Protein AF-A0A7J3XDG6-F1 (afdb_monomer_lite)

Radius of gyration: 40.02 Å; chains: 1; bounding box: 106×108×132 Å

Foldseek 3Di:
DDDDDPPPPPPPPPPPDDPPQDKDKDKFACLPFKFKWKAFQQFQQDAGRLPQKAKAWADADSHGGMKMKMKGFADPVDPLVFFPWKKKKWFFADFPDDPDPDFQKKKWWQAPPQDDGRRRDYNPRDQQDQDDDRVGGDHRIDPDIWAFPGHDHRDMTMTTCSVQSSPDSMTIIMMHGDDYDDSTMIMIGDSNNPPSVRHMIMMTMGRPPPDPDDDDDDDDDDDDDDDDDDDDPPPPDPPDQDPAEEEEEELALVRLLQCLLDQHQYFHDDPVPPLLVLLVVVLCVLSVGPAYEYAPDDDPRHPHYDHSLCSQVNADAQAEEEEEPVDLQLSNLSSLVCSLRVHGYHYPVSVVVPLPDPHAYEYCPDDPRPPHHYQPDPVSSLVVVLVSCLVVLAAAQEEEEAASLASLSSNVSNDSHHYDYDHDVDQLLDPVLQDDPDLVVSCVSLCLVVLLQVVLVVLVSCLVSVRHDPVCLFQLEGAYEYYRRHWRKDAQLLCDPPPQPFPRIFTFPQSNQCNPPQLQRSYLYAYADDGNNVSSSLSSVLVVDPFALEEEEEFEFLDDPDPCLLQVQALLNLSVLLVVLSVVLVGHYAYAYADDDPDPPFFLDCVVVVLVVLCVFDVVSSVVVVVSPVRSNSQFPVVCSVPDPPTDGHHHDDPVVQLVSQQVGQAYEYGADDELFWGDHPPDIDGLLSSLSRYAHYEYQFDNQVQVNRHCCSVNHHSKYKDFNGGDSDSQSSLLCSQLSNCQQAQAFNSSSLSSLLPLLDDDDPDDDADNVVSCLQAVDSSSSSSNSSNRGIHMYGGRRHHNFHDHDDDDFFFWDDDPQWTKTKDWFDFDWDWDWDADPNDIFIDTGTGDASGWRADALDAIFGKHKDKDWAKAPKDFDDKDKDKDKDKDWGRHDHDHDPPDDDNPHDQKPPPDFKGWDWDQHSLRIIMIMMIGTQWMWGDDPPIIMIMGIIITIITIMHDQKEFRDWDWDQAAEAQFWIKIKIKIAHFAWWKKWKWKDDRPDIDIDIDTDGHDGIDMDIDTDHDNDFAKMKIFIWTCRSSMIYDRGIDIHTYDYPDDPDWDPWDWDWDDDDDFWTWTWIDDQAWIWIWIGHDQKIWIWIDGPAWIWIWIGHPFKIWIWIDGPFKTWIWIDGPFKIWIWIQGPQFIWIWIAGNRDIDIDTDGDVVVRVVVVVVVVVVRVVVVVVSVVVCCVTVVDDPPPPPDPDD

Structure (mmCIF, N/CA/C/O backbone):
data_AF-A0A7J3XDG6-F1
#
_entry.id   AF-A0A7J3XDG6-F1
#
loop_
_atom_site.group_PDB
_atom_site.id
_atom_site.type_symbol
_atom_site.label_atom_id
_atom_site.label_alt_id
_atom_site.label_comp_id
_atom_site.label_asym_id
_atom_site.label_entity_id
_atom_site.label_seq_id
_atom_site.pdbx_PDB_ins_code
_atom_site.Cartn_x
_atom_site.Cartn_y
_atom_site.Cartn_z
_atom_site.occupancy
_atom_site.B_iso_or_equiv
_atom_site.auth_seq_id
_atom_site.auth_comp_id
_atom_site.auth_asym_id
_atom_site.auth_atom_id
_atom_site.pdbx_PDB_model_num
ATOM 1 N N . MET A 1 1 ? 38.066 -0.269 85.520 1.00 33.59 1 MET A N 1
ATOM 2 C CA . MET A 1 1 ? 38.896 -1.490 85.400 1.00 33.59 1 MET A CA 1
ATOM 3 C C . MET A 1 1 ? 39.688 -1.385 84.101 1.00 33.59 1 MET A C 1
ATOM 5 O O . MET A 1 1 ? 39.179 -1.717 83.048 1.00 33.59 1 MET A O 1
ATOM 9 N N . ILE A 1 2 ? 40.755 -0.587 84.055 1.00 35.97 2 ILE A N 1
ATOM 10 C CA . ILE A 1 2 ? 42.154 -1.012 84.277 1.00 35.97 2 ILE A CA 1
ATOM 11 C C . ILE A 1 2 ? 42.477 -2.335 83.564 1.00 35.97 2 ILE A C 1
ATOM 13 O O . ILE A 1 2 ? 42.606 -3.365 84.206 1.00 35.97 2 ILE A O 1
ATOM 17 N N . TYR A 1 3 ? 42.516 -2.289 82.229 1.00 29.28 3 TYR A N 1
ATOM 18 C CA . TYR A 1 3 ? 43.609 -2.781 81.373 1.00 29.28 3 TYR A CA 1
ATOM 19 C C . TYR A 1 3 ? 43.250 -2.453 79.913 1.00 29.28 3 TYR A C 1
ATOM 21 O O . TYR A 1 3 ? 42.490 -3.190 79.298 1.00 29.28 3 TYR A O 1
ATOM 29 N N . ARG A 1 4 ? 43.738 -1.313 79.391 1.00 31.52 4 ARG A N 1
ATOM 30 C CA . ARG A 1 4 ? 43.888 -0.983 77.946 1.00 31.52 4 ARG A CA 1
ATOM 31 C C . ARG A 1 4 ? 44.485 0.431 77.753 1.00 31.52 4 ARG A C 1
ATOM 33 O O . ARG A 1 4 ? 43.941 1.252 77.030 1.00 31.52 4 ARG A O 1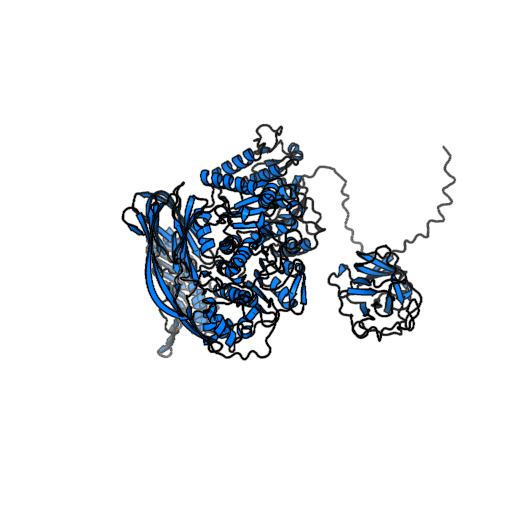
ATOM 40 N N . VAL A 1 5 ? 45.592 0.740 78.445 1.00 38.28 5 VAL A N 1
ATOM 41 C CA . VAL A 1 5 ? 46.237 2.083 78.436 1.00 38.28 5 VAL A CA 1
ATOM 42 C C . VAL A 1 5 ? 47.697 2.063 77.931 1.00 38.28 5 VAL A C 1
ATOM 44 O O . VAL A 1 5 ? 48.399 3.057 78.021 1.00 38.28 5 VAL A O 1
ATOM 47 N N . ILE A 1 6 ? 48.183 0.983 77.304 1.00 35.44 6 ILE A N 1
ATOM 48 C CA . ILE A 1 6 ? 49.555 0.956 76.734 1.00 35.44 6 ILE A CA 1
ATOM 49 C C . ILE A 1 6 ? 49.549 0.497 75.269 1.00 35.44 6 ILE A C 1
ATOM 51 O O . ILE A 1 6 ? 50.280 -0.398 74.871 1.00 35.44 6 ILE A O 1
ATOM 55 N N . LEU A 1 7 ? 48.701 1.119 74.446 1.00 34.00 7 LEU A N 1
ATOM 56 C CA . LEU A 1 7 ? 48.843 1.062 72.983 1.00 34.00 7 LEU A CA 1
ATOM 57 C C . LEU A 1 7 ? 48.429 2.381 72.300 1.00 34.00 7 LEU A C 1
ATOM 59 O O . LEU A 1 7 ? 47.995 2.382 71.155 1.00 34.00 7 LEU A O 1
ATOM 63 N N . PHE A 1 8 ? 48.535 3.506 73.021 1.00 34.88 8 PHE A N 1
ATOM 64 C CA . PHE A 1 8 ? 48.085 4.831 72.562 1.00 34.88 8 PHE A CA 1
ATOM 65 C C . PHE A 1 8 ? 49.220 5.852 72.357 1.00 34.88 8 PHE A C 1
ATOM 67 O O . PHE A 1 8 ? 48.953 7.002 72.036 1.00 34.88 8 PHE A O 1
ATOM 74 N N . ALA A 1 9 ? 50.488 5.444 72.493 1.00 33.84 9 ALA A N 1
ATOM 75 C CA . ALA A 1 9 ? 51.643 6.344 72.348 1.00 33.84 9 ALA A CA 1
ATOM 76 C C . ALA A 1 9 ? 52.565 6.027 71.150 1.00 33.84 9 ALA A C 1
ATOM 78 O O . ALA A 1 9 ? 53.487 6.789 70.888 1.00 33.84 9 ALA A O 1
ATOM 79 N N . ALA A 1 10 ? 52.313 4.951 70.391 1.00 33.50 10 ALA A N 1
ATOM 80 C CA . ALA A 1 10 ? 53.124 4.580 69.219 1.00 33.50 10 ALA A CA 1
ATOM 81 C C . ALA A 1 10 ? 52.448 4.859 67.861 1.00 33.50 10 ALA A C 1
ATOM 83 O O . ALA A 1 10 ? 53.095 4.729 66.829 1.00 33.50 10 ALA A O 1
ATOM 84 N N . LEU A 1 11 ? 51.175 5.279 67.840 1.00 34.03 11 LEU A N 1
ATOM 85 C CA . LEU A 1 11 ? 50.439 5.560 66.595 1.00 34.03 11 LEU A CA 1
ATOM 86 C C . LEU A 1 11 ? 50.278 7.059 66.284 1.00 34.03 11 LEU A C 1
ATOM 88 O O . LEU A 1 11 ? 49.626 7.418 65.310 1.00 34.03 11 LEU A O 1
ATOM 92 N N . PHE A 1 12 ? 50.866 7.940 67.100 1.00 34.97 12 PHE A N 1
ATOM 93 C CA . PHE A 1 12 ? 50.778 9.396 66.919 1.00 34.97 12 PHE A CA 1
ATOM 94 C C . PHE A 1 12 ? 52.010 10.009 66.229 1.00 34.97 12 PHE A C 1
ATOM 96 O O . PHE A 1 12 ? 52.088 11.226 66.095 1.00 34.97 12 PHE A O 1
ATOM 103 N N . LEU A 1 13 ? 52.956 9.180 65.758 1.00 35.34 13 LEU A N 1
ATOM 104 C CA . LEU A 1 13 ? 54.137 9.626 64.999 1.00 35.34 13 LEU A CA 1
ATOM 105 C C . LEU A 1 13 ? 54.229 9.080 63.558 1.00 35.34 13 LEU A C 1
ATOM 107 O O . LEU A 1 13 ? 55.227 9.310 62.886 1.00 35.34 13 LEU A O 1
ATOM 111 N N . THR A 1 14 ? 53.193 8.408 63.049 1.00 37.41 14 THR A N 1
ATOM 112 C CA . THR A 1 14 ? 53.119 7.916 61.654 1.00 37.41 14 THR A CA 1
ATOM 113 C C . THR A 1 14 ? 51.817 8.325 60.957 1.00 37.41 14 THR A C 1
ATOM 115 O O . THR A 1 14 ? 51.264 7.584 60.151 1.00 37.41 14 THR A O 1
ATOM 118 N N . LEU A 1 15 ? 51.311 9.524 61.260 1.00 35.12 15 LEU A N 1
ATOM 119 C CA . LEU A 1 15 ? 50.098 10.080 60.643 1.00 35.12 15 LEU A CA 1
ATOM 120 C C . LEU A 1 15 ? 50.276 11.540 60.201 1.00 35.12 15 LEU A C 1
ATOM 122 O O . LEU A 1 15 ? 49.370 12.359 60.290 1.00 35.12 15 LEU A O 1
ATOM 126 N N . THR A 1 16 ? 51.458 11.852 59.665 1.00 43.59 16 THR A N 1
ATOM 127 C CA . THR A 1 16 ? 51.720 13.084 58.906 1.00 43.59 16 THR A CA 1
ATOM 128 C C . THR A 1 16 ? 52.600 12.800 57.687 1.00 43.59 16 THR A C 1
ATOM 130 O O . THR A 1 16 ? 53.693 13.336 57.604 1.00 43.59 16 THR A O 1
ATOM 133 N N . THR A 1 17 ? 52.139 11.950 56.761 1.00 42.22 17 THR A N 1
ATOM 134 C CA . THR A 1 17 ? 52.531 11.939 55.328 1.00 42.22 17 THR A CA 1
ATOM 135 C C . THR A 1 17 ? 51.645 10.962 54.540 1.00 42.22 17 THR A C 1
ATOM 137 O O . THR A 1 17 ? 52.107 9.968 53.994 1.00 42.22 17 THR A O 1
ATOM 140 N N . LEU A 1 18 ? 50.347 11.243 54.447 1.00 38.41 18 LEU A N 1
ATOM 141 C CA . LEU A 1 18 ? 49.523 10.742 53.342 1.00 38.41 18 LEU A CA 1
ATOM 142 C C . LEU A 1 18 ? 48.856 11.957 52.699 1.00 38.41 18 LEU A C 1
ATOM 144 O O . LEU A 1 18 ? 47.685 12.244 52.919 1.00 38.41 18 LEU A O 1
ATOM 148 N N . ARG A 1 19 ? 49.650 12.722 51.938 1.00 41.84 19 ARG A N 1
ATOM 149 C CA . ARG A 1 19 ? 49.088 13.511 50.842 1.00 41.84 19 ARG A CA 1
ATOM 150 C C . ARG A 1 19 ? 48.660 12.485 49.800 1.00 41.84 19 ARG A C 1
ATOM 152 O O . ARG A 1 19 ? 49.514 11.856 49.184 1.00 41.84 19 ARG A O 1
ATOM 159 N N . SER A 1 20 ? 47.359 12.261 49.648 1.00 47.59 20 SER A N 1
ATOM 160 C CA . SER A 1 20 ? 46.847 11.668 48.418 1.00 47.59 20 SER A CA 1
ATOM 161 C C . SER A 1 20 ? 47.148 12.676 47.312 1.00 47.59 20 SER A C 1
ATOM 163 O O . SER A 1 20 ? 46.479 13.705 47.229 1.00 47.59 20 SER A O 1
ATOM 165 N N . ASN A 1 21 ? 48.201 12.439 46.532 1.00 54.88 21 ASN A N 1
ATOM 166 C CA . ASN A 1 21 ? 48.432 13.199 45.311 1.00 54.88 21 ASN A CA 1
ATOM 167 C C . ASN A 1 21 ? 47.228 12.923 44.407 1.00 54.88 21 ASN A C 1
ATOM 169 O O . ASN A 1 21 ? 47.065 11.801 43.921 1.00 54.88 21 ASN A O 1
ATOM 173 N N . ALA A 1 22 ? 46.336 13.902 44.260 1.00 63.56 22 ALA A N 1
ATOM 174 C CA . ALA A 1 22 ? 45.277 13.799 43.277 1.00 63.56 22 ALA A CA 1
ATOM 175 C C . ALA A 1 22 ? 45.932 13.732 41.891 1.00 63.56 22 ALA A C 1
ATOM 177 O O . ALA A 1 22 ? 46.955 14.369 41.626 1.00 63.56 22 ALA A O 1
ATOM 178 N N . THR A 1 23 ? 45.390 12.872 41.039 1.00 79.88 23 THR A N 1
ATOM 179 C CA . THR A 1 23 ? 45.875 12.662 39.675 1.00 79.88 23 THR A CA 1
ATOM 180 C C . THR A 1 23 ? 44.835 13.206 38.714 1.00 79.88 23 THR A C 1
ATOM 182 O O . THR A 1 23 ? 43.636 13.015 38.914 1.00 79.88 23 THR A O 1
ATOM 185 N N . MET A 1 24 ? 45.291 13.918 37.687 1.00 85.25 24 MET A N 1
ATOM 186 C CA . MET A 1 24 ? 44.433 14.444 36.626 1.00 85.25 24 MET A CA 1
ATOM 187 C C . MET A 1 24 ? 44.584 13.570 35.380 1.00 85.25 24 MET A C 1
ATOM 189 O O . MET A 1 24 ? 45.707 13.239 35.005 1.00 85.25 24 MET A O 1
ATOM 193 N N . PHE A 1 25 ? 43.474 13.222 34.726 1.00 89.50 25 PHE A N 1
ATOM 194 C CA . PHE A 1 25 ? 43.475 12.467 33.471 1.00 89.50 25 PHE A CA 1
ATOM 195 C C . PHE A 1 25 ? 43.154 13.391 32.296 1.00 89.50 25 PHE A C 1
ATOM 197 O O . PHE A 1 25 ? 42.160 14.114 32.330 1.00 89.50 25 PHE A O 1
ATOM 204 N N . ILE A 1 26 ? 43.975 13.351 31.249 1.00 89.31 26 ILE A N 1
ATOM 205 C CA . ILE A 1 26 ? 43.746 14.065 29.989 1.00 89.31 26 ILE A CA 1
ATOM 206 C C . ILE A 1 26 ? 43.695 13.045 28.856 1.00 89.31 26 ILE A C 1
ATOM 208 O O . ILE A 1 26 ? 44.597 12.221 28.727 1.00 89.31 26 ILE A O 1
ATOM 212 N N . VAL A 1 27 ? 42.662 13.122 28.017 1.00 91.69 27 VAL A N 1
ATOM 213 C CA . VAL A 1 27 ? 42.525 12.287 26.816 1.00 91.69 27 VAL A CA 1
ATOM 214 C C . VAL A 1 27 ? 42.938 13.099 25.590 1.00 91.69 27 VAL A C 1
ATOM 216 O O . VAL A 1 27 ? 42.345 14.134 25.294 1.00 91.69 27 VAL A O 1
ATOM 219 N N . VAL A 1 28 ? 43.949 12.626 24.866 1.00 90.75 28 VAL A N 1
ATOM 220 C CA . VAL A 1 28 ? 44.396 13.179 23.583 1.00 90.75 28 VAL A CA 1
ATOM 221 C C . VAL A 1 28 ? 43.774 12.341 22.467 1.00 90.75 28 VAL A C 1
ATOM 223 O O . VAL A 1 28 ? 44.167 11.195 22.245 1.00 90.75 28 VAL A O 1
ATOM 226 N N . ASN A 1 29 ? 42.767 12.901 21.794 1.00 89.06 29 ASN A N 1
ATOM 227 C CA . ASN A 1 29 ? 42.010 12.215 20.744 1.00 89.06 29 ASN A CA 1
ATOM 228 C C . ASN A 1 29 ? 42.740 12.275 19.386 1.00 89.06 29 ASN A C 1
ATOM 230 O O . ASN A 1 29 ? 43.391 13.276 19.066 1.00 89.06 29 ASN A O 1
ATOM 234 N N . SER A 1 30 ? 42.611 11.216 18.586 1.00 85.25 30 SER A N 1
ATOM 235 C CA . SER A 1 30 ? 43.266 11.058 17.284 1.00 85.25 30 SER A CA 1
ATOM 236 C C . SER A 1 30 ? 42.774 12.018 16.210 1.00 85.25 30 SER A C 1
ATOM 238 O O . SER A 1 30 ? 43.567 12.450 15.384 1.00 85.25 30 SER A O 1
ATOM 240 N N . SER A 1 31 ? 41.508 12.437 16.258 1.00 82.19 31 SER A N 1
ATOM 241 C CA . SER A 1 31 ? 40.887 13.260 15.209 1.00 82.19 31 SER A CA 1
ATOM 242 C C . SER A 1 31 ? 41.555 14.618 14.952 1.00 82.19 31 SER A C 1
ATOM 244 O O . SER A 1 31 ? 41.291 15.239 13.929 1.00 82.19 31 SER A O 1
ATOM 246 N N . GLN A 1 32 ? 42.343 15.127 15.901 1.00 81.56 32 GLN A N 1
ATOM 247 C CA . GLN A 1 32 ? 42.989 16.445 15.806 1.00 81.56 32 GLN A CA 1
ATOM 248 C C . GLN A 1 32 ? 44.498 16.402 16.041 1.00 81.56 32 GLN A C 1
ATOM 250 O O . GLN A 1 32 ? 45.197 17.334 15.660 1.00 81.56 32 GLN A O 1
ATOM 255 N N . ASN A 1 33 ? 44.992 15.351 16.698 1.00 87.94 33 ASN A N 1
ATOM 256 C CA . ASN A 1 33 ? 46.365 15.299 17.194 1.00 87.94 33 ASN A CA 1
ATOM 257 C C . ASN A 1 33 ? 47.114 14.045 16.739 1.00 87.94 33 ASN A C 1
ATOM 259 O O . ASN A 1 33 ? 48.211 13.807 17.251 1.00 87.94 33 ASN A O 1
ATOM 263 N N . ALA A 1 34 ? 46.537 13.250 15.829 1.00 92.31 34 ALA A N 1
ATOM 264 C CA . ALA A 1 34 ? 47.175 12.054 15.308 1.00 92.31 34 ALA A CA 1
ATOM 265 C C . ALA A 1 34 ? 47.180 11.961 13.779 1.00 92.31 34 ALA A C 1
ATOM 267 O O . ALA A 1 34 ? 46.295 12.465 13.089 1.00 92.31 34 ALA A O 1
ATOM 268 N N . GLU A 1 35 ? 48.195 11.265 13.291 1.00 94.81 35 GLU A N 1
ATOM 269 C CA . GLU A 1 35 ? 48.315 10.751 11.930 1.00 94.81 35 GLU A CA 1
ATOM 270 C C . GLU A 1 35 ? 48.484 9.239 12.023 1.00 94.81 35 GLU A C 1
ATOM 272 O O . GLU A 1 35 ? 49.266 8.761 12.856 1.00 94.81 35 GLU A O 1
ATOM 277 N N . ASP A 1 36 ? 47.773 8.493 11.186 1.00 96.25 36 ASP A N 1
ATOM 278 C CA . ASP A 1 36 ? 47.833 7.041 11.140 1.00 96.25 36 ASP A CA 1
ATOM 279 C C . ASP A 1 36 ? 47.715 6.508 9.716 1.00 96.25 36 ASP A C 1
ATOM 281 O O . ASP A 1 36 ? 46.941 6.952 8.885 1.00 96.25 36 ASP A O 1
ATOM 285 N N . SER A 1 37 ? 48.540 5.523 9.398 1.00 96.44 37 SER A N 1
ATOM 286 C CA . SER A 1 37 ? 48.499 4.868 8.097 1.00 96.44 37 SER A CA 1
ATOM 287 C C . SER A 1 37 ? 49.044 3.465 8.251 1.00 96.44 37 SER A C 1
ATOM 289 O O . SER A 1 37 ? 49.800 3.177 9.182 1.00 96.44 37 SER A O 1
ATOM 291 N N . TYR A 1 38 ? 48.686 2.567 7.345 1.00 95.94 38 TYR A N 1
ATOM 292 C CA . TYR A 1 38 ? 49.336 1.268 7.274 1.00 95.94 38 TYR A CA 1
ATOM 293 C C . TYR A 1 38 ? 50.071 1.113 5.952 1.00 95.94 38 TYR A C 1
ATOM 295 O O . TYR A 1 38 ? 49.736 1.731 4.948 1.00 95.94 38 TYR A O 1
ATOM 303 N N . VAL A 1 39 ? 51.097 0.277 5.956 1.00 93.38 39 VAL A N 1
ATOM 304 C CA . VAL A 1 39 ? 51.865 -0.071 4.762 1.00 93.38 39 VAL A CA 1
ATOM 305 C C . VAL A 1 39 ? 51.709 -1.553 4.489 1.00 93.38 39 VAL A C 1
ATOM 307 O O . VAL A 1 39 ? 51.614 -2.357 5.421 1.00 93.38 39 VAL A O 1
ATOM 310 N N . ASN A 1 40 ? 51.676 -1.915 3.211 1.00 92.12 40 ASN A N 1
ATOM 311 C CA . ASN A 1 40 ? 51.426 -3.278 2.767 1.00 92.12 40 ASN A CA 1
ATOM 312 C C . ASN A 1 40 ? 52.517 -3.725 1.793 1.00 92.12 40 ASN A C 1
ATOM 314 O O . ASN A 1 40 ? 52.658 -3.138 0.723 1.00 92.12 40 ASN A O 1
ATOM 318 N N . ALA A 1 41 ? 53.249 -4.780 2.144 1.00 88.12 41 ALA A N 1
ATOM 319 C CA . ALA A 1 41 ? 54.313 -5.329 1.310 1.00 88.12 41 ALA A CA 1
ATOM 320 C C . ALA A 1 41 ? 53.821 -5.849 -0.053 1.00 88.12 41 ALA A C 1
ATOM 322 O O . ALA A 1 41 ? 54.580 -5.798 -1.020 1.00 88.12 41 ALA A O 1
ATOM 323 N N . ASP A 1 42 ? 52.556 -6.277 -0.158 1.00 88.12 42 ASP A N 1
ATOM 324 C CA . ASP A 1 42 ? 51.950 -6.700 -1.431 1.00 88.12 42 ASP A CA 1
ATOM 325 C C . ASP A 1 42 ? 51.716 -5.525 -2.391 1.00 88.12 42 ASP A C 1
ATOM 327 O O . ASP A 1 42 ? 51.672 -5.700 -3.607 1.00 88.12 42 ASP A O 1
ATOM 331 N N . HIS A 1 43 ? 51.559 -4.318 -1.844 1.00 91.88 43 HIS A N 1
ATOM 332 C CA . HIS A 1 43 ? 51.263 -3.100 -2.593 1.00 91.88 43 HIS A CA 1
ATOM 333 C C . HIS A 1 43 ? 52.244 -2.005 -2.177 1.00 91.88 43 HIS A C 1
ATOM 335 O O . HIS A 1 43 ? 51.848 -1.032 -1.526 1.00 91.88 43 HIS A O 1
ATOM 341 N N . PRO A 1 44 ? 53.535 -2.167 -2.514 1.00 90.06 44 PRO A N 1
ATOM 342 C CA . PRO A 1 44 ? 54.588 -1.479 -1.796 1.00 90.06 44 PRO A CA 1
ATOM 343 C C . PRO A 1 44 ? 54.630 0.035 -2.035 1.00 90.06 44 PRO A C 1
ATOM 345 O O . PRO A 1 44 ? 55.138 0.773 -1.198 1.00 90.06 44 PRO A O 1
ATOM 348 N N . SER A 1 45 ? 54.006 0.503 -3.117 1.00 92.88 45 SER A N 1
ATOM 349 C CA . SER A 1 45 ? 53.873 1.916 -3.474 1.00 92.88 45 SER A CA 1
ATOM 350 C C . SER A 1 45 ? 52.497 2.524 -3.155 1.00 92.88 45 SER A C 1
ATOM 352 O O . SER A 1 45 ? 52.259 3.684 -3.492 1.00 92.88 45 SER A O 1
ATOM 354 N N . TYR A 1 46 ? 51.552 1.758 -2.593 1.00 94.12 46 TYR A N 1
ATOM 355 C CA . TYR A 1 46 ? 50.197 2.244 -2.296 1.00 94.12 46 TYR A CA 1
ATOM 356 C C . TYR A 1 46 ? 50.141 2.949 -0.936 1.00 94.12 46 TYR A C 1
ATOM 358 O O . TYR A 1 46 ? 50.857 2.582 -0.004 1.00 94.12 46 TYR A O 1
ATOM 366 N N . ARG A 1 47 ? 49.268 3.957 -0.830 1.00 95.88 47 ARG A N 1
ATOM 367 C CA . ARG A 1 47 ? 49.108 4.827 0.343 1.00 95.88 47 ARG A CA 1
ATOM 368 C C . ARG A 1 47 ? 47.752 4.576 0.986 1.00 95.88 47 ARG A C 1
ATOM 370 O O . ARG A 1 47 ? 46.741 4.593 0.289 1.00 95.88 47 ARG A O 1
ATOM 377 N N . TYR A 1 48 ? 47.727 4.394 2.301 1.00 96.50 48 TYR A N 1
ATOM 378 C CA . TYR A 1 48 ? 46.510 4.011 3.023 1.00 96.50 48 TYR A CA 1
ATOM 379 C C . TYR A 1 48 ? 46.072 5.018 4.097 1.00 96.50 48 TYR A C 1
ATOM 381 O O . TYR A 1 48 ? 45.210 4.693 4.904 1.00 96.50 48 TYR A O 1
ATOM 389 N N . GLY A 1 49 ? 46.589 6.251 4.083 1.00 92.19 49 GLY A N 1
ATOM 390 C CA . GLY A 1 49 ? 46.260 7.290 5.075 1.00 92.19 49 GLY A CA 1
ATOM 391 C C . GLY A 1 49 ? 44.833 7.858 5.024 1.00 92.19 49 GLY A C 1
ATOM 392 O O . GLY A 1 49 ? 44.548 8.843 5.687 1.00 92.19 49 GLY A O 1
ATOM 393 N N . GLN A 1 50 ? 43.952 7.303 4.185 1.00 94.31 50 GLN A N 1
ATOM 394 C CA . GLN A 1 50 ? 42.508 7.598 4.165 1.00 94.31 50 GLN A CA 1
ATOM 395 C C . GLN A 1 50 ? 41.658 6.360 4.489 1.00 94.31 50 GLN A C 1
ATOM 397 O O . GLN A 1 50 ? 40.438 6.387 4.356 1.00 94.31 50 GLN A O 1
ATOM 402 N N . SER A 1 51 ? 42.302 5.246 4.840 1.00 95.50 51 SER A N 1
ATOM 403 C CA . SER A 1 51 ? 41.620 3.999 5.161 1.00 95.50 51 SER A CA 1
ATOM 404 C C . SER A 1 51 ? 40.937 4.117 6.518 1.00 95.50 51 SER A C 1
ATOM 406 O O . SER A 1 51 ? 41.563 4.535 7.485 1.00 95.50 51 SER A O 1
ATOM 408 N N . GLU A 1 52 ? 39.685 3.678 6.621 1.00 95.94 52 GLU A N 1
ATOM 409 C CA . GLU A 1 52 ? 38.970 3.554 7.903 1.00 95.94 52 GLU A CA 1
ATOM 410 C C . GLU A 1 52 ? 39.523 2.419 8.788 1.00 95.94 52 GLU A C 1
ATOM 412 O O . GLU A 1 52 ? 39.270 2.355 9.996 1.00 95.94 52 GLU A O 1
ATOM 417 N N . GLU A 1 53 ? 40.300 1.526 8.175 1.00 97.19 53 GLU A N 1
ATOM 418 C CA . GLU A 1 53 ? 40.875 0.340 8.789 1.00 97.19 53 GLU A CA 1
ATOM 419 C C . GLU A 1 53 ? 42.405 0.338 8.711 1.00 97.19 53 GLU A C 1
ATOM 421 O O . GLU A 1 53 ? 43.012 0.655 7.683 1.00 97.19 53 GLU A O 1
ATOM 426 N N . LEU A 1 54 ? 43.033 -0.087 9.804 1.00 97.12 54 LEU A N 1
ATOM 427 C CA . LEU A 1 54 ? 44.473 -0.260 9.948 1.00 97.12 54 LEU A CA 1
ATOM 428 C C . LEU A 1 54 ? 44.795 -1.752 10.052 1.00 97.12 54 LEU A C 1
ATOM 430 O O . LEU A 1 54 ? 44.318 -2.436 10.959 1.00 97.12 54 LEU A O 1
ATOM 434 N N . HIS A 1 55 ? 45.637 -2.269 9.157 1.00 94.25 55 HIS A N 1
ATOM 435 C CA . HIS A 1 55 ? 45.930 -3.702 9.096 1.00 94.25 55 HIS A CA 1
ATOM 436 C C . HIS A 1 55 ? 47.348 -4.020 9.572 1.00 94.25 55 HIS A C 1
ATOM 438 O O . HIS A 1 55 ? 48.327 -3.488 9.051 1.00 94.25 55 HIS A O 1
ATOM 444 N N . VAL A 1 56 ? 47.469 -4.976 10.494 1.00 91.12 56 VAL A N 1
ATOM 445 C CA . VAL A 1 56 ? 48.758 -5.523 10.947 1.00 91.12 56 VAL A CA 1
ATOM 446 C C . VAL A 1 56 ? 48.846 -7.006 10.587 1.00 91.12 56 VAL A C 1
ATOM 448 O O . VAL A 1 56 ? 47.964 -7.780 10.952 1.00 91.12 56 VAL A O 1
ATOM 451 N N . GLY A 1 57 ? 49.905 -7.422 9.887 1.00 86.88 57 GLY A N 1
ATOM 452 C CA . GLY A 1 57 ? 50.076 -8.780 9.345 1.00 86.88 57 GLY A CA 1
ATOM 453 C C . GLY A 1 57 ? 51.503 -9.319 9.508 1.00 86.88 57 GLY A C 1
ATOM 454 O O . GLY A 1 57 ? 52.455 -8.544 9.585 1.00 86.88 57 GLY A O 1
ATOM 455 N N . GLY A 1 58 ? 51.647 -10.646 9.607 1.00 74.81 58 GLY A N 1
ATOM 456 C CA . GLY A 1 58 ? 52.923 -11.322 9.893 1.00 74.81 58 GLY A CA 1
ATOM 457 C C . GLY A 1 58 ? 53.881 -11.466 8.696 1.00 74.81 58 GLY A C 1
ATOM 458 O O . GLY A 1 58 ? 53.481 -11.443 7.536 1.00 74.81 58 GLY A O 1
ATOM 459 N N . PHE A 1 59 ? 55.172 -11.664 8.988 1.00 65.88 59 PHE A N 1
ATOM 460 C CA . PHE A 1 59 ? 56.248 -11.897 8.011 1.00 65.88 59 PHE A CA 1
ATOM 461 C C . PHE A 1 59 ? 56.408 -13.402 7.710 1.00 65.88 59 PHE A C 1
ATOM 463 O O . PHE A 1 59 ? 57.330 -14.033 8.214 1.00 65.88 59 PHE A O 1
ATOM 470 N N . TYR A 1 60 ? 55.528 -14.013 6.908 1.00 60.41 60 TYR A N 1
ATOM 471 C CA . TYR A 1 60 ? 55.708 -15.433 6.529 1.00 60.41 60 TYR A CA 1
ATOM 472 C C . TYR A 1 60 ? 56.537 -15.632 5.240 1.00 60.41 60 TYR A C 1
ATOM 474 O O . TYR A 1 60 ? 57.136 -16.681 5.038 1.00 60.41 60 TYR A O 1
ATOM 482 N N . SER A 1 61 ? 56.651 -14.615 4.376 1.00 57.25 61 SER A N 1
ATOM 483 C CA . SER A 1 61 ? 57.394 -14.728 3.101 1.00 57.25 61 SER A CA 1
ATOM 484 C C . SER A 1 61 ? 57.936 -13.398 2.557 1.00 57.25 61 SER A C 1
ATOM 486 O O . SER A 1 61 ? 58.372 -13.314 1.410 1.00 57.25 61 SER A O 1
ATOM 488 N N . GLY A 1 62 ? 57.870 -12.326 3.355 1.00 60.75 62 GLY A N 1
ATOM 489 C CA . GLY A 1 62 ? 58.129 -10.954 2.906 1.00 60.75 62 GLY A CA 1
ATOM 490 C C . GLY A 1 62 ? 57.026 -10.348 2.026 1.00 60.75 62 GLY A C 1
ATOM 491 O O . GLY A 1 62 ? 57.050 -9.140 1.839 1.00 60.75 62 GLY A O 1
ATOM 492 N N . LYS A 1 63 ? 56.057 -11.141 1.535 1.00 64.31 63 LYS A N 1
ATOM 493 C CA . LYS A 1 63 ? 54.974 -10.658 0.658 1.00 64.31 63 LYS A CA 1
ATOM 494 C C . LYS A 1 63 ? 53.743 -10.139 1.413 1.00 64.31 63 LYS A C 1
ATOM 496 O O . LYS A 1 63 ? 53.271 -9.069 1.094 1.00 64.31 63 LYS A O 1
ATOM 501 N N . TYR A 1 64 ? 53.344 -10.751 2.525 1.00 73.25 64 TYR A N 1
ATOM 502 C CA . TYR A 1 64 ? 52.091 -10.386 3.222 1.00 73.25 64 TYR A CA 1
ATOM 503 C C . TYR A 1 64 ? 52.258 -9.502 4.467 1.00 73.25 64 TYR A C 1
ATOM 505 O O . TYR A 1 64 ? 51.379 -9.437 5.331 1.00 73.25 64 TYR A O 1
ATOM 513 N N . ALA A 1 65 ? 53.414 -8.857 4.614 1.00 83.62 65 ALA A N 1
ATOM 514 C CA . ALA A 1 65 ? 53.692 -8.063 5.800 1.00 83.62 65 ALA A CA 1
ATOM 515 C C . ALA A 1 65 ? 52.910 -6.743 5.765 1.00 83.62 65 ALA A C 1
ATOM 517 O O . ALA A 1 65 ? 53.016 -5.968 4.813 1.00 83.62 65 ALA A O 1
ATOM 518 N N . LYS A 1 66 ? 52.158 -6.472 6.837 1.00 89.75 66 LYS A N 1
ATOM 519 C CA . LYS A 1 66 ? 51.453 -5.200 7.032 1.00 89.75 66 LYS A CA 1
ATOM 520 C C . LYS A 1 66 ? 51.840 -4.583 8.367 1.00 89.75 66 LYS A C 1
ATOM 522 O O . LYS A 1 66 ? 51.927 -5.295 9.371 1.00 89.75 66 LYS A O 1
ATOM 527 N N . ARG A 1 67 ? 52.088 -3.277 8.375 1.00 91.19 67 ARG A N 1
ATOM 528 C CA . ARG A 1 67 ? 52.523 -2.518 9.557 1.00 91.19 67 ARG A CA 1
ATOM 529 C C . ARG A 1 67 ? 51.705 -1.252 9.666 1.00 91.19 67 ARG A C 1
ATOM 531 O O . ARG A 1 67 ? 51.423 -0.633 8.648 1.00 91.19 67 ARG A O 1
ATOM 538 N N . VAL A 1 68 ? 51.381 -0.861 10.888 1.00 95.31 68 VAL A N 1
ATOM 539 C CA . VAL A 1 68 ? 50.596 0.343 11.167 1.00 95.31 68 VAL A CA 1
ATOM 540 C C . VAL A 1 68 ? 51.507 1.384 11.796 1.00 95.31 68 VAL A C 1
ATOM 542 O O . VAL A 1 68 ? 52.173 1.097 12.782 1.00 95.31 68 VAL A O 1
ATOM 545 N N . TYR A 1 69 ? 51.547 2.578 11.229 1.00 94.81 69 TYR A N 1
ATOM 546 C CA . TYR A 1 69 ? 52.303 3.726 11.708 1.00 94.81 69 TYR A CA 1
ATOM 547 C C . TYR A 1 69 ? 51.347 4.721 12.341 1.00 94.81 69 TYR A C 1
ATOM 549 O O . TYR A 1 69 ? 50.325 5.042 11.747 1.00 94.81 69 TYR A O 1
ATOM 557 N N . ILE A 1 70 ? 51.673 5.185 13.546 1.00 95.06 70 ILE A N 1
ATOM 558 C CA . ILE A 1 70 ? 50.855 6.136 14.297 1.00 95.06 70 ILE A CA 1
ATOM 559 C C . ILE A 1 70 ? 51.767 7.199 14.900 1.00 95.06 70 ILE A C 1
ATOM 561 O O . ILE A 1 70 ? 52.800 6.899 15.511 1.00 95.06 70 ILE A O 1
ATOM 565 N N . ARG A 1 71 ? 51.379 8.457 14.718 1.00 93.44 71 ARG A N 1
ATOM 566 C CA . ARG A 1 71 ? 52.046 9.639 15.257 1.00 93.44 71 ARG A CA 1
ATOM 567 C C . ARG A 1 71 ? 51.055 10.428 16.086 1.00 93.44 71 ARG A C 1
ATOM 569 O O . ARG A 1 71 ? 49.981 10.737 15.594 1.00 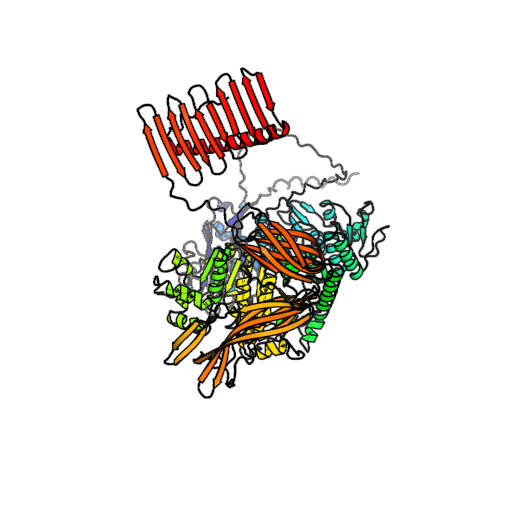93.44 71 ARG A O 1
ATOM 576 N N . TYR A 1 72 ? 51.438 10.809 17.300 1.00 94.06 72 TYR A N 1
ATOM 577 C CA . TYR A 1 72 ? 50.682 11.742 18.134 1.00 94.06 72 TYR A CA 1
ATOM 578 C C . TYR A 1 72 ? 51.491 12.983 18.466 1.00 94.06 72 TYR A C 1
ATOM 580 O O . TYR A 1 72 ? 52.679 12.895 18.774 1.00 94.06 72 TYR A O 1
ATOM 588 N N . THR A 1 73 ? 50.807 14.123 18.503 1.00 93.56 73 THR A N 1
ATOM 589 C CA . THR A 1 73 ? 51.334 15.368 19.065 1.00 93.56 73 THR A CA 1
ATOM 590 C C . THR A 1 73 ? 50.666 15.644 20.408 1.00 93.56 73 THR A C 1
ATOM 592 O O . THR A 1 73 ? 49.468 15.906 20.489 1.00 93.56 73 THR A O 1
ATOM 595 N N . ILE A 1 74 ? 51.444 15.579 21.483 1.00 92.75 74 ILE A N 1
ATOM 596 C CA . ILE A 1 74 ? 51.017 15.950 22.829 1.00 92.75 74 ILE A CA 1
ATOM 597 C C . ILE A 1 74 ? 50.980 17.484 22.924 1.00 92.75 74 ILE A C 1
ATOM 599 O O . ILE A 1 74 ? 51.961 18.137 22.557 1.00 92.75 74 ILE A O 1
ATOM 603 N N . PRO A 1 75 ? 49.887 18.091 23.424 1.00 91.12 75 PRO A N 1
ATOM 604 C CA . PRO A 1 75 ? 49.800 19.541 23.560 1.00 91.12 75 PRO A CA 1
ATOM 605 C C . PRO A 1 75 ? 50.944 20.118 24.406 1.00 91.12 75 PRO A C 1
ATOM 607 O O . PRO A 1 75 ? 51.146 19.710 25.550 1.00 91.12 75 PRO A O 1
ATOM 610 N N . GLN A 1 76 ? 51.644 21.131 23.883 1.00 89.06 76 GLN A N 1
ATOM 611 C CA . GLN A 1 76 ? 52.753 21.805 24.585 1.00 89.06 76 GLN A CA 1
ATOM 612 C C . GLN A 1 76 ? 52.328 22.508 25.885 1.00 89.06 76 GLN A C 1
ATOM 614 O O . GLN A 1 76 ? 53.166 22.889 26.699 1.00 89.06 76 GLN A O 1
ATOM 619 N N . THR A 1 77 ? 51.021 22.671 26.101 1.00 88.56 77 THR A N 1
ATOM 620 C CA . THR A 1 77 ? 50.440 23.169 27.352 1.00 88.56 77 THR A CA 1
ATOM 621 C C . THR A 1 77 ? 50.594 22.193 28.519 1.00 88.56 77 THR A C 1
ATOM 623 O O . THR A 1 77 ? 50.370 22.592 29.659 1.00 88.56 77 THR A O 1
ATOM 626 N N . ILE A 1 78 ? 50.951 20.931 28.262 1.00 90.19 78 ILE A N 1
ATOM 627 C CA . ILE A 1 78 ? 51.157 19.895 29.278 1.00 90.19 78 ILE A CA 1
ATOM 628 C C . ILE A 1 78 ? 52.664 19.729 29.504 1.00 90.19 78 ILE A C 1
ATOM 630 O O . ILE A 1 78 ? 53.336 19.158 28.650 1.00 90.19 78 ILE A O 1
ATOM 634 N N . PRO A 1 79 ? 53.234 20.166 30.640 1.00 89.62 79 PRO A N 1
ATOM 635 C CA . PRO A 1 79 ? 54.657 19.969 30.895 1.00 89.62 79 PRO A CA 1
ATOM 636 C C . PRO A 1 79 ? 54.993 18.474 30.920 1.00 89.62 79 PRO A C 1
ATOM 638 O O . PRO A 1 79 ? 54.423 17.742 31.729 1.00 89.62 79 PRO A O 1
ATOM 641 N N . LEU A 1 80 ? 55.949 18.013 30.104 1.00 89.38 80 LEU A N 1
ATOM 642 C CA . LEU A 1 80 ? 56.344 16.591 30.075 1.00 89.38 80 LEU A CA 1
ATOM 643 C C . LEU A 1 80 ? 56.751 16.054 31.461 1.00 89.38 80 LEU A C 1
ATOM 645 O O . LEU A 1 80 ? 56.522 14.887 31.770 1.00 89.38 80 LEU A O 1
ATOM 649 N N . SER A 1 81 ? 57.300 16.916 32.326 1.00 88.44 81 SER A N 1
ATOM 650 C CA . SER A 1 81 ? 57.655 16.588 33.714 1.00 88.44 81 SER A CA 1
ATOM 651 C C . SER A 1 81 ? 56.453 16.296 34.618 1.00 88.44 81 SER A C 1
ATOM 653 O O . SER A 1 81 ? 56.625 15.621 35.627 1.00 88.44 81 SER A O 1
ATOM 655 N N . SER A 1 82 ? 55.258 16.783 34.271 1.00 90.75 82 SER A N 1
ATOM 656 C CA . SER A 1 82 ? 54.019 16.536 35.023 1.00 90.75 82 SER A CA 1
ATOM 657 C C . SER A 1 82 ? 53.366 15.197 34.680 1.00 90.75 82 SER A C 1
ATOM 659 O O . SER A 1 82 ? 52.521 14.725 35.432 1.00 90.75 82 SER A O 1
ATOM 661 N N . ILE A 1 83 ? 53.755 14.562 33.568 1.00 93.06 83 ILE A N 1
ATOM 662 C CA . ILE A 1 83 ? 53.168 13.303 33.102 1.00 93.06 83 ILE A CA 1
ATOM 663 C C . ILE A 1 83 ? 53.729 12.150 33.940 1.00 93.06 83 ILE A C 1
ATOM 665 O O . ILE A 1 83 ? 54.900 11.781 33.833 1.00 93.06 83 ILE A O 1
ATOM 669 N N . ILE A 1 84 ? 52.886 11.550 34.777 1.00 94.00 84 ILE A N 1
ATOM 670 C CA . ILE A 1 84 ? 53.237 10.386 35.597 1.00 94.00 84 ILE A CA 1
ATOM 671 C C . ILE A 1 84 ? 53.110 9.102 34.769 1.00 94.00 84 ILE A C 1
ATOM 673 O O . ILE A 1 84 ? 53.994 8.248 34.848 1.00 94.00 84 ILE A O 1
ATOM 677 N N . ARG A 1 85 ? 52.046 8.987 33.962 1.00 94.44 85 ARG A N 1
ATOM 678 C CA . ARG A 1 85 ? 51.725 7.814 33.129 1.00 94.44 85 ARG A CA 1
ATOM 679 C C . ARG A 1 85 ? 51.100 8.250 31.804 1.00 94.44 85 ARG A C 1
ATOM 681 O O . ARG A 1 85 ? 50.334 9.209 31.788 1.00 94.44 85 ARG A O 1
ATOM 688 N N . ALA A 1 86 ? 51.397 7.547 30.718 1.00 95.69 86 ALA A N 1
ATOM 689 C CA . ALA A 1 86 ? 50.765 7.726 29.417 1.00 95.69 86 ALA A CA 1
ATOM 690 C C . ALA A 1 86 ? 50.403 6.369 28.801 1.00 95.69 86 ALA A C 1
ATOM 692 O O . ALA A 1 86 ? 51.252 5.486 28.706 1.00 95.69 86 ALA A O 1
ATOM 693 N N . GLU A 1 87 ? 49.159 6.211 28.359 1.00 96.44 87 GLU A N 1
ATOM 694 C CA . GLU A 1 87 ? 48.648 4.968 27.780 1.00 96.44 87 GLU A CA 1
ATOM 695 C C . GLU A 1 87 ? 48.074 5.198 26.390 1.00 96.44 87 GLU A C 1
ATOM 697 O O . GLU A 1 87 ? 47.252 6.090 26.207 1.00 96.44 87 GLU A O 1
ATOM 702 N N . PHE A 1 88 ? 48.458 4.367 25.429 1.00 96.50 88 PHE A N 1
ATOM 703 C CA . PHE A 1 88 ? 47.878 4.345 24.093 1.00 96.50 88 PHE A CA 1
ATOM 704 C C . PHE A 1 88 ? 46.832 3.236 23.990 1.00 96.50 88 PHE A C 1
ATOM 706 O O . PHE A 1 88 ? 47.117 2.084 24.320 1.00 96.50 88 PHE A O 1
ATOM 713 N N . HIS A 1 89 ? 45.634 3.595 23.532 1.00 96.31 89 HIS A N 1
ATOM 714 C CA . HIS A 1 89 ? 44.478 2.712 23.401 1.00 96.31 89 HIS A CA 1
ATOM 715 C C . HIS A 1 89 ? 44.087 2.611 21.923 1.00 96.31 89 HIS A C 1
ATOM 717 O O . HIS A 1 89 ? 43.828 3.634 21.291 1.00 96.31 89 HIS A O 1
ATOM 723 N N . ILE A 1 90 ? 44.024 1.394 21.373 1.00 96.50 90 ILE A N 1
ATOM 724 C CA . ILE A 1 90 ? 43.583 1.125 19.992 1.00 96.50 90 ILE A CA 1
ATOM 725 C C . ILE A 1 90 ? 42.627 -0.069 19.942 1.00 96.50 90 ILE A C 1
ATOM 727 O O . ILE A 1 90 ? 42.887 -1.098 20.564 1.00 96.50 90 ILE A O 1
ATOM 731 N N . TYR A 1 91 ? 41.509 0.061 19.228 1.00 95.81 91 TYR A N 1
ATOM 732 C CA . TYR A 1 91 ? 40.448 -0.947 19.222 1.00 95.81 91 TYR A CA 1
ATOM 733 C C . TYR A 1 91 ? 40.606 -1.960 18.083 1.00 95.81 91 TYR A C 1
ATOM 735 O O . TYR A 1 91 ? 40.791 -1.574 16.927 1.00 95.81 91 TYR A O 1
ATOM 743 N N . VAL A 1 92 ? 40.493 -3.255 18.398 1.00 94.25 92 VAL A N 1
ATOM 744 C CA . VAL A 1 92 ? 40.523 -4.348 17.409 1.00 94.25 92 VAL A CA 1
ATOM 745 C C . VAL A 1 92 ? 39.129 -4.539 16.813 1.00 94.25 92 VAL A C 1
ATOM 747 O O . VAL A 1 92 ? 38.231 -5.025 17.500 1.00 94.25 92 VAL A O 1
ATOM 750 N N . LEU A 1 93 ? 38.947 -4.208 15.533 1.00 91.06 93 LEU A N 1
ATOM 751 C CA . LEU A 1 93 ? 37.682 -4.393 14.811 1.00 91.06 93 LEU A CA 1
ATOM 752 C C . LEU A 1 93 ? 37.406 -5.873 14.537 1.00 91.06 93 LEU A C 1
ATOM 754 O O . LEU A 1 93 ? 36.312 -6.371 14.808 1.00 91.06 93 LEU A O 1
ATOM 758 N N . GLN A 1 94 ? 38.415 -6.581 14.030 1.00 89.25 94 GLN A N 1
ATOM 759 C CA . GLN A 1 94 ? 38.294 -7.982 13.647 1.00 89.25 94 GLN A CA 1
ATOM 760 C C . GLN A 1 94 ? 39.652 -8.684 13.716 1.00 89.25 94 GLN A C 1
ATOM 762 O O . GLN A 1 94 ? 40.681 -8.122 13.326 1.00 89.25 94 GLN A O 1
ATOM 767 N N . CYS A 1 95 ? 39.653 -9.948 14.144 1.00 83.12 95 CYS A N 1
ATOM 768 C CA . CYS A 1 95 ? 40.713 -10.880 13.784 1.00 83.12 95 CYS A CA 1
ATOM 769 C C . CYS A 1 95 ? 40.094 -12.181 13.250 1.00 83.12 95 CYS A C 1
ATOM 771 O O . CYS A 1 95 ? 39.885 -13.118 14.021 1.00 83.12 95 CYS A O 1
ATOM 773 N N . PRO A 1 96 ? 39.872 -12.293 11.925 1.00 68.38 96 PRO A N 1
ATOM 774 C CA . PRO A 1 96 ? 39.113 -13.398 11.330 1.00 68.38 96 PRO A CA 1
ATOM 775 C C . PRO A 1 96 ? 39.700 -14.793 11.600 1.00 68.38 96 PRO A C 1
ATOM 777 O O . PRO A 1 96 ? 39.055 -15.805 11.355 1.00 68.38 96 PRO A O 1
ATOM 780 N N . THR A 1 97 ? 40.953 -14.864 12.049 1.00 66.06 97 THR A N 1
ATOM 781 C CA . THR A 1 97 ? 41.731 -16.100 12.114 1.00 66.06 97 THR A CA 1
ATOM 782 C C . THR A 1 97 ? 42.533 -16.250 13.412 1.00 66.06 97 THR A C 1
ATOM 784 O O . THR A 1 97 ? 43.484 -17.033 13.453 1.00 66.06 97 THR A O 1
ATOM 787 N N . CYS A 1 98 ? 42.191 -15.521 14.481 1.00 68.50 98 CYS A N 1
ATOM 788 C CA . CYS A 1 98 ? 42.864 -15.617 15.782 1.00 68.50 98 CYS A CA 1
ATOM 789 C C . CYS A 1 98 ? 42.153 -16.619 16.718 1.00 68.50 98 CYS A C 1
ATOM 791 O O . CYS A 1 98 ? 41.120 -16.272 17.279 1.00 68.50 98 CYS A O 1
ATOM 793 N N . PRO A 1 99 ? 42.689 -17.833 16.967 1.00 56.19 99 PRO A N 1
ATOM 794 C CA . PRO A 1 99 ? 42.017 -18.836 17.793 1.00 56.19 99 PRO A CA 1
ATOM 795 C C . PRO A 1 99 ? 42.353 -18.712 19.290 1.00 56.19 99 PRO A C 1
ATOM 797 O O . PRO A 1 99 ? 41.823 -19.476 20.090 1.00 56.19 99 PRO A O 1
ATOM 800 N N . ILE A 1 100 ? 43.278 -17.822 19.686 1.00 58.72 100 ILE A N 1
ATOM 801 C CA . ILE A 1 100 ? 43.827 -17.777 21.051 1.00 58.72 100 ILE A CA 1
ATOM 802 C C . ILE A 1 100 ? 44.120 -16.323 21.461 1.00 58.72 100 ILE A C 1
ATOM 804 O O . ILE A 1 100 ? 44.896 -15.630 20.808 1.00 58.72 100 ILE A O 1
ATOM 808 N N . SER A 1 101 ? 43.489 -15.877 22.550 1.00 61.94 101 SER A N 1
ATOM 809 C CA . SER A 1 101 ? 43.797 -14.641 23.287 1.00 61.94 101 SER A CA 1
ATOM 810 C C . SER A 1 101 ? 44.981 -14.901 24.233 1.00 61.94 101 SER A C 1
ATOM 812 O O . SER A 1 101 ? 44.947 -15.930 24.915 1.00 61.94 101 SER A O 1
ATOM 814 N N . PRO A 1 102 ? 45.978 -14.002 24.367 1.00 73.44 102 PRO A N 1
ATOM 815 C CA . PRO A 1 102 ? 46.053 -12.636 23.828 1.00 73.44 102 PRO A CA 1
ATOM 816 C C . PRO A 1 102 ? 46.733 -12.526 22.448 1.00 73.44 102 PRO A C 1
ATOM 818 O O . PRO A 1 102 ? 47.614 -13.314 22.102 1.00 73.44 102 PRO A O 1
ATOM 821 N N . LEU A 1 103 ? 46.356 -11.502 21.674 1.00 78.69 103 LEU A N 1
ATOM 822 C CA . LEU A 1 103 ? 46.956 -11.184 20.374 1.00 78.69 103 LEU A CA 1
ATOM 823 C C . LEU A 1 103 ? 48.429 -10.775 20.545 1.00 78.69 103 LEU A C 1
ATOM 825 O O . LEU A 1 103 ? 48.748 -9.860 21.302 1.00 78.69 103 LEU A O 1
ATOM 829 N N . SER A 1 104 ? 49.341 -11.432 19.824 1.00 82.81 104 SER A N 1
ATOM 830 C CA . SER A 1 104 ? 50.778 -11.125 19.867 1.00 82.81 104 SER A CA 1
ATOM 831 C C . SER A 1 104 ? 51.101 -9.890 19.018 1.00 82.81 104 SER A C 1
ATOM 833 O O . SER A 1 104 ? 51.387 -10.002 17.826 1.00 82.81 104 SER A O 1
ATOM 835 N N . ILE A 1 105 ? 51.023 -8.701 19.618 1.00 86.88 105 ILE A N 1
ATOM 836 C CA . ILE A 1 105 ? 51.243 -7.407 18.953 1.00 86.88 105 ILE A CA 1
ATOM 837 C C . ILE A 1 105 ? 52.219 -6.573 19.781 1.00 86.88 105 ILE A C 1
ATOM 839 O O . ILE A 1 105 ? 52.128 -6.542 21.009 1.00 86.88 105 ILE A O 1
ATOM 843 N N . ALA A 1 106 ? 53.142 -5.889 19.110 1.00 88.00 106 ALA A N 1
ATOM 844 C CA . ALA A 1 106 ? 54.103 -5.000 19.742 1.00 88.00 106 ALA A CA 1
ATOM 845 C C . ALA A 1 106 ? 54.159 -3.631 19.079 1.00 88.00 106 ALA A C 1
ATOM 847 O O . ALA A 1 106 ? 53.960 -3.483 17.873 1.00 88.00 106 ALA A O 1
ATOM 848 N N . LEU A 1 107 ? 54.474 -2.646 19.911 1.00 90.75 107 LEU A N 1
ATOM 849 C CA . LEU A 1 107 ? 54.712 -1.265 19.541 1.00 90.75 107 LEU A CA 1
ATOM 850 C C . LEU A 1 107 ? 56.218 -0.991 19.566 1.00 90.75 107 LEU A C 1
ATOM 852 O O . LEU A 1 107 ? 56.885 -1.304 20.555 1.00 90.75 107 LEU A O 1
ATOM 856 N N . HIS A 1 108 ? 56.745 -0.369 18.517 1.00 89.38 108 HIS A N 1
ATOM 857 C CA . HIS A 1 108 ? 58.142 0.054 18.437 1.00 89.38 108 HIS A CA 1
ATOM 858 C C . HIS A 1 108 ? 58.224 1.552 18.168 1.00 89.38 108 HIS A C 1
ATOM 860 O O . HIS A 1 108 ? 57.531 2.068 17.296 1.00 89.38 108 HIS A O 1
ATOM 866 N N . GLU A 1 109 ? 59.080 2.254 18.905 1.00 89.69 109 GLU A N 1
ATOM 867 C CA . GLU A 1 109 ? 59.333 3.684 18.701 1.00 89.69 109 GLU A CA 1
ATOM 868 C C . GLU A 1 109 ? 59.985 3.912 17.331 1.00 89.69 109 GLU A C 1
ATOM 870 O O . GLU A 1 109 ? 60.994 3.288 17.002 1.00 89.69 109 GLU A O 1
ATOM 875 N N . VAL A 1 110 ? 59.428 4.829 16.546 1.00 88.69 110 VAL A N 1
ATOM 876 C CA . VAL A 1 110 ? 60.071 5.375 15.347 1.00 88.69 110 VAL A CA 1
ATOM 877 C C . VAL A 1 110 ? 60.906 6.564 15.818 1.00 88.69 110 VAL A C 1
ATOM 879 O O . VAL A 1 110 ? 60.373 7.463 16.469 1.00 88.69 110 VAL A O 1
ATOM 882 N N . TYR A 1 111 ? 62.218 6.561 15.562 1.00 78.94 111 TYR A N 1
ATOM 883 C CA . TYR A 1 111 ? 63.102 7.619 16.055 1.00 78.94 111 TYR A CA 1
ATOM 884 C C . TYR A 1 111 ? 62.643 8.989 15.540 1.00 78.94 111 TYR A C 1
ATOM 886 O O . TYR A 1 111 ? 62.241 9.130 14.388 1.00 78.94 111 TYR A O 1
ATOM 894 N N . SER A 1 112 ? 62.727 10.016 16.388 1.00 62.12 112 SER A N 1
ATOM 895 C CA . SER A 1 112 ? 62.193 11.357 16.104 1.00 62.12 112 SER A CA 1
ATOM 896 C C . SER A 1 112 ? 62.826 12.058 14.894 1.00 62.12 112 SER A C 1
ATOM 898 O O . SER A 1 112 ? 62.256 13.011 14.372 1.00 62.12 112 SER A O 1
ATOM 900 N N . ASN A 1 113 ? 63.979 11.587 14.410 1.00 66.44 113 ASN A N 1
ATOM 901 C CA . ASN A 1 113 ? 64.620 12.080 13.189 1.00 66.44 113 ASN A CA 1
ATOM 902 C C . ASN A 1 113 ? 64.069 11.453 11.893 1.00 66.44 113 ASN A C 1
ATOM 904 O O . ASN A 1 113 ? 64.451 11.897 10.811 1.00 66.44 113 ASN A O 1
ATOM 908 N N . ALA A 1 114 ? 63.208 10.436 11.978 1.00 68.38 114 ALA A N 1
ATOM 909 C CA . ALA A 1 114 ? 62.577 9.804 10.830 1.00 68.38 114 ALA A CA 1
ATOM 910 C C . ALA A 1 114 ? 61.209 10.454 10.562 1.00 68.38 114 ALA A C 1
ATOM 912 O O . ALA A 1 114 ? 60.237 10.228 11.281 1.00 68.38 114 ALA A O 1
ATOM 913 N N . SER A 1 115 ? 61.139 11.295 9.530 1.00 73.19 115 SER A N 1
ATOM 914 C CA . SER A 1 115 ? 59.898 11.951 9.115 1.00 73.19 115 SER A CA 1
ATOM 915 C C . SER A 1 115 ? 59.076 11.038 8.210 1.00 73.19 115 SER A C 1
ATOM 917 O O . SER A 1 115 ? 59.583 10.578 7.189 1.00 73.19 115 SER A O 1
ATOM 919 N N . TRP A 1 116 ? 57.802 10.847 8.540 1.00 89.81 116 TRP A N 1
ATOM 920 C CA . TRP A 1 116 ? 56.800 10.278 7.642 1.00 89.81 116 TRP A CA 1
ATOM 921 C C . TRP A 1 116 ? 55.523 11.123 7.695 1.00 89.81 116 TRP A C 1
ATOM 923 O O . TRP A 1 116 ? 55.308 11.889 8.643 1.00 89.81 116 TRP A O 1
ATOM 933 N N . ASN A 1 117 ? 54.714 11.010 6.648 1.00 88.81 117 ASN A N 1
ATOM 934 C CA . ASN A 1 117 ? 53.407 11.638 6.518 1.00 88.81 117 ASN A CA 1
ATOM 935 C C . ASN A 1 117 ? 52.416 10.543 6.131 1.00 88.81 117 ASN A C 1
ATOM 937 O O . ASN A 1 117 ? 52.678 9.745 5.236 1.00 88.81 117 ASN A O 1
ATOM 941 N N . GLU A 1 118 ? 51.285 10.508 6.810 1.00 93.50 118 GLU A N 1
ATOM 942 C CA . GLU A 1 118 ? 50.176 9.584 6.586 1.00 93.50 118 GLU A CA 1
ATOM 943 C C . GLU A 1 118 ? 49.716 9.440 5.129 1.00 93.50 118 GLU A C 1
ATOM 945 O O . GLU A 1 118 ? 49.441 8.324 4.681 1.00 93.50 118 GLU A O 1
ATOM 950 N N . TYR A 1 119 ? 49.697 10.534 4.366 1.00 92.44 119 TYR A N 1
ATOM 951 C CA . TYR A 1 119 ? 49.272 10.544 2.962 1.00 92.44 119 TYR A CA 1
ATOM 952 C C . TYR A 1 119 ? 50.397 10.232 1.972 1.00 92.44 119 TYR A C 1
ATOM 954 O O . TYR A 1 119 ? 50.157 10.154 0.763 1.00 92.44 119 TYR A O 1
ATOM 962 N N . GLU A 1 120 ? 51.632 10.104 2.451 1.00 92.19 120 GLU A N 1
ATOM 963 C CA . GLU A 1 120 ? 52.807 9.888 1.605 1.00 92.19 120 GLU A CA 1
ATOM 964 C C . GLU A 1 120 ? 53.495 8.560 1.882 1.00 92.19 120 GLU A C 1
ATOM 966 O O . GLU A 1 120 ? 54.095 8.029 0.956 1.00 92.19 120 GLU A O 1
ATOM 971 N N . ILE A 1 121 ? 53.356 8.016 3.095 1.00 93.38 121 ILE A N 1
ATOM 972 C CA . ILE A 1 121 ? 54.003 6.775 3.507 1.00 93.38 121 ILE A CA 1
ATOM 973 C C . ILE A 1 121 ? 53.508 5.583 2.679 1.00 93.38 121 ILE A C 1
ATOM 975 O O . ILE A 1 121 ? 52.311 5.361 2.477 1.00 93.38 121 ILE A O 1
ATOM 979 N N . THR A 1 122 ? 54.468 4.800 2.220 1.00 93.50 122 THR A N 1
ATOM 980 C CA . THR A 1 122 ? 54.333 3.567 1.461 1.00 93.50 122 THR A CA 1
ATOM 981 C C . THR A 1 122 ? 55.231 2.499 2.087 1.00 93.50 122 THR A C 1
ATOM 983 O O . THR A 1 122 ? 56.022 2.760 2.994 1.00 93.50 122 THR A O 1
ATOM 986 N N . TRP A 1 123 ? 55.121 1.251 1.640 1.00 91.00 123 TRP A N 1
ATOM 987 C CA . TRP A 1 123 ? 56.035 0.205 2.105 1.00 91.00 123 TRP A CA 1
ATOM 988 C C . TRP A 1 123 ? 57.494 0.505 1.733 1.00 91.00 123 TRP A C 1
ATOM 990 O O . TRP A 1 123 ? 58.397 0.155 2.494 1.00 91.00 123 TRP A O 1
ATOM 1000 N N . ASP A 1 124 ? 57.720 1.137 0.579 1.00 87.94 124 ASP A N 1
ATOM 1001 C CA . ASP A 1 124 ? 59.055 1.397 0.034 1.00 87.94 124 ASP A CA 1
ATOM 1002 C C . ASP A 1 124 ? 59.790 2.549 0.740 1.00 87.94 124 ASP A C 1
ATOM 1004 O O . ASP A 1 124 ? 61.022 2.555 0.772 1.00 87.94 124 ASP A O 1
ATOM 1008 N N . ASP A 1 125 ? 59.063 3.499 1.336 1.00 87.75 125 ASP A N 1
ATOM 1009 C CA . ASP A 1 125 ? 59.622 4.687 2.006 1.00 87.75 125 ASP A CA 1
ATOM 1010 C C . ASP A 1 125 ? 59.414 4.712 3.534 1.00 87.75 125 ASP A C 1
ATOM 1012 O O . ASP A 1 125 ? 59.788 5.682 4.201 1.00 87.75 125 ASP A O 1
ATOM 1016 N N . GLN A 1 126 ? 58.858 3.639 4.107 1.00 89.62 126 GLN A N 1
ATOM 1017 C CA . GLN A 1 126 ? 58.587 3.552 5.539 1.00 89.62 126 GLN A CA 1
ATOM 1018 C C . GLN A 1 126 ? 59.866 3.741 6.390 1.00 89.62 126 GLN A C 1
ATOM 1020 O O . GLN A 1 126 ? 60.936 3.214 6.063 1.00 89.62 126 GLN A O 1
ATOM 1025 N N . PRO A 1 127 ? 59.778 4.413 7.553 1.00 85.12 127 PRO A N 1
ATOM 1026 C CA . PRO A 1 127 ? 60.957 4.776 8.345 1.00 85.12 127 PRO A CA 1
ATOM 1027 C C . PRO A 1 127 ? 61.648 3.581 9.036 1.00 85.12 127 PRO A C 1
ATOM 1029 O O . PRO A 1 127 ? 62.827 3.665 9.392 1.00 85.12 127 PRO A O 1
ATOM 1032 N N . CYS A 1 128 ? 60.946 2.452 9.204 1.00 77.31 128 CYS A N 1
ATOM 1033 C CA . CYS A 1 128 ? 61.524 1.198 9.699 1.00 77.31 128 CYS A CA 1
ATOM 1034 C C . CYS A 1 128 ? 61.831 0.281 8.502 1.00 77.31 128 CYS A C 1
ATOM 1036 O O . CYS A 1 128 ? 60.929 -0.385 8.000 1.00 77.31 128 CYS A O 1
ATOM 1038 N N . GLY A 1 129 ? 63.080 0.257 8.027 1.00 65.88 129 GLY A N 1
ATOM 1039 C CA . GLY A 1 129 ? 63.492 -0.420 6.789 1.00 65.88 129 GLY A CA 1
ATOM 1040 C C . GLY A 1 129 ? 63.127 -1.914 6.679 1.00 65.88 129 GLY A C 1
ATOM 1041 O O . GLY A 1 129 ? 62.755 -2.578 7.647 1.00 65.88 129 GLY A O 1
ATOM 1042 N N . THR A 1 130 ? 63.246 -2.449 5.460 1.00 54.84 130 THR A N 1
ATOM 1043 C CA . THR A 1 130 ? 62.709 -3.754 5.016 1.00 54.84 130 THR A CA 1
ATOM 1044 C C . THR A 1 130 ? 63.718 -4.917 4.993 1.00 54.84 130 THR A C 1
ATOM 1046 O O . THR A 1 130 ? 63.392 -5.988 4.480 1.00 54.84 130 THR A O 1
ATOM 1049 N N . GLN A 1 131 ? 64.942 -4.771 5.528 1.00 54.78 131 GLN A N 1
ATOM 1050 C CA . GLN A 1 131 ? 65.944 -5.848 5.431 1.00 54.78 131 GLN A CA 1
ATOM 1051 C C . GLN A 1 131 ? 65.593 -7.067 6.309 1.00 54.78 131 GLN A C 1
ATOM 1053 O O . GLN A 1 131 ? 65.398 -6.962 7.520 1.00 54.78 131 GLN A O 1
ATOM 1058 N N . GLN A 1 132 ? 65.504 -8.225 5.643 1.00 48.88 132 GLN A N 1
ATOM 1059 C CA . GLN A 1 132 ? 65.072 -9.529 6.154 1.00 48.88 132 GLN A CA 1
ATOM 1060 C C . GLN A 1 132 ? 65.946 -10.061 7.303 1.00 48.88 132 GLN A C 1
ATOM 1062 O O . GLN A 1 132 ? 67.132 -10.331 7.136 1.00 48.88 132 GLN A O 1
ATOM 1067 N N . GLY A 1 133 ? 65.306 -10.308 8.444 1.00 49.06 133 GLY A N 1
ATOM 1068 C CA . GLY A 1 133 ? 65.794 -11.110 9.566 1.00 49.06 133 GLY A CA 1
ATOM 1069 C C . GLY A 1 133 ? 64.707 -11.146 10.641 1.00 49.06 133 GLY A C 1
ATOM 1070 O O . GLY A 1 133 ? 64.113 -10.106 10.897 1.00 49.06 133 GLY A O 1
ATOM 1071 N N . ASN A 1 134 ? 64.418 -12.322 11.209 1.00 49.50 134 ASN A N 1
ATOM 1072 C CA . ASN A 1 134 ? 63.133 -12.825 11.755 1.00 49.50 134 ASN A CA 1
ATOM 1073 C C . ASN A 1 134 ? 62.306 -12.002 12.787 1.00 49.50 134 ASN A C 1
ATOM 1075 O O . ASN A 1 134 ? 61.378 -12.545 13.374 1.00 49.50 134 ASN A O 1
ATOM 1079 N N . LEU A 1 135 ? 62.547 -10.701 12.980 1.00 54.44 135 LEU A N 1
ATOM 1080 C CA . LEU A 1 135 ? 61.604 -9.742 13.597 1.00 54.44 135 LEU A CA 1
ATOM 1081 C C . LEU A 1 135 ? 61.540 -8.366 12.880 1.00 54.44 135 LEU A C 1
ATOM 1083 O O . LEU A 1 135 ? 60.740 -7.513 13.245 1.00 54.44 135 LEU A O 1
ATOM 1087 N N . GLY A 1 136 ? 62.346 -8.145 11.835 1.00 55.03 136 GLY A N 1
ATOM 1088 C CA . GLY A 1 136 ? 62.112 -7.190 10.746 1.00 55.03 136 GLY A CA 1
ATOM 1089 C C . GLY A 1 136 ? 62.133 -5.685 11.032 1.00 55.03 136 GLY A C 1
ATOM 1090 O O . GLY A 1 136 ? 61.902 -4.928 10.094 1.00 55.03 136 GLY A O 1
ATOM 1091 N N . ILE A 1 137 ? 62.380 -5.218 12.257 1.00 64.44 137 ILE A N 1
ATOM 1092 C CA . ILE A 1 137 ? 62.527 -3.781 12.549 1.00 64.44 137 ILE A CA 1
ATOM 1093 C C . ILE A 1 137 ? 64.018 -3.448 12.606 1.00 64.44 137 ILE A C 1
ATOM 1095 O O . ILE A 1 137 ? 64.697 -3.708 13.596 1.00 64.44 137 ILE A O 1
ATOM 1099 N N . THR A 1 138 ? 64.535 -2.898 11.509 1.00 58.69 138 THR A N 1
ATOM 1100 C CA . THR A 1 138 ? 65.898 -2.357 11.394 1.00 58.69 138 THR A CA 1
ATOM 1101 C C . THR A 1 138 ? 65.828 -0.932 10.828 1.00 58.69 138 THR A C 1
ATOM 1103 O O . THR A 1 138 ? 64.810 -0.535 10.263 1.00 58.69 138 THR A O 1
ATOM 1106 N N . GLY A 1 139 ? 66.876 -0.120 10.995 1.00 63.47 139 GLY A N 1
ATOM 1107 C CA . GLY A 1 139 ? 66.885 1.272 10.515 1.00 63.47 139 GLY A CA 1
ATOM 1108 C C . GLY A 1 139 ? 66.350 2.284 11.536 1.00 63.47 139 GLY A C 1
ATOM 1109 O O . GLY A 1 139 ? 66.723 2.223 12.704 1.00 63.47 139 GLY A O 1
ATOM 1110 N N . GLY A 1 140 ? 65.519 3.239 11.098 1.00 65.50 140 GLY A N 1
ATOM 1111 C CA . GLY A 1 140 ? 65.057 4.411 11.861 1.00 65.50 140 GLY A CA 1
ATOM 1112 C C . GLY A 1 140 ? 64.111 4.134 13.038 1.00 65.50 140 GLY A C 1
ATOM 1113 O O . GLY A 1 140 ? 63.395 5.040 13.454 1.00 65.50 140 GLY A O 1
ATOM 1114 N N . CYS A 1 141 ? 64.096 2.916 13.586 1.00 78.94 141 CYS A N 1
ATOM 1115 C CA . CYS A 1 141 ? 63.186 2.501 14.652 1.00 78.94 141 CYS A CA 1
ATOM 1116 C C . CYS A 1 141 ? 63.930 1.780 15.777 1.00 78.94 141 CYS A C 1
ATOM 1118 O O . CYS A 1 141 ? 64.899 1.053 15.552 1.00 78.94 141 CYS A O 1
ATOM 1120 N N . ASN A 1 142 ? 63.470 1.993 17.004 1.00 75.38 142 ASN A N 1
ATOM 1121 C CA . ASN A 1 142 ? 64.045 1.413 18.203 1.00 75.38 142 ASN A CA 1
ATOM 1122 C C . ASN A 1 142 ? 63.688 -0.076 18.300 1.00 75.38 142 ASN A C 1
ATOM 1124 O O . ASN A 1 142 ? 62.520 -0.463 18.234 1.00 75.38 142 ASN A O 1
ATOM 1128 N N . ALA A 1 143 ? 64.697 -0.917 18.523 1.00 62.72 143 ALA A N 1
ATOM 1129 C CA . ALA A 1 143 ? 64.509 -2.354 18.714 1.00 62.72 143 ALA A CA 1
ATOM 1130 C C . ALA A 1 143 ? 63.770 -2.702 20.026 1.00 62.72 143 ALA A C 1
ATOM 1132 O O . ALA A 1 143 ? 63.299 -3.826 20.187 1.00 62.72 143 ALA A O 1
ATOM 1133 N N . SER A 1 144 ? 63.657 -1.754 20.964 1.00 70.25 144 SER A N 1
ATOM 1134 C CA . SER A 1 144 ? 62.914 -1.937 22.217 1.00 70.25 144 SER A CA 1
ATOM 1135 C C . SER A 1 144 ? 61.404 -1.993 21.954 1.00 70.25 144 SER A C 1
ATOM 1137 O O . SER A 1 144 ? 60.846 -1.066 21.372 1.00 70.25 144 SER A O 1
ATOM 1139 N N . GLN A 1 145 ? 60.751 -3.065 22.408 1.00 79.50 145 GLN A N 1
ATOM 1140 C CA . GLN A 1 145 ? 59.318 -3.318 22.214 1.00 79.50 145 GLN A CA 1
ATOM 1141 C C . GLN A 1 145 ? 58.485 -2.895 23.434 1.00 79.50 145 GLN A C 1
ATOM 1143 O O . GLN A 1 145 ? 58.861 -3.181 24.573 1.00 79.50 145 GLN A O 1
ATOM 1148 N N . LEU A 1 146 ? 57.321 -2.289 23.199 1.00 84.88 146 LEU A N 1
ATOM 1149 C CA . LEU A 1 146 ? 56.253 -2.163 24.192 1.00 84.88 146 LEU A CA 1
ATOM 1150 C C . LEU A 1 146 ? 55.163 -3.182 23.851 1.00 84.88 146 LEU A C 1
ATOM 1152 O O . LEU A 1 146 ? 54.731 -3.285 22.703 1.00 84.88 146 LEU A O 1
ATOM 1156 N N . THR A 1 147 ? 54.732 -3.950 24.845 1.00 85.12 147 THR A N 1
ATOM 1157 C CA . THR A 1 147 ? 53.693 -4.978 24.685 1.00 85.12 147 THR A CA 1
ATOM 1158 C C . THR A 1 147 ? 52.381 -4.487 25.284 1.00 85.12 147 THR A C 1
ATOM 1160 O O . THR A 1 147 ? 52.381 -3.720 26.250 1.00 85.12 147 THR A O 1
ATOM 1163 N N . ALA A 1 148 ? 51.259 -4.892 24.689 1.00 85.38 148 ALA A N 1
ATOM 1164 C CA . ALA A 1 148 ? 49.944 -4.529 25.200 1.00 85.38 148 ALA A CA 1
ATOM 1165 C C . ALA A 1 148 ? 49.635 -5.294 26.496 1.00 85.38 148 ALA A C 1
ATOM 1167 O O . ALA A 1 148 ? 49.885 -6.496 26.587 1.00 85.38 148 ALA A O 1
ATOM 1168 N N . SER A 1 149 ? 49.051 -4.613 27.483 1.00 79.62 149 SER A N 1
ATOM 1169 C CA . SER A 1 149 ? 48.635 -5.233 28.752 1.00 79.62 149 SER A CA 1
ATOM 1170 C C . SER A 1 149 ? 47.363 -6.082 28.613 1.00 79.62 149 SER A C 1
ATOM 1172 O O . SER A 1 149 ? 47.196 -7.078 29.314 1.00 79.62 149 SER A O 1
ATOM 1174 N N . VAL A 1 150 ? 46.490 -5.713 27.675 1.00 74.88 150 VAL A N 1
ATOM 1175 C CA . VAL A 1 150 ? 45.268 -6.417 27.258 1.00 74.88 150 VAL A CA 1
ATOM 1176 C C . VAL A 1 150 ? 45.177 -6.240 25.748 1.00 74.88 150 VAL A C 1
ATOM 1178 O O . VAL A 1 150 ? 45.407 -5.124 25.299 1.00 74.88 150 VAL A O 1
ATOM 1181 N N . CYS A 1 151 ? 44.911 -7.290 24.962 1.00 85.12 151 CYS A N 1
ATOM 1182 C CA . CYS A 1 151 ? 44.698 -7.162 23.513 1.00 85.12 151 CYS A CA 1
ATOM 1183 C C . CYS A 1 151 ? 43.985 -8.400 22.948 1.00 85.12 151 CYS A C 1
ATOM 1185 O O . CYS A 1 151 ? 44.618 -9.421 22.672 1.00 85.12 151 CYS A O 1
ATOM 1187 N N . ASN A 1 152 ? 42.662 -8.303 22.798 1.00 83.56 152 ASN A N 1
ATOM 1188 C CA . ASN A 1 152 ? 41.777 -9.380 22.343 1.00 83.56 152 ASN A CA 1
ATOM 1189 C C . ASN A 1 152 ? 40.882 -8.879 21.201 1.00 83.56 152 ASN A C 1
ATOM 1191 O O . ASN A 1 152 ? 40.699 -7.673 21.041 1.00 83.56 152 ASN A O 1
ATOM 1195 N N . GLU A 1 153 ? 40.301 -9.795 20.424 1.00 80.75 153 GLU A N 1
ATOM 1196 C CA . GLU A 1 153 ? 39.327 -9.433 19.389 1.00 80.75 153 GLU A CA 1
ATOM 1197 C C . GLU A 1 153 ? 38.136 -8.666 19.991 1.00 80.75 153 GLU A C 1
ATOM 1199 O O . GLU A 1 153 ? 37.654 -9.011 21.074 1.00 80.75 153 GLU A O 1
ATOM 1204 N N . LYS A 1 154 ? 37.680 -7.613 19.293 1.00 84.12 154 LYS A N 1
ATOM 1205 C CA . LYS A 1 154 ? 36.600 -6.712 19.735 1.00 84.12 154 LYS A CA 1
ATOM 1206 C C . LYS A 1 154 ? 36.863 -6.063 21.098 1.00 84.12 154 LYS A C 1
ATOM 1208 O O . LYS A 1 154 ? 35.929 -5.764 21.847 1.00 84.12 154 LYS A O 1
ATOM 1213 N N . ASN A 1 155 ? 38.131 -5.828 21.424 1.00 89.56 155 ASN A N 1
ATOM 1214 C CA . ASN A 1 155 ? 38.542 -5.189 22.666 1.00 89.56 155 ASN A CA 1
ATOM 1215 C C . ASN A 1 155 ? 39.649 -4.148 22.429 1.00 89.56 155 ASN A C 1
ATOM 1217 O O . ASN A 1 155 ? 40.251 -4.085 21.355 1.00 89.56 155 ASN A O 1
ATOM 1221 N N . TRP A 1 156 ? 39.908 -3.323 23.443 1.00 93.31 156 TRP A N 1
ATOM 1222 C CA . TRP A 1 156 ? 40.971 -2.322 23.428 1.00 93.31 156 TRP A CA 1
ATOM 1223 C C . TRP A 1 156 ? 42.333 -2.961 23.693 1.00 93.31 156 TRP A C 1
ATOM 1225 O O . TRP A 1 156 ? 42.508 -3.694 24.670 1.00 93.31 156 TRP A O 1
ATOM 1235 N N . CYS A 1 157 ? 43.303 -2.643 22.839 1.00 93.38 157 CYS A N 1
ATOM 1236 C CA . CYS A 1 157 ? 44.711 -2.914 23.073 1.00 93.38 157 CYS A CA 1
ATOM 1237 C C . CYS A 1 157 ? 45.361 -1.718 23.770 1.00 93.38 157 CYS A C 1
ATOM 1239 O O . CYS A 1 157 ? 45.324 -0.608 23.236 1.00 93.38 157 CYS A O 1
ATOM 1241 N N . VAL A 1 158 ? 45.934 -1.942 24.959 1.00 94.38 158 VAL A N 1
ATOM 1242 C CA . VAL A 1 158 ? 46.459 -0.867 25.824 1.00 94.38 158 VAL A CA 1
ATOM 1243 C C . VAL A 1 158 ? 47.970 -0.982 26.005 1.00 94.38 158 VAL A C 1
ATOM 1245 O O . VAL A 1 158 ? 48.450 -1.951 26.600 1.00 94.38 158 VAL A O 1
ATOM 1248 N N . PHE A 1 159 ? 48.710 0.029 25.549 1.00 94.81 159 PHE A N 1
ATOM 1249 C CA . PHE A 1 159 ? 50.172 0.111 25.624 1.00 94.81 159 PHE A CA 1
ATOM 1250 C C . PHE A 1 159 ? 50.615 1.217 26.587 1.00 94.81 159 PHE A C 1
ATOM 1252 O O . PHE A 1 159 ? 50.145 2.348 26.484 1.00 94.81 159 PHE A O 1
ATOM 1259 N N . ASP A 1 160 ? 51.564 0.925 27.478 1.00 94.19 160 ASP A N 1
ATOM 1260 C CA . ASP A 1 160 ? 52.219 1.956 28.294 1.00 94.19 160 ASP A CA 1
ATOM 1261 C C . ASP A 1 160 ? 53.285 2.677 27.457 1.00 94.19 160 ASP A C 1
ATOM 1263 O O . ASP A 1 160 ? 54.370 2.149 27.211 1.00 94.19 160 ASP A O 1
ATOM 1267 N N . ILE A 1 161 ? 52.963 3.893 27.015 1.00 94.31 161 ILE A N 1
ATOM 1268 C CA . ILE A 1 161 ? 53.844 4.753 26.217 1.00 94.31 161 ILE A CA 1
ATOM 1269 C C . ILE A 1 161 ? 54.494 5.862 27.056 1.00 94.31 161 ILE A C 1
ATOM 1271 O O . ILE A 1 161 ? 55.092 6.787 26.501 1.00 94.31 161 ILE A O 1
ATOM 1275 N N . THR A 1 162 ? 54.435 5.774 28.392 1.00 93.50 162 THR A N 1
ATOM 1276 C CA . THR A 1 162 ? 55.070 6.736 29.313 1.00 93.50 162 THR A CA 1
ATOM 1277 C C . THR A 1 162 ? 56.537 7.021 28.964 1.00 93.50 162 THR A C 1
ATOM 1279 O O . THR A 1 162 ? 56.920 8.195 28.954 1.00 93.50 162 THR A O 1
ATOM 1282 N N . PRO A 1 163 ? 57.377 6.016 28.629 1.00 89.31 163 PRO A N 1
ATOM 1283 C CA . PRO A 1 163 ? 58.774 6.265 28.275 1.00 89.31 163 PRO A CA 1
ATOM 1284 C C . PRO A 1 163 ? 58.957 7.060 26.975 1.00 89.31 163 PRO A C 1
ATOM 1286 O O . PRO A 1 163 ? 60.009 7.670 26.798 1.00 89.31 163 PRO A O 1
ATOM 1289 N N . LEU A 1 164 ? 57.972 7.038 26.069 1.00 89.88 164 LEU A N 1
ATOM 1290 C CA . LEU A 1 164 ? 58.012 7.762 24.794 1.00 89.88 164 LEU A CA 1
ATOM 1291 C C . LEU A 1 164 ? 57.586 9.215 24.994 1.00 89.88 164 LEU A C 1
ATOM 1293 O O . LEU A 1 164 ? 58.318 10.131 24.633 1.00 89.88 164 LEU A O 1
ATOM 1297 N N . VAL A 1 165 ? 56.453 9.422 25.668 1.00 90.44 165 VAL A N 1
ATOM 1298 C CA . VAL A 1 165 ? 55.896 10.758 25.928 1.00 90.44 165 VAL A CA 1
ATOM 1299 C C . VAL A 1 165 ? 56.827 11.607 26.800 1.00 90.44 165 VAL A C 1
ATOM 1301 O O . VAL A 1 165 ? 56.888 12.819 26.643 1.00 90.44 165 VAL A O 1
ATOM 1304 N N . LYS A 1 166 ? 57.616 10.999 27.697 1.00 89.25 166 LYS A N 1
ATOM 1305 C CA . LYS A 1 166 ? 58.596 11.743 28.512 1.00 89.25 166 LYS A CA 1
ATOM 1306 C C . LYS A 1 166 ? 59.812 12.259 27.735 1.00 89.25 166 LYS A C 1
ATOM 1308 O O . LYS A 1 166 ? 60.550 13.076 28.282 1.00 89.25 166 LYS A O 1
ATOM 1313 N N . LYS A 1 167 ? 60.055 11.780 26.510 1.00 87.25 167 LYS A N 1
ATOM 1314 C CA . LYS A 1 167 ? 61.205 12.196 25.691 1.00 87.25 167 LYS A CA 1
ATOM 1315 C C . LYS A 1 167 ? 60.887 13.395 24.804 1.00 87.25 167 LYS A C 1
ATOM 1317 O O . LYS A 1 167 ? 61.746 14.257 24.649 1.00 87.25 167 LYS A O 1
ATOM 1322 N N . ASP A 1 168 ? 59.693 13.424 24.219 1.00 87.00 168 ASP A N 1
ATOM 1323 C CA . ASP A 1 168 ? 59.309 14.393 23.194 1.00 87.00 168 ASP A CA 1
ATOM 1324 C C . ASP A 1 168 ? 57.785 14.621 23.196 1.00 87.00 168 ASP A C 1
ATOM 1326 O O . ASP A 1 168 ? 57.012 13.745 23.589 1.00 87.00 168 ASP A O 1
ATOM 1330 N N . TYR A 1 169 ? 57.354 15.798 22.738 1.00 88.19 169 TYR A N 1
ATOM 1331 C CA . TYR A 1 169 ? 55.943 16.120 22.516 1.00 88.19 169 TYR A CA 1
ATOM 1332 C C . TYR A 1 169 ? 55.374 15.414 21.285 1.00 88.19 169 TYR A C 1
ATOM 1334 O O . TYR A 1 169 ? 54.160 15.268 21.190 1.00 88.19 169 TYR A O 1
ATOM 1342 N N . VAL A 1 170 ? 56.214 14.967 20.351 1.00 89.62 170 VAL A N 1
ATOM 1343 C CA . VAL A 1 170 ? 55.778 14.145 19.217 1.00 89.62 170 VAL A CA 1
ATOM 1344 C C . VAL A 1 170 ? 56.203 12.704 19.458 1.00 89.62 170 VAL A C 1
ATOM 1346 O O . VAL A 1 170 ? 57.392 12.391 19.463 1.00 89.62 170 VAL A O 1
ATOM 1349 N N . VAL A 1 171 ? 55.230 11.813 19.637 1.00 90.25 171 VAL A N 1
ATOM 1350 C CA . VAL A 1 171 ? 55.481 10.377 19.786 1.00 90.25 171 VAL A CA 1
ATOM 1351 C C . VAL A 1 171 ? 55.118 9.655 18.499 1.00 90.25 171 VAL A C 1
ATOM 1353 O O . VAL A 1 171 ? 53.996 9.753 18.013 1.00 90.25 171 VAL A O 1
ATOM 1356 N N . ASN A 1 172 ? 56.088 8.929 17.951 1.00 90.06 172 ASN A N 1
ATOM 1357 C CA . ASN A 1 172 ? 55.951 8.176 16.712 1.00 90.06 172 ASN A CA 1
ATOM 1358 C C . ASN A 1 172 ? 56.208 6.704 16.995 1.00 90.06 172 ASN A C 1
ATOM 1360 O O . ASN A 1 172 ? 57.219 6.355 17.610 1.00 90.06 172 ASN A O 1
ATOM 1364 N N . PHE A 1 173 ? 55.327 5.831 16.528 1.00 91.06 173 PHE A N 1
ATOM 1365 C CA . PHE A 1 173 ? 55.519 4.404 16.701 1.00 91.06 173 PHE A CA 1
ATOM 1366 C C . PHE A 1 173 ? 54.903 3.579 15.575 1.00 91.06 173 PHE A C 1
ATOM 1368 O O . PHE A 1 173 ? 53.991 4.011 14.874 1.00 91.06 173 PHE A O 1
ATOM 1375 N N . VAL A 1 174 ? 55.438 2.372 15.414 1.00 92.62 174 VAL A N 1
ATOM 1376 C CA . VAL A 1 174 ? 54.936 1.352 14.501 1.00 92.62 174 VAL A CA 1
ATOM 1377 C C . VAL A 1 174 ? 54.384 0.179 15.302 1.00 92.62 174 VAL A C 1
ATOM 1379 O O . VAL A 1 174 ? 55.005 -0.296 16.255 1.00 92.62 174 VAL A O 1
ATOM 1382 N N . LEU A 1 175 ? 53.207 -0.285 14.913 1.00 92.44 175 LEU A N 1
ATOM 1383 C CA . LEU A 1 175 ? 52.533 -1.449 15.453 1.00 92.44 175 LEU A CA 1
ATOM 1384 C C . LEU A 1 175 ? 52.759 -2.634 14.509 1.00 92.44 175 LEU A C 1
ATOM 1386 O O . LEU A 1 175 ? 52.465 -2.570 13.310 1.00 92.44 175 LEU A O 1
ATOM 1390 N N . VAL A 1 176 ? 53.297 -3.720 15.061 1.00 88.88 176 VAL A N 1
ATOM 1391 C CA . VAL A 1 176 ? 53.651 -4.937 14.324 1.00 88.88 176 VAL A CA 1
ATOM 1392 C C . VAL A 1 176 ? 53.131 -6.180 15.033 1.00 88.88 176 VAL A C 1
ATOM 1394 O O . VAL A 1 176 ? 53.014 -6.222 16.259 1.00 88.88 176 VAL A O 1
ATOM 1397 N N . ARG A 1 177 ? 52.845 -7.229 14.262 1.00 85.31 177 ARG A N 1
ATOM 1398 C CA . ARG A 1 177 ? 52.500 -8.544 14.804 1.00 85.31 177 ARG A CA 1
ATOM 1399 C C . ARG A 1 177 ? 53.777 -9.298 15.173 1.00 85.31 177 ARG A C 1
ATOM 1401 O O . ARG A 1 177 ? 54.723 -9.324 14.391 1.00 85.31 177 ARG A O 1
ATOM 1408 N N . GLN A 1 178 ? 53.789 -9.923 16.346 1.00 77.00 178 GLN A N 1
ATOM 1409 C CA . GLN A 1 178 ? 54.892 -10.757 16.821 1.00 77.00 178 GLN A CA 1
ATOM 1410 C C . GLN A 1 178 ? 54.636 -12.242 16.538 1.00 77.00 178 GLN A C 1
ATOM 1412 O O . GLN A 1 178 ? 53.499 -12.707 16.630 1.00 77.00 178 GLN A O 1
ATOM 1417 N N . GLY A 1 179 ? 55.712 -12.980 16.256 1.00 67.88 179 GLY A N 1
ATOM 1418 C CA . GLY A 1 179 ? 55.694 -14.425 16.010 1.00 67.88 179 GLY A CA 1
ATOM 1419 C C . GLY A 1 179 ? 55.751 -14.794 14.526 1.00 67.88 179 GLY A C 1
ATOM 1420 O O . GLY A 1 179 ? 55.217 -14.091 13.668 1.00 67.88 179 GLY A O 1
ATOM 1421 N N . GLU A 1 180 ? 56.425 -15.905 14.228 1.00 56.53 180 GLU A N 1
ATOM 1422 C CA . GLU A 1 180 ? 56.379 -16.546 12.914 1.00 56.53 180 GLU A CA 1
ATOM 1423 C C . GLU A 1 180 ? 55.111 -17.406 12.805 1.00 56.53 180 GLU A C 1
ATOM 1425 O O . GLU A 1 180 ? 54.608 -17.911 13.807 1.00 56.53 180 GLU A O 1
ATOM 1430 N N . VAL A 1 181 ? 54.672 -17.647 11.567 1.00 56.53 181 VAL A N 1
ATOM 1431 C CA . VAL A 1 181 ? 53.685 -18.669 11.173 1.00 56.53 181 VAL A CA 1
ATOM 1432 C C . VAL A 1 181 ? 52.211 -18.214 11.184 1.00 56.53 181 VAL A C 1
ATOM 1434 O O . VAL A 1 181 ? 51.429 -18.560 12.067 1.00 56.53 181 VAL A O 1
ATOM 1437 N N . ASP A 1 182 ? 51.848 -17.372 10.201 1.00 60.16 182 ASP A N 1
ATOM 1438 C CA . ASP A 1 182 ? 50.718 -17.567 9.256 1.00 60.16 182 ASP A CA 1
ATOM 1439 C C . ASP A 1 182 ? 50.318 -16.253 8.542 1.00 60.16 182 ASP A C 1
ATOM 1441 O O . ASP A 1 182 ? 50.565 -15.161 9.055 1.00 60.16 182 ASP A O 1
ATOM 1445 N N . GLU A 1 183 ? 49.649 -16.345 7.381 1.00 60.38 183 GLU A N 1
ATOM 1446 C CA . GLU A 1 183 ? 49.150 -15.235 6.524 1.00 60.38 183 GLU A CA 1
ATOM 1447 C C . GLU A 1 183 ? 48.017 -14.387 7.153 1.00 60.38 183 GLU A C 1
ATOM 1449 O O . GLU A 1 183 ? 47.169 -13.804 6.483 1.00 60.38 183 GLU A O 1
ATOM 1454 N N . ARG A 1 184 ? 47.966 -14.318 8.480 1.00 73.94 184 ARG A N 1
ATOM 1455 C CA . ARG A 1 184 ? 46.841 -13.781 9.243 1.00 73.94 184 ARG A CA 1
ATOM 1456 C C . ARG A 1 184 ? 47.054 -12.292 9.551 1.00 73.94 184 ARG A C 1
ATOM 1458 O O . ARG A 1 184 ? 48.130 -11.900 10.014 1.00 73.94 184 ARG A O 1
ATOM 1465 N N . TRP A 1 185 ? 46.019 -11.466 9.391 1.00 84.12 185 TRP A N 1
ATOM 1466 C CA . TRP A 1 185 ? 46.034 -10.041 9.761 1.00 84.12 185 TRP A CA 1
ATOM 1467 C C . TRP A 1 185 ? 45.047 -9.702 10.883 1.00 84.12 185 TRP A C 1
ATOM 1469 O O . TRP A 1 185 ? 44.075 -10.416 11.121 1.00 84.12 185 TRP A O 1
ATOM 1479 N N . ILE A 1 186 ? 45.329 -8.600 11.570 1.00 90.44 186 ILE A N 1
ATOM 1480 C CA . ILE A 1 186 ? 44.512 -7.995 12.623 1.00 90.44 186 ILE A CA 1
ATOM 1481 C C . ILE A 1 186 ? 44.080 -6.623 12.116 1.00 90.44 186 ILE A C 1
ATOM 1483 O O . ILE A 1 186 ? 44.914 -5.883 11.587 1.00 90.44 186 ILE A O 1
ATOM 1487 N N . VAL A 1 187 ? 42.792 -6.316 12.249 1.00 94.12 187 VAL A N 1
ATOM 1488 C CA . VAL A 1 187 ? 42.195 -5.063 11.781 1.00 94.12 187 VAL A CA 1
ATOM 1489 C C . VAL A 1 187 ? 41.890 -4.171 12.977 1.00 94.12 187 VAL A C 1
ATOM 1491 O O . VAL A 1 187 ? 41.225 -4.600 13.922 1.00 94.12 187 VAL A O 1
ATOM 1494 N N . PHE A 1 188 ? 42.363 -2.931 12.929 1.00 96.44 188 PHE A N 1
ATOM 1495 C CA . PHE A 1 188 ? 42.089 -1.895 13.918 1.00 96.44 188 PHE A CA 1
ATOM 1496 C C . PHE A 1 188 ? 41.333 -0.726 13.294 1.00 96.44 188 PHE A C 1
ATOM 1498 O O . PHE A 1 188 ? 41.390 -0.512 12.088 1.00 96.44 188 PHE A O 1
ATOM 1505 N N . CYS A 1 189 ? 40.650 0.041 14.135 1.00 96.06 189 CYS A N 1
ATOM 1506 C CA . CYS A 1 189 ? 39.966 1.272 13.742 1.00 96.06 189 CYS A CA 1
ATOM 1507 C C . CYS A 1 189 ? 40.997 2.407 13.577 1.00 96.06 189 CYS A C 1
ATOM 1509 O O . CYS A 1 189 ? 41.766 2.670 14.510 1.00 96.06 189 CYS A O 1
ATOM 1511 N N . SER A 1 190 ? 41.026 3.038 12.396 1.00 96.31 190 SER A N 1
ATOM 1512 C CA . SER A 1 190 ? 41.857 4.219 12.106 1.00 96.31 190 SER A CA 1
ATOM 1513 C C . SER A 1 190 ? 41.267 5.495 12.708 1.00 96.31 190 SER A C 1
ATOM 1515 O O . SER A 1 190 ? 40.190 5.465 13.318 1.00 96.31 190 SER A O 1
ATOM 1517 N N . ARG A 1 191 ? 41.914 6.649 12.525 1.00 95.00 191 ARG A N 1
ATOM 1518 C CA . ARG A 1 191 ? 41.291 7.937 12.858 1.00 95.00 191 ARG A CA 1
ATOM 1519 C C . ARG A 1 191 ? 40.161 8.319 11.883 1.00 95.00 191 ARG A C 1
ATOM 1521 O O . ARG A 1 191 ? 39.304 9.115 12.273 1.00 95.00 191 ARG A O 1
ATOM 1528 N N . GLU A 1 192 ? 40.132 7.791 10.655 1.00 96.00 192 GLU A N 1
ATOM 1529 C CA . GLU A 1 192 ? 39.048 7.975 9.669 1.00 96.00 192 GLU A CA 1
ATOM 1530 C C . GLU A 1 192 ? 37.827 7.094 9.961 1.00 96.00 192 GLU A C 1
ATOM 1532 O O . GLU A 1 192 ? 36.722 7.436 9.550 1.00 96.00 192 GLU A O 1
ATOM 1537 N N . CYS A 1 193 ? 38.001 6.014 10.724 1.00 94.62 193 CYS A N 1
ATOM 1538 C CA . CYS A 1 193 ? 36.957 5.070 11.122 1.00 94.62 193 CYS A CA 1
ATOM 1539 C C . CYS A 1 193 ? 35.631 5.761 11.503 1.00 94.62 193 CYS A C 1
ATOM 1541 O O . CYS A 1 193 ? 35.596 6.654 12.365 1.00 94.62 193 CYS A O 1
ATOM 1543 N N . VAL A 1 194 ? 34.527 5.350 10.865 1.00 89.25 194 VAL A N 1
ATOM 1544 C CA . VAL A 1 194 ? 33.201 6.001 10.975 1.00 89.25 194 VAL A CA 1
ATOM 1545 C C . VAL A 1 194 ? 32.723 6.099 12.421 1.00 89.25 194 VAL A C 1
ATOM 1547 O O . VAL A 1 194 ? 32.160 7.113 12.836 1.00 89.25 194 VAL A O 1
ATOM 1550 N N . ASN A 1 195 ? 32.981 5.066 13.224 1.00 87.94 195 ASN A N 1
ATOM 1551 C CA . ASN A 1 195 ? 32.630 5.082 14.634 1.00 87.94 195 ASN A CA 1
ATOM 1552 C C . ASN A 1 195 ? 33.703 5.807 15.457 1.00 87.94 195 ASN A C 1
ATOM 1554 O O . ASN A 1 195 ? 34.672 5.205 15.920 1.00 87.94 195 ASN A O 1
ATOM 1558 N N . SER A 1 196 ? 33.480 7.099 15.702 1.00 89.44 196 SER A N 1
ATOM 1559 C CA . SER A 1 196 ? 34.396 7.959 16.458 1.00 89.44 196 SER A CA 1
ATOM 1560 C C . SER A 1 196 ? 34.706 7.471 17.878 1.00 89.44 196 SER A C 1
ATOM 1562 O O . SER A 1 196 ? 35.769 7.797 18.400 1.00 89.44 196 SER A O 1
ATOM 1564 N N . SER A 1 197 ? 33.836 6.652 18.483 1.00 91.56 197 SER A N 1
ATOM 1565 C CA . SER A 1 197 ? 34.067 6.078 19.819 1.00 91.56 197 SER A CA 1
ATOM 1566 C C . SER A 1 197 ? 35.099 4.944 19.847 1.00 91.56 197 SER A C 1
ATOM 1568 O O . SER A 1 197 ? 35.587 4.600 20.919 1.00 91.56 197 SER A O 1
ATOM 1570 N N . LEU A 1 198 ? 35.431 4.361 18.689 1.00 93.50 198 LEU A N 1
ATOM 1571 C CA . LEU A 1 198 ? 36.392 3.258 18.556 1.00 93.50 198 LEU A CA 1
ATOM 1572 C C . LEU A 1 198 ? 37.770 3.721 18.070 1.00 93.50 198 LEU A C 1
ATOM 1574 O O . LEU A 1 198 ? 38.706 2.920 18.017 1.00 93.50 198 LEU A O 1
ATOM 1578 N N . ARG A 1 199 ? 37.897 5.002 17.710 1.00 96.31 199 ARG A N 1
ATOM 1579 C CA . ARG A 1 199 ? 39.154 5.587 17.243 1.00 96.31 199 ARG A CA 1
ATOM 1580 C C . ARG A 1 199 ? 40.189 5.536 18.353 1.00 96.31 199 ARG A C 1
ATOM 1582 O O . ARG A 1 199 ? 39.874 5.717 19.529 1.00 96.31 199 ARG A O 1
ATOM 1589 N N . HIS A 1 200 ? 41.438 5.314 17.974 1.00 96.69 200 HIS A N 1
ATOM 1590 C CA . HIS A 1 200 ? 42.519 5.255 18.942 1.00 96.69 200 HIS A CA 1
ATOM 1591 C C . HIS A 1 200 ? 42.729 6.604 19.655 1.00 96.69 200 HIS A C 1
ATOM 1593 O O . HIS A 1 200 ? 42.483 7.665 19.077 1.00 96.69 200 HIS A O 1
ATOM 1599 N N . TYR A 1 201 ? 43.202 6.574 20.902 1.00 96.62 201 TYR A N 1
ATOM 1600 C CA . TYR A 1 201 ? 43.488 7.768 21.714 1.00 96.62 201 TYR A CA 1
ATOM 1601 C C . TYR A 1 201 ? 44.642 7.522 22.701 1.00 96.62 201 TYR A C 1
ATOM 1603 O O . TYR A 1 201 ? 45.056 6.382 22.929 1.00 96.62 201 TYR A O 1
ATOM 1611 N N . VAL A 1 202 ? 45.161 8.595 23.308 1.00 96.50 202 VAL A N 1
ATOM 1612 C CA . VAL A 1 202 ? 46.154 8.529 24.395 1.00 96.50 202 VAL A CA 1
ATOM 1613 C C . VAL A 1 202 ? 45.569 9.088 25.693 1.00 96.50 202 VAL A C 1
ATOM 1615 O O . VAL A 1 202 ? 45.016 10.184 25.693 1.00 96.50 202 VAL A O 1
ATOM 1618 N N . ILE A 1 203 ? 45.720 8.374 26.811 1.00 95.81 203 ILE A N 1
ATOM 1619 C CA . ILE A 1 203 ? 45.404 8.870 28.159 1.00 95.81 203 ILE A CA 1
ATOM 1620 C C . ILE A 1 203 ? 46.696 9.294 28.851 1.00 95.81 203 ILE A C 1
ATOM 1622 O O . ILE A 1 203 ? 47.595 8.480 29.042 1.00 95.81 203 ILE A O 1
ATOM 1626 N N . LEU A 1 204 ? 46.770 10.549 29.286 1.00 95.44 204 LEU A N 1
ATOM 1627 C CA . LEU A 1 204 ? 47.839 11.085 30.124 1.00 95.44 204 LEU A CA 1
ATOM 1628 C C . LEU A 1 204 ? 47.345 11.209 31.565 1.00 95.44 204 LEU A C 1
ATOM 1630 O O . LEU A 1 204 ? 46.302 11.804 31.817 1.00 95.44 204 LEU A O 1
ATOM 1634 N N . THR A 1 205 ? 48.107 10.680 32.516 1.00 94.44 205 THR A N 1
ATOM 1635 C CA . THR A 1 205 ? 47.902 10.880 33.955 1.00 94.44 205 THR A CA 1
ATOM 1636 C C . THR A 1 205 ? 48.945 11.866 34.460 1.00 94.44 205 THR A C 1
ATOM 1638 O O . THR A 1 205 ? 50.143 11.589 34.362 1.00 94.44 205 THR A O 1
ATOM 1641 N N . LEU A 1 206 ? 48.504 13.002 34.994 1.00 91.81 206 LEU A N 1
ATOM 1642 C CA . LEU A 1 206 ? 49.362 14.085 35.465 1.00 91.81 206 LEU A CA 1
ATOM 1643 C C . LEU A 1 206 ? 49.417 14.160 36.993 1.00 91.81 206 LEU A C 1
ATOM 1645 O O . LEU A 1 206 ? 48.444 13.829 37.676 1.00 91.81 206 LEU A O 1
ATOM 1649 N N . GLU A 1 207 ? 50.535 14.662 37.514 1.00 85.56 207 GLU A N 1
ATOM 1650 C CA . GLU A 1 207 ? 50.631 15.149 38.890 1.00 85.56 207 GLU A CA 1
ATOM 1651 C C . GLU A 1 207 ? 49.916 16.501 38.991 1.00 85.56 207 GLU A C 1
ATOM 1653 O O . GLU A 1 207 ? 50.230 17.429 38.242 1.00 85.56 207 GLU A O 1
ATOM 1658 N N . GLU A 1 208 ? 48.924 16.615 39.878 1.00 74.44 208 GLU A N 1
ATOM 1659 C CA . GLU A 1 208 ? 48.169 17.858 40.041 1.00 74.44 208 GLU A CA 1
ATOM 1660 C C . GLU A 1 208 ? 49.114 18.998 40.484 1.00 74.44 208 GLU A C 1
ATOM 1662 O O . GLU A 1 208 ? 49.856 18.841 41.462 1.00 74.44 208 GLU A O 1
ATOM 1667 N N . PRO A 1 209 ? 49.137 20.152 39.789 1.00 62.16 209 PRO A N 1
ATOM 1668 C CA . PRO A 1 209 ? 50.000 21.254 40.182 1.00 62.16 209 PRO A CA 1
ATOM 1669 C C . PRO A 1 209 ? 49.548 21.778 41.547 1.00 62.16 209 PRO A C 1
ATOM 1671 O O . PRO A 1 209 ? 48.444 22.302 41.687 1.00 62.16 209 PRO A O 1
ATOM 1674 N N . THR A 1 210 ? 50.409 21.683 42.566 1.00 54.16 210 THR A N 1
ATOM 1675 C CA . THR A 1 210 ? 50.173 22.340 43.859 1.00 54.16 210 THR A CA 1
ATOM 1676 C C . THR A 1 210 ? 50.162 23.853 43.659 1.00 54.16 210 THR A C 1
ATOM 1678 O O . THR A 1 210 ? 51.199 24.513 43.719 1.00 54.16 210 THR A O 1
ATOM 1681 N N . SER A 1 211 ? 48.980 24.406 43.397 1.00 45.00 211 SER A N 1
ATOM 1682 C CA . SER A 1 211 ? 48.748 25.838 43.262 1.00 45.00 211 SER A CA 1
ATOM 1683 C C . SER A 1 211 ? 48.886 26.514 44.626 1.00 45.00 211 SER A C 1
ATOM 1685 O O . SER A 1 211 ? 47.947 26.573 45.419 1.00 45.00 211 SER A O 1
ATOM 1687 N N . THR A 1 212 ? 50.072 27.044 44.921 1.00 47.44 212 THR A N 1
ATOM 1688 C CA . THR A 1 212 ? 50.259 28.038 45.981 1.00 47.44 212 THR A CA 1
ATOM 1689 C C . THR A 1 212 ? 49.896 29.418 45.438 1.00 47.44 212 THR A C 1
ATOM 1691 O O . THR A 1 212 ? 50.726 30.080 44.814 1.00 47.44 212 THR A O 1
ATOM 1694 N N . THR A 1 213 ? 48.666 29.883 45.653 1.00 36.47 213 THR A N 1
ATOM 1695 C CA . THR A 1 213 ? 48.312 31.310 45.497 1.00 36.47 213 THR A CA 1
ATOM 1696 C C . THR A 1 213 ? 47.156 31.656 46.454 1.00 36.47 213 THR A C 1
ATOM 1698 O O . THR A 1 213 ? 46.331 30.789 46.744 1.00 36.47 213 THR A O 1
ATOM 1701 N N . PRO A 1 214 ? 47.153 32.861 47.059 1.00 39.84 214 PRO A N 1
ATOM 1702 C CA . PRO A 1 214 ? 46.528 33.135 48.348 1.00 39.84 214 PRO A CA 1
ATOM 1703 C C . PRO A 1 214 ? 45.017 33.353 48.251 1.00 39.84 214 PRO A C 1
ATOM 1705 O O . PRO A 1 214 ? 44.516 34.007 47.340 1.00 39.84 214 PRO A O 1
ATOM 1708 N N . ILE A 1 215 ? 44.307 32.827 49.248 1.00 34.09 215 ILE A N 1
ATOM 1709 C CA . ILE A 1 215 ? 42.861 32.959 49.426 1.00 34.09 215 ILE A CA 1
ATOM 1710 C C . ILE A 1 215 ? 42.540 34.406 49.820 1.00 34.09 215 ILE A C 1
ATOM 1712 O O . ILE A 1 215 ? 42.859 34.837 50.928 1.00 34.09 215 ILE A O 1
ATOM 1716 N N . THR A 1 216 ? 41.870 35.139 48.930 1.00 33.88 216 THR A N 1
ATOM 1717 C CA . THR A 1 216 ? 41.187 36.393 49.269 1.00 33.88 216 THR A CA 1
ATOM 1718 C C . THR A 1 216 ? 39.751 36.058 49.659 1.00 33.88 216 THR A C 1
ATOM 1720 O O . THR A 1 216 ? 38.936 35.647 48.835 1.00 33.88 216 THR A O 1
ATOM 1723 N N . THR A 1 217 ? 39.457 36.193 50.947 1.00 34.53 217 THR A N 1
ATOM 1724 C CA . THR A 1 217 ? 38.164 35.911 51.571 1.00 34.53 217 THR A CA 1
ATOM 1725 C C . THR A 1 217 ? 37.104 36.903 51.090 1.00 34.53 217 THR A C 1
ATOM 1727 O O . THR A 1 217 ? 37.198 38.097 51.365 1.00 34.53 217 THR A O 1
ATOM 1730 N N . SER A 1 218 ? 36.053 36.410 50.434 1.00 32.16 218 SER A N 1
ATOM 1731 C CA . SER A 1 218 ? 34.769 37.109 50.349 1.00 32.16 218 SER A CA 1
ATOM 1732 C C . SER A 1 218 ? 33.688 36.212 50.947 1.00 32.16 218 SER A C 1
ATOM 1734 O O . SER A 1 218 ? 33.297 35.182 50.409 1.00 32.16 218 SER A O 1
ATOM 1736 N N . THR A 1 219 ? 33.269 36.583 52.151 1.00 35.03 219 THR A N 1
ATOM 1737 C CA . THR A 1 219 ? 32.155 35.996 52.888 1.00 35.03 219 THR A CA 1
ATOM 1738 C C . THR A 1 219 ? 30.835 36.401 52.246 1.00 35.03 219 THR A C 1
ATOM 1740 O O . THR A 1 219 ? 30.464 37.571 52.296 1.00 35.03 219 THR A O 1
ATOM 1743 N N . THR A 1 220 ? 30.084 35.433 51.726 1.00 30.70 220 THR A N 1
ATOM 1744 C CA . THR A 1 220 ? 28.618 35.510 51.670 1.00 30.70 220 THR A CA 1
ATOM 1745 C C . THR A 1 220 ? 28.032 34.189 52.152 1.00 30.70 220 THR A C 1
ATOM 1747 O O . THR A 1 220 ? 28.116 33.144 51.519 1.00 30.70 220 THR A O 1
ATOM 1750 N N . THR A 1 221 ? 27.492 34.262 53.361 1.00 34.34 221 THR A N 1
ATOM 1751 C CA . THR A 1 221 ? 26.663 33.269 54.036 1.00 34.34 221 THR A CA 1
ATOM 1752 C C . THR A 1 221 ? 25.353 33.046 53.282 1.00 34.34 221 THR A C 1
ATOM 1754 O O . THR A 1 221 ? 24.587 33.990 53.101 1.00 34.34 221 THR A O 1
ATOM 1757 N N . SER A 1 222 ? 25.049 31.794 52.940 1.00 32.34 222 SER A N 1
ATOM 1758 C CA . SER A 1 222 ? 23.679 31.323 52.724 1.00 32.34 222 SER A CA 1
ATOM 1759 C C . SER A 1 222 ? 23.535 29.959 53.393 1.00 32.34 222 SER A C 1
ATOM 1761 O O . SER A 1 222 ? 24.303 29.032 53.145 1.00 32.34 222 SER A O 1
ATOM 1763 N N . SER A 1 223 ? 22.608 29.906 54.339 1.00 33.59 223 SER A N 1
ATOM 1764 C CA . SER A 1 223 ? 22.322 28.815 55.262 1.00 33.59 223 SER A CA 1
ATOM 1765 C C . SER A 1 223 ? 21.694 27.606 54.567 1.00 33.59 223 SER A C 1
ATOM 1767 O O . SER A 1 223 ? 20.646 27.728 53.936 1.00 33.59 223 SER A O 1
ATOM 1769 N N . LEU A 1 224 ? 22.286 26.430 54.776 1.00 36.25 224 LEU A N 1
ATOM 1770 C CA . LEU A 1 224 ? 21.656 25.126 54.557 1.00 36.25 224 LEU A CA 1
ATOM 1771 C C . LEU A 1 224 ? 20.445 24.957 55.493 1.00 36.25 224 LEU A C 1
ATOM 1773 O O . LEU A 1 224 ? 20.612 25.117 56.706 1.00 36.25 224 LEU A O 1
ATOM 1777 N N . PRO A 1 225 ? 19.260 24.559 55.000 1.00 37.16 225 PRO A N 1
ATOM 1778 C CA . PRO A 1 225 ? 18.275 23.923 55.849 1.00 37.16 225 PRO A CA 1
ATOM 1779 C C . PRO A 1 225 ? 18.643 22.443 56.003 1.00 37.16 225 PRO A C 1
ATOM 1781 O O . PRO A 1 225 ? 18.777 21.696 55.035 1.00 37.16 225 PRO A O 1
ATOM 1784 N N . ILE A 1 226 ? 18.809 22.030 57.255 1.00 40.03 226 ILE A N 1
ATOM 1785 C CA . ILE A 1 226 ? 18.844 20.628 57.662 1.00 40.03 226 ILE A CA 1
ATOM 1786 C C . ILE A 1 226 ? 17.428 20.083 57.457 1.00 40.03 226 ILE A C 1
ATOM 1788 O O . ILE A 1 226 ? 16.510 20.470 58.178 1.00 40.03 226 ILE A O 1
ATOM 1792 N N . VAL A 1 227 ? 17.245 19.206 56.468 1.00 34.84 227 VAL A N 1
ATOM 1793 C CA . VAL A 1 227 ? 16.011 18.426 56.323 1.00 34.84 227 VAL A CA 1
ATOM 1794 C C . VAL A 1 227 ? 16.184 17.128 57.097 1.00 34.84 227 VAL A C 1
ATOM 1796 O O . VAL A 1 227 ? 16.926 16.227 56.712 1.00 34.84 227 VAL A O 1
ATOM 1799 N N . THR A 1 228 ? 15.496 17.076 58.230 1.00 35.06 228 THR A N 1
ATOM 1800 C CA . THR A 1 228 ? 15.227 15.885 59.025 1.00 35.06 228 THR A CA 1
ATOM 1801 C C . THR A 1 228 ? 14.340 14.932 58.227 1.00 35.06 228 THR A C 1
ATOM 1803 O O . THR A 1 228 ? 13.283 15.309 57.723 1.00 35.06 228 THR A O 1
ATOM 1806 N N . THR A 1 229 ? 14.772 13.681 58.133 1.00 41.62 229 THR A N 1
ATOM 1807 C CA . THR A 1 229 ? 14.029 12.559 57.564 1.00 41.62 229 THR A CA 1
ATOM 1808 C C . THR A 1 229 ? 12.729 12.323 58.335 1.00 41.62 229 THR A C 1
ATOM 1810 O O . THR A 1 229 ? 12.733 11.895 59.486 1.00 41.62 229 THR A O 1
ATOM 1813 N N . SER A 1 230 ? 11.604 12.589 57.672 1.00 32.72 230 SER A N 1
ATOM 1814 C CA . SER A 1 230 ? 10.265 12.188 58.098 1.00 32.72 230 SER A CA 1
ATOM 1815 C C . SER A 1 230 ? 9.651 11.340 56.991 1.00 32.72 230 SER A C 1
ATOM 1817 O O . SER A 1 230 ? 9.200 11.854 55.971 1.00 32.72 230 SER A O 1
ATOM 1819 N N . THR A 1 231 ? 9.646 10.029 57.206 1.00 41.91 231 THR A N 1
ATOM 1820 C CA . THR A 1 231 ? 8.897 9.043 56.429 1.00 41.91 231 THR A CA 1
ATOM 1821 C C . THR A 1 231 ? 7.391 9.269 56.605 1.00 41.91 231 THR A C 1
ATOM 1823 O O . THR A 1 231 ? 6.789 8.771 57.555 1.00 41.91 231 THR A O 1
ATOM 1826 N N . LEU A 1 232 ? 6.777 9.999 55.676 1.00 37.72 232 LEU A N 1
ATOM 1827 C CA . LEU A 1 232 ? 5.383 9.789 55.287 1.00 37.72 232 LEU A CA 1
ATOM 1828 C C . LEU A 1 232 ? 5.384 9.485 53.782 1.00 37.72 232 LEU A C 1
ATOM 1830 O O . LEU A 1 232 ? 6.135 10.139 53.057 1.00 37.72 232 LEU A O 1
ATOM 1834 N N . PRO A 1 233 ? 4.579 8.524 53.297 1.00 38.78 233 PRO A N 1
ATOM 1835 C CA . PRO A 1 233 ? 4.470 8.254 51.873 1.00 38.78 233 PRO A CA 1
ATOM 1836 C C . PRO A 1 233 ? 3.822 9.477 51.221 1.00 38.78 233 PRO A C 1
ATOM 1838 O O . PRO A 1 233 ? 2.613 9.683 51.316 1.00 38.78 233 PRO A O 1
ATOM 1841 N N . SER A 1 234 ? 4.632 10.336 50.606 1.00 35.94 234 SER A N 1
ATOM 1842 C CA . SER A 1 234 ? 4.118 11.362 49.714 1.00 35.94 234 SER A CA 1
ATOM 1843 C C . SER A 1 234 ? 3.479 10.628 48.546 1.00 35.94 234 SER A C 1
ATOM 1845 O O . SER A 1 234 ? 4.182 9.958 47.792 1.00 35.94 234 SER A O 1
ATOM 1847 N N . THR A 1 235 ? 2.162 10.732 48.404 1.00 40.97 235 THR A N 1
ATOM 1848 C CA . THR A 1 235 ? 1.474 10.444 47.147 1.00 40.97 235 THR A CA 1
ATOM 1849 C C . THR A 1 235 ? 2.113 11.321 46.076 1.00 40.97 235 THR A C 1
ATOM 1851 O O . THR A 1 235 ? 1.802 12.509 45.976 1.00 40.97 235 THR A O 1
ATOM 1854 N N . THR A 1 236 ? 3.077 10.766 45.345 1.00 49.03 236 THR A N 1
ATOM 1855 C CA . THR A 1 236 ? 3.732 11.390 44.203 1.00 49.03 236 THR A CA 1
ATOM 1856 C C . THR A 1 236 ? 2.654 11.658 43.167 1.00 49.03 236 THR A C 1
ATOM 1858 O O . THR A 1 236 ? 2.140 10.755 42.513 1.00 49.03 236 THR A O 1
ATOM 1861 N N . THR A 1 237 ? 2.240 12.918 43.061 1.00 58.59 237 THR A N 1
ATOM 1862 C CA . THR A 1 237 ? 1.412 13.362 41.947 1.00 58.59 237 THR A CA 1
ATOM 1863 C C . THR A 1 237 ? 2.225 13.142 40.682 1.00 58.59 237 THR A C 1
ATOM 1865 O O . THR A 1 237 ? 3.283 13.756 40.532 1.00 58.59 237 THR A O 1
ATOM 1868 N N . LEU A 1 238 ? 1.754 12.242 39.818 1.00 61.88 238 LEU A N 1
ATOM 1869 C CA . LEU A 1 238 ? 2.362 11.975 38.519 1.00 61.88 238 LEU A CA 1
ATOM 1870 C C . LEU A 1 238 ? 2.606 13.298 37.778 1.00 61.88 238 LEU A C 1
ATOM 1872 O O . LEU A 1 238 ? 1.720 14.164 37.783 1.00 61.88 238 LEU A O 1
ATOM 1876 N N . PRO A 1 239 ? 3.792 13.490 37.176 1.00 65.38 239 PRO A N 1
ATOM 1877 C CA . PRO A 1 239 ? 4.054 14.674 36.376 1.00 65.38 239 PRO A CA 1
ATOM 1878 C C . PRO A 1 239 ? 3.026 14.774 35.245 1.00 65.38 239 PRO A C 1
ATOM 1880 O O . PRO A 1 239 ? 2.505 13.769 34.757 1.00 65.38 239 PRO A O 1
ATOM 1883 N N . LYS A 1 240 ? 2.692 16.009 34.851 1.00 71.25 240 LYS A N 1
ATOM 1884 C CA . LYS A 1 240 ? 1.749 16.248 33.754 1.00 71.25 240 LYS A CA 1
ATOM 1885 C C . LYS A 1 240 ? 2.306 15.620 32.478 1.00 71.25 240 LYS A C 1
ATOM 1887 O O . LYS A 1 240 ? 3.287 16.118 31.936 1.00 71.25 240 LYS A O 1
ATOM 1892 N N . ILE A 1 241 ? 1.648 14.568 32.004 1.00 79.00 241 ILE A N 1
ATOM 1893 C CA . ILE A 1 241 ? 1.883 13.999 30.678 1.00 79.00 241 ILE A CA 1
ATOM 1894 C C . ILE A 1 241 ? 1.536 15.090 29.663 1.00 79.00 241 ILE A C 1
ATOM 1896 O O . ILE A 1 241 ? 0.455 15.681 29.734 1.00 79.00 241 ILE A O 1
ATOM 1900 N N . GLY A 1 242 ? 2.468 15.416 28.767 1.00 79.06 242 GLY A N 1
ATOM 1901 C CA . GLY A 1 242 ? 2.196 16.381 27.705 1.00 79.06 242 GLY A CA 1
ATOM 1902 C C . GLY A 1 242 ? 1.178 15.838 26.694 1.00 79.06 242 GLY A C 1
ATOM 1903 O O . GLY A 1 242 ? 0.829 14.663 26.707 1.00 79.06 242 GLY A O 1
ATOM 1904 N N . ASN A 1 243 ? 0.695 16.682 25.781 1.00 87.75 243 ASN A N 1
ATOM 1905 C CA . ASN A 1 243 ? -0.379 16.304 24.847 1.00 87.75 243 ASN A CA 1
ATOM 1906 C C . ASN A 1 243 ? 0.072 15.356 23.715 1.00 87.75 243 ASN A C 1
ATOM 1908 O O . ASN A 1 243 ? -0.747 14.980 22.880 1.00 87.75 243 ASN A O 1
ATOM 1912 N N . ARG A 1 244 ? 1.363 15.012 23.640 1.00 91.19 244 ARG A N 1
ATOM 1913 C CA . ARG A 1 244 ? 1.946 14.180 22.581 1.00 91.19 244 ARG A CA 1
ATOM 1914 C C . ARG A 1 244 ? 3.038 13.260 23.148 1.00 91.19 244 ARG A C 1
ATOM 1916 O O . ARG A 1 244 ? 4.211 13.427 22.803 1.00 91.19 244 ARG A O 1
ATOM 1923 N N . PRO A 1 245 ? 2.696 12.349 24.078 1.00 92.94 245 PRO A N 1
ATOM 1924 C CA . PRO A 1 245 ? 3.684 11.485 24.699 1.00 92.94 245 PRO A CA 1
ATOM 1925 C C . PRO A 1 245 ? 4.166 10.405 23.722 1.00 92.94 245 PRO A C 1
ATOM 1927 O O . PRO A 1 245 ? 3.499 10.086 22.732 1.00 92.94 245 PRO A O 1
ATOM 1930 N N . LEU A 1 246 ? 5.335 9.855 24.028 1.00 94.81 246 LEU A N 1
ATOM 1931 C CA . LEU A 1 246 ? 5.923 8.678 23.402 1.00 94.81 246 LEU A CA 1
ATOM 1932 C C . LEU A 1 246 ? 6.159 7.630 24.487 1.00 94.81 246 LEU A C 1
ATOM 1934 O O . LEU A 1 246 ? 6.753 7.947 25.517 1.00 94.81 246 LEU A O 1
ATOM 1938 N N . LEU A 1 247 ? 5.704 6.402 24.261 1.00 95.12 247 LEU A N 1
ATOM 1939 C CA . LEU A 1 247 ? 5.971 5.287 25.161 1.00 95.12 247 LEU A CA 1
ATOM 1940 C C . LEU A 1 247 ? 7.181 4.514 24.650 1.00 95.12 247 LEU A C 1
ATOM 1942 O O . LEU A 1 247 ? 7.223 4.119 23.486 1.00 95.12 247 LEU A O 1
ATOM 1946 N N . MET A 1 248 ? 8.151 4.284 25.524 1.00 95.88 248 MET A N 1
ATOM 1947 C CA . MET A 1 248 ? 9.317 3.460 25.245 1.00 95.88 248 MET A CA 1
ATOM 1948 C C . MET A 1 248 ? 9.305 2.253 26.174 1.00 95.88 248 MET A C 1
ATOM 1950 O O . MET A 1 248 ? 9.205 2.407 27.386 1.00 95.88 248 MET A O 1
ATOM 1954 N N . VAL A 1 249 ? 9.378 1.051 25.619 1.00 95.56 249 VAL A N 1
ATOM 1955 C CA . VAL A 1 249 ? 9.200 -0.203 26.368 1.00 95.56 249 VAL A CA 1
ATOM 1956 C C . VAL A 1 249 ? 10.311 -1.185 26.046 1.00 95.56 249 VAL A C 1
ATOM 1958 O O . VAL A 1 249 ? 10.893 -1.114 24.971 1.00 95.56 249 VAL A O 1
ATOM 1961 N N . ASN A 1 250 ? 10.638 -2.098 26.954 1.00 92.94 250 ASN A N 1
ATOM 1962 C CA . ASN A 1 250 ? 11.623 -3.139 26.661 1.00 92.94 250 ASN A CA 1
ATOM 1963 C C . ASN A 1 250 ? 10.993 -4.226 25.761 1.00 92.94 250 ASN A C 1
ATOM 1965 O O . ASN A 1 250 ? 9.803 -4.187 25.452 1.00 92.94 250 ASN A O 1
ATOM 1969 N N . SER A 1 251 ? 11.772 -5.227 25.348 1.00 91.75 251 SER A N 1
ATOM 1970 C CA . SER A 1 251 ? 11.281 -6.315 24.489 1.00 91.75 251 SER A CA 1
ATOM 1971 C C . SER A 1 251 ? 10.441 -7.382 25.215 1.00 91.75 251 SER A C 1
ATOM 1973 O O . SER A 1 251 ? 10.133 -8.416 24.623 1.00 91.75 251 SER A O 1
ATOM 1975 N N . ASN A 1 252 ? 10.080 -7.192 26.491 1.00 94.38 252 ASN A N 1
ATOM 1976 C CA . ASN A 1 252 ? 9.220 -8.119 27.220 1.00 94.38 252 ASN A CA 1
ATOM 1977 C C . ASN A 1 252 ? 7.809 -8.098 26.627 1.00 94.38 252 ASN A C 1
ATOM 1979 O O . ASN A 1 252 ? 7.130 -7.074 26.651 1.00 94.38 252 ASN A O 1
ATOM 1983 N N . PHE A 1 253 ? 7.339 -9.259 26.168 1.00 95.44 253 PHE A N 1
ATOM 1984 C CA . PHE A 1 253 ? 6.021 -9.425 25.553 1.00 95.44 253 PHE A CA 1
ATOM 1985 C C . PHE A 1 253 ? 4.881 -8.720 26.305 1.00 95.44 253 PHE A C 1
ATOM 1987 O O . PHE A 1 253 ? 4.076 -8.036 25.683 1.00 95.44 253 PHE A O 1
ATOM 1994 N N . TYR A 1 254 ? 4.799 -8.853 27.632 1.00 95.12 254 TYR A N 1
ATOM 1995 C CA . TYR A 1 254 ? 3.689 -8.288 28.402 1.00 95.12 254 TYR A CA 1
ATOM 1996 C C . TYR A 1 254 ? 3.823 -6.783 28.643 1.00 95.12 254 TYR A C 1
ATOM 1998 O O . TYR A 1 254 ? 2.803 -6.100 28.727 1.00 95.12 254 TYR A O 1
ATOM 2006 N N . ASP A 1 255 ? 5.048 -6.261 28.725 1.00 94.00 255 ASP A N 1
ATOM 2007 C CA . ASP A 1 255 ? 5.291 -4.815 28.813 1.00 94.00 255 ASP A CA 1
ATOM 2008 C C . ASP A 1 255 ? 4.892 -4.144 27.488 1.00 94.00 255 ASP A C 1
ATOM 2010 O O . ASP A 1 255 ? 4.139 -3.166 27.481 1.00 94.00 255 ASP A O 1
ATOM 2014 N N . VAL A 1 256 ? 5.300 -4.740 26.360 1.00 95.88 256 VAL A N 1
ATOM 2015 C CA . VAL A 1 256 ? 4.900 -4.309 25.013 1.00 95.88 256 VAL A CA 1
ATOM 2016 C C . VAL A 1 256 ? 3.384 -4.379 24.843 1.00 95.88 256 VAL A C 1
ATOM 2018 O O . VAL A 1 256 ? 2.772 -3.428 24.358 1.00 95.88 256 VAL A O 1
ATOM 2021 N N . LEU A 1 257 ? 2.761 -5.481 25.265 1.00 96.00 257 LEU A N 1
ATOM 2022 C CA . LEU A 1 257 ? 1.323 -5.703 25.115 1.00 96.00 257 LEU A CA 1
ATOM 2023 C C . LEU A 1 257 ? 0.508 -4.673 25.904 1.00 96.00 257 LEU A C 1
ATOM 2025 O O . LEU A 1 257 ? -0.448 -4.109 25.375 1.00 96.00 257 LEU A O 1
ATOM 2029 N N . ALA A 1 258 ? 0.907 -4.398 27.149 1.00 93.44 258 ALA A N 1
ATOM 2030 C CA . ALA A 1 258 ? 0.249 -3.415 28.003 1.00 93.44 258 ALA A CA 1
ATOM 2031 C C . ALA A 1 258 ? 0.375 -1.987 27.455 1.00 93.44 258 ALA A C 1
ATOM 2033 O O . ALA A 1 258 ? -0.569 -1.211 27.562 1.00 93.44 258 ALA A O 1
ATOM 2034 N N . ALA A 1 259 ? 1.500 -1.638 26.827 1.00 94.12 259 ALA A N 1
ATOM 2035 C CA . ALA A 1 259 ? 1.646 -0.349 26.157 1.00 94.12 259 ALA A CA 1
ATOM 2036 C C . ALA A 1 259 ? 0.848 -0.268 24.846 1.00 94.12 259 ALA A C 1
ATOM 2038 O O . ALA A 1 259 ? 0.315 0.785 24.508 1.00 94.12 259 ALA A O 1
ATOM 2039 N N . SER A 1 260 ? 0.726 -1.381 24.120 1.00 94.31 260 SER A N 1
ATOM 2040 C CA . SER A 1 260 ? 0.134 -1.430 22.775 1.00 94.31 260 SER A CA 1
ATOM 2041 C C . SER A 1 260 ? -1.373 -1.180 22.723 1.00 94.31 260 SER A C 1
ATOM 2043 O O . SER A 1 260 ? -1.894 -0.873 21.651 1.00 94.31 260 SER A O 1
ATOM 2045 N N . VAL A 1 261 ? -2.084 -1.288 23.852 1.00 93.19 261 VAL A N 1
ATOM 2046 C CA . VAL A 1 261 ? -3.520 -0.951 23.930 1.00 93.19 261 VAL A CA 1
ATOM 2047 C C . VAL A 1 261 ? -3.773 0.556 23.961 1.00 93.19 261 VAL A C 1
ATOM 2049 O O . VAL A 1 261 ? -4.915 0.994 23.839 1.00 93.19 261 VAL A O 1
ATOM 2052 N N . LEU A 1 262 ? -2.718 1.352 24.145 1.00 90.25 262 LEU A N 1
ATOM 2053 C CA . LEU A 1 262 ? -2.804 2.794 24.297 1.00 90.25 262 LEU A CA 1
ATOM 2054 C C . LEU A 1 262 ? -2.751 3.502 22.933 1.00 90.25 262 LEU A C 1
ATOM 2056 O O . LEU A 1 262 ? -2.101 3.024 22.000 1.00 90.25 262 LEU A O 1
ATOM 2060 N N . PRO A 1 263 ? -3.384 4.682 22.808 1.00 88.50 263 PRO A N 1
ATOM 2061 C CA . PRO A 1 263 ? -3.457 5.414 21.544 1.00 88.50 263 PRO A CA 1
ATOM 2062 C C . PRO A 1 263 ? -2.169 6.185 21.199 1.00 88.50 263 PRO A C 1
ATOM 2064 O O . PRO A 1 263 ? -2.168 6.982 20.265 1.00 88.50 263 PRO A O 1
ATOM 2067 N N . PHE A 1 264 ? -1.085 6.000 21.956 1.00 91.06 264 PHE A N 1
ATOM 2068 C CA . PHE A 1 264 ? 0.182 6.709 21.756 1.00 91.06 264 PHE A CA 1
ATOM 2069 C C . PHE A 1 264 ? 1.183 5.836 21.007 1.00 91.06 264 PHE A C 1
ATOM 2071 O O . PHE A 1 264 ? 1.110 4.609 21.120 1.00 91.06 264 PHE A O 1
ATOM 2078 N N . PRO A 1 265 ? 2.157 6.434 20.301 1.00 93.88 265 PRO A N 1
ATOM 2079 C CA . PRO A 1 265 ? 3.246 5.667 19.725 1.00 93.88 265 PRO A CA 1
ATOM 2080 C C . PRO A 1 265 ? 3.999 4.887 20.801 1.00 93.88 265 PRO A C 1
ATOM 2082 O O . PRO A 1 265 ? 4.309 5.415 21.874 1.00 93.88 265 PRO A O 1
ATOM 2085 N N . VAL A 1 266 ? 4.283 3.627 20.484 1.00 94.81 266 VAL A N 1
ATOM 2086 C CA . VAL A 1 266 ? 5.020 2.691 21.331 1.00 94.81 266 VAL A CA 1
ATOM 2087 C C . VAL A 1 266 ? 6.261 2.280 20.561 1.00 94.81 266 VAL A C 1
ATOM 2089 O O . VAL A 1 266 ? 6.140 1.707 19.480 1.00 94.81 266 VAL A O 1
ATOM 2092 N N . LEU A 1 267 ? 7.437 2.557 21.118 1.00 95.25 267 LEU A N 1
ATOM 2093 C CA . LEU A 1 267 ? 8.715 2.086 20.597 1.00 95.25 267 LEU A CA 1
ATOM 2094 C C . LEU A 1 267 ? 9.278 1.026 21.528 1.00 95.25 267 LEU A C 1
ATOM 2096 O O . LEU A 1 267 ? 9.446 1.257 22.726 1.00 95.25 267 LEU A O 1
ATOM 2100 N N . VAL A 1 268 ? 9.589 -0.136 20.968 1.00 95.00 268 VAL A N 1
ATOM 2101 C CA . VAL A 1 268 ? 10.250 -1.205 21.708 1.00 95.00 268 VAL A CA 1
ATOM 2102 C C . VAL A 1 268 ? 11.749 -0.975 21.634 1.00 95.00 268 VAL A C 1
ATOM 2104 O O . VAL A 1 268 ? 12.327 -1.078 20.565 1.00 95.00 268 VAL A O 1
ATOM 2107 N N . TYR A 1 269 ? 12.389 -0.656 22.749 1.00 92.50 269 TYR A N 1
ATOM 2108 C CA . TYR A 1 269 ? 13.803 -0.334 22.821 1.00 92.50 269 TYR A CA 1
ATOM 2109 C C . TYR A 1 269 ? 14.635 -1.507 23.337 1.00 92.50 269 TYR A C 1
ATOM 2111 O O . TYR A 1 269 ? 14.366 -2.083 24.393 1.00 92.50 269 TYR A O 1
ATOM 2119 N N . ASN A 1 270 ? 15.713 -1.806 22.616 1.00 89.06 270 ASN A N 1
ATOM 2120 C CA . ASN A 1 270 ? 16.711 -2.788 23.008 1.00 89.06 270 ASN A CA 1
ATOM 2121 C C . ASN A 1 270 ? 18.104 -2.256 22.688 1.00 89.06 270 ASN A C 1
ATOM 2123 O O . ASN A 1 270 ? 18.495 -2.163 21.525 1.00 89.06 270 ASN A O 1
ATOM 2127 N N . TYR A 1 271 ? 18.873 -1.955 23.735 1.00 81.19 271 TYR A N 1
ATOM 2128 C CA . TYR A 1 271 ? 20.213 -1.375 23.617 1.00 81.19 271 TYR A CA 1
ATOM 2129 C C . TYR A 1 271 ? 21.172 -2.218 22.756 1.00 81.19 271 TYR A C 1
ATOM 2131 O O . TYR A 1 271 ? 22.108 -1.691 22.155 1.00 81.19 271 TYR A O 1
ATOM 2139 N N . SER A 1 272 ? 20.945 -3.532 22.674 1.00 81.81 272 SER A N 1
ATOM 2140 C CA . SER A 1 272 ? 21.792 -4.437 21.889 1.00 81.81 272 SER A CA 1
ATOM 2141 C C . SER A 1 272 ? 21.606 -4.257 20.379 1.00 81.81 272 SER A C 1
ATOM 2143 O O . SER A 1 272 ? 22.512 -4.579 19.609 1.00 81.81 272 SER A O 1
ATOM 2145 N N . ASN A 1 273 ? 20.463 -3.719 19.941 1.00 80.00 273 ASN A N 1
ATOM 2146 C CA . ASN A 1 273 ? 20.153 -3.500 18.534 1.00 80.00 273 ASN A CA 1
ATOM 2147 C C . ASN A 1 273 ? 20.531 -2.071 18.108 1.00 80.00 273 ASN A C 1
ATOM 2149 O O . ASN A 1 273 ? 19.696 -1.171 18.041 1.00 80.00 273 ASN A O 1
ATOM 2153 N N . ARG A 1 274 ? 21.818 -1.866 17.789 1.00 71.31 274 ARG A N 1
ATOM 2154 C CA . ARG A 1 274 ? 22.354 -0.550 17.385 1.00 71.31 274 ARG A CA 1
ATOM 2155 C C . ARG A 1 274 ? 21.646 0.064 16.172 1.00 71.31 274 ARG A C 1
ATOM 2157 O O . ARG A 1 274 ? 21.606 1.286 16.068 1.00 71.31 274 ARG A O 1
ATOM 2164 N N . PHE A 1 275 ? 21.130 -0.761 15.259 1.00 70.19 275 PHE A N 1
ATOM 2165 C CA . PHE A 1 275 ? 20.421 -0.291 14.069 1.00 70.19 275 PHE A CA 1
ATOM 2166 C C . PHE A 1 275 ? 19.093 0.371 14.451 1.00 70.19 275 PHE A C 1
ATOM 2168 O O . PHE A 1 275 ? 18.848 1.519 14.080 1.00 70.19 275 PHE A O 1
ATOM 2175 N N . ALA A 1 276 ? 18.299 -0.308 15.283 1.00 75.31 276 ALA A N 1
ATOM 2176 C CA . ALA A 1 276 ? 17.044 0.233 15.789 1.00 75.31 276 ALA A CA 1
ATOM 2177 C C . ALA A 1 276 ? 17.255 1.531 16.587 1.00 75.31 276 ALA A C 1
ATOM 2179 O O . ALA A 1 276 ? 16.481 2.472 16.432 1.00 75.31 276 ALA A O 1
ATOM 2180 N N . THR A 1 277 ? 18.338 1.631 17.370 1.00 79.25 277 THR A N 1
ATOM 2181 C CA . THR A 1 277 ? 18.643 2.834 18.164 1.00 79.25 277 THR A CA 1
ATOM 2182 C C . THR A 1 277 ? 18.729 4.107 17.324 1.00 79.25 277 THR A C 1
ATOM 2184 O O . THR A 1 277 ? 18.176 5.124 17.732 1.00 79.25 277 THR A O 1
ATOM 2187 N N . GLN A 1 278 ? 19.390 4.075 16.162 1.00 78.69 278 GLN A N 1
ATOM 2188 C CA . GLN A 1 278 ? 19.480 5.262 15.302 1.00 78.69 278 GLN A CA 1
ATOM 2189 C C . GLN A 1 278 ? 18.119 5.616 14.692 1.00 78.69 278 GLN A C 1
ATOM 2191 O O . GLN A 1 278 ? 17.718 6.775 14.735 1.00 78.69 278 GLN A O 1
ATOM 2196 N N . MET A 1 279 ? 17.377 4.622 14.195 1.00 80.00 279 MET A N 1
ATOM 2197 C CA . MET A 1 279 ? 16.035 4.850 13.648 1.00 80.00 279 MET A CA 1
ATOM 2198 C C . MET A 1 279 ? 15.072 5.413 14.700 1.00 80.00 279 MET A C 1
ATOM 2200 O O . MET A 1 279 ? 14.212 6.229 14.372 1.00 80.00 279 MET A O 1
ATOM 2204 N N . PHE A 1 280 ? 15.231 5.034 15.973 1.00 86.75 280 PHE A N 1
ATOM 2205 C CA . PHE A 1 280 ? 14.485 5.657 17.064 1.00 86.75 280 PHE A CA 1
ATOM 2206 C C . PHE A 1 280 ? 14.826 7.135 17.230 1.00 86.75 280 PHE A C 1
ATOM 2208 O O . PHE A 1 280 ? 13.905 7.914 17.443 1.00 86.75 280 PHE A O 1
ATOM 2215 N N . GLN A 1 281 ? 16.092 7.550 17.097 1.00 86.19 281 GLN A N 1
ATOM 2216 C CA . GLN A 1 281 ? 16.445 8.977 17.151 1.00 86.19 281 GLN A CA 1
ATOM 2217 C C . GLN A 1 281 ? 15.778 9.764 16.032 1.00 86.19 281 GLN A C 1
ATOM 2219 O O . GLN A 1 281 ? 15.218 10.836 16.272 1.00 86.19 281 GLN A O 1
ATOM 2224 N N . ASP A 1 282 ? 15.809 9.221 14.818 1.00 82.44 282 ASP A N 1
ATOM 2225 C CA . ASP A 1 282 ? 15.223 9.869 13.648 1.00 82.44 282 ASP A CA 1
ATOM 2226 C C . ASP A 1 282 ? 13.697 9.978 13.814 1.00 82.44 282 ASP A C 1
ATOM 2228 O O . ASP A 1 282 ? 13.111 11.043 13.590 1.00 82.44 282 ASP A O 1
ATOM 2232 N N . PHE A 1 283 ? 13.059 8.917 14.327 1.00 86.94 283 PHE A N 1
ATOM 2233 C CA . PHE A 1 283 ? 11.648 8.931 14.708 1.00 86.94 283 PHE A CA 1
ATOM 2234 C C . PHE A 1 283 ? 11.353 9.967 15.794 1.00 86.94 283 PHE A C 1
ATOM 2236 O O . PHE A 1 283 ? 10.444 10.772 15.625 1.00 86.94 283 PHE A O 1
ATOM 2243 N N . ILE A 1 284 ? 12.094 9.969 16.907 1.00 90.75 284 ILE A N 1
ATOM 2244 C CA . ILE A 1 284 ? 11.885 10.883 18.039 1.00 90.75 284 ILE A CA 1
ATOM 2245 C C . ILE A 1 284 ? 12.029 12.330 17.573 1.00 90.75 284 ILE A C 1
ATOM 2247 O O . ILE A 1 284 ? 11.197 13.168 17.914 1.00 90.75 284 ILE A O 1
ATOM 2251 N N . THR A 1 285 ? 13.031 12.612 16.743 1.00 88.88 285 THR A N 1
ATOM 2252 C CA . THR A 1 285 ? 13.264 13.941 16.172 1.00 88.88 285 THR A CA 1
ATOM 2253 C C . THR A 1 285 ? 12.094 14.378 15.288 1.00 88.88 285 THR A C 1
ATOM 2255 O O . THR A 1 285 ? 11.612 15.503 15.415 1.00 88.88 285 THR A O 1
ATOM 2258 N N . SER A 1 286 ? 11.593 13.487 14.425 1.00 83.38 286 SER A N 1
ATOM 2259 C CA . SER A 1 286 ? 10.458 13.758 13.529 1.00 83.38 286 SER A CA 1
ATOM 2260 C C . SER A 1 286 ? 9.123 13.891 14.276 1.00 83.38 286 SER A C 1
ATOM 2262 O O . SER A 1 286 ? 8.340 14.819 14.047 1.00 83.38 286 SER A O 1
ATOM 2264 N N . TYR A 1 287 ? 8.861 12.981 15.214 1.00 89.69 287 TYR A N 1
ATOM 2265 C CA . TYR A 1 287 ? 7.655 12.962 16.033 1.00 89.69 287 TYR A CA 1
ATOM 2266 C C . TYR A 1 287 ? 7.631 14.127 17.029 1.00 89.69 287 TYR A C 1
ATOM 2268 O O . TYR A 1 287 ? 6.560 14.679 17.288 1.00 89.69 287 TYR A O 1
ATOM 2276 N N . SER A 1 288 ? 8.798 14.545 17.531 1.00 92.81 288 SER A N 1
ATOM 2277 C CA . SER A 1 288 ? 8.985 15.626 18.502 1.00 92.81 288 SER A CA 1
ATOM 2278 C C . SER A 1 288 ? 8.045 15.474 19.712 1.00 92.81 288 SER A C 1
ATOM 2280 O O . SER A 1 288 ? 7.149 16.311 19.902 1.00 92.81 288 SER A O 1
ATOM 2282 N N . PRO A 1 289 ? 8.189 14.394 20.508 1.00 94.25 289 PRO A N 1
ATOM 2283 C CA . PRO A 1 289 ? 7.300 14.121 21.631 1.00 94.25 289 PRO A CA 1
ATOM 2284 C C . PRO A 1 289 ? 7.366 15.227 22.687 1.00 94.25 289 PRO A C 1
ATOM 2286 O O . PRO A 1 289 ? 8.411 15.826 22.921 1.00 94.25 289 PRO A O 1
ATOM 2289 N N . SER A 1 290 ? 6.244 15.476 23.365 1.00 94.25 290 SER A N 1
ATOM 2290 C CA . SER A 1 290 ? 6.212 16.394 24.514 1.00 94.25 290 SER A CA 1
ATOM 2291 C C . SER A 1 290 ? 6.795 15.780 25.785 1.00 94.25 290 SER A C 1
ATOM 2293 O O . SER A 1 290 ? 7.099 16.508 26.725 1.00 94.25 290 SER A O 1
ATOM 2295 N N . SER A 1 291 ? 6.834 14.449 25.837 1.00 93.56 291 SER A N 1
ATOM 2296 C CA . SER A 1 291 ? 7.420 13.671 26.923 1.00 93.56 291 SER A CA 1
ATOM 2297 C C . SER A 1 291 ? 7.693 12.237 26.463 1.00 93.56 291 SER A C 1
ATOM 2299 O O . SER A 1 291 ? 6.843 11.653 25.783 1.00 93.56 291 SER A O 1
ATOM 2301 N N . ILE A 1 292 ? 8.814 11.653 26.873 1.00 94.50 292 ILE A N 1
ATOM 2302 C CA . ILE A 1 292 ? 9.173 10.248 26.667 1.00 94.50 292 ILE A CA 1
ATOM 2303 C C . ILE A 1 292 ? 8.986 9.499 27.987 1.00 94.50 292 ILE A C 1
ATOM 2305 O O . ILE A 1 292 ? 9.616 9.815 28.994 1.00 94.50 292 ILE A O 1
ATOM 2309 N N . ILE A 1 293 ? 8.107 8.501 27.985 1.00 94.56 293 ILE A N 1
ATOM 2310 C CA . ILE A 1 293 ? 7.797 7.684 29.160 1.00 94.56 293 ILE A CA 1
ATOM 2311 C C . ILE A 1 293 ? 8.403 6.299 28.950 1.00 94.56 293 ILE A C 1
ATOM 2313 O O . ILE A 1 293 ? 8.004 5.585 28.030 1.00 94.56 293 ILE A O 1
ATOM 2317 N N . GLY A 1 294 ? 9.360 5.928 29.794 1.00 94.44 294 GLY A N 1
ATOM 2318 C CA . GLY A 1 294 ? 10.014 4.623 29.777 1.00 94.44 294 GLY A CA 1
ATOM 2319 C C . GLY A 1 294 ? 9.280 3.635 30.676 1.00 94.44 294 GLY A C 1
ATOM 2320 O O . GLY A 1 294 ? 9.065 3.920 31.849 1.00 94.44 294 GLY A O 1
ATOM 2321 N N . ILE A 1 295 ? 8.908 2.471 30.147 1.00 93.06 295 ILE A N 1
ATOM 2322 C CA . ILE A 1 295 ? 8.318 1.367 30.911 1.00 93.06 295 ILE A CA 1
ATOM 2323 C C . ILE A 1 295 ? 9.372 0.282 31.053 1.00 93.06 295 ILE A C 1
ATOM 2325 O O . ILE A 1 295 ? 9.688 -0.394 30.070 1.00 93.06 295 ILE A O 1
ATOM 2329 N N . ASN A 1 296 ? 9.909 0.112 32.262 1.00 91.38 296 ASN A N 1
ATOM 2330 C CA . ASN A 1 296 ? 10.992 -0.839 32.532 1.00 91.38 296 ASN A CA 1
ATOM 2331 C C . ASN A 1 296 ? 12.177 -0.688 31.545 1.00 91.38 296 ASN A C 1
ATOM 2333 O O . ASN A 1 296 ? 12.762 -1.685 31.103 1.00 91.38 296 ASN A O 1
ATOM 2337 N N . VAL A 1 297 ? 12.488 0.550 31.139 1.00 90.25 297 VAL A N 1
ATOM 2338 C CA . VAL A 1 297 ? 13.565 0.889 30.198 1.00 90.25 297 VAL A CA 1
ATOM 2339 C C . VAL A 1 297 ? 14.393 2.028 30.762 1.00 90.25 297 VAL A C 1
ATOM 2341 O O . VAL A 1 297 ? 13.885 3.121 30.995 1.00 90.25 297 VAL A O 1
ATOM 2344 N N . ASN A 1 298 ? 15.700 1.788 30.848 1.00 82.81 298 ASN A N 1
ATOM 2345 C CA . ASN A 1 298 ? 16.688 2.811 31.147 1.00 82.81 298 ASN A CA 1
ATOM 2346 C C . ASN A 1 298 ? 17.252 3.377 29.832 1.00 82.81 298 ASN A C 1
ATOM 2348 O O . ASN A 1 298 ? 18.179 2.817 29.239 1.00 82.81 298 ASN A O 1
ATOM 2352 N N . TYR A 1 299 ? 16.638 4.457 29.349 1.00 84.31 299 TYR A N 1
ATOM 2353 C CA . TYR A 1 299 ? 17.061 5.210 28.168 1.00 84.31 299 TYR A CA 1
ATOM 2354 C C . TYR A 1 299 ? 17.294 6.677 28.560 1.00 84.31 299 TYR A C 1
ATOM 2356 O O . TYR A 1 299 ? 16.550 7.237 29.359 1.00 84.31 299 TYR A O 1
ATOM 2364 N N . TYR A 1 300 ? 18.362 7.290 28.043 1.00 86.31 300 TYR A N 1
ATOM 2365 C CA . TYR A 1 300 ? 18.906 8.531 28.608 1.00 86.31 300 TYR A CA 1
ATOM 2366 C C . TYR A 1 300 ? 18.028 9.775 28.385 1.00 86.31 300 TYR A C 1
ATOM 2368 O O . TYR A 1 300 ? 18.166 10.720 29.157 1.00 86.31 300 TYR A O 1
ATOM 2376 N N . ASP A 1 301 ? 17.116 9.766 27.401 1.00 87.44 301 ASP A N 1
ATOM 2377 C CA . ASP A 1 301 ? 16.122 10.841 27.209 1.00 87.44 301 ASP A CA 1
ATOM 2378 C C . ASP A 1 301 ? 14.727 10.486 27.759 1.00 87.44 301 ASP A C 1
ATOM 2380 O O . ASP A 1 301 ? 13.736 11.099 27.368 1.00 87.44 301 ASP A O 1
ATOM 2384 N N . VAL A 1 302 ? 14.596 9.477 28.629 1.00 90.38 302 VAL A N 1
ATOM 2385 C CA . VAL A 1 302 ? 13.317 9.209 29.309 1.00 90.38 302 VAL A CA 1
ATOM 2386 C C . VAL A 1 302 ? 13.037 10.320 30.324 1.00 90.38 302 VAL A C 1
ATOM 2388 O O . VAL A 1 302 ? 13.784 10.497 31.284 1.00 90.38 302 VAL A O 1
ATOM 2391 N N . ASP A 1 303 ? 11.921 11.031 30.150 1.00 92.06 303 ASP A N 1
ATOM 2392 C CA . ASP A 1 303 ? 11.453 12.057 31.092 1.00 92.06 303 ASP A CA 1
ATOM 2393 C C . ASP A 1 303 ? 10.845 11.443 32.359 1.00 92.06 303 ASP A C 1
ATOM 2395 O O . ASP A 1 303 ? 10.904 12.027 33.443 1.00 92.06 303 ASP A O 1
ATOM 2399 N N . LEU A 1 304 ? 10.212 10.275 32.214 1.00 91.75 304 LEU A N 1
ATOM 2400 C CA . LEU A 1 304 ? 9.554 9.555 33.298 1.00 91.75 304 LEU A CA 1
ATOM 2401 C C . LEU A 1 304 ? 9.718 8.044 33.120 1.00 91.75 304 LEU A C 1
ATOM 2403 O O . LEU A 1 304 ? 9.146 7.464 32.199 1.00 91.75 304 LEU A O 1
ATOM 2407 N N . GLU A 1 305 ? 10.448 7.409 34.032 1.00 92.75 305 GLU A N 1
ATOM 2408 C CA . GLU A 1 305 ? 10.512 5.951 34.138 1.00 92.75 305 GLU A CA 1
ATOM 2409 C C . GLU A 1 305 ? 9.399 5.457 35.070 1.00 92.75 305 GLU A C 1
ATOM 2411 O O . GLU A 1 305 ? 9.224 5.975 36.177 1.00 92.75 305 GLU A O 1
ATOM 2416 N N . ILE A 1 306 ? 8.627 4.479 34.605 1.00 91.25 306 ILE A N 1
ATOM 2417 C CA . ILE A 1 306 ? 7.575 3.822 35.377 1.00 91.25 306 ILE A CA 1
ATOM 2418 C C . ILE A 1 306 ? 7.688 2.307 35.268 1.00 91.25 306 ILE A C 1
ATOM 2420 O O . ILE A 1 306 ? 8.126 1.762 34.252 1.00 91.25 306 ILE A O 1
ATOM 2424 N N . ASP A 1 307 ? 7.194 1.624 36.293 1.00 89.25 307 ASP A N 1
ATOM 2425 C CA . ASP A 1 307 ? 6.950 0.194 36.209 1.00 89.25 307 ASP A CA 1
ATOM 2426 C C . ASP A 1 307 ? 5.671 -0.074 35.405 1.00 89.25 307 ASP A C 1
ATOM 2428 O O . ASP A 1 307 ? 4.736 0.736 35.373 1.00 89.25 307 ASP A O 1
ATOM 2432 N N . ARG A 1 308 ? 5.562 -1.269 34.812 1.00 86.69 308 ARG A N 1
ATOM 2433 C CA . ARG A 1 308 ? 4.319 -1.720 34.155 1.00 86.69 308 ARG A CA 1
ATOM 2434 C C . ARG A 1 308 ? 3.101 -1.591 35.078 1.00 86.69 308 ARG A C 1
ATOM 2436 O O . ARG A 1 308 ? 2.006 -1.282 34.612 1.00 86.69 308 ARG A O 1
ATOM 2443 N N . SER A 1 309 ? 3.278 -1.828 36.380 1.00 81.12 309 SER A N 1
ATOM 2444 C CA . SER A 1 309 ? 2.219 -1.660 37.381 1.00 81.12 309 SER A CA 1
ATOM 2445 C C . SER A 1 309 ? 1.713 -0.241 37.500 1.00 81.12 309 SER A C 1
ATOM 2447 O O . SER A 1 309 ? 0.584 -0.092 37.924 1.00 81.12 309 SER A O 1
ATOM 2449 N N . ASP A 1 310 ? 2.462 0.781 37.099 1.00 86.00 310 ASP A N 1
ATOM 2450 C CA . ASP A 1 310 ? 2.028 2.175 37.186 1.00 86.00 310 ASP A CA 1
ATOM 2451 C C . ASP A 1 310 ? 1.404 2.702 35.886 1.00 86.00 310 ASP A C 1
ATOM 2453 O O . ASP A 1 310 ? 0.811 3.783 35.889 1.00 86.00 310 ASP A O 1
ATOM 2457 N N . LEU A 1 311 ? 1.457 1.935 34.788 1.00 83.88 311 LEU A N 1
ATOM 2458 C CA . LEU A 1 311 ? 0.971 2.356 33.467 1.00 83.88 311 LEU A CA 1
ATOM 2459 C C . LEU A 1 311 ? -0.504 2.781 33.484 1.00 83.88 311 LEU A C 1
ATOM 2461 O O . LEU A 1 311 ? -0.883 3.768 32.854 1.00 83.88 311 LEU A O 1
ATOM 2465 N N . TYR A 1 312 ? -1.339 2.091 34.266 1.00 77.00 312 TYR A N 1
ATOM 2466 C CA . TYR A 1 312 ? -2.764 2.412 34.397 1.00 77.00 312 TYR A CA 1
ATOM 2467 C C . TYR A 1 312 ? -3.021 3.808 34.982 1.00 77.00 312 TYR A C 1
ATOM 2469 O O . TYR A 1 312 ? -4.104 4.370 34.810 1.00 77.00 312 TYR A O 1
ATOM 2477 N N . ARG A 1 313 ? -2.060 4.375 35.724 1.00 78.81 313 ARG A N 1
ATOM 2478 C CA . ARG A 1 313 ? -2.230 5.681 36.370 1.00 78.81 313 ARG A CA 1
ATOM 2479 C C . ARG A 1 313 ? -2.171 6.829 35.371 1.00 78.81 313 ARG A C 1
ATOM 2481 O O . ARG A 1 313 ? -2.618 7.925 35.700 1.00 78.81 313 ARG A O 1
ATOM 2488 N N . LEU A 1 314 ? -1.639 6.572 34.182 1.00 76.25 314 LEU A N 1
ATOM 2489 C CA . LEU A 1 314 ? -1.421 7.574 33.155 1.00 76.25 314 LEU A CA 1
ATOM 2490 C C . LEU A 1 314 ? -2.664 7.851 32.286 1.00 76.25 314 LEU A C 1
ATOM 2492 O O . LEU A 1 314 ? -2.681 8.875 31.607 1.00 76.25 314 LEU A O 1
ATOM 2496 N N . PHE A 1 315 ? -3.707 7.000 32.299 1.00 68.81 315 PHE A N 1
ATOM 2497 C CA . PHE A 1 315 ? -4.748 7.021 31.252 1.00 68.81 315 PHE A CA 1
ATOM 2498 C C . PHE A 1 315 ? -6.208 6.882 31.755 1.00 68.81 315 PHE A C 1
ATOM 2500 O O . PHE A 1 315 ? -6.433 6.470 32.899 1.00 68.81 315 PHE A O 1
ATOM 2507 N N . PRO A 1 316 ? -7.216 7.291 30.944 1.00 59.28 316 PRO A N 1
ATOM 2508 C CA . PRO A 1 316 ? -8.629 7.375 31.345 1.00 59.28 316 PRO A CA 1
ATOM 2509 C C . PRO A 1 316 ? -9.262 6.015 31.694 1.00 59.28 316 PRO A C 1
ATOM 2511 O O . PRO A 1 316 ? -8.863 4.980 31.173 1.00 59.28 316 PRO A O 1
ATOM 2514 N N . ARG A 1 317 ? -10.247 6.023 32.609 1.00 64.81 317 ARG A N 1
ATOM 2515 C CA . ARG A 1 317 ? -10.692 4.858 33.399 1.00 64.81 317 ARG A CA 1
ATOM 2516 C C . ARG A 1 317 ? -12.157 4.480 33.156 1.00 64.81 317 ARG A C 1
ATOM 2518 O O . ARG A 1 317 ? -13.022 4.891 33.928 1.00 64.81 317 ARG A O 1
ATOM 2525 N N . ASN A 1 318 ? -12.419 3.635 32.160 1.00 82.38 318 ASN A N 1
ATOM 2526 C CA . ASN A 1 318 ? -13.755 3.048 31.964 1.00 82.38 318 ASN A CA 1
ATOM 2527 C C . ASN A 1 318 ? -13.871 1.606 32.504 1.00 82.38 318 ASN A C 1
ATOM 2529 O O . ASN A 1 318 ? -14.977 1.124 32.753 1.00 82.38 318 ASN A O 1
ATOM 2533 N N . GLY A 1 319 ? -12.744 0.928 32.735 1.00 90.94 319 GLY A N 1
ATOM 2534 C CA . GLY A 1 319 ? -12.704 -0.456 33.205 1.00 90.94 319 GLY A CA 1
ATOM 2535 C C . GLY A 1 319 ? -11.317 -1.081 33.097 1.00 90.94 319 GLY A C 1
ATOM 2536 O O . GLY A 1 319 ? -10.357 -0.423 32.684 1.00 90.94 319 GLY A O 1
ATOM 2537 N N . PHE A 1 320 ? -11.226 -2.358 33.467 1.00 91.94 320 PHE A N 1
ATOM 2538 C CA . PHE A 1 320 ? -10.001 -3.149 33.377 1.00 91.94 320 PHE A CA 1
ATOM 2539 C C . PHE A 1 320 ? -10.258 -4.513 32.739 1.00 91.94 320 PHE A C 1
ATOM 2541 O O . PHE A 1 320 ? -11.258 -5.174 33.030 1.00 91.94 320 PHE A O 1
ATOM 2548 N N . VAL A 1 321 ? -9.315 -4.957 31.914 1.00 94.25 321 VAL A N 1
ATOM 2549 C CA . VAL A 1 321 ? -9.209 -6.343 31.462 1.00 94.25 321 VAL A CA 1
ATOM 2550 C C . VAL A 1 321 ? -8.009 -6.974 32.162 1.00 94.25 321 VAL A C 1
ATOM 2552 O O . VAL A 1 321 ? -6.886 -6.488 32.045 1.00 94.25 321 VAL A O 1
ATOM 2555 N N . VAL A 1 322 ? -8.248 -8.041 32.920 1.00 94.19 322 VAL A N 1
ATOM 2556 C CA . VAL A 1 322 ? -7.228 -8.727 33.715 1.00 94.19 322 VAL A CA 1
ATOM 2557 C C . VAL A 1 322 ? -6.821 -10.021 33.025 1.00 94.19 322 VAL A C 1
ATOM 2559 O O . VAL A 1 322 ? -7.666 -10.882 32.763 1.00 94.19 322 VAL A O 1
ATOM 2562 N N . ILE A 1 323 ? -5.521 -10.162 32.772 1.00 94.88 323 ILE A N 1
ATOM 2563 C CA . ILE A 1 323 ? -4.918 -11.301 32.078 1.00 94.88 323 ILE A CA 1
ATOM 2564 C C . ILE A 1 323 ? -4.113 -12.208 33.010 1.00 94.88 323 ILE A C 1
ATOM 2566 O O . ILE A 1 323 ? -3.532 -11.757 33.998 1.00 94.88 323 ILE A O 1
ATOM 2570 N N . ASP A 1 324 ? -4.058 -13.492 32.660 1.00 89.44 324 ASP A N 1
ATOM 2571 C CA . ASP A 1 324 ? -3.085 -14.451 33.191 1.00 89.44 324 ASP A CA 1
ATOM 2572 C C . ASP A 1 324 ? -1.859 -14.502 32.261 1.00 89.44 324 ASP A C 1
ATOM 2574 O O . ASP A 1 324 ? -1.975 -14.825 31.076 1.00 89.44 324 ASP A O 1
ATOM 2578 N N . GLU A 1 325 ? -0.671 -14.218 32.799 1.00 88.06 325 GLU A N 1
ATOM 2579 C CA . GLU A 1 325 ? 0.603 -14.248 32.064 1.00 88.06 325 GLU A CA 1
ATOM 2580 C C . GLU A 1 325 ? 1.040 -15.654 31.615 1.00 88.06 325 GLU A C 1
ATOM 2582 O O . GLU A 1 325 ? 2.071 -15.816 30.954 1.00 88.06 325 GLU A O 1
ATOM 2587 N N . LYS A 1 326 ? 0.280 -16.698 31.939 1.00 92.06 326 LYS A N 1
ATOM 2588 C CA . LYS A 1 326 ? 0.555 -18.054 31.449 1.00 92.06 326 LYS A CA 1
ATOM 2589 C C . LYS A 1 326 ? 0.075 -18.290 30.020 1.00 92.06 326 LYS A C 1
ATOM 2591 O O . LYS A 1 326 ? 0.564 -19.220 29.382 1.00 92.06 326 LYS A O 1
ATOM 2596 N N . ASN A 1 327 ? -0.861 -17.487 29.507 1.00 94.44 327 ASN A N 1
ATOM 2597 C CA . ASN A 1 327 ? -1.457 -17.710 28.191 1.00 94.44 327 ASN A CA 1
ATOM 2598 C C . ASN A 1 327 ? -1.367 -16.463 27.302 1.00 94.44 327 ASN A C 1
ATOM 2600 O O . ASN A 1 327 ? -2.244 -15.597 27.313 1.00 94.44 327 ASN A O 1
ATOM 2604 N N . ARG A 1 328 ? -0.315 -16.418 26.477 1.00 95.88 328 ARG A N 1
ATOM 2605 C CA . ARG A 1 328 ? -0.069 -15.317 25.536 1.00 95.88 328 ARG A CA 1
ATOM 2606 C C . ARG A 1 328 ? -1.210 -15.124 24.534 1.00 95.88 328 ARG A C 1
ATOM 2608 O O . ARG A 1 328 ? -1.536 -13.984 24.226 1.00 95.88 328 ARG A O 1
ATOM 2615 N N . SER A 1 329 ? -1.844 -16.196 24.051 1.00 96.06 329 SER A N 1
ATOM 2616 C CA . SER A 1 329 ? -2.935 -16.069 23.075 1.00 96.06 329 SER A CA 1
ATOM 2617 C C . SER A 1 329 ? -4.155 -15.365 23.665 1.00 96.06 329 SER A C 1
ATOM 2619 O O . SER A 1 329 ? -4.672 -14.412 23.082 1.00 96.06 329 SER A O 1
ATOM 2621 N N . ILE A 1 330 ? -4.565 -15.780 24.867 1.00 96.25 330 ILE A N 1
ATOM 2622 C CA . ILE A 1 330 ? -5.648 -15.132 25.615 1.00 96.25 330 ILE A CA 1
ATOM 2623 C C . ILE A 1 330 ? -5.290 -13.676 25.940 1.00 96.25 330 ILE A C 1
ATOM 2625 O O . ILE A 1 330 ? -6.145 -12.798 25.826 1.00 96.25 330 ILE A O 1
ATOM 2629 N N . ALA A 1 331 ? -4.035 -13.404 26.309 1.00 96.81 331 ALA A N 1
ATOM 2630 C CA . ALA A 1 331 ? -3.576 -12.051 26.599 1.00 96.81 331 ALA A CA 1
ATOM 2631 C C . ALA A 1 331 ? -3.691 -11.113 25.382 1.00 96.81 331 ALA A C 1
ATOM 2633 O O . ALA A 1 331 ? -4.095 -9.965 25.545 1.00 96.81 331 ALA A O 1
ATOM 2634 N N . ILE A 1 332 ? -3.416 -11.592 24.163 1.00 97.12 332 ILE A N 1
ATOM 2635 C CA . ILE A 1 332 ? -3.582 -10.789 22.939 1.00 97.12 332 ILE A CA 1
ATOM 2636 C C . ILE A 1 332 ? -5.053 -10.441 22.712 1.00 97.12 332 ILE A C 1
ATOM 2638 O O . ILE A 1 332 ? -5.375 -9.266 22.547 1.00 97.12 332 ILE A O 1
ATOM 2642 N N . TYR A 1 333 ? -5.965 -11.417 22.776 1.00 97.19 333 TYR A N 1
ATOM 2643 C CA . TYR A 1 333 ? -7.406 -11.142 22.678 1.00 97.19 333 TYR A CA 1
ATOM 2644 C C . TYR A 1 333 ? -7.876 -10.133 23.735 1.00 97.19 333 TYR A C 1
ATOM 2646 O O . TYR A 1 333 ? -8.630 -9.209 23.429 1.00 97.19 333 TYR A O 1
ATOM 2654 N N . ALA A 1 334 ? -7.395 -10.284 24.968 1.00 96.44 334 ALA A N 1
ATOM 2655 C CA . ALA A 1 334 ? -7.676 -9.366 26.062 1.00 96.44 334 ALA A CA 1
ATOM 2656 C C . ALA A 1 334 ? -7.170 -7.944 25.787 1.00 96.44 334 ALA A C 1
ATOM 2658 O O . ALA A 1 334 ? -7.858 -6.983 26.113 1.00 96.44 334 ALA A O 1
ATOM 2659 N N . ALA A 1 335 ? -5.996 -7.804 25.167 1.00 96.38 335 ALA A N 1
ATOM 2660 C CA . ALA A 1 335 ? -5.420 -6.516 24.800 1.00 96.38 335 ALA A CA 1
ATOM 2661 C C . ALA A 1 335 ? -6.230 -5.814 23.700 1.00 96.38 335 ALA A C 1
ATOM 2663 O O . ALA A 1 335 ? -6.521 -4.626 23.823 1.00 96.38 335 ALA A O 1
ATOM 2664 N N . PHE A 1 336 ? -6.673 -6.541 22.668 1.00 96.31 336 PHE A N 1
ATOM 2665 C CA . PHE A 1 336 ? -7.608 -5.991 21.679 1.00 96.31 336 PHE A CA 1
ATOM 2666 C C . PHE A 1 336 ? -8.915 -5.549 22.341 1.00 96.31 336 PHE A C 1
ATOM 2668 O O . PHE A 1 336 ? -9.381 -4.437 22.100 1.00 96.31 336 PHE A O 1
ATOM 2675 N N . LEU A 1 337 ? -9.477 -6.375 23.228 1.00 95.12 337 LEU A N 1
ATOM 2676 C CA . LEU A 1 337 ? -10.683 -6.015 23.966 1.00 95.12 337 LEU A CA 1
ATOM 2677 C C . LEU A 1 337 ? -10.478 -4.757 24.821 1.00 95.12 337 LEU A C 1
ATOM 2679 O O . LEU A 1 337 ? -11.326 -3.869 24.816 1.00 95.12 337 LEU A O 1
ATOM 2683 N N . ALA A 1 338 ? -9.345 -4.667 25.519 1.00 94.38 338 ALA A N 1
ATOM 2684 C CA . ALA A 1 338 ? -8.992 -3.507 26.323 1.00 94.38 338 ALA A CA 1
ATOM 2685 C C . ALA A 1 338 ? -8.897 -2.243 25.461 1.00 94.38 338 ALA A C 1
ATOM 2687 O O . ALA A 1 338 ? -9.506 -1.234 25.805 1.00 94.38 338 ALA A O 1
ATOM 2688 N N . LYS A 1 339 ? -8.235 -2.317 24.300 1.00 93.25 339 LYS A N 1
ATOM 2689 C CA . LYS A 1 339 ? -8.159 -1.209 23.342 1.00 93.25 339 LYS A CA 1
ATOM 2690 C C . LYS A 1 339 ? -9.545 -0.739 22.896 1.00 93.25 339 LYS A C 1
ATOM 2692 O O . LYS A 1 339 ? -9.841 0.447 22.983 1.00 93.25 339 LYS A O 1
ATOM 2697 N N . TYR A 1 340 ? -10.397 -1.653 22.430 1.00 91.75 340 TYR A N 1
ATOM 2698 C CA . TYR A 1 340 ? -11.714 -1.298 21.888 1.00 91.75 340 TYR A CA 1
ATOM 2699 C C . TYR A 1 340 ? -12.686 -0.744 22.931 1.00 91.75 340 TYR A C 1
ATOM 2701 O O . TYR A 1 340 ? -13.579 0.025 22.585 1.00 91.75 340 TYR A O 1
ATOM 2709 N N . LEU A 1 341 ? -12.524 -1.132 24.197 1.00 91.44 341 LEU A N 1
ATOM 2710 C CA . LEU A 1 341 ? -13.328 -0.622 25.308 1.00 91.44 341 LEU A CA 1
ATOM 2711 C C . LEU A 1 341 ? -12.717 0.612 25.988 1.00 91.44 341 LEU A C 1
ATOM 2713 O O . LEU A 1 341 ? -13.331 1.146 26.912 1.00 91.44 341 LEU A O 1
ATOM 2717 N N . GLU A 1 342 ? -11.520 1.041 25.575 1.00 91.12 342 GLU A N 1
ATOM 2718 C CA . GLU A 1 342 ? -10.710 2.043 26.283 1.00 91.12 342 GLU A CA 1
ATOM 2719 C C . GLU A 1 342 ? -10.481 1.659 27.764 1.00 91.12 342 GLU A C 1
ATOM 2721 O O . GLU A 1 342 ? -10.628 2.466 28.685 1.00 91.12 342 GLU A O 1
ATOM 2726 N N . TYR A 1 343 ? -10.189 0.378 28.012 1.00 91.75 343 TYR A N 1
ATOM 2727 C CA . TYR A 1 343 ? -9.908 -0.193 29.333 1.00 91.75 343 TYR A CA 1
ATOM 2728 C C . TYR A 1 343 ? -8.401 -0.341 29.561 1.00 91.75 343 TYR A C 1
ATOM 2730 O O . TYR A 1 343 ? -7.618 -0.503 28.627 1.00 91.75 343 TYR A O 1
ATOM 2738 N N . GLY A 1 344 ? -7.992 -0.356 30.832 1.00 89.50 344 GLY A N 1
ATOM 2739 C CA . GLY A 1 344 ? -6.629 -0.731 31.206 1.00 89.50 344 GLY A CA 1
ATOM 2740 C C . GLY A 1 344 ? -6.406 -2.243 31.100 1.00 89.50 344 GLY A C 1
ATOM 2741 O O . GLY A 1 344 ? -7.308 -3.025 31.403 1.00 89.50 344 GLY A O 1
ATOM 2742 N N . LEU A 1 345 ? -5.198 -2.661 30.720 1.00 92.19 345 LEU A N 1
ATOM 2743 C CA . LEU A 1 345 ? -4.783 -4.066 30.726 1.00 92.19 345 LEU A CA 1
ATOM 2744 C C . LEU A 1 345 ? -3.925 -4.342 31.971 1.00 92.19 345 LEU A C 1
ATOM 2746 O O . LEU A 1 345 ? -2.879 -3.720 32.141 1.00 92.19 345 LEU A O 1
ATOM 2750 N N . LEU A 1 346 ? -4.365 -5.256 32.840 1.00 90.88 346 LEU A N 1
ATOM 2751 C CA . LEU A 1 346 ? -3.691 -5.585 34.105 1.00 90.88 346 LEU A CA 1
ATOM 2752 C C . LEU A 1 346 ? -3.299 -7.061 34.175 1.00 90.88 346 LEU A C 1
ATOM 2754 O O . LEU A 1 346 ? -4.020 -7.931 33.693 1.00 90.88 346 LEU A O 1
ATOM 2758 N N . ASN A 1 347 ? -2.198 -7.366 34.856 1.00 90.44 347 ASN A N 1
ATOM 2759 C CA . ASN A 1 347 ? -1.846 -8.737 35.218 1.00 90.44 347 ASN A CA 1
ATOM 2760 C C . ASN A 1 347 ? -2.614 -9.199 36.468 1.00 90.44 347 ASN A C 1
ATOM 2762 O O . ASN A 1 347 ? -2.844 -8.436 37.403 1.00 90.44 347 ASN A O 1
ATOM 2766 N N . SER A 1 348 ? -2.942 -10.488 36.516 1.00 89.00 348 SER A N 1
ATOM 2767 C CA . SER A 1 348 ? -3.425 -11.203 37.699 1.00 89.00 348 SER A CA 1
ATOM 2768 C C . SER A 1 348 ? -2.710 -10.837 39.012 1.00 89.00 348 SER A C 1
ATOM 2770 O O . SER A 1 348 ? -3.383 -10.661 40.021 1.00 89.00 348 SER A O 1
ATOM 2772 N N . SER A 1 349 ? -1.384 -10.650 39.018 1.00 87.38 349 SER A N 1
ATOM 2773 C CA . SER A 1 349 ? -0.617 -10.311 40.231 1.00 87.38 349 SER A CA 1
ATOM 2774 C C . SER A 1 349 ? -0.903 -8.915 40.785 1.00 87.38 349 SER A C 1
ATOM 2776 O O . SER A 1 349 ? -0.644 -8.647 41.952 1.00 87.38 349 SER A O 1
ATOM 2778 N N . GLN A 1 350 ? -1.451 -8.033 39.957 1.00 83.94 350 GLN A N 1
ATOM 2779 C CA . GLN A 1 350 ? -1.710 -6.642 40.301 1.00 83.94 350 GLN A CA 1
ATOM 2780 C C . GLN A 1 350 ? -3.082 -6.492 40.967 1.00 83.94 350 GLN A C 1
ATOM 2782 O O . GLN A 1 350 ? -3.302 -5.536 41.693 1.00 83.94 350 GLN A O 1
ATOM 2787 N N . ILE A 1 351 ? -3.985 -7.462 40.794 1.00 81.38 351 ILE A N 1
ATOM 2788 C CA . ILE A 1 351 ? -5.425 -7.358 41.068 1.00 81.38 351 ILE A CA 1
ATOM 2789 C C . ILE A 1 351 ? -5.797 -6.917 42.491 1.00 81.38 351 ILE A C 1
ATOM 2791 O O . ILE A 1 351 ? -6.796 -6.220 42.675 1.00 81.38 351 ILE A O 1
ATOM 2795 N N . GLU A 1 352 ? -4.996 -7.295 43.491 1.00 78.88 352 GLU A N 1
ATOM 2796 C CA . GLU A 1 352 ? -5.250 -6.983 44.902 1.00 78.88 352 GLU A CA 1
ATOM 2797 C C . GLU A 1 352 ? -5.181 -5.474 45.177 1.00 78.88 352 GLU A C 1
ATOM 2799 O O . GLU A 1 352 ? -5.906 -4.970 46.034 1.00 78.88 352 GLU A O 1
ATOM 2804 N N . GLU A 1 353 ? -4.402 -4.730 44.388 1.00 76.56 353 GLU A N 1
ATOM 2805 C CA . GLU A 1 353 ? -4.306 -3.271 44.480 1.00 76.56 353 GLU A CA 1
ATOM 2806 C C . GLU A 1 353 ? -5.536 -2.552 43.883 1.00 76.56 353 GLU A C 1
ATOM 2808 O O . GLU A 1 353 ? -5.738 -1.360 44.127 1.00 76.56 353 GLU A O 1
ATOM 2813 N N . PHE A 1 354 ? -6.393 -3.265 43.134 1.00 69.56 354 PHE A N 1
ATOM 2814 C CA . PHE A 1 354 ? -7.479 -2.688 42.319 1.00 69.56 354 PHE A CA 1
ATOM 2815 C C . PHE A 1 354 ? -8.885 -3.153 42.699 1.00 69.56 354 PHE A C 1
ATOM 2817 O O . PHE A 1 354 ? -9.867 -2.611 42.191 1.00 69.56 354 PHE A O 1
ATOM 2824 N N . ALA A 1 355 ? -9.004 -4.086 43.644 1.00 59.19 355 ALA A N 1
ATOM 2825 C CA . ALA A 1 355 ? -10.282 -4.506 44.214 1.00 59.19 355 ALA A CA 1
ATOM 2826 C C . ALA A 1 355 ? -11.209 -3.366 44.729 1.00 59.19 355 ALA A C 1
ATOM 2828 O O . ALA A 1 355 ? -12.419 -3.591 44.737 1.00 59.19 355 ALA A O 1
ATOM 2829 N N . PRO A 1 356 ? -10.736 -2.161 45.141 1.00 63.00 356 PRO A N 1
ATOM 2830 C CA . PRO A 1 356 ? -11.632 -1.097 45.603 1.00 63.00 356 PRO A CA 1
ATOM 2831 C C . PRO A 1 356 ? -12.293 -0.242 44.503 1.00 63.00 356 PRO A C 1
ATOM 2833 O O . PRO A 1 356 ? -13.087 0.634 44.844 1.00 63.00 356 PRO A O 1
ATOM 2836 N N . PHE A 1 357 ? -11.986 -0.420 43.212 1.00 65.50 357 PHE A N 1
ATOM 2837 C CA . PHE A 1 357 ? -12.594 0.402 42.154 1.00 65.50 357 PHE A CA 1
ATOM 2838 C C . PHE A 1 357 ? -13.964 -0.158 41.723 1.00 65.50 357 PHE A C 1
ATOM 2840 O O . PHE A 1 357 ? -14.052 -1.312 41.319 1.00 65.50 357 PHE A O 1
ATOM 2847 N N . GLU A 1 358 ? -15.020 0.671 41.700 1.00 68.00 358 GLU A N 1
ATOM 2848 C CA . GLU A 1 358 ? -16.355 0.342 41.134 1.00 68.00 358 GLU A CA 1
ATOM 2849 C C . GLU A 1 358 ? -16.354 0.183 39.592 1.00 68.00 358 GLU A C 1
ATOM 2851 O O . GLU A 1 358 ? -17.384 0.306 38.929 1.00 68.00 358 GLU A O 1
ATOM 2856 N N . ALA A 1 359 ? -15.189 -0.043 38.988 1.00 75.31 359 ALA A N 1
ATOM 2857 C CA . ALA A 1 359 ? -15.024 -0.127 37.547 1.00 75.31 359 ALA A CA 1
ATOM 2858 C C . ALA A 1 359 ? -15.472 -1.497 37.010 1.00 75.31 359 ALA A C 1
ATOM 2860 O O . ALA A 1 359 ? -15.428 -2.507 37.713 1.00 75.31 359 ALA A O 1
ATOM 2861 N N . SER A 1 360 ? -15.868 -1.552 35.736 1.00 91.00 360 SER A N 1
ATOM 2862 C CA . SER A 1 360 ? -16.163 -2.828 35.073 1.00 91.00 360 SER A CA 1
ATOM 2863 C C . SER A 1 360 ? -14.880 -3.647 34.927 1.00 91.00 360 SER A C 1
ATOM 2865 O O . SER A 1 360 ? -13.904 -3.165 34.350 1.00 91.00 360 SER A O 1
ATOM 2867 N N . ILE A 1 361 ? -14.879 -4.880 35.442 1.00 93.06 361 ILE A N 1
ATOM 2868 C CA . ILE A 1 361 ? -13.730 -5.789 35.366 1.00 93.06 361 ILE A CA 1
ATOM 2869 C C . ILE A 1 361 ? -14.077 -6.995 34.495 1.00 93.06 361 ILE A C 1
ATOM 2871 O O . ILE A 1 361 ? -15.086 -7.673 34.710 1.00 93.06 361 ILE A O 1
ATOM 2875 N N . ILE A 1 362 ? -13.209 -7.276 33.528 1.00 95.25 362 ILE A N 1
ATOM 2876 C CA . ILE A 1 362 ? -13.255 -8.471 32.689 1.00 95.25 362 ILE A CA 1
ATOM 2877 C C . ILE A 1 362 ? -12.031 -9.320 33.022 1.00 95.25 362 ILE A C 1
ATOM 2879 O O . ILE A 1 362 ? -10.906 -8.857 32.883 1.00 95.25 362 ILE A O 1
ATOM 2883 N N . CYS A 1 363 ? -12.232 -10.559 33.452 1.00 95.81 363 CYS A N 1
ATOM 2884 C CA . CYS A 1 363 ? -11.151 -11.504 33.712 1.00 95.81 363 CYS A CA 1
ATOM 2885 C C . CYS A 1 363 ? -11.074 -12.533 32.593 1.00 95.81 363 CYS A C 1
ATOM 2887 O O . CYS A 1 363 ? -12.092 -13.115 32.211 1.00 95.81 363 CYS A O 1
ATOM 2889 N N . THR A 1 364 ? -9.863 -12.820 32.121 1.00 95.81 364 THR A N 1
ATOM 2890 C CA . THR A 1 364 ? -9.640 -13.880 31.126 1.00 95.81 364 THR A CA 1
ATOM 2891 C C . THR A 1 364 ? -9.283 -15.243 31.724 1.00 95.81 364 THR A C 1
ATOM 2893 O O . THR A 1 364 ? -8.962 -16.196 31.019 1.00 95.81 364 THR A O 1
ATOM 2896 N N . TYR A 1 365 ? -9.377 -15.339 33.047 1.00 94.19 365 TYR A N 1
ATOM 2897 C CA . TYR A 1 365 ? -9.224 -16.545 33.850 1.00 94.19 365 TYR A CA 1
ATOM 2898 C C . TYR A 1 365 ? -10.266 -16.533 34.976 1.00 94.19 365 TYR A C 1
ATOM 2900 O O . TYR A 1 365 ? -10.991 -15.549 35.165 1.00 94.19 365 TYR A O 1
ATOM 2908 N N . ASP A 1 366 ? -10.362 -17.630 35.728 1.00 93.69 366 ASP A N 1
ATOM 2909 C CA . ASP A 1 366 ? -11.312 -17.745 36.834 1.00 93.69 366 ASP A CA 1
ATOM 2910 C C . ASP A 1 366 ? -10.846 -16.933 38.055 1.00 93.69 366 ASP A C 1
ATOM 2912 O O . ASP A 1 366 ? -10.290 -17.458 39.018 1.00 93.69 366 ASP A O 1
ATOM 2916 N N . CYS A 1 367 ? -11.009 -15.611 37.981 1.00 90.69 367 CYS A N 1
ATOM 2917 C CA . CYS A 1 367 ? -10.620 -14.694 39.042 1.00 90.69 367 CYS A CA 1
ATOM 2918 C C . CYS A 1 367 ? -11.645 -14.710 40.191 1.00 90.69 367 CYS A C 1
ATOM 2920 O O . CYS A 1 367 ? -12.862 -14.790 39.981 1.00 90.69 367 CYS A O 1
ATOM 2922 N N . ASN A 1 368 ? -11.160 -14.564 41.426 1.00 90.38 368 ASN A N 1
ATOM 2923 C CA . ASN A 1 368 ? -11.992 -14.473 42.632 1.00 90.38 368 ASN A CA 1
ATOM 2924 C C . ASN A 1 368 ? -12.529 -13.048 42.874 1.00 90.38 368 ASN A C 1
ATOM 2926 O O . ASN A 1 368 ? -12.625 -12.610 44.018 1.00 90.38 368 ASN A O 1
ATOM 2930 N N . ILE A 1 369 ? -12.870 -12.310 41.810 1.00 88.19 369 ILE A N 1
ATOM 2931 C CA . ILE A 1 369 ? -13.487 -10.983 41.929 1.00 88.19 369 ILE A CA 1
ATOM 2932 C C . ILE A 1 369 ? -15.009 -11.108 41.784 1.00 88.19 369 ILE A C 1
ATOM 2934 O O . ILE A 1 369 ? -15.488 -11.584 40.749 1.00 88.19 369 ILE A O 1
ATOM 2938 N N . PRO A 1 370 ? -15.795 -10.661 42.779 1.00 87.69 370 PRO A N 1
ATOM 2939 C CA . PRO A 1 370 ? -17.245 -10.566 42.651 1.00 87.69 370 PRO A CA 1
ATOM 2940 C C . PRO A 1 370 ? -17.654 -9.663 41.478 1.00 87.69 370 PRO A C 1
ATOM 2942 O O . PRO A 1 370 ? -17.082 -8.595 41.292 1.00 87.69 370 PRO A O 1
ATOM 2945 N N . ASN A 1 371 ? -18.675 -10.063 40.716 1.00 89.31 371 ASN A N 1
ATOM 2946 C CA . ASN A 1 371 ? -19.245 -9.310 39.583 1.00 89.31 371 ASN A CA 1
ATOM 2947 C C . ASN A 1 371 ? -18.328 -9.103 38.358 1.00 89.31 371 ASN A C 1
ATOM 2949 O O . ASN A 1 371 ? -18.745 -8.438 37.410 1.00 89.31 371 ASN A O 1
ATOM 2953 N N . ALA A 1 372 ? -17.123 -9.681 38.326 1.00 92.81 372 ALA A N 1
ATOM 2954 C CA . ALA A 1 372 ? -16.287 -9.643 37.128 1.00 92.81 372 ALA A CA 1
ATOM 2955 C C . ALA A 1 372 ? -16.881 -10.511 36.003 1.00 92.81 372 ALA A C 1
ATOM 2957 O O . ALA A 1 372 ? -17.345 -11.631 36.238 1.00 92.81 372 ALA A O 1
ATOM 2958 N N . THR A 1 373 ? -16.826 -10.017 34.764 1.00 96.25 373 THR A N 1
ATOM 2959 C CA . THR A 1 373 ? -17.179 -10.816 33.580 1.00 96.25 373 THR A CA 1
ATOM 2960 C C . THR A 1 373 ? -16.037 -11.781 33.284 1.00 96.25 373 THR A C 1
ATOM 2962 O O . THR A 1 373 ? -14.906 -11.348 33.089 1.00 96.25 373 THR A O 1
ATOM 2965 N N . LYS A 1 374 ? -16.311 -13.087 33.250 1.00 96.56 374 LYS A N 1
ATOM 2966 C CA . LYS A 1 374 ? -15.290 -14.126 33.049 1.00 96.56 374 LYS A CA 1
ATOM 2967 C C . LYS A 1 374 ? -15.332 -14.644 31.613 1.00 96.56 374 LYS A C 1
ATOM 2969 O O . LYS A 1 374 ? -16.313 -15.269 31.217 1.00 96.56 374 LYS A O 1
ATOM 2974 N N . LEU A 1 375 ? -14.271 -14.398 30.850 1.00 96.56 375 LEU A N 1
ATOM 2975 C CA . LEU A 1 375 ? -14.111 -14.831 29.459 1.00 96.56 375 LEU A CA 1
ATOM 2976 C C . LEU A 1 375 ? -12.912 -15.786 29.376 1.00 96.56 375 LEU A C 1
ATOM 2978 O O . LEU A 1 375 ? -11.783 -15.370 29.147 1.00 96.56 375 LEU A O 1
ATOM 2982 N N . LEU A 1 376 ? -13.155 -17.071 29.627 1.00 95.25 376 LEU A N 1
ATOM 2983 C CA . LEU A 1 376 ? -12.126 -18.072 29.941 1.00 95.25 376 LEU A CA 1
ATOM 2984 C C . LEU A 1 376 ? -11.486 -18.738 28.708 1.00 95.25 376 LEU A C 1
ATOM 2986 O O . LEU A 1 376 ? -10.626 -19.603 28.852 1.00 95.25 376 LEU A O 1
ATOM 2990 N N . SER A 1 377 ? -11.928 -18.393 27.498 1.00 95.44 377 SER A N 1
ATOM 2991 C CA . SER A 1 377 ? -11.473 -19.012 26.247 1.00 95.44 377 SER A CA 1
ATOM 2992 C C . SER A 1 377 ? -11.381 -17.998 25.108 1.00 95.44 377 SER A C 1
ATOM 2994 O O . SER A 1 377 ? -12.067 -16.976 25.123 1.00 95.44 377 SER A O 1
ATOM 2996 N N . GLU A 1 378 ? -10.574 -18.312 24.089 1.00 94.25 378 GLU A N 1
ATOM 2997 C CA . GLU A 1 378 ? -10.440 -17.488 22.878 1.00 94.25 378 GLU A CA 1
ATOM 2998 C C . GLU A 1 378 ? -11.789 -17.265 22.183 1.00 94.25 378 GLU A C 1
ATOM 3000 O O . GLU A 1 378 ? -12.113 -16.138 21.827 1.00 94.25 378 GLU A O 1
ATOM 3005 N N . THR A 1 379 ? -12.620 -18.307 22.056 1.00 94.44 379 THR A N 1
ATOM 3006 C CA . THR A 1 379 ? -13.956 -18.203 21.447 1.00 94.44 379 THR A CA 1
ATOM 3007 C C . THR A 1 379 ? -14.875 -17.271 22.234 1.00 94.44 379 THR A C 1
ATOM 3009 O O . THR A 1 379 ? -15.574 -16.456 21.640 1.00 94.44 379 THR A O 1
ATOM 3012 N N . GLN A 1 380 ? -14.867 -17.342 23.572 1.00 96.50 380 GLN A N 1
ATOM 3013 C CA . GLN A 1 380 ? -15.651 -16.420 24.403 1.00 96.50 380 GLN A CA 1
ATOM 3014 C C . GLN A 1 380 ? -15.172 -14.974 24.252 1.00 96.50 380 GLN A C 1
ATOM 3016 O O . GLN A 1 380 ? -16.001 -14.071 24.174 1.00 96.50 380 GLN A O 1
ATOM 3021 N N . LEU A 1 381 ? -13.856 -14.756 24.189 1.00 95.62 381 LEU A N 1
ATOM 3022 C CA . LEU A 1 381 ? -13.269 -13.432 23.984 1.00 95.62 381 LEU A CA 1
ATOM 3023 C C . LEU A 1 381 ? -13.602 -12.866 22.604 1.00 95.62 381 LEU A C 1
ATOM 3025 O O . LEU A 1 381 ? -14.027 -11.718 22.520 1.00 95.62 381 LEU A O 1
ATOM 3029 N N . LEU A 1 382 ? -13.457 -13.662 21.543 1.00 94.19 382 LEU A N 1
ATOM 3030 C CA . LEU A 1 382 ? -13.781 -13.251 20.179 1.00 94.19 382 LEU A CA 1
ATOM 3031 C C . LEU A 1 382 ? -15.273 -12.939 20.033 1.00 94.19 382 LEU A C 1
ATOM 3033 O O . LEU A 1 382 ? -15.615 -11.873 19.538 1.00 94.19 382 LEU A O 1
ATOM 3037 N N . ASN A 1 383 ? -16.163 -13.806 20.522 1.00 94.75 383 ASN A N 1
ATOM 3038 C CA . ASN A 1 383 ? -17.607 -13.560 20.456 1.00 94.75 383 ASN A CA 1
ATOM 3039 C C . ASN A 1 383 ? -18.005 -12.303 21.235 1.00 94.75 383 ASN A C 1
ATOM 3041 O O . ASN A 1 383 ? -18.819 -11.514 20.762 1.00 94.75 383 ASN A O 1
ATOM 3045 N N . TYR A 1 384 ? -17.411 -12.092 22.414 1.00 95.88 384 TYR A N 1
ATOM 3046 C CA . TYR A 1 384 ? -17.632 -10.873 23.186 1.00 95.88 384 TYR A CA 1
ATOM 3047 C C . TYR A 1 384 ? -17.109 -9.638 22.446 1.00 95.88 384 TYR A C 1
ATOM 3049 O O . TYR A 1 384 ? -17.779 -8.611 22.418 1.00 95.88 384 TYR A O 1
ATOM 3057 N N . LEU A 1 385 ? -15.935 -9.734 21.816 1.00 94.06 385 LEU A N 1
ATOM 3058 C CA . LEU A 1 385 ? -15.378 -8.664 20.998 1.00 94.06 385 LEU A CA 1
ATOM 3059 C C . LEU A 1 385 ? -16.312 -8.324 19.828 1.00 94.06 385 LEU A C 1
ATOM 3061 O O . LEU A 1 385 ? -16.662 -7.161 19.673 1.00 94.06 385 LEU A O 1
ATOM 3065 N N . LEU A 1 386 ? -16.769 -9.314 19.057 1.00 93.81 386 LEU A N 1
ATOM 3066 C CA . LEU A 1 386 ? -17.689 -9.116 17.930 1.00 93.81 386 LEU A CA 1
ATOM 3067 C C . LEU A 1 386 ? -19.008 -8.466 18.374 1.00 93.81 386 LEU A C 1
ATOM 3069 O O . LEU A 1 386 ? -19.433 -7.476 17.778 1.00 93.81 386 LEU A O 1
ATOM 3073 N N . ASP A 1 387 ? -19.609 -8.951 19.466 1.00 94.31 387 ASP A N 1
ATOM 3074 C CA . ASP A 1 387 ? -20.822 -8.357 20.042 1.00 94.31 387 ASP A CA 1
ATOM 3075 C C . ASP A 1 387 ? -20.600 -6.896 20.460 1.00 94.31 387 ASP A C 1
ATOM 3077 O O . ASP A 1 387 ? -21.435 -6.026 20.196 1.00 94.31 387 ASP A O 1
ATOM 3081 N N . ARG A 1 388 ? -19.438 -6.594 21.055 1.00 93.31 388 ARG A N 1
ATOM 3082 C CA . ARG A 1 388 ? -19.088 -5.227 21.448 1.00 93.31 388 ARG A CA 1
ATOM 3083 C C . ARG A 1 388 ? -18.855 -4.317 20.258 1.00 93.31 388 ARG A C 1
ATOM 3085 O O . ARG A 1 388 ? -19.427 -3.230 20.248 1.00 93.31 388 ARG A O 1
ATOM 3092 N N . LEU A 1 389 ? -18.099 -4.753 19.256 1.00 91.56 389 LEU A N 1
ATOM 3093 C CA . LEU A 1 389 ? -17.870 -3.984 18.032 1.00 91.56 389 LEU A CA 1
ATOM 3094 C C . LEU A 1 389 ? -19.194 -3.655 17.340 1.00 91.56 389 LEU A C 1
ATOM 3096 O O . LEU A 1 389 ? -19.432 -2.496 17.007 1.00 91.56 389 LEU A O 1
ATOM 3100 N N . ARG A 1 390 ? -20.105 -4.630 17.253 1.00 92.25 390 ARG A N 1
ATOM 3101 C CA . ARG A 1 390 ? -21.473 -4.413 16.774 1.00 92.25 390 ARG A CA 1
ATOM 3102 C C . ARG A 1 390 ? -22.223 -3.385 17.622 1.00 92.25 390 ARG A C 1
ATOM 3104 O O . ARG A 1 390 ? -22.791 -2.447 17.076 1.00 92.25 390 ARG A O 1
ATOM 3111 N N . SER A 1 391 ? -22.204 -3.518 18.951 1.00 92.19 391 SER A N 1
ATOM 3112 C CA . SER A 1 391 ? -22.902 -2.585 19.853 1.00 92.19 391 SER A CA 1
ATOM 3113 C C . SER A 1 391 ? -22.371 -1.148 19.780 1.00 92.19 391 SER A C 1
ATOM 3115 O O . SER A 1 391 ? -23.111 -0.202 20.042 1.00 92.19 391 SER A O 1
ATOM 3117 N N . LEU A 1 392 ? -21.098 -0.990 19.408 1.00 89.69 392 LEU A N 1
ATOM 3118 C CA . LEU A 1 392 ? -20.418 0.292 19.250 1.00 89.69 392 LEU A CA 1
ATOM 3119 C C . LEU A 1 392 ? -20.514 0.846 17.819 1.00 89.69 392 LEU A C 1
ATOM 3121 O O . LEU A 1 392 ? -19.982 1.924 17.563 1.00 89.69 392 LEU A O 1
ATOM 3125 N N . ASN A 1 393 ? -21.169 0.135 16.888 1.00 88.62 393 ASN A N 1
ATOM 3126 C CA . ASN A 1 393 ? -21.140 0.421 15.449 1.00 88.62 393 ASN A CA 1
ATOM 3127 C C . ASN A 1 393 ? -19.707 0.586 14.904 1.00 88.62 393 ASN A C 1
ATOM 3129 O O . ASN A 1 393 ? -19.453 1.411 14.023 1.00 88.62 393 ASN A O 1
ATOM 3133 N N . PHE A 1 394 ? -18.756 -0.175 15.449 1.00 89.25 394 PHE A N 1
ATOM 3134 C CA . PHE A 1 394 ? -17.375 -0.162 14.990 1.00 89.25 394 PHE A CA 1
ATOM 3135 C C . PHE A 1 394 ? -17.245 -0.986 13.706 1.00 89.25 394 PHE A C 1
ATOM 3137 O O . PHE A 1 394 ? -17.681 -2.137 13.659 1.00 89.25 394 PHE A O 1
ATOM 3144 N N . THR A 1 395 ? -16.610 -0.419 12.680 1.00 87.06 395 THR A N 1
ATOM 3145 C CA . THR A 1 395 ? -16.345 -1.114 11.419 1.00 87.06 395 THR A CA 1
ATOM 3146 C C . THR A 1 395 ? -14.948 -1.718 11.381 1.00 87.06 395 THR A C 1
ATOM 3148 O O . THR A 1 395 ? -13.948 -1.081 11.709 1.00 87.06 395 THR A O 1
ATOM 3151 N N . VAL A 1 396 ? -14.869 -2.968 10.948 1.00 91.88 396 VAL A N 1
ATOM 3152 C CA . VAL A 1 396 ? -13.627 -3.732 10.869 1.00 91.88 396 VAL A CA 1
ATOM 3153 C C . VAL A 1 396 ? -13.066 -3.590 9.466 1.00 91.88 396 VAL A C 1
ATOM 3155 O O . VAL A 1 396 ? -13.708 -4.016 8.514 1.00 91.88 396 VAL A O 1
ATOM 3158 N N . LYS A 1 397 ? -11.874 -3.000 9.341 1.00 92.44 397 LYS A N 1
ATOM 3159 C CA . LYS A 1 397 ? -11.164 -2.810 8.059 1.00 92.44 397 LYS A CA 1
ATOM 3160 C C . LYS A 1 397 ? -10.137 -3.898 7.765 1.00 92.44 397 LYS A C 1
ATOM 3162 O O . LYS A 1 397 ? -9.680 -4.034 6.635 1.00 92.44 397 LYS A O 1
ATOM 3167 N N . GLU A 1 398 ? -9.715 -4.598 8.808 1.00 95.56 398 GLU A N 1
ATOM 3168 C CA . GLU A 1 398 ? -8.484 -5.371 8.799 1.00 95.56 398 GLU A CA 1
ATOM 3169 C C . GLU A 1 398 ? -8.591 -6.562 9.753 1.00 95.56 398 GLU A C 1
ATOM 3171 O O . GLU A 1 398 ? -9.196 -6.466 10.829 1.00 95.56 398 GLU A O 1
ATOM 3176 N N . ILE A 1 399 ? -7.949 -7.664 9.376 1.00 97.50 399 ILE A N 1
ATOM 3177 C CA . ILE A 1 399 ? -7.682 -8.816 10.239 1.00 97.50 399 ILE A CA 1
ATOM 3178 C C . ILE A 1 399 ? -6.193 -8.814 10.594 1.00 97.50 399 ILE A C 1
ATOM 3180 O O . ILE A 1 399 ? -5.353 -8.696 9.707 1.00 97.50 399 ILE A O 1
ATOM 3184 N N . SER A 1 400 ? -5.869 -8.990 11.875 1.00 97.75 400 SER A N 1
ATOM 3185 C CA . SER A 1 400 ? -4.507 -9.305 12.317 1.00 97.75 400 SER A CA 1
ATOM 3186 C C . SER A 1 400 ? -4.371 -10.810 12.515 1.00 97.75 400 SER A C 1
ATOM 3188 O O . SER A 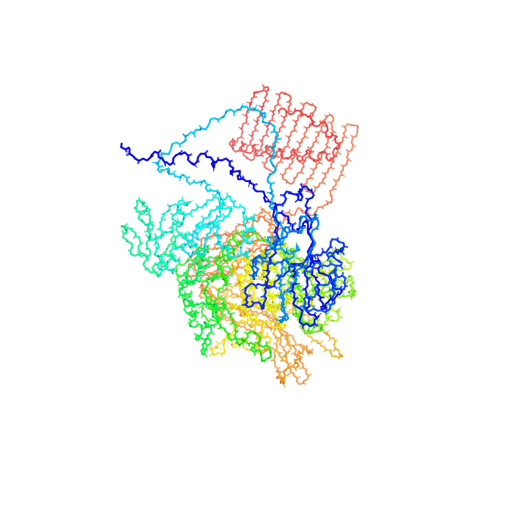1 400 ? -5.004 -11.383 13.402 1.00 97.75 400 SER A O 1
ATOM 3190 N N . LEU A 1 401 ? -3.513 -11.456 11.737 1.00 97.88 401 LEU A N 1
ATOM 3191 C CA . LEU A 1 401 ? -3.126 -12.849 11.918 1.00 97.88 401 LEU A CA 1
ATOM 3192 C C . LEU A 1 401 ? -1.884 -12.914 12.811 1.00 97.88 401 LEU A C 1
ATOM 3194 O O . LEU A 1 401 ? -0.810 -12.453 12.427 1.00 97.88 401 LEU A O 1
ATOM 3198 N N . VAL A 1 402 ? -2.027 -13.449 14.023 1.00 97.62 402 VAL A N 1
ATOM 3199 C CA . VAL A 1 402 ? -1.053 -13.229 15.100 1.00 97.62 402 VAL A CA 1
ATOM 3200 C C . VAL A 1 402 ? -0.524 -14.542 15.660 1.00 97.62 402 VAL A C 1
ATOM 3202 O O . VAL A 1 402 ? -1.282 -15.318 16.234 1.00 97.62 402 VAL A O 1
ATOM 3205 N N . ASN A 1 403 ? 0.787 -14.768 15.592 1.00 96.81 403 ASN A N 1
ATOM 3206 C CA . ASN A 1 403 ? 1.448 -15.860 16.302 1.00 96.81 403 ASN A CA 1
ATOM 3207 C C . ASN A 1 403 ? 1.942 -15.394 17.679 1.00 96.81 403 ASN A C 1
ATOM 3209 O O . ASN A 1 403 ? 2.996 -14.770 17.809 1.00 96.81 403 ASN A O 1
ATOM 3213 N N . SER A 1 404 ? 1.216 -15.749 18.736 1.00 96.31 404 SER A N 1
ATOM 3214 C CA . SER A 1 404 ? 1.517 -15.360 20.118 1.00 96.31 404 SER A CA 1
ATOM 3215 C C . SER A 1 404 ? 2.816 -15.965 20.673 1.00 96.31 404 SER A C 1
ATOM 3217 O O . SER A 1 404 ? 3.286 -15.557 21.738 1.00 96.31 404 SER A O 1
ATOM 3219 N N . ALA A 1 405 ? 3.445 -16.905 19.957 1.00 95.12 405 ALA A N 1
ATOM 3220 C CA . ALA A 1 405 ? 4.773 -17.408 20.296 1.00 95.12 405 ALA A CA 1
ATOM 3221 C C . ALA A 1 405 ? 5.896 -16.379 20.043 1.00 95.12 405 ALA A C 1
ATOM 3223 O O . ALA A 1 405 ? 7.012 -16.577 20.525 1.00 95.12 405 ALA A O 1
ATOM 3224 N N . ARG A 1 406 ? 5.628 -15.286 19.314 1.00 93.19 406 ARG A N 1
ATOM 3225 C CA . ARG A 1 406 ? 6.600 -14.221 19.018 1.00 93.19 406 ARG A CA 1
ATOM 3226 C C . ARG A 1 406 ? 6.386 -13.000 19.897 1.00 93.19 406 ARG A C 1
ATOM 3228 O O . ARG A 1 406 ? 5.256 -12.597 20.141 1.00 93.19 406 ARG A O 1
ATOM 3235 N N . ASP A 1 407 ? 7.472 -12.371 20.340 1.00 93.62 407 ASP A N 1
ATOM 3236 C CA . ASP A 1 407 ? 7.366 -11.223 21.247 1.00 93.62 407 ASP A CA 1
ATOM 3237 C C . ASP A 1 407 ? 6.769 -9.985 20.558 1.00 93.62 407 ASP A C 1
ATOM 3239 O O . ASP A 1 407 ? 5.949 -9.280 21.139 1.00 93.62 407 ASP A O 1
ATOM 3243 N N . TYR A 1 408 ? 7.085 -9.770 19.278 1.00 92.88 408 TYR A N 1
ATOM 3244 C CA . TYR A 1 408 ? 6.554 -8.650 18.492 1.00 92.88 408 TYR A CA 1
ATOM 3245 C C . TYR A 1 408 ? 5.061 -8.786 18.150 1.00 92.88 408 TYR A C 1
ATOM 3247 O O . TYR A 1 408 ? 4.431 -7.803 17.766 1.00 92.88 408 TYR A O 1
ATOM 3255 N N . ALA A 1 409 ? 4.459 -9.963 18.355 1.00 95.00 409 ALA A N 1
ATOM 3256 C CA . ALA A 1 409 ? 3.011 -10.153 18.261 1.00 95.00 409 ALA A CA 1
ATOM 3257 C C . ALA A 1 409 ? 2.238 -9.303 19.284 1.00 95.00 409 ALA A C 1
ATOM 3259 O O . ALA A 1 409 ? 1.072 -8.977 19.064 1.00 95.00 409 ALA A O 1
ATOM 3260 N N . ALA A 1 410 ? 2.893 -8.896 20.377 1.00 96.56 410 ALA A N 1
ATOM 3261 C CA . ALA A 1 410 ? 2.328 -7.988 21.368 1.00 96.56 410 ALA A CA 1
ATOM 3262 C C . ALA A 1 410 ? 1.993 -6.592 20.815 1.00 96.56 410 ALA A C 1
ATOM 3264 O O . ALA A 1 410 ? 1.223 -5.874 21.446 1.00 96.56 410 ALA A O 1
ATOM 3265 N N . LEU A 1 411 ? 2.535 -6.218 19.648 1.00 96.69 411 LEU A N 1
ATOM 3266 C CA . LEU A 1 411 ? 2.253 -4.949 18.970 1.00 96.69 411 LEU A CA 1
ATOM 3267 C C . LEU A 1 411 ? 0.999 -4.998 18.088 1.00 96.69 411 LEU A C 1
ATOM 3269 O O . LEU A 1 411 ? 0.502 -3.945 17.694 1.00 96.69 411 LEU A O 1
ATOM 3273 N N . ALA A 1 412 ? 0.449 -6.185 17.802 1.00 96.44 412 ALA A N 1
ATOM 3274 C CA . ALA A 1 412 ? -0.743 -6.333 16.964 1.00 96.44 412 ALA A CA 1
ATOM 3275 C C . ALA A 1 412 ? -1.948 -5.477 17.424 1.00 96.44 412 ALA A C 1
ATOM 3277 O O . ALA A 1 412 ? -2.598 -4.887 16.559 1.00 96.44 412 ALA A O 1
ATOM 3278 N N . PRO A 1 413 ? -2.227 -5.293 18.739 1.00 95.44 413 PRO A N 1
ATOM 3279 C CA . PRO A 1 413 ? -3.299 -4.411 19.202 1.00 95.44 413 PRO A CA 1
ATOM 3280 C C . PRO A 1 413 ? -3.178 -2.964 18.720 1.00 95.44 413 PRO A C 1
ATOM 3282 O O . PRO A 1 413 ? -4.187 -2.275 18.654 1.00 95.44 413 PRO A O 1
ATOM 3285 N N . ARG A 1 414 ? -1.995 -2.483 18.316 1.00 93.44 414 ARG A N 1
ATOM 3286 C CA . ARG A 1 414 ? -1.846 -1.139 17.730 1.00 93.44 414 ARG A CA 1
ATOM 3287 C C . ARG A 1 414 ? -2.675 -0.990 16.450 1.00 93.44 414 ARG A C 1
ATOM 3289 O O . ARG A 1 414 ? -3.186 0.094 16.184 1.00 93.44 414 ARG A O 1
ATOM 3296 N N . ARG A 1 415 ? -2.924 -2.079 15.715 1.00 92.50 415 ARG A N 1
ATOM 3297 C CA . ARG A 1 415 ? -3.788 -2.098 14.526 1.00 92.50 415 ARG A CA 1
ATOM 3298 C C . ARG A 1 415 ? -5.260 -1.946 14.892 1.00 92.50 415 ARG A C 1
ATOM 3300 O O . ARG A 1 415 ? -5.732 -2.494 15.887 1.00 92.50 415 ARG A O 1
ATOM 3307 N N . ASN A 1 416 ? -6.020 -1.228 14.073 1.00 90.00 416 ASN A N 1
ATOM 3308 C CA . ASN A 1 416 ? -7.482 -1.167 14.183 1.00 90.00 416 ASN A CA 1
ATOM 3309 C C . ASN A 1 416 ? -8.103 -2.374 13.468 1.00 90.00 416 ASN A C 1
ATOM 3311 O O . ASN A 1 416 ? -8.787 -2.230 12.459 1.00 90.00 416 ASN A O 1
ATOM 3315 N N . SER A 1 417 ? -7.807 -3.565 13.983 1.00 93.94 417 SER A N 1
ATOM 3316 C CA . SER A 1 417 ? -8.101 -4.848 13.344 1.00 93.94 417 SER A CA 1
ATOM 3317 C C . SER A 1 417 ? -8.684 -5.853 14.335 1.00 93.94 417 SER A C 1
ATOM 3319 O O . SER A 1 417 ? -8.540 -5.693 15.548 1.00 93.94 417 SER A O 1
ATOM 3321 N N . ILE A 1 418 ? -9.302 -6.917 13.824 1.00 95.88 418 ILE A N 1
ATOM 3322 C CA . ILE A 1 418 ? -9.700 -8.058 14.655 1.00 95.88 418 ILE A CA 1
ATOM 3323 C C . ILE A 1 418 ? -8.606 -9.130 14.632 1.00 95.88 418 ILE A C 1
ATOM 3325 O O . ILE A 1 418 ? -8.149 -9.502 13.550 1.00 95.88 418 ILE A O 1
ATOM 3329 N N . PRO A 1 419 ? -8.202 -9.670 15.796 1.00 97.06 419 PRO A N 1
ATOM 3330 C CA . PRO A 1 419 ? -7.172 -10.694 15.851 1.00 97.06 419 PRO A CA 1
ATOM 3331 C C . PRO A 1 419 ? -7.701 -12.106 15.568 1.00 97.06 419 PRO A C 1
ATOM 3333 O O . PRO A 1 419 ? -8.716 -12.543 16.117 1.00 97.06 419 PRO A O 1
ATOM 3336 N N . ILE A 1 420 ? -6.914 -12.879 14.825 1.00 97.81 420 ILE A N 1
ATOM 3337 C CA . ILE A 1 420 ? -6.943 -14.341 14.824 1.00 97.81 420 ILE A CA 1
ATOM 3338 C C . ILE A 1 420 ? -5.606 -14.814 15.385 1.00 97.81 420 ILE A C 1
ATOM 3340 O O . ILE A 1 420 ? -4.561 -14.645 14.757 1.00 97.81 420 ILE A O 1
ATOM 3344 N N . VAL A 1 421 ? -5.640 -15.385 16.588 1.00 97.56 421 VAL A N 1
ATOM 3345 C CA . VAL A 1 421 ? -4.419 -15.705 17.333 1.00 97.56 421 VAL A CA 1
ATOM 3346 C C . VAL A 1 421 ? -4.092 -17.191 17.243 1.00 97.56 421 VAL A C 1
ATOM 3348 O O . VAL A 1 421 ? -4.950 -18.044 17.462 1.00 97.56 421 VAL A O 1
ATOM 3351 N N . PHE A 1 422 ? -2.837 -17.501 16.948 1.00 96.75 422 PHE A N 1
ATOM 3352 C CA . PHE A 1 422 ? -2.257 -18.838 16.932 1.00 96.75 422 PHE A CA 1
ATOM 3353 C C . PHE A 1 422 ? -1.107 -18.912 17.929 1.00 96.75 422 PHE A C 1
ATOM 3355 O O . PHE A 1 422 ? -0.459 -17.912 18.217 1.00 96.75 422 PHE A O 1
ATOM 3362 N N . TYR A 1 423 ? -0.824 -20.113 18.427 1.00 95.38 423 TYR A N 1
ATOM 3363 C CA . TYR A 1 423 ? 0.406 -20.397 19.159 1.00 95.38 423 TYR A CA 1
ATOM 3364 C C . TYR A 1 423 ? 1.200 -21.439 18.372 1.00 95.38 423 TYR A C 1
ATOM 3366 O O . TYR A 1 423 ? 0.928 -22.636 18.468 1.00 95.38 423 TYR A O 1
ATOM 3374 N N . LEU A 1 424 ? 2.145 -20.973 17.552 1.00 94.06 424 LEU A N 1
ATOM 3375 C CA . LEU A 1 424 ? 3.006 -21.812 16.720 1.00 94.06 424 LEU A CA 1
ATOM 3376 C C . LEU A 1 424 ? 4.449 -21.688 17.231 1.00 94.06 424 LEU A C 1
ATOM 3378 O O . LEU A 1 424 ? 5.140 -20.722 16.901 1.00 94.06 424 LEU A O 1
ATOM 3382 N N . PRO A 1 425 ? 4.917 -22.634 18.069 1.00 89.19 425 PRO A N 1
ATOM 3383 C CA . PRO A 1 425 ? 6.223 -22.523 18.715 1.00 89.19 425 PRO A CA 1
ATOM 3384 C C . PRO A 1 425 ? 7.393 -22.703 17.740 1.00 89.19 425 PRO A C 1
ATOM 3386 O O . PRO A 1 425 ? 8.479 -22.192 18.012 1.00 89.19 425 PRO A O 1
ATOM 3389 N N . LYS A 1 426 ? 7.186 -23.401 16.611 1.00 84.12 426 LYS A N 1
ATOM 3390 C CA . LYS A 1 426 ? 8.193 -23.562 15.548 1.00 84.12 426 LYS A CA 1
ATOM 3391 C C . LYS A 1 426 ? 8.649 -22.183 15.071 1.00 84.12 426 LYS A C 1
ATOM 3393 O O . LYS A 1 426 ? 7.795 -21.370 14.740 1.00 84.12 426 LYS A O 1
ATOM 3398 N N . ASP A 1 427 ? 9.956 -21.912 15.070 1.00 77.94 427 ASP A N 1
ATOM 3399 C CA . ASP A 1 427 ? 10.520 -20.654 14.551 1.00 77.94 427 ASP A CA 1
ATOM 3400 C C . ASP A 1 427 ? 10.352 -20.608 13.024 1.00 77.94 427 ASP A C 1
ATOM 3402 O O . ASP A 1 427 ? 10.816 -21.523 12.337 1.00 77.94 427 ASP A O 1
ATOM 3406 N N . GLU A 1 428 ? 9.700 -19.568 12.488 1.00 74.06 428 GLU A N 1
ATOM 3407 C CA . GLU A 1 428 ? 9.583 -19.373 11.036 1.00 74.06 428 GLU A CA 1
ATOM 3408 C C . GLU A 1 428 ? 10.938 -19.116 10.366 1.00 74.06 428 GLU A C 1
ATOM 3410 O O . GLU A 1 428 ? 11.047 -19.253 9.152 1.00 74.06 428 GLU A O 1
ATOM 3415 N N . ARG A 1 429 ? 11.975 -18.793 11.150 1.00 73.00 429 ARG A N 1
ATOM 3416 C CA . ARG A 1 429 ? 13.363 -18.642 10.693 1.00 73.00 429 ARG A CA 1
ATOM 3417 C C . ARG A 1 429 ? 14.164 -19.938 10.747 1.00 73.00 429 ARG A C 1
ATOM 3419 O O . ARG A 1 429 ? 15.332 -19.954 10.370 1.00 73.00 429 ARG A O 1
ATOM 3426 N N . ASN A 1 430 ? 13.587 -21.027 11.254 1.00 80.44 430 ASN A N 1
ATOM 3427 C CA . ASN A 1 430 ? 14.265 -22.316 11.279 1.00 80.44 430 ASN A CA 1
ATOM 3428 C C . ASN A 1 430 ? 14.025 -23.043 9.945 1.00 80.44 430 ASN A C 1
ATOM 3430 O O . ASN A 1 430 ? 12.887 -23.425 9.676 1.00 80.44 430 ASN A O 1
ATOM 3434 N N . PRO A 1 431 ? 15.070 -23.334 9.146 1.00 79.31 431 PRO A N 1
ATOM 3435 C CA . PRO A 1 431 ? 14.920 -24.071 7.889 1.00 79.31 431 PRO A CA 1
ATOM 3436 C C . PRO A 1 431 ? 14.266 -25.448 8.059 1.00 79.31 431 PRO A C 1
ATOM 3438 O O . PRO A 1 431 ? 13.661 -25.974 7.132 1.00 79.31 431 PRO A O 1
ATOM 3441 N N . ASN A 1 432 ? 14.363 -26.049 9.250 1.00 81.81 432 ASN A N 1
ATOM 3442 C CA . ASN A 1 432 ? 13.723 -27.333 9.533 1.00 81.81 432 ASN A CA 1
ATOM 3443 C C . ASN A 1 432 ? 12.191 -27.245 9.601 1.00 81.81 432 ASN A C 1
ATOM 3445 O O . ASN A 1 432 ? 11.541 -28.279 9.505 1.00 81.81 432 ASN A O 1
ATOM 3449 N N . SER A 1 433 ? 11.619 -26.046 9.760 1.00 80.50 433 SER A N 1
ATOM 3450 C CA . SER A 1 433 ? 10.167 -25.823 9.730 1.00 80.50 433 SER A CA 1
ATOM 3451 C C . SER A 1 433 ? 9.572 -25.991 8.324 1.00 80.50 433 SER A C 1
ATOM 3453 O O . SER A 1 433 ? 8.359 -26.101 8.193 1.00 80.50 433 SER A O 1
ATOM 3455 N N . TYR A 1 434 ? 10.407 -26.046 7.282 1.00 85.00 434 TYR A N 1
ATOM 3456 C CA . TYR A 1 434 ? 9.986 -26.175 5.883 1.00 85.00 434 TYR A CA 1
ATOM 3457 C C . TYR A 1 434 ? 10.466 -27.486 5.247 1.00 85.00 434 TYR A C 1
ATOM 3459 O O . TYR A 1 434 ? 10.812 -27.535 4.072 1.00 85.00 434 TYR A O 1
ATOM 3467 N N . ARG A 1 435 ? 10.532 -28.559 6.043 1.00 84.44 435 ARG A N 1
ATOM 3468 C CA . ARG A 1 435 ? 10.857 -29.911 5.572 1.00 84.44 435 ARG A CA 1
ATOM 3469 C C . ARG A 1 435 ? 9.618 -30.793 5.669 1.00 84.44 435 ARG A C 1
ATOM 3471 O O . ARG A 1 435 ? 9.018 -30.860 6.733 1.00 84.44 435 ARG A O 1
ATOM 3478 N N . GLY A 1 436 ? 9.294 -31.498 4.593 1.00 84.56 436 GLY A N 1
ATOM 3479 C CA . GLY A 1 436 ? 8.192 -32.458 4.525 1.00 84.56 436 GLY A CA 1
ATOM 3480 C C . GLY A 1 436 ? 8.317 -33.326 3.276 1.00 84.56 436 GLY A C 1
ATOM 3481 O O . GLY A 1 436 ? 9.212 -33.105 2.459 1.00 84.56 436 GLY A O 1
ATOM 3482 N N . VAL A 1 437 ? 7.455 -34.336 3.144 1.00 87.25 437 VAL A N 1
ATOM 3483 C CA . VAL A 1 437 ? 7.416 -35.212 1.959 1.00 87.25 437 VAL A CA 1
ATOM 3484 C C . VAL A 1 437 ? 6.720 -34.511 0.786 1.00 87.25 437 VAL A C 1
ATOM 3486 O O . VAL A 1 437 ? 6.976 -34.846 -0.367 1.00 87.25 437 VAL A O 1
ATOM 3489 N N . SER A 1 438 ? 5.867 -33.525 1.079 1.00 91.75 438 SER A N 1
ATOM 3490 C CA . SER A 1 438 ? 5.135 -32.703 0.107 1.00 91.75 438 SER A CA 1
ATOM 3491 C C . SER A 1 438 ? 4.977 -31.257 0.592 1.00 91.75 438 SER A C 1
ATOM 3493 O O . SER A 1 438 ? 5.099 -30.986 1.790 1.00 91.75 438 SER A O 1
ATOM 3495 N N . LEU A 1 439 ? 4.683 -30.328 -0.323 1.00 89.19 439 LEU A N 1
ATOM 3496 C CA . LEU A 1 439 ? 4.438 -28.919 0.013 1.00 89.19 439 LEU A CA 1
ATOM 3497 C C . LEU A 1 439 ? 3.147 -28.744 0.821 1.00 89.19 439 LEU A C 1
ATOM 3499 O O . LEU A 1 439 ? 3.083 -27.907 1.720 1.00 89.19 439 LEU A O 1
ATOM 3503 N N . GLU A 1 440 ? 2.135 -29.565 0.546 1.00 90.81 440 GLU A N 1
ATOM 3504 C CA . GLU A 1 440 ? 0.876 -29.603 1.286 1.00 90.81 440 GLU A CA 1
ATOM 3505 C C . GLU A 1 440 ? 1.109 -29.975 2.751 1.00 90.81 440 GLU A C 1
ATOM 3507 O O . GLU A 1 440 ? 0.611 -29.283 3.637 1.00 90.81 440 GLU A O 1
ATOM 3512 N N . GLU A 1 441 ? 1.914 -31.011 3.011 1.00 93.31 441 GLU A N 1
ATOM 3513 C CA . GLU A 1 441 ? 2.287 -31.423 4.369 1.00 93.31 441 GLU A CA 1
ATOM 3514 C C . GLU A 1 441 ? 3.063 -30.312 5.089 1.00 93.31 441 GLU A C 1
ATOM 3516 O O . GLU A 1 441 ? 2.758 -29.994 6.238 1.00 93.31 441 GLU A O 1
ATOM 3521 N N . VAL A 1 442 ? 4.011 -29.656 4.407 1.00 91.31 442 VAL A N 1
ATOM 3522 C CA . VAL A 1 442 ? 4.757 -28.517 4.972 1.00 91.31 442 VAL A CA 1
ATOM 3523 C C . VAL A 1 442 ? 3.814 -27.371 5.352 1.00 91.31 442 VAL A C 1
ATOM 3525 O O . VAL A 1 442 ? 3.910 -26.822 6.452 1.00 91.31 442 VAL A O 1
ATOM 3528 N N . ASN A 1 443 ? 2.881 -27.010 4.471 1.00 92.88 443 ASN A N 1
ATOM 3529 C CA . ASN A 1 443 ? 1.909 -25.949 4.723 1.00 92.88 443 ASN A CA 1
ATOM 3530 C C . ASN A 1 443 ? 0.906 -26.325 5.828 1.00 92.88 443 ASN A C 1
ATOM 3532 O O . ASN A 1 443 ? 0.525 -25.474 6.636 1.00 92.88 443 ASN A O 1
ATOM 3536 N N . GLU A 1 444 ? 0.494 -27.589 5.913 1.00 93.50 444 GLU A N 1
ATOM 3537 C CA . GLU A 1 444 ? -0.364 -28.089 6.988 1.00 93.50 444 GLU A CA 1
ATOM 3538 C C . GLU A 1 444 ? 0.356 -28.037 8.343 1.00 93.50 444 GLU A C 1
ATOM 3540 O O . GLU A 1 444 ? -0.174 -27.478 9.307 1.00 93.50 444 GLU A O 1
ATOM 3545 N N . GLU A 1 445 ? 1.599 -28.522 8.408 1.00 91.69 445 GLU A N 1
ATOM 3546 C CA . GLU A 1 445 ? 2.429 -28.485 9.614 1.00 91.69 445 GLU A CA 1
ATOM 3547 C C . GLU A 1 445 ? 2.745 -27.063 10.095 1.00 91.69 445 GLU A C 1
ATOM 3549 O O . GLU A 1 445 ? 2.895 -26.831 11.301 1.00 91.69 445 GLU A O 1
ATOM 3554 N N . ASN A 1 446 ? 2.858 -26.117 9.163 1.00 91.44 446 ASN A N 1
ATOM 3555 C CA . ASN A 1 446 ? 3.047 -24.696 9.450 1.00 91.44 446 ASN A CA 1
ATOM 3556 C C . ASN A 1 446 ? 1.733 -23.967 9.771 1.00 91.44 446 ASN A C 1
ATOM 3558 O O . ASN A 1 446 ? 1.744 -22.779 10.093 1.00 91.44 446 ASN A O 1
ATOM 3562 N N . GLY A 1 447 ? 0.601 -24.678 9.757 1.00 93.94 447 GLY A N 1
ATOM 3563 C CA . GLY A 1 447 ? -0.700 -24.156 10.156 1.00 93.94 447 GLY A CA 1
ATOM 3564 C C . GLY A 1 447 ? -1.362 -23.246 9.122 1.00 93.94 447 GLY A C 1
ATOM 3565 O O . GLY A 1 447 ? -2.318 -22.558 9.479 1.00 93.94 447 GLY A O 1
ATOM 3566 N N . ILE A 1 448 ? -0.903 -23.249 7.864 1.00 93.81 448 ILE A N 1
ATOM 3567 C CA . ILE A 1 448 ? -1.440 -22.403 6.787 1.00 93.81 448 ILE A CA 1
ATOM 3568 C C . ILE A 1 448 ? -2.914 -22.735 6.531 1.00 93.81 448 ILE A C 1
ATOM 3570 O O . ILE A 1 448 ? -3.768 -21.852 6.588 1.00 93.81 448 ILE A O 1
ATOM 3574 N N . SER A 1 449 ? -3.245 -24.017 6.339 1.00 92.06 449 SER A N 1
ATOM 3575 C CA . SER A 1 449 ? -4.625 -24.465 6.081 1.00 92.06 449 SER A CA 1
ATOM 3576 C C . SER A 1 449 ? -5.576 -24.087 7.221 1.00 92.06 449 SER A C 1
ATOM 3578 O O . SER A 1 449 ? -6.664 -23.565 6.986 1.00 92.06 449 SER A O 1
ATOM 3580 N N . ARG A 1 450 ? -5.125 -24.257 8.472 1.00 95.25 450 ARG A N 1
ATOM 3581 C CA . ARG A 1 450 ? -5.884 -23.870 9.670 1.00 95.25 450 ARG A CA 1
ATOM 3582 C C . ARG A 1 450 ? -6.057 -22.351 9.784 1.00 95.25 450 ARG A C 1
ATOM 3584 O O . ARG A 1 450 ? -7.075 -21.884 10.292 1.00 95.25 450 ARG A O 1
ATOM 3591 N N . ALA A 1 451 ? -5.064 -21.571 9.358 1.00 95.81 451 ALA A N 1
ATOM 3592 C CA . ALA A 1 451 ? -5.159 -20.116 9.323 1.00 95.81 451 ALA A CA 1
ATOM 3593 C C . ALA A 1 451 ? -6.227 -19.646 8.337 1.00 95.81 451 ALA A C 1
ATOM 3595 O O . ALA A 1 451 ? -7.086 -18.853 8.719 1.00 95.81 451 ALA A O 1
ATOM 3596 N N . ARG A 1 452 ? -6.227 -20.195 7.119 1.00 94.56 452 ARG A N 1
ATOM 3597 C CA . ARG A 1 452 ? -7.225 -19.892 6.084 1.00 94.56 452 ARG A CA 1
ATOM 3598 C C . ARG A 1 452 ? -8.644 -20.216 6.536 1.00 94.56 452 ARG A C 1
ATOM 3600 O O . ARG A 1 452 ? -9.521 -19.368 6.417 1.00 94.56 452 ARG A O 1
ATOM 3607 N N . GLU A 1 453 ? -8.849 -21.391 7.132 1.00 95.31 453 GLU A N 1
ATOM 3608 C CA . GLU A 1 453 ? -10.152 -21.795 7.676 1.00 95.31 453 GLU A CA 1
ATOM 3609 C C . GLU A 1 453 ? -10.671 -20.778 8.703 1.00 95.31 453 GLU A C 1
ATOM 3611 O O . GLU A 1 453 ? -11.785 -20.275 8.572 1.00 95.31 453 GLU A O 1
ATOM 3616 N N . ARG A 1 454 ? -9.836 -20.373 9.670 1.00 96.75 454 ARG A N 1
ATOM 3617 C CA . ARG A 1 454 ? -10.233 -19.378 10.682 1.00 96.75 454 ARG A CA 1
ATOM 3618 C C . ARG A 1 454 ? -10.445 -17.978 10.109 1.00 96.75 454 ARG A C 1
ATOM 3620 O O . ARG A 1 454 ? -11.286 -17.242 10.623 1.00 96.75 454 ARG A O 1
ATOM 3627 N N . ILE A 1 455 ? -9.698 -17.592 9.072 1.00 96.50 455 ILE A N 1
ATOM 3628 C CA . ILE A 1 455 ? -9.925 -16.337 8.341 1.00 96.50 455 ILE A CA 1
ATOM 3629 C C . ILE A 1 455 ? -11.303 -16.377 7.670 1.00 96.50 455 ILE A C 1
ATOM 3631 O O . ILE A 1 455 ? -12.083 -15.442 7.845 1.00 96.50 455 ILE A O 1
ATOM 3635 N N . ALA A 1 456 ? -11.634 -17.472 6.982 1.00 94.94 456 ALA A N 1
ATOM 3636 C CA . ALA A 1 456 ? -12.930 -17.659 6.336 1.00 94.94 456 ALA A CA 1
ATOM 3637 C C . ALA A 1 456 ? -14.089 -17.646 7.350 1.00 94.94 456 ALA A C 1
ATOM 3639 O O . ALA A 1 456 ? -15.085 -16.952 7.144 1.00 94.94 456 ALA A O 1
ATOM 3640 N N . GLU A 1 457 ? -13.953 -18.355 8.475 1.00 95.62 457 GLU A N 1
ATOM 3641 C CA . GLU A 1 457 ? -14.929 -18.344 9.574 1.00 95.62 457 GLU A CA 1
ATOM 3642 C C . GLU A 1 457 ? -15.148 -16.938 10.145 1.00 95.62 457 GLU A C 1
ATOM 3644 O O . GLU A 1 457 ? -16.293 -16.521 10.363 1.00 95.62 457 GLU A O 1
ATOM 3649 N N . LEU A 1 458 ? -14.063 -16.186 10.365 1.00 95.69 458 LEU A N 1
ATOM 3650 C CA . LEU A 1 458 ? -14.158 -14.816 10.853 1.00 95.69 458 LEU A CA 1
ATOM 3651 C C . LEU A 1 458 ? -14.861 -13.928 9.828 1.00 95.69 458 LEU A C 1
ATOM 3653 O O . LEU A 1 458 ? -15.807 -13.245 10.195 1.00 95.69 458 LEU A O 1
ATOM 3657 N N . ILE A 1 459 ? -14.457 -13.965 8.557 1.00 94.25 459 ILE A N 1
ATOM 3658 C CA . ILE A 1 459 ? -15.085 -13.204 7.465 1.00 94.25 459 ILE A CA 1
ATOM 3659 C C . ILE A 1 459 ? -16.585 -13.496 7.386 1.00 94.25 459 ILE A C 1
ATOM 3661 O O . ILE A 1 459 ? -17.386 -12.566 7.322 1.00 94.25 459 ILE A O 1
ATOM 3665 N N . ASN A 1 460 ? -16.984 -14.767 7.470 1.00 92.62 460 ASN A N 1
ATOM 3666 C CA . ASN A 1 460 ? -18.396 -15.141 7.518 1.00 92.62 460 ASN A CA 1
ATOM 3667 C C . ASN A 1 460 ? -19.102 -14.500 8.725 1.00 92.62 460 ASN A C 1
ATOM 3669 O O . ASN A 1 460 ? -20.163 -13.903 8.563 1.00 92.62 460 ASN A O 1
ATOM 3673 N N . SER A 1 461 ? -18.471 -14.519 9.901 1.00 93.00 461 SER A N 1
ATOM 3674 C CA . SER A 1 461 ? -19.008 -13.884 11.113 1.00 93.00 461 SER A CA 1
ATOM 3675 C C . SER A 1 461 ? -19.124 -12.359 10.975 1.00 93.00 461 SER A C 1
ATOM 3677 O O . SER A 1 461 ? -20.144 -11.785 11.341 1.00 93.00 461 SER A O 1
ATOM 3679 N N . LEU A 1 462 ? -18.119 -11.682 10.404 1.00 91.81 462 LEU A N 1
ATOM 3680 C CA . LEU A 1 462 ? -18.155 -10.233 10.162 1.00 91.81 462 LEU A CA 1
ATOM 3681 C C . LEU A 1 462 ? -19.285 -9.846 9.200 1.00 91.81 462 LEU A C 1
ATOM 3683 O O . LEU A 1 462 ? -19.896 -8.784 9.354 1.00 91.81 462 LEU A O 1
ATOM 3687 N N . ARG A 1 463 ? -19.563 -10.711 8.218 1.00 88.94 463 ARG A N 1
ATOM 3688 C CA . ARG A 1 463 ? -20.643 -10.535 7.242 1.00 88.94 463 ARG A CA 1
ATOM 3689 C C . ARG A 1 463 ? -21.997 -10.679 7.912 1.00 88.94 463 ARG A C 1
ATOM 3691 O O . ARG A 1 463 ? -22.843 -9.801 7.756 1.00 88.94 463 ARG A O 1
ATOM 3698 N N . ASP A 1 464 ? -22.175 -11.755 8.667 1.00 89.25 464 ASP A N 1
ATOM 3699 C CA . ASP A 1 464 ? -23.433 -12.073 9.337 1.00 89.25 464 ASP A CA 1
ATOM 3700 C C . ASP A 1 464 ? -23.781 -11.009 10.392 1.00 89.25 464 ASP A C 1
ATOM 3702 O O . ASP A 1 464 ? -24.937 -10.593 10.502 1.00 89.25 464 ASP A O 1
ATOM 3706 N N . GLU A 1 465 ? -22.768 -10.484 11.089 1.00 88.44 465 GLU A N 1
ATOM 3707 C CA . GLU A 1 465 ? -22.904 -9.412 12.083 1.00 88.44 465 GLU A CA 1
ATOM 3708 C C . GLU A 1 465 ? -22.922 -7.992 11.484 1.00 88.44 465 GLU A C 1
ATOM 3710 O O . GLU A 1 465 ? -23.171 -7.026 12.206 1.00 88.44 465 GLU A O 1
ATOM 3715 N N . ARG A 1 466 ? -22.703 -7.845 10.168 1.00 86.62 466 ARG A N 1
ATOM 3716 C CA . ARG A 1 466 ? -22.695 -6.563 9.428 1.00 86.62 466 ARG A CA 1
ATOM 3717 C C . ARG A 1 466 ? -21.697 -5.530 9.960 1.00 86.62 466 ARG A C 1
ATOM 3719 O O . ARG A 1 466 ? -21.990 -4.336 10.013 1.00 86.62 466 ARG A O 1
ATOM 3726 N N . ILE A 1 467 ? -20.507 -5.988 10.329 1.00 87.81 467 ILE A N 1
ATOM 3727 C CA . ILE A 1 467 ? -19.431 -5.145 10.876 1.00 87.81 467 ILE A CA 1
ATOM 3728 C C . ILE A 1 467 ? -18.252 -4.968 9.911 1.00 87.81 467 ILE A C 1
ATOM 3730 O O . ILE A 1 467 ? -17.233 -4.389 10.289 1.00 87.81 467 ILE A O 1
ATOM 3734 N N . PHE A 1 468 ? -18.381 -5.423 8.661 1.00 84.06 468 PHE A N 1
ATOM 3735 C CA . PHE A 1 468 ? -17.432 -5.084 7.601 1.00 84.06 468 PHE A CA 1
ATOM 3736 C C . PHE A 1 468 ? -17.335 -3.578 7.400 1.00 84.06 468 PHE A C 1
ATOM 3738 O O . PHE A 1 468 ? -18.334 -2.853 7.423 1.00 84.06 468 PHE A O 1
ATOM 3745 N N . ASP A 1 469 ? -16.120 -3.105 7.152 1.00 85.69 469 ASP A N 1
ATOM 3746 C CA . ASP A 1 469 ? -15.943 -1.728 6.756 1.00 85.69 469 ASP A CA 1
ATOM 3747 C C . ASP A 1 469 ? -16.562 -1.437 5.399 1.00 85.69 469 ASP A C 1
ATOM 3749 O O . ASP A 1 469 ? -16.306 -2.108 4.403 1.00 85.69 469 ASP A O 1
ATOM 3753 N N . LYS A 1 470 ? -17.364 -0.375 5.367 1.00 86.06 470 LYS A N 1
ATOM 3754 C CA . LYS A 1 470 ? -18.081 0.037 4.167 1.00 86.06 470 LYS A CA 1
ATOM 3755 C C . LYS A 1 470 ? -17.139 0.481 3.047 1.00 86.06 470 LYS A C 1
ATOM 3757 O O . LYS A 1 470 ? -17.557 0.425 1.899 1.00 86.06 470 LYS A O 1
ATOM 3762 N N . SER A 1 471 ? -15.887 0.860 3.339 1.00 85.88 471 SER A N 1
ATOM 3763 C CA . SER A 1 471 ? -14.871 1.152 2.315 1.00 85.88 471 SER A CA 1
ATOM 3764 C C . SER A 1 471 ? -14.595 -0.039 1.394 1.00 85.88 471 SER A C 1
ATOM 3766 O O . SER A 1 471 ? -14.427 0.189 0.199 1.00 85.88 471 SER A O 1
ATOM 3768 N N . TYR A 1 472 ? -14.705 -1.279 1.895 1.00 90.44 472 TYR A N 1
ATOM 3769 C CA . TYR A 1 472 ? -14.602 -2.503 1.088 1.00 90.44 472 TYR A CA 1
ATOM 3770 C C . TYR A 1 472 ? -15.605 -2.528 -0.072 1.00 90.44 472 TYR A C 1
ATOM 3772 O O . TYR A 1 472 ? -15.324 -3.034 -1.158 1.00 90.44 472 TYR A O 1
ATOM 3780 N N . LEU A 1 473 ? -16.787 -1.935 0.125 1.00 89.69 473 LEU A N 1
ATOM 3781 C CA . LEU A 1 473 ? -17.812 -1.885 -0.913 1.00 89.69 473 LEU A CA 1
ATOM 3782 C C . LEU A 1 473 ? -17.393 -1.016 -2.111 1.00 89.69 473 LEU A C 1
ATOM 3784 O O . LEU A 1 473 ? -17.942 -1.194 -3.199 1.00 89.69 473 LEU A O 1
ATOM 3788 N N . PHE A 1 474 ? -16.437 -0.101 -1.918 1.00 88.19 474 PHE A N 1
ATOM 3789 C CA . PHE A 1 474 ? -15.970 0.849 -2.928 1.00 88.19 474 PHE A CA 1
ATOM 3790 C C . PHE A 1 474 ? -14.743 0.369 -3.700 1.00 88.19 474 PHE A C 1
ATOM 3792 O O . PHE A 1 474 ? -14.677 0.6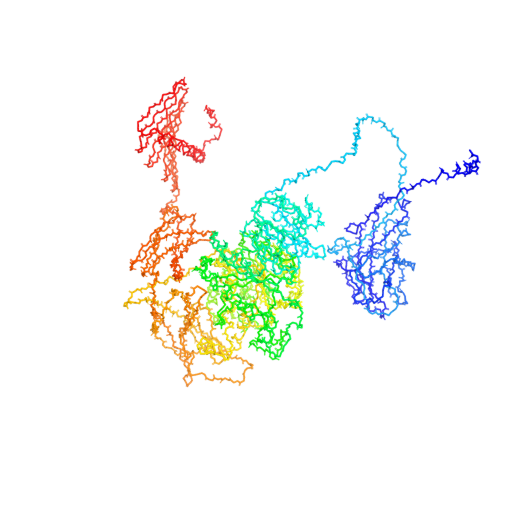13 -4.898 1.00 88.19 474 PHE A O 1
ATOM 3799 N N . ASP A 1 475 ? -13.768 -0.240 -3.025 1.00 84.69 475 ASP A N 1
ATOM 3800 C CA . ASP A 1 475 ? -12.466 -0.587 -3.616 1.00 84.69 475 ASP A CA 1
ATOM 3801 C C . ASP A 1 475 ? -12.135 -2.084 -3.565 1.00 84.69 475 ASP A C 1
ATOM 3803 O O . ASP A 1 475 ? -11.024 -2.473 -3.925 1.00 84.69 475 ASP A O 1
ATOM 3807 N N . GLU A 1 476 ? -13.076 -2.911 -3.096 1.00 89.94 476 GLU A N 1
ATOM 3808 C CA . GLU A 1 476 ? -12.963 -4.375 -3.044 1.00 89.94 476 GLU A CA 1
ATOM 3809 C C . GLU A 1 476 ? -11.724 -4.846 -2.260 1.00 89.94 476 GLU A C 1
ATOM 3811 O O . GLU A 1 476 ? -11.215 -5.956 -2.448 1.00 89.94 476 GLU A O 1
ATOM 3816 N N . THR A 1 477 ? -11.217 -3.992 -1.364 1.00 90.75 477 THR A N 1
ATOM 3817 C CA . THR A 1 477 ? -9.970 -4.227 -0.644 1.00 90.75 477 THR A CA 1
ATOM 3818 C C . THR A 1 477 ? -10.242 -4.428 0.840 1.00 90.75 477 THR A C 1
ATOM 3820 O O . THR A 1 477 ? -10.681 -3.524 1.548 1.00 90.75 477 THR A O 1
ATOM 3823 N N . PHE A 1 478 ? -9.952 -5.634 1.326 1.00 94.56 478 PHE A N 1
ATOM 3824 C CA . PHE A 1 478 ? -9.950 -5.958 2.750 1.00 94.56 478 PHE A CA 1
ATOM 3825 C C . PHE A 1 478 ? -8.533 -6.319 3.183 1.00 94.56 478 PHE A C 1
ATOM 3827 O O . PHE A 1 478 ? -7.822 -6.991 2.439 1.00 94.56 478 PHE A O 1
ATOM 3834 N N . TYR A 1 479 ? -8.091 -5.847 4.347 1.00 96.44 479 TYR A N 1
ATOM 3835 C CA . TYR A 1 479 ? -6.679 -5.930 4.722 1.00 96.44 479 TYR A CA 1
ATOM 3836 C C . TYR A 1 479 ? -6.387 -7.114 5.644 1.00 96.44 479 TYR A C 1
ATOM 3838 O O . TYR A 1 479 ? -7.151 -7.405 6.567 1.00 96.44 479 TYR A O 1
ATOM 3846 N N . LEU A 1 480 ? -5.240 -7.752 5.428 1.00 97.56 480 LEU A N 1
ATOM 3847 C CA . LEU A 1 480 ? -4.678 -8.761 6.317 1.00 97.56 480 LEU A CA 1
ATOM 3848 C C . LEU A 1 480 ? -3.283 -8.322 6.751 1.00 97.56 480 LEU A C 1
ATOM 3850 O O . LEU A 1 480 ? -2.403 -8.134 5.911 1.00 97.56 480 LEU A O 1
ATOM 3854 N N . THR A 1 481 ? -3.066 -8.197 8.056 1.00 97.50 481 THR A N 1
ATOM 3855 C CA . THR A 1 481 ? -1.734 -7.975 8.616 1.00 97.50 481 THR A CA 1
ATOM 3856 C C . THR A 1 481 ? -1.237 -9.210 9.341 1.00 97.50 481 THR A C 1
ATOM 3858 O O . THR A 1 481 ? -1.962 -9.838 10.109 1.00 97.50 481 THR A O 1
ATOM 3861 N N . ILE A 1 482 ? 0.008 -9.591 9.077 1.00 96.75 482 ILE A N 1
ATOM 3862 C CA . ILE A 1 482 ? 0.595 -10.824 9.604 1.00 96.75 482 ILE A CA 1
ATOM 3863 C C . ILE A 1 482 ? 1.677 -10.487 10.628 1.00 96.75 482 ILE A C 1
ATOM 3865 O O . ILE A 1 482 ? 2.620 -9.764 10.319 1.00 96.75 482 ILE A O 1
ATOM 3869 N N . PHE A 1 483 ? 1.573 -11.065 11.827 1.00 95.62 483 PHE A N 1
ATOM 3870 C CA . PHE A 1 483 ? 2.551 -10.951 12.908 1.00 95.62 483 PHE A CA 1
ATOM 3871 C C . PHE A 1 483 ? 3.082 -12.340 13.282 1.00 95.62 483 PHE A C 1
ATOM 3873 O O . PHE A 1 483 ? 2.467 -13.070 14.059 1.00 95.62 483 PHE A O 1
ATOM 3880 N N . GLY A 1 484 ? 4.241 -12.703 12.732 1.00 91.31 484 GLY A N 1
ATOM 3881 C CA . GLY A 1 484 ? 5.015 -13.881 13.147 1.00 91.31 484 GLY A CA 1
ATOM 3882 C C . GLY A 1 484 ? 4.439 -15.238 12.779 1.00 91.31 484 GLY A C 1
ATOM 3883 O O . GLY A 1 484 ? 4.799 -16.252 13.375 1.00 91.31 484 GLY A O 1
ATOM 3884 N N . MET A 1 485 ? 3.539 -15.270 11.803 1.00 94.06 485 MET A N 1
ATOM 3885 C CA . MET A 1 485 ? 3.122 -16.523 11.185 1.00 94.06 485 MET A CA 1
ATOM 3886 C C . MET A 1 485 ? 4.215 -17.051 10.246 1.00 94.06 485 MET A C 1
ATOM 3888 O O . MET A 1 485 ? 4.939 -16.242 9.663 1.00 94.06 485 MET A O 1
ATOM 3892 N N . PRO A 1 486 ? 4.324 -18.371 10.031 1.00 92.44 486 PRO A N 1
ATOM 3893 C CA . PRO A 1 486 ? 5.174 -18.928 8.979 1.00 92.44 486 PRO A CA 1
ATOM 3894 C C . PRO A 1 486 ? 4.808 -18.404 7.584 1.00 92.44 486 PRO A C 1
ATOM 3896 O O . PRO A 1 486 ? 3.719 -17.861 7.378 1.00 92.44 486 PRO A O 1
ATOM 3899 N N . PHE A 1 487 ? 5.714 -18.551 6.624 1.00 91.75 487 PHE A N 1
ATOM 3900 C CA . PHE A 1 487 ? 5.405 -18.314 5.214 1.00 91.75 487 PHE A CA 1
ATOM 3901 C C . PHE A 1 487 ? 4.715 -19.546 4.623 1.00 91.75 487 PHE A C 1
ATOM 3903 O O . PHE A 1 487 ? 4.976 -20.671 5.052 1.00 91.75 487 PHE A O 1
ATOM 3910 N N . GLY A 1 488 ? 3.837 -19.340 3.646 1.00 91.12 488 GLY A N 1
ATOM 3911 C CA . GLY A 1 488 ? 3.393 -20.421 2.776 1.00 91.12 488 GLY A CA 1
ATOM 3912 C C . GLY A 1 488 ? 4.520 -20.836 1.835 1.00 91.12 488 GLY A C 1
ATOM 3913 O O . GLY A 1 488 ? 5.337 -19.998 1.460 1.00 91.12 488 GLY A O 1
ATOM 3914 N N . VAL A 1 489 ? 4.566 -22.109 1.454 1.00 90.25 489 VAL A N 1
ATOM 3915 C CA . VAL A 1 489 ? 5.511 -22.619 0.452 1.00 90.25 489 VAL A CA 1
ATOM 3916 C C . VAL A 1 489 ? 4.735 -23.127 -0.752 1.00 90.25 489 VAL A C 1
ATOM 3918 O O . VAL A 1 489 ? 3.778 -23.887 -0.596 1.00 90.25 489 VAL A O 1
ATOM 3921 N N . VAL A 1 490 ? 5.137 -22.713 -1.947 1.00 89.25 490 VAL A N 1
ATOM 3922 C CA . VAL A 1 490 ? 4.563 -23.181 -3.214 1.00 89.25 490 VAL A CA 1
ATOM 3923 C C . VAL A 1 490 ? 5.671 -23.643 -4.151 1.00 89.25 490 VAL A C 1
ATOM 3925 O O . VAL A 1 490 ? 6.831 -23.280 -3.9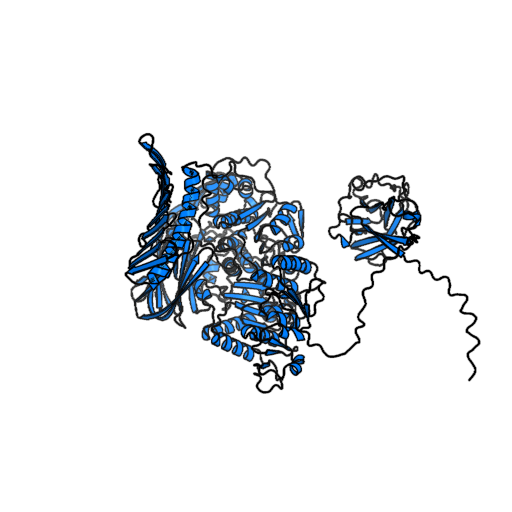68 1.00 89.25 490 VAL A O 1
ATOM 3928 N N . GLU A 1 491 ? 5.314 -24.476 -5.123 1.00 86.56 491 GLU A N 1
ATOM 3929 C CA . GLU A 1 491 ? 6.240 -24.932 -6.160 1.00 86.56 491 GLU A CA 1
ATOM 3930 C C . GLU A 1 491 ? 6.716 -23.731 -6.984 1.00 86.56 491 GLU A C 1
ATOM 3932 O O . GLU A 1 491 ? 5.904 -22.865 -7.333 1.00 86.56 491 GLU A O 1
ATOM 3937 N N . ASP A 1 492 ? 8.016 -23.677 -7.284 1.00 83.81 492 ASP A N 1
ATOM 3938 C CA . ASP A 1 492 ? 8.535 -22.711 -8.246 1.00 83.81 492 ASP A CA 1
ATOM 3939 C C . ASP A 1 492 ? 7.955 -23.033 -9.637 1.00 83.81 492 ASP A C 1
ATOM 3941 O O . ASP A 1 492 ? 8.214 -24.113 -10.177 1.00 83.81 492 ASP A O 1
ATOM 3945 N N . PRO A 1 493 ? 7.146 -22.137 -10.234 1.00 77.06 493 PRO A N 1
ATOM 3946 C CA . PRO A 1 493 ? 6.511 -22.417 -11.512 1.00 77.06 493 PRO A CA 1
ATOM 3947 C C . PRO A 1 493 ? 7.504 -22.501 -12.679 1.00 77.06 493 PRO A C 1
ATOM 3949 O O . PRO A 1 493 ? 7.147 -23.100 -13.690 1.00 77.06 493 PRO A O 1
ATOM 3952 N N . LEU A 1 494 ? 8.695 -21.902 -12.581 1.00 74.69 494 LEU A N 1
ATOM 3953 C CA . LEU A 1 494 ? 9.732 -21.933 -13.617 1.00 74.69 494 LEU A CA 1
ATOM 3954 C C . LEU A 1 494 ? 10.652 -23.147 -13.472 1.00 74.69 494 LEU A C 1
ATOM 3956 O O . LEU A 1 494 ? 10.982 -23.763 -14.484 1.00 74.69 494 LEU A O 1
ATOM 3960 N N . ASN A 1 495 ? 11.022 -23.495 -12.233 1.00 71.00 495 ASN A N 1
ATOM 3961 C CA . ASN A 1 495 ? 11.895 -24.625 -11.894 1.00 71.00 495 ASN A CA 1
ATOM 3962 C C . ASN A 1 495 ? 13.129 -24.709 -12.821 1.00 71.00 495 ASN A C 1
ATOM 3964 O O . ASN A 1 495 ? 13.313 -25.663 -13.589 1.00 71.00 495 ASN A O 1
ATOM 3968 N N . GLU A 1 496 ? 13.942 -23.651 -12.818 1.00 66.38 496 GLU A N 1
ATOM 3969 C CA . GLU A 1 496 ? 14.997 -23.441 -13.803 1.00 66.38 496 GLU A CA 1
ATOM 3970 C C . GLU A 1 496 ? 16.106 -24.497 -13.673 1.00 66.38 496 GLU A C 1
ATOM 3972 O O . GLU A 1 496 ? 16.933 -24.474 -12.769 1.00 66.38 496 GLU A O 1
ATOM 3977 N N . THR A 1 497 ? 16.213 -25.423 -14.627 1.00 53.91 497 THR A N 1
ATOM 3978 C CA . THR A 1 497 ? 17.259 -26.472 -14.576 1.00 53.91 497 THR A CA 1
ATOM 3979 C C . THR A 1 497 ? 18.701 -25.934 -14.596 1.00 53.91 497 THR A C 1
ATOM 3981 O O . THR A 1 497 ? 19.630 -26.625 -14.166 1.00 53.91 497 THR A O 1
ATOM 3984 N N . LEU A 1 498 ? 18.907 -24.701 -15.071 1.00 45.19 498 LEU A N 1
ATOM 3985 C CA . LEU A 1 498 ? 20.186 -23.995 -15.091 1.00 45.19 498 LEU A CA 1
ATOM 3986 C C . LEU A 1 498 ? 20.087 -22.747 -14.202 1.00 45.19 498 LEU A C 1
ATOM 3988 O O . LEU A 1 498 ? 19.333 -21.836 -14.510 1.00 45.19 498 LEU A O 1
ATOM 3992 N N . ALA A 1 499 ? 20.905 -22.692 -13.146 1.00 53.19 499 ALA A N 1
ATOM 3993 C CA . ALA A 1 499 ? 20.967 -21.585 -12.180 1.00 53.19 499 ALA A CA 1
ATOM 3994 C C . ALA A 1 499 ? 19.728 -21.402 -11.273 1.00 53.19 499 ALA A C 1
ATOM 3996 O O . ALA A 1 499 ? 19.402 -20.271 -10.925 1.00 53.19 499 ALA A O 1
ATOM 3997 N N . ASN A 1 500 ? 19.125 -22.506 -10.807 1.00 60.56 500 ASN A N 1
ATOM 3998 C CA . ASN A 1 500 ? 18.164 -22.503 -9.696 1.00 60.56 500 ASN A CA 1
ATOM 3999 C C . ASN A 1 500 ? 18.829 -22.066 -8.369 1.00 60.56 500 ASN A C 1
ATOM 4001 O O . ASN A 1 500 ? 19.307 -22.900 -7.591 1.00 60.56 500 ASN A O 1
ATOM 4005 N N . LEU A 1 501 ? 18.961 -20.757 -8.148 1.00 58.31 501 LEU A N 1
ATOM 4006 C CA . LEU A 1 501 ? 19.608 -20.198 -6.956 1.00 58.31 501 LEU A CA 1
ATOM 4007 C C . LEU A 1 501 ? 18.646 -20.043 -5.769 1.00 58.31 501 LEU A C 1
ATOM 4009 O O . LEU A 1 501 ? 19.113 -19.978 -4.631 1.00 58.31 501 LEU A O 1
ATOM 4013 N N . ASP A 1 502 ? 17.338 -19.994 -6.013 1.00 63.75 502 ASP A N 1
ATOM 4014 C CA . ASP A 1 502 ? 16.278 -19.906 -5.004 1.00 63.75 502 ASP A CA 1
ATOM 4015 C C . ASP A 1 502 ? 15.668 -21.259 -4.603 1.00 63.75 502 ASP A C 1
ATOM 4017 O O . ASP A 1 502 ? 15.028 -21.352 -3.553 1.00 63.75 502 ASP A O 1
ATOM 4021 N N . GLY A 1 503 ? 15.983 -22.327 -5.334 1.00 74.62 503 GLY A N 1
ATOM 4022 C CA . GLY A 1 503 ? 15.520 -23.690 -5.081 1.00 74.62 503 GLY A CA 1
ATOM 4023 C C . GLY A 1 503 ? 14.192 -23.999 -5.777 1.00 74.62 503 GLY A C 1
ATOM 4024 O O . GLY A 1 503 ? 13.604 -23.171 -6.450 1.00 74.62 503 GLY A O 1
ATOM 4025 N N . ASP A 1 504 ? 13.683 -25.221 -5.621 1.00 80.56 504 ASP A N 1
ATOM 4026 C CA . ASP A 1 504 ? 12.458 -25.665 -6.318 1.00 80.56 504 ASP A CA 1
ATOM 4027 C C . ASP A 1 504 ? 11.155 -25.096 -5.701 1.00 80.56 504 ASP A C 1
ATOM 4029 O O . ASP A 1 504 ? 10.051 -25.557 -6.008 1.00 80.56 504 ASP A O 1
ATOM 4033 N N . VAL A 1 505 ? 11.264 -24.154 -4.757 1.00 84.62 505 VAL A N 1
ATOM 4034 C CA . VAL A 1 505 ? 10.140 -23.655 -3.956 1.00 84.62 505 VAL A CA 1
ATOM 4035 C C . VAL A 1 505 ? 10.227 -22.155 -3.702 1.00 84.62 505 VAL A C 1
ATOM 4037 O O . VAL A 1 505 ? 11.299 -21.609 -3.455 1.00 84.62 505 VAL A O 1
ATOM 4040 N N . LEU A 1 506 ? 9.066 -21.506 -3.646 1.00 86.06 506 LEU A N 1
ATOM 4041 C CA . LEU A 1 506 ? 8.926 -20.086 -3.329 1.00 86.06 506 LEU A CA 1
ATOM 4042 C C . LEU A 1 506 ? 8.175 -19.893 -2.011 1.00 86.06 506 LEU A C 1
ATOM 4044 O O . LEU A 1 506 ? 7.253 -20.644 -1.681 1.00 86.06 506 LEU A O 1
ATOM 4048 N N . PHE A 1 507 ? 8.545 -18.846 -1.272 1.00 87.44 507 PHE A N 1
ATOM 4049 C CA . PHE A 1 507 ? 7.852 -18.441 -0.050 1.00 87.44 507 PHE A CA 1
ATOM 4050 C C . PHE A 1 507 ? 6.839 -17.347 -0.360 1.00 87.44 507 PHE A C 1
ATOM 4052 O O . PHE A 1 507 ? 7.181 -16.326 -0.943 1.00 87.44 507 PHE A O 1
ATOM 4059 N N . THR A 1 508 ? 5.596 -17.514 0.074 1.00 90.81 508 THR A N 1
ATOM 4060 C CA . THR A 1 508 ? 4.541 -16.547 -0.229 1.00 90.81 508 THR A CA 1
ATOM 4061 C C . THR A 1 508 ? 3.561 -16.369 0.922 1.00 90.81 508 THR A C 1
ATOM 4063 O O . THR A 1 508 ? 3.321 -17.282 1.715 1.00 90.81 508 THR A O 1
ATOM 4066 N N . ASP A 1 509 ? 2.973 -15.178 1.002 1.00 93.06 509 ASP A N 1
ATOM 4067 C CA . ASP A 1 509 ? 1.843 -14.889 1.884 1.00 93.06 509 ASP A CA 1
ATOM 4068 C C . ASP A 1 509 ? 0.494 -15.030 1.165 1.00 93.06 509 ASP A C 1
ATOM 4070 O O . ASP A 1 509 ? -0.544 -15.037 1.824 1.00 93.06 509 ASP A O 1
ATOM 4074 N N . ASP A 1 510 ? 0.496 -15.218 -0.159 1.00 91.62 510 ASP A N 1
ATOM 4075 C CA . ASP A 1 510 ? -0.707 -15.285 -0.998 1.00 91.62 510 ASP A CA 1
ATOM 4076 C C . ASP A 1 510 ? -1.691 -16.365 -0.530 1.00 91.62 510 ASP A C 1
ATOM 4078 O O . ASP A 1 510 ? -2.906 -16.168 -0.588 1.00 91.62 510 ASP A O 1
ATOM 4082 N N . LEU A 1 511 ? -1.179 -17.468 0.032 1.00 92.50 511 LEU A N 1
ATOM 4083 C CA . LEU A 1 511 ? -2.003 -18.543 0.591 1.00 92.50 511 LEU A CA 1
ATOM 4084 C C . LEU A 1 511 ? -2.934 -18.057 1.710 1.00 92.50 511 LEU A C 1
ATOM 4086 O O . LEU A 1 511 ? -4.001 -18.631 1.894 1.00 92.50 511 LEU A O 1
ATOM 4090 N N . TYR A 1 512 ? -2.565 -17.018 2.461 1.00 95.00 512 TYR A N 1
ATOM 4091 C CA . TYR A 1 512 ? -3.445 -16.435 3.475 1.00 95.00 512 TYR A CA 1
ATOM 4092 C C . TYR A 1 512 ? -4.495 -15.487 2.888 1.00 95.00 512 TYR A C 1
ATOM 4094 O O . TYR A 1 512 ? -5.509 -15.237 3.540 1.00 95.00 512 TYR A O 1
ATOM 4102 N N . GLY A 1 513 ? -4.236 -14.924 1.704 1.00 92.81 513 GLY A N 1
ATOM 4103 C CA . GLY A 1 513 ? -5.115 -13.950 1.063 1.00 92.81 513 GLY A CA 1
ATOM 4104 C C . GLY A 1 513 ? -6.190 -14.559 0.178 1.00 92.81 513 GLY A C 1
ATOM 4105 O O . GLY A 1 513 ? -7.218 -13.918 0.006 1.00 92.81 513 GLY A O 1
ATOM 4106 N N . ASP A 1 514 ? -5.974 -15.768 -0.340 1.00 90.75 514 ASP A N 1
ATOM 4107 C CA . ASP A 1 514 ? -6.993 -16.572 -1.023 1.00 90.75 514 ASP A CA 1
ATOM 4108 C C . ASP A 1 514 ? -7.836 -17.327 0.020 1.00 90.75 514 ASP A C 1
ATOM 4110 O O . ASP A 1 514 ? -7.469 -18.409 0.502 1.00 90.75 514 ASP A O 1
ATOM 4114 N N . VAL A 1 515 ? -8.953 -16.728 0.434 1.00 88.50 515 VAL A N 1
ATOM 4115 C CA . VAL A 1 515 ? -9.754 -17.219 1.565 1.00 88.50 515 VAL A CA 1
ATOM 4116 C C . VAL A 1 515 ? -10.583 -18.436 1.165 1.00 88.50 515 VAL A C 1
ATOM 4118 O O . VAL A 1 515 ? -10.795 -19.336 1.982 1.00 88.50 515 VAL A O 1
ATOM 4121 N N . ASN A 1 516 ? -11.057 -18.477 -0.078 1.00 83.81 516 ASN A N 1
ATOM 4122 C CA . ASN A 1 516 ? -11.999 -19.483 -0.571 1.00 83.81 516 ASN A CA 1
ATOM 4123 C C . ASN A 1 516 ? -11.348 -20.554 -1.479 1.00 83.81 516 ASN A C 1
ATOM 4125 O O . ASN A 1 516 ? -12.023 -21.504 -1.881 1.00 83.81 516 ASN A O 1
ATOM 4129 N N . ASN A 1 517 ? -10.041 -20.448 -1.735 1.00 82.69 517 ASN A N 1
ATOM 4130 C CA . ASN A 1 517 ? -9.252 -21.337 -2.584 1.00 82.69 517 ASN A CA 1
ATOM 4131 C C . ASN A 1 517 ? -9.693 -21.353 -4.057 1.00 82.69 517 ASN A C 1
ATOM 4133 O O . ASN A 1 517 ? -9.595 -22.398 -4.712 1.00 82.69 517 ASN A O 1
ATOM 4137 N N . ASP A 1 518 ? -10.199 -20.231 -4.570 1.00 78.50 518 ASP A N 1
ATOM 4138 C CA . ASP A 1 518 ? -10.541 -20.059 -5.987 1.00 78.50 518 ASP A CA 1
ATOM 4139 C C . ASP A 1 518 ? -9.400 -19.424 -6.810 1.00 78.50 518 ASP A C 1
ATOM 4141 O O . ASP A 1 518 ? -9.523 -19.246 -8.027 1.00 78.50 518 ASP A O 1
ATOM 4145 N N . GLY A 1 519 ? -8.265 -19.146 -6.158 1.00 77.31 519 GLY A N 1
ATOM 4146 C CA . GLY A 1 519 ? -7.114 -18.450 -6.715 1.00 77.31 519 GLY A CA 1
ATOM 4147 C C . GLY A 1 519 ? -7.246 -16.929 -6.634 1.00 77.31 519 GLY A C 1
ATOM 4148 O O . GLY A 1 519 ? -6.265 -16.215 -6.751 1.00 77.31 519 GLY A O 1
ATOM 4149 N N . PHE A 1 520 ? -8.413 -16.351 -6.411 1.00 83.19 520 PHE A N 1
ATOM 4150 C CA . PHE A 1 520 ? -8.497 -14.912 -6.242 1.00 83.19 520 PHE A CA 1
ATOM 4151 C C . PHE A 1 520 ? -7.932 -14.499 -4.879 1.00 83.19 520 PHE A C 1
ATOM 4153 O O . PHE A 1 520 ? -8.354 -14.965 -3.827 1.00 83.19 520 PHE A O 1
ATOM 4160 N N . ILE A 1 521 ? -6.971 -13.575 -4.888 1.00 89.75 521 ILE A N 1
ATOM 4161 C CA . ILE A 1 521 ? -6.472 -12.979 -3.649 1.00 89.75 521 ILE A CA 1
ATOM 4162 C C . ILE A 1 521 ? -7.541 -12.016 -3.124 1.00 89.75 521 ILE A C 1
ATOM 4164 O O . ILE A 1 521 ? -7.647 -10.873 -3.572 1.00 89.75 521 ILE A O 1
ATOM 4168 N N . ASP A 1 522 ? -8.345 -12.462 -2.164 1.00 90.31 522 ASP A N 1
ATOM 4169 C CA . ASP A 1 522 ? -9.384 -11.652 -1.532 1.00 90.31 522 ASP A CA 1
ATOM 4170 C C . ASP A 1 522 ? -8.779 -10.509 -0.707 1.00 90.31 522 ASP A C 1
ATOM 4172 O O . ASP A 1 522 ? -9.251 -9.366 -0.751 1.00 90.31 522 ASP A O 1
ATOM 4176 N N . LEU A 1 523 ? -7.690 -10.793 0.013 1.00 94.56 523 LEU A N 1
ATOM 4177 C CA . LEU A 1 523 ? -7.114 -9.896 1.017 1.00 94.56 523 LEU A CA 1
ATOM 4178 C C . LEU A 1 523 ? -5.852 -9.182 0.521 1.00 94.56 523 LEU A C 1
ATOM 4180 O O . LEU A 1 523 ? -4.958 -9.794 -0.049 1.00 94.56 523 LEU A O 1
ATOM 4184 N N . ALA A 1 524 ? -5.740 -7.881 0.787 1.00 95.50 524 ALA A N 1
ATOM 4185 C CA . ALA A 1 524 ? -4.495 -7.136 0.621 1.00 95.50 524 ALA A CA 1
ATOM 4186 C C . ALA A 1 524 ? -3.587 -7.399 1.827 1.00 95.50 524 ALA A C 1
ATOM 4188 O O . ALA A 1 524 ? -3.887 -6.970 2.945 1.00 95.50 524 ALA A O 1
ATOM 4189 N N . ILE A 1 525 ? -2.491 -8.117 1.592 1.00 95.69 525 ILE A N 1
ATOM 4190 C CA . ILE A 1 525 ? -1.654 -8.679 2.653 1.00 95.69 525 ILE A CA 1
ATOM 4191 C C . ILE A 1 525 ? -0.427 -7.807 2.893 1.00 95.69 525 ILE A C 1
ATOM 4193 O O . ILE A 1 525 ? 0.227 -7.370 1.947 1.00 95.69 525 ILE A O 1
ATOM 4197 N N . GLY A 1 526 ? -0.094 -7.586 4.161 1.00 95.31 526 GLY A N 1
ATOM 4198 C CA . GLY A 1 526 ? 1.196 -7.044 4.569 1.00 95.31 526 GLY A CA 1
ATOM 4199 C C . GLY A 1 526 ? 1.698 -7.715 5.841 1.00 95.31 526 GLY A C 1
ATOM 4200 O O . GLY A 1 526 ? 0.928 -8.097 6.723 1.00 95.31 526 GLY A O 1
ATOM 4201 N N . ARG A 1 527 ? 3.010 -7.892 5.937 1.00 93.75 527 ARG A N 1
ATOM 4202 C CA . ARG A 1 527 ? 3.654 -8.622 7.027 1.00 93.75 527 ARG A CA 1
ATOM 4203 C C . ARG A 1 527 ? 4.489 -7.692 7.892 1.00 93.75 527 ARG A C 1
ATOM 4205 O O . ARG A 1 527 ? 5.370 -6.993 7.403 1.00 93.75 527 ARG A O 1
ATOM 4212 N N . PHE A 1 528 ? 4.281 -7.754 9.199 1.00 92.44 528 PHE A N 1
ATOM 4213 C CA . PHE A 1 528 ? 5.161 -7.151 10.192 1.00 92.44 528 PHE A CA 1
ATOM 4214 C C . PHE A 1 528 ? 6.074 -8.241 10.758 1.00 92.44 528 PHE A C 1
ATOM 4216 O O . PHE A 1 528 ? 5.601 -9.243 11.301 1.00 92.44 528 PHE A O 1
ATOM 4223 N N . CYS A 1 529 ? 7.388 -8.081 10.611 1.00 81.88 529 CYS A N 1
ATOM 4224 C CA . CYS A 1 529 ? 8.346 -9.142 10.916 1.00 81.88 529 CYS A CA 1
ATOM 4225 C C . CYS A 1 529 ? 9.546 -8.687 11.746 1.00 81.88 529 CYS A C 1
ATOM 4227 O O . CYS A 1 529 ? 9.823 -7.501 11.926 1.00 81.88 529 CYS A O 1
ATOM 4229 N N . CYS A 1 530 ? 10.319 -9.720 12.092 1.00 77.25 530 CYS A N 1
ATOM 4230 C CA . CYS A 1 530 ? 11.759 -9.708 12.315 1.00 77.25 530 CYS A CA 1
ATOM 4231 C C . CYS A 1 530 ? 12.167 -9.409 13.748 1.00 77.25 530 CYS A C 1
ATOM 4233 O O . CYS A 1 530 ? 12.739 -10.283 14.405 1.00 77.25 530 CYS A O 1
ATOM 4235 N N . SER A 1 531 ? 11.811 -8.239 14.275 1.00 88.12 531 SER A N 1
ATOM 4236 C CA . SER A 1 531 ? 12.067 -7.923 15.677 1.00 88.12 531 SER A CA 1
ATOM 4237 C C . SER A 1 531 ? 11.024 -6.951 16.249 1.00 88.12 531 SER A C 1
ATOM 4239 O O . SER A 1 531 ? 10.455 -6.151 15.501 1.00 88.12 531 SER A O 1
ATOM 4241 N N . PRO A 1 532 ? 10.749 -6.989 17.568 1.00 92.19 532 PRO A N 1
ATOM 4242 C CA . PRO A 1 532 ? 9.827 -6.045 18.212 1.00 92.19 532 PRO A CA 1
ATOM 4243 C C . PRO A 1 532 ? 10.170 -4.577 17.949 1.00 92.19 532 PRO A C 1
ATOM 4245 O O . PRO A 1 532 ? 9.280 -3.760 17.731 1.00 92.19 532 PRO A O 1
ATOM 4248 N N . GLU A 1 533 ? 11.461 -4.255 17.931 1.00 91.50 533 GLU A N 1
ATOM 4249 C CA . GLU A 1 533 ? 11.994 -2.914 17.710 1.00 91.50 533 GLU A CA 1
ATOM 4250 C C . GLU A 1 533 ? 11.560 -2.366 16.340 1.00 91.50 533 GLU A C 1
ATOM 4252 O O . GLU A 1 533 ? 10.988 -1.277 16.254 1.00 91.50 533 GLU A O 1
ATOM 4257 N N . LEU A 1 534 ? 11.744 -3.154 15.279 1.00 88.00 534 LEU A N 1
ATOM 4258 C CA . LEU A 1 534 ? 11.423 -2.753 13.908 1.00 88.00 534 LEU A CA 1
ATOM 4259 C C . LEU A 1 534 ? 9.920 -2.688 13.663 1.00 88.00 534 LEU A C 1
ATOM 4261 O O . LEU A 1 534 ? 9.439 -1.707 13.103 1.00 88.00 534 LEU A O 1
ATOM 4265 N N . VAL A 1 535 ? 9.159 -3.677 14.143 1.00 92.38 535 VAL A N 1
ATOM 4266 C CA . VAL A 1 535 ? 7.691 -3.661 14.019 1.00 92.38 535 VAL A CA 1
ATOM 4267 C C . VAL A 1 535 ? 7.109 -2.426 14.711 1.00 92.38 535 VAL A C 1
ATOM 4269 O O . VAL A 1 535 ? 6.207 -1.778 14.178 1.00 92.38 535 VAL A O 1
ATOM 4272 N N . SER A 1 536 ? 7.653 -2.049 15.873 1.00 93.25 536 SER A N 1
ATOM 4273 C CA . SER A 1 536 ? 7.207 -0.859 16.604 1.00 93.25 536 SER A CA 1
ATOM 4274 C C . SER A 1 536 ? 7.481 0.442 15.838 1.00 93.25 536 SER A C 1
ATOM 4276 O O . SER A 1 536 ? 6.627 1.335 15.819 1.00 93.25 536 SER A O 1
ATOM 4278 N N . LEU A 1 537 ? 8.618 0.518 15.132 1.00 89.75 537 LEU A N 1
ATOM 4279 C CA . LEU A 1 537 ? 8.963 1.618 14.228 1.00 89.75 537 LEU A CA 1
ATOM 4280 C C . LEU A 1 537 ? 8.045 1.666 13.016 1.00 89.75 537 LEU A C 1
ATOM 4282 O O . LEU A 1 537 ? 7.537 2.738 12.702 1.00 89.75 537 LEU A O 1
ATOM 4286 N N . GLN A 1 538 ? 7.813 0.532 12.351 1.00 90.00 538 GLN A N 1
ATOM 4287 C CA . GLN A 1 538 ? 6.933 0.452 11.186 1.00 90.00 538 GLN A CA 1
ATOM 4288 C C . GLN A 1 538 ? 5.547 0.987 11.538 1.00 90.00 538 GLN A C 1
ATOM 4290 O O . GLN A 1 538 ? 5.094 1.952 10.930 1.00 90.00 538 GLN A O 1
ATOM 4295 N N . LEU A 1 539 ? 4.927 0.451 12.594 1.00 91.69 539 LEU A N 1
ATOM 4296 C CA . LEU A 1 539 ? 3.603 0.873 13.058 1.00 91.69 539 LEU A CA 1
ATOM 4297 C C . LEU A 1 539 ? 3.554 2.359 13.433 1.00 91.69 539 LEU A C 1
ATOM 4299 O O . LEU A 1 539 ? 2.625 3.062 13.044 1.00 91.69 539 LEU A O 1
ATOM 4303 N N . SER A 1 540 ? 4.552 2.846 14.173 1.00 89.88 540 SER A N 1
ATOM 4304 C CA . SER A 1 540 ? 4.582 4.241 14.626 1.00 89.88 540 SER A CA 1
ATOM 4305 C C . SER A 1 540 ? 4.869 5.222 13.485 1.00 89.88 540 SER A C 1
ATOM 4307 O O . SER A 1 540 ? 4.375 6.349 13.499 1.00 89.88 540 SER A O 1
ATOM 4309 N N . ASN A 1 541 ? 5.644 4.816 12.478 1.00 84.25 541 ASN A N 1
ATOM 4310 C CA . ASN A 1 541 ? 5.879 5.618 11.281 1.00 84.25 541 ASN A CA 1
ATOM 4311 C C . ASN A 1 541 ? 4.643 5.685 10.379 1.00 84.25 541 ASN A C 1
ATOM 4313 O O . ASN A 1 541 ? 4.413 6.749 9.808 1.00 84.25 541 ASN A O 1
ATOM 4317 N N . VAL A 1 542 ? 3.810 4.629 10.303 1.00 83.62 542 VAL A N 1
ATOM 4318 C CA . VAL A 1 542 ? 2.558 4.661 9.505 1.00 83.62 542 VAL A CA 1
ATOM 4319 C C . VAL A 1 542 ? 1.696 5.819 9.963 1.00 83.62 542 VAL A C 1
ATOM 4321 O O . VAL A 1 542 ? 1.254 6.627 9.153 1.00 83.62 542 VAL A O 1
ATOM 4324 N N . GLU A 1 543 ? 1.484 5.916 11.274 1.00 77.69 543 GLU A N 1
ATOM 4325 C CA . GLU A 1 543 ? 0.626 6.938 11.874 1.00 77.69 543 GLU A CA 1
ATOM 4326 C C . GLU A 1 543 ? 1.145 8.363 11.621 1.00 77.69 543 GLU A C 1
ATOM 4328 O O . GLU A 1 543 ? 0.367 9.317 11.625 1.00 77.69 543 GLU A O 1
ATOM 4333 N N . ASN A 1 544 ? 2.451 8.513 11.380 1.00 73.44 544 ASN A N 1
ATOM 4334 C CA . ASN A 1 544 ? 3.099 9.795 11.114 1.00 73.44 544 ASN A CA 1
ATOM 4335 C C . ASN A 1 544 ? 3.319 10.083 9.619 1.00 73.44 544 ASN A C 1
ATOM 4337 O O . ASN A 1 544 ? 3.718 11.202 9.280 1.00 73.44 544 ASN A O 1
ATOM 4341 N N . TRP A 1 545 ? 3.064 9.124 8.726 1.00 78.25 545 TRP A N 1
ATOM 4342 C CA . TRP A 1 545 ? 3.238 9.304 7.288 1.00 78.25 545 TRP A CA 1
ATOM 4343 C C . TRP A 1 545 ? 2.212 10.303 6.744 1.00 78.25 545 TRP A C 1
ATOM 4345 O O . TRP A 1 545 ? 1.004 10.077 6.789 1.00 78.25 545 TRP A O 1
ATOM 4355 N N . LYS A 1 546 ? 2.699 11.427 6.207 1.00 66.25 546 LYS A N 1
ATOM 4356 C CA . LYS A 1 546 ? 1.860 12.510 5.660 1.00 66.25 546 LYS A CA 1
ATOM 4357 C C . LYS A 1 546 ? 1.729 12.489 4.134 1.00 66.25 546 LYS A C 1
ATOM 4359 O O . LYS A 1 546 ? 1.142 13.415 3.582 1.00 66.25 546 LYS A O 1
ATOM 4364 N N . GLY A 1 547 ? 2.249 11.451 3.474 1.00 65.00 547 GLY A N 1
ATOM 4365 C CA . GLY A 1 547 ? 2.426 11.435 2.022 1.00 65.00 547 GLY A CA 1
ATOM 4366 C C . GLY A 1 547 ? 3.563 12.365 1.597 1.00 65.00 547 GLY A C 1
ATOM 4367 O O . GLY A 1 547 ? 3.706 13.479 2.101 1.00 65.00 547 GLY A O 1
ATOM 4368 N N . THR A 1 548 ? 4.400 11.915 0.670 1.00 68.88 548 THR A N 1
ATOM 4369 C CA . THR A 1 548 ? 5.404 12.768 0.025 1.00 68.88 548 THR A CA 1
ATOM 4370 C C . THR A 1 548 ? 5.289 12.597 -1.475 1.00 68.88 548 THR A C 1
ATOM 4372 O O . THR A 1 548 ? 5.368 11.474 -1.970 1.00 68.88 548 THR A O 1
ATOM 4375 N N . LYS A 1 549 ? 5.216 13.706 -2.212 1.00 79.25 549 LYS A N 1
ATOM 4376 C CA . LYS A 1 549 ? 5.299 13.709 -3.678 1.00 79.25 549 LYS A CA 1
ATOM 4377 C C . LYS A 1 549 ? 6.741 13.660 -4.168 1.00 79.25 549 LYS A C 1
ATOM 4379 O O . LYS A 1 549 ? 7.057 14.343 -5.126 1.00 79.25 549 LYS A O 1
ATOM 4384 N N . SER A 1 550 ? 7.625 12.917 -3.505 1.00 89.88 550 SER A N 1
ATOM 4385 C CA . SER A 1 550 ? 9.028 12.803 -3.907 1.00 89.88 550 SER A CA 1
ATOM 4386 C C . SER A 1 550 ? 9.431 11.344 -4.088 1.00 89.88 550 SER A C 1
ATOM 4388 O O . SER A 1 550 ? 9.235 10.515 -3.197 1.00 89.88 550 SER A O 1
ATOM 4390 N N . VAL A 1 551 ? 9.986 11.039 -5.263 1.00 92.62 551 VAL A N 1
ATOM 4391 C CA . VAL A 1 551 ? 10.363 9.683 -5.671 1.00 92.62 551 VAL A CA 1
ATOM 4392 C C . VAL A 1 551 ? 11.800 9.661 -6.178 1.00 92.62 551 VAL A C 1
ATOM 4394 O O . VAL A 1 551 ? 12.128 10.320 -7.166 1.00 92.62 551 VAL A O 1
ATOM 4397 N N . GLY A 1 552 ? 12.647 8.874 -5.523 1.00 94.25 552 GLY A N 1
ATOM 4398 C CA . GLY A 1 552 ? 13.974 8.517 -6.010 1.00 94.25 552 GLY A CA 1
ATOM 4399 C C . GLY A 1 552 ? 13.903 7.220 -6.809 1.00 94.25 552 GLY A C 1
ATOM 4400 O O . GLY A 1 552 ? 13.415 6.214 -6.303 1.00 94.25 552 GLY A O 1
ATOM 4401 N N . ILE A 1 553 ? 14.378 7.222 -8.052 1.00 93.56 553 ILE A N 1
ATOM 4402 C CA . ILE A 1 553 ? 14.449 6.021 -8.895 1.00 93.56 553 ILE A CA 1
ATOM 4403 C C . ILE A 1 553 ? 15.913 5.723 -9.189 1.00 93.56 553 ILE A C 1
ATOM 4405 O O . ILE A 1 553 ? 16.630 6.577 -9.706 1.00 93.56 553 ILE A O 1
ATOM 4409 N N . TYR A 1 554 ? 16.353 4.508 -8.896 1.00 90.88 554 TYR A N 1
ATOM 4410 C CA . TYR A 1 554 ? 17.743 4.084 -9.017 1.00 90.88 554 TYR A CA 1
ATOM 4411 C C . TYR A 1 554 ? 17.795 2.878 -9.935 1.00 90.88 554 TYR A C 1
ATOM 4413 O O . TYR A 1 554 ? 17.369 1.799 -9.538 1.00 90.88 554 TYR A O 1
ATOM 4421 N N . ALA A 1 555 ? 18.276 3.066 -11.160 1.00 88.06 555 ALA A N 1
ATOM 4422 C CA . ALA A 1 555 ? 18.296 2.007 -12.156 1.00 88.06 555 ALA A CA 1
ATOM 4423 C C . ALA A 1 555 ? 19.726 1.646 -12.581 1.00 88.06 555 ALA A C 1
ATOM 4425 O O . ALA A 1 555 ? 20.566 2.526 -12.791 1.00 88.06 555 ALA A O 1
ATOM 4426 N N . SER A 1 556 ? 19.998 0.350 -12.717 1.00 83.12 556 SER A N 1
ATOM 4427 C CA . SER A 1 556 ? 21.258 -0.198 -13.223 1.00 83.12 556 SER A CA 1
ATOM 4428 C C . SER A 1 556 ? 21.016 -1.263 -14.287 1.00 83.12 556 SER A C 1
ATOM 4430 O O . SER A 1 556 ? 19.922 -1.810 -14.380 1.00 83.12 556 SER A O 1
ATOM 4432 N N . TYR A 1 557 ? 22.030 -1.565 -15.090 1.00 77.69 557 TYR A N 1
ATOM 4433 C CA . TYR A 1 557 ? 22.003 -2.665 -16.047 1.00 77.69 557 TYR A CA 1
ATOM 4434 C C . TYR A 1 557 ? 22.153 -4.010 -15.293 1.00 77.69 557 TYR A C 1
ATOM 4436 O O . TYR A 1 557 ? 22.936 -4.124 -14.351 1.00 77.69 557 TYR A O 1
ATOM 4444 N N . ARG A 1 558 ? 21.385 -5.032 -15.683 1.00 66.50 558 ARG A N 1
ATOM 4445 C CA . ARG A 1 558 ? 21.361 -6.400 -15.130 1.00 66.50 558 ARG A CA 1
ATOM 4446 C C . ARG A 1 558 ? 22.353 -7.349 -15.810 1.00 66.50 558 ARG A C 1
ATOM 4448 O O . ARG A 1 558 ? 22.771 -8.324 -15.198 1.00 66.50 558 ARG A O 1
ATOM 4455 N N . SER A 1 559 ? 22.733 -7.094 -17.062 1.00 60.28 559 SER A N 1
ATOM 4456 C CA . SER A 1 559 ? 23.655 -7.947 -17.828 1.00 60.28 559 SER A CA 1
ATOM 4457 C C . SER A 1 559 ? 24.834 -7.154 -18.401 1.00 60.28 559 SER A C 1
ATOM 4459 O O . SER A 1 559 ? 24.747 -5.941 -18.602 1.00 60.28 559 SER A O 1
ATOM 4461 N N . ALA A 1 560 ? 25.922 -7.849 -18.756 1.00 52.59 560 ALA A N 1
ATOM 4462 C CA . ALA A 1 560 ? 27.003 -7.264 -19.555 1.00 52.59 560 ALA A CA 1
ATOM 4463 C C . ALA A 1 560 ? 26.475 -6.720 -20.905 1.00 52.59 560 ALA A C 1
ATOM 4465 O O . ALA A 1 560 ? 25.394 -7.103 -21.364 1.00 52.59 560 ALA A O 1
ATOM 4466 N N . GLU A 1 561 ? 27.222 -5.796 -21.525 1.00 43.66 561 GLU A N 1
ATOM 4467 C CA . GLU A 1 561 ? 26.787 -5.039 -22.711 1.00 43.66 561 GLU A CA 1
ATOM 4468 C C . GLU A 1 561 ? 26.197 -5.951 -23.811 1.00 43.66 561 GLU A C 1
ATOM 4470 O O . GLU A 1 561 ? 26.908 -6.784 -24.365 1.00 43.66 561 GLU A O 1
ATOM 4475 N N . GLY A 1 562 ? 24.911 -5.772 -24.154 1.00 43.41 562 GLY A N 1
ATOM 4476 C CA . GLY A 1 562 ? 24.280 -6.406 -25.325 1.00 43.41 562 GLY A CA 1
ATOM 4477 C C . GLY A 1 562 ? 23.029 -7.247 -25.040 1.00 43.41 562 GLY A C 1
ATOM 4478 O O . GLY A 1 562 ? 22.098 -7.207 -25.836 1.00 43.41 562 GLY A O 1
ATOM 4479 N N . GLN A 1 563 ? 22.950 -7.947 -23.904 1.00 46.59 563 GLN A N 1
ATOM 4480 C CA . GLN A 1 563 ? 21.827 -8.865 -23.634 1.00 46.59 563 GLN A CA 1
ATOM 4481 C C . GLN A 1 563 ? 20.526 -8.148 -23.237 1.00 46.59 563 GLN A C 1
ATOM 4483 O O . GLN A 1 563 ? 19.459 -8.539 -23.700 1.00 46.59 563 GLN A O 1
ATOM 4488 N N . GLU A 1 564 ? 20.596 -7.028 -22.510 1.00 50.81 564 GLU A N 1
ATOM 4489 C CA . GLU A 1 564 ? 19.410 -6.193 -22.242 1.00 50.81 564 GLU A CA 1
ATOM 4490 C C . GLU A 1 564 ? 18.766 -5.586 -23.500 1.00 50.81 564 GLU A C 1
ATOM 4492 O O . GLU A 1 564 ? 17.608 -5.184 -23.467 1.00 50.81 564 GLU A O 1
ATOM 4497 N N . PHE A 1 565 ? 19.489 -5.507 -24.622 1.00 47.84 565 PHE A N 1
ATOM 4498 C CA . PHE A 1 565 ? 18.938 -4.963 -25.867 1.00 47.84 565 PHE A CA 1
ATOM 4499 C C . PHE A 1 565 ? 17.938 -5.923 -26.521 1.00 47.84 565 PHE A C 1
ATOM 4501 O O . PHE A 1 565 ? 17.068 -5.479 -27.262 1.00 47.84 565 PHE A O 1
ATOM 4508 N N . LEU A 1 566 ? 18.054 -7.226 -26.251 1.00 42.84 566 LEU A N 1
ATOM 4509 C CA . LEU A 1 566 ? 17.179 -8.254 -26.818 1.00 42.84 566 LEU A CA 1
ATOM 4510 C C . LEU A 1 566 ? 15.889 -8.440 -26.005 1.00 42.84 566 LEU A C 1
ATOM 4512 O O . LEU A 1 566 ? 14.949 -9.070 -26.483 1.00 42.84 566 LEU A O 1
ATOM 4516 N N . ALA A 1 567 ? 15.824 -7.859 -24.804 1.00 50.69 567 ALA A N 1
ATOM 4517 C CA . ALA A 1 567 ? 14.653 -7.875 -23.942 1.00 50.69 567 ALA A CA 1
ATOM 4518 C C . ALA A 1 567 ? 14.423 -6.463 -23.367 1.00 50.69 567 ALA A C 1
ATOM 4520 O O . ALA A 1 567 ? 15.021 -6.127 -22.344 1.00 50.69 567 ALA A O 1
ATOM 4521 N N . PRO A 1 568 ? 13.560 -5.623 -23.980 1.00 49.59 568 PRO A N 1
ATOM 4522 C CA . PRO A 1 568 ? 13.283 -4.232 -23.576 1.00 49.59 568 PRO A CA 1
ATOM 4523 C C . PRO A 1 568 ? 12.583 -4.085 -22.205 1.00 49.59 568 PRO A C 1
ATOM 4525 O O . PRO A 1 568 ? 11.857 -3.128 -21.967 1.00 49.59 568 PRO A O 1
ATOM 4528 N N . GLN A 1 569 ? 12.796 -5.028 -21.293 1.00 56.88 569 GLN A N 1
ATOM 4529 C CA . GLN A 1 569 ? 12.194 -5.152 -19.970 1.00 56.88 569 GLN A CA 1
ATOM 4530 C C . GLN A 1 569 ? 13.254 -5.143 -18.845 1.00 56.88 569 GLN A C 1
ATOM 4532 O O . GLN A 1 569 ? 12.980 -5.554 -17.721 1.00 56.88 569 GLN A O 1
ATOM 4537 N N . GLY A 1 570 ? 14.475 -4.677 -19.136 1.00 67.56 570 GLY A N 1
ATOM 4538 C CA . GLY A 1 570 ? 15.543 -4.533 -18.142 1.00 67.56 570 GLY A CA 1
ATOM 4539 C C . GLY A 1 570 ? 15.268 -3.440 -17.101 1.00 67.56 570 GLY A C 1
ATOM 4540 O O . GLY A 1 570 ? 14.465 -2.529 -17.315 1.00 67.56 570 GLY A O 1
ATOM 4541 N N . SER A 1 571 ? 16.001 -3.488 -15.988 1.00 78.81 571 SER A N 1
ATOM 4542 C CA . SER A 1 571 ? 15.916 -2.547 -14.857 1.00 78.81 571 SER A CA 1
ATOM 4543 C C . SER A 1 571 ? 15.898 -1.061 -15.261 1.00 78.81 571 SER A C 1
ATOM 4545 O O . SER A 1 571 ? 15.168 -0.247 -14.691 1.00 78.81 571 SER A O 1
ATOM 4547 N N . MET A 1 572 ? 16.672 -0.694 -16.283 1.00 81.25 572 MET A N 1
ATOM 4548 C CA . MET A 1 572 ? 16.721 0.665 -16.830 1.00 81.25 572 MET A CA 1
ATOM 4549 C C . MET A 1 572 ? 15.390 1.120 -17.450 1.00 81.25 572 MET A C 1
ATOM 4551 O O . MET A 1 572 ? 14.996 2.278 -17.275 1.00 81.25 572 MET A O 1
ATOM 4555 N N . MET A 1 573 ? 14.671 0.213 -18.118 1.00 78.50 573 MET A N 1
ATOM 4556 C CA . MET A 1 573 ? 13.335 0.479 -18.652 1.00 78.50 573 MET A CA 1
ATOM 4557 C C . MET A 1 573 ? 12.296 0.557 -17.531 1.00 78.50 573 MET A C 1
ATOM 4559 O O . MET A 1 573 ? 11.495 1.490 -17.519 1.00 78.50 573 MET A O 1
ATOM 4563 N N . SER A 1 574 ? 12.346 -0.344 -16.542 1.00 80.50 574 S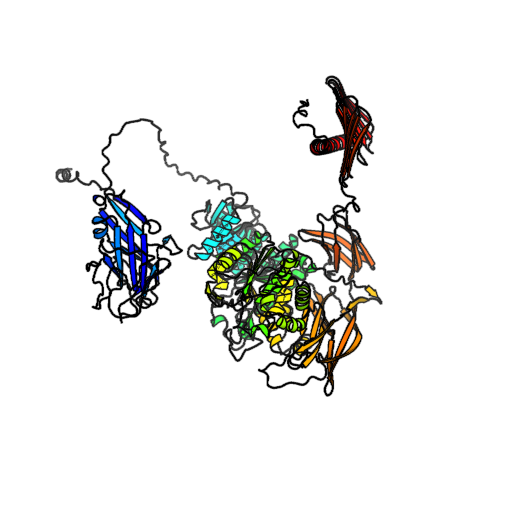ER A N 1
ATOM 4564 C CA . SER A 1 574 ? 11.478 -0.279 -15.353 1.00 80.50 574 SER A CA 1
ATOM 4565 C C . SER A 1 574 ? 11.604 1.062 -14.627 1.00 80.50 574 SER A C 1
ATOM 4567 O O . SER A 1 574 ? 10.598 1.669 -14.241 1.00 80.50 574 SER A O 1
ATOM 4569 N N . GLY A 1 575 ? 12.830 1.586 -14.528 1.00 87.31 575 GLY A N 1
ATOM 4570 C CA . GLY A 1 575 ? 13.090 2.920 -13.998 1.00 87.31 575 GLY A CA 1
ATOM 4571 C C . GLY A 1 575 ? 12.447 4.042 -14.822 1.00 87.31 575 GLY A C 1
ATOM 4572 O O . GLY A 1 575 ? 11.821 4.933 -14.248 1.00 87.31 575 GLY A O 1
ATOM 4573 N N . LEU A 1 576 ? 12.566 4.007 -16.153 1.00 85.56 576 LEU A N 1
ATOM 4574 C CA . LEU A 1 576 ? 11.935 4.994 -17.042 1.00 85.56 576 LEU A CA 1
ATOM 4575 C C . LEU A 1 576 ? 10.398 4.949 -16.955 1.00 85.56 576 LEU A C 1
ATOM 4577 O O . LEU A 1 576 ? 9.750 5.990 -16.875 1.00 85.56 576 LEU A O 1
ATOM 4581 N N . LEU A 1 577 ? 9.808 3.755 -16.930 1.00 80.56 577 LEU A N 1
ATOM 4582 C CA . LEU A 1 577 ? 8.357 3.573 -16.829 1.00 80.56 577 LEU A CA 1
ATOM 4583 C C . LEU A 1 577 ? 7.803 4.087 -15.506 1.00 80.56 577 LEU A C 1
ATOM 4585 O O . LEU A 1 577 ? 6.806 4.811 -15.485 1.00 80.56 577 LEU A O 1
ATOM 4589 N N . SER A 1 578 ? 8.495 3.774 -14.414 1.00 87.31 578 SER A N 1
ATOM 4590 C CA . SER A 1 578 ? 8.183 4.318 -13.096 1.00 87.31 578 SER A CA 1
ATOM 4591 C C . SER A 1 578 ? 8.221 5.845 -13.114 1.00 87.31 578 SER A C 1
ATOM 4593 O O . SER A 1 578 ? 7.283 6.491 -12.652 1.00 87.31 578 SER A O 1
ATOM 4595 N N . GLU A 1 579 ? 9.267 6.435 -13.702 1.00 90.25 579 GLU A N 1
ATOM 4596 C CA . GLU A 1 579 ? 9.402 7.889 -13.810 1.00 90.25 579 GLU A CA 1
ATOM 4597 C C . GLU A 1 579 ? 8.217 8.524 -14.534 1.00 90.25 579 GLU A C 1
ATOM 4599 O O . GLU A 1 579 ? 7.665 9.515 -14.056 1.00 90.25 579 GLU A O 1
ATOM 4604 N N . LEU A 1 580 ? 7.797 7.938 -15.652 1.00 84.19 580 LEU A N 1
ATOM 4605 C CA . LEU A 1 580 ? 6.672 8.434 -16.431 1.00 84.19 580 LEU A CA 1
ATOM 4606 C C . LEU A 1 580 ? 5.362 8.349 -15.642 1.00 84.19 580 LEU A C 1
ATOM 4608 O O . LEU A 1 580 ? 4.659 9.353 -15.543 1.00 84.19 580 LEU A O 1
ATOM 4612 N N . HIS A 1 581 ? 5.053 7.204 -15.027 1.00 84.12 581 HIS A N 1
ATOM 4613 C CA . HIS A 1 581 ? 3.835 7.046 -14.227 1.00 84.12 581 HIS A CA 1
ATOM 4614 C C . HIS A 1 581 ? 3.777 8.033 -13.053 1.00 84.12 581 HIS A C 1
ATOM 4616 O O . HIS A 1 581 ? 2.753 8.689 -12.856 1.00 84.12 581 HIS A O 1
ATOM 4622 N N . PHE A 1 582 ? 4.880 8.209 -12.322 1.00 86.75 582 PHE A N 1
ATOM 4623 C CA . PHE A 1 582 ? 4.932 9.130 -11.187 1.00 86.75 582 PHE A CA 1
ATOM 4624 C C . PHE A 1 582 ? 4.920 10.605 -11.607 1.00 86.75 582 PHE A C 1
ATOM 4626 O O . PHE A 1 582 ? 4.189 11.395 -11.012 1.00 86.75 582 PHE A O 1
ATOM 4633 N N . ARG A 1 583 ? 5.653 11.008 -12.655 1.00 85.44 583 ARG A N 1
ATOM 4634 C CA . ARG A 1 583 ? 5.627 12.404 -13.135 1.00 85.44 583 ARG A CA 1
ATOM 4635 C C . ARG A 1 583 ? 4.276 12.779 -13.745 1.00 85.44 583 ARG A C 1
ATOM 4637 O O . ARG A 1 583 ? 3.805 13.891 -13.514 1.00 85.44 583 ARG A O 1
ATOM 4644 N N . LEU A 1 584 ? 3.619 11.869 -14.473 1.00 78.56 584 LEU A N 1
ATOM 4645 C CA . LEU A 1 584 ? 2.245 12.078 -14.963 1.00 78.56 584 LEU A CA 1
ATOM 4646 C C . LEU A 1 584 ? 1.246 12.212 -13.806 1.00 78.56 584 LEU A C 1
ATOM 4648 O O . LEU A 1 584 ? 0.276 12.959 -13.904 1.00 78.56 584 LEU A O 1
ATOM 4652 N N . ALA A 1 585 ? 1.536 11.556 -12.685 1.00 76.31 585 ALA A N 1
ATOM 4653 C CA . ALA A 1 585 ? 0.871 11.739 -11.406 1.00 76.31 585 ALA A CA 1
ATOM 4654 C C . ALA A 1 585 ? 1.446 12.918 -10.578 1.00 76.31 585 ALA A C 1
ATOM 4656 O O . ALA A 1 585 ? 1.278 12.989 -9.368 1.00 76.31 585 ALA A O 1
ATOM 4657 N N . GLY A 1 586 ? 2.156 13.872 -11.177 1.00 80.44 586 GLY A N 1
ATOM 4658 C CA . GLY A 1 586 ? 2.590 15.092 -10.487 1.00 80.44 586 GLY A CA 1
ATOM 4659 C C . GLY A 1 586 ? 3.554 14.892 -9.308 1.00 80.44 586 GLY A C 1
ATOM 4660 O O . GLY A 1 586 ? 3.655 15.786 -8.465 1.00 80.44 586 GLY A O 1
ATOM 4661 N N . PHE A 1 587 ? 4.248 13.755 -9.224 1.00 86.56 587 PHE A N 1
ATOM 4662 C CA . PHE A 1 587 ? 5.339 13.564 -8.271 1.00 86.56 587 PHE A CA 1
ATOM 4663 C C . PHE A 1 587 ? 6.608 14.285 -8.748 1.00 86.56 587 PHE A C 1
ATOM 4665 O O . PHE A 1 587 ? 6.922 14.325 -9.940 1.00 86.56 587 PHE A O 1
ATOM 4672 N N . GLU A 1 588 ? 7.382 14.802 -7.797 1.00 90.69 588 GLU A N 1
ATOM 4673 C CA . GLU A 1 588 ? 8.777 15.179 -7.983 1.00 90.69 588 GLU A CA 1
ATOM 4674 C C . GLU A 1 588 ? 9.619 13.905 -8.083 1.00 90.69 588 GLU A C 1
ATOM 4676 O O . GLU A 1 588 ? 9.899 13.231 -7.090 1.00 90.69 588 GLU A O 1
ATOM 4681 N N . VAL A 1 589 ? 10.000 13.549 -9.307 1.00 92.69 589 VAL A N 1
ATOM 4682 C CA . VAL A 1 589 ? 10.774 12.337 -9.573 1.00 92.69 589 VAL A CA 1
ATOM 4683 C C . VAL A 1 589 ? 12.209 12.693 -9.909 1.00 92.69 589 VAL A C 1
ATOM 4685 O O . VAL A 1 589 ? 12.461 13.510 -10.795 1.00 92.69 589 VAL A O 1
ATOM 4688 N N . LYS A 1 590 ? 13.151 12.002 -9.268 1.00 94.25 590 LYS A N 1
ATOM 4689 C CA . LYS A 1 590 ? 14.565 12.042 -9.625 1.00 94.25 590 LYS A CA 1
ATOM 4690 C C . LYS A 1 590 ? 15.064 10.643 -9.958 1.00 94.25 590 LYS A C 1
ATOM 4692 O O . LYS A 1 590 ? 15.152 9.788 -9.079 1.00 94.25 590 LYS A O 1
ATOM 4697 N N . ARG A 1 591 ? 15.422 10.423 -11.226 1.00 93.00 591 ARG A N 1
ATOM 4698 C CA . ARG A 1 591 ? 15.963 9.149 -11.711 1.00 93.00 591 ARG A CA 1
ATOM 4699 C C . ARG A 1 591 ? 17.482 9.200 -11.867 1.00 93.00 591 ARG A C 1
ATOM 4701 O O . ARG A 1 591 ? 18.014 10.146 -12.439 1.00 93.00 591 ARG A O 1
ATOM 4708 N N . PHE A 1 592 ? 18.166 8.176 -11.367 1.00 91.44 592 PHE A N 1
ATOM 4709 C CA . PHE A 1 592 ? 19.608 7.960 -11.467 1.00 91.44 592 PHE A CA 1
ATOM 4710 C C . PHE A 1 592 ? 19.898 6.698 -12.278 1.00 91.44 592 PHE A C 1
ATOM 4712 O O . PHE A 1 592 ? 19.143 5.727 -12.199 1.00 91.44 592 PHE A O 1
ATOM 4719 N N . VAL A 1 593 ? 20.999 6.716 -13.031 1.00 87.81 593 VAL A N 1
ATOM 4720 C CA . VAL A 1 593 ? 21.366 5.644 -13.970 1.00 87.81 593 VAL A CA 1
ATOM 4721 C C . VAL A 1 593 ? 22.827 5.222 -13.829 1.00 87.81 593 VAL A C 1
ATOM 4723 O O . VAL A 1 593 ? 23.689 6.062 -13.594 1.00 87.81 593 VAL A O 1
ATOM 4726 N N . GLU A 1 594 ? 23.123 3.931 -13.980 1.00 78.25 594 GLU A N 1
ATOM 4727 C CA . GLU A 1 594 ? 24.447 3.352 -13.688 1.00 78.25 594 GLU A CA 1
ATOM 4728 C C . GLU A 1 594 ? 25.630 3.908 -14.497 1.00 78.25 594 GLU A C 1
ATOM 4730 O O . GLU A 1 594 ? 26.701 4.106 -13.931 1.00 78.25 594 GLU A O 1
ATOM 4735 N N . ARG A 1 595 ? 25.495 4.133 -15.809 1.00 72.88 595 ARG A N 1
ATOM 4736 C CA . ARG A 1 595 ? 26.625 4.544 -16.659 1.00 72.88 595 ARG A CA 1
ATOM 4737 C C . ARG A 1 595 ? 26.186 5.567 -17.692 1.00 72.88 595 ARG A C 1
ATOM 4739 O O . ARG A 1 595 ? 25.043 5.563 -18.127 1.00 72.88 595 ARG A O 1
ATOM 4746 N N . ARG A 1 596 ? 27.124 6.421 -18.111 1.00 64.06 596 ARG A N 1
ATOM 4747 C CA . ARG A 1 596 ? 26.963 7.312 -19.266 1.00 64.06 596 ARG A CA 1
ATOM 4748 C C . ARG A 1 596 ? 27.612 6.728 -20.506 1.00 64.06 596 ARG A C 1
ATOM 4750 O O . ARG A 1 596 ? 28.824 6.481 -20.540 1.00 64.06 596 ARG A O 1
ATOM 4757 N N . THR A 1 597 ? 26.834 6.616 -21.568 1.00 65.81 597 THR A N 1
ATOM 4758 C CA . THR A 1 597 ? 27.370 6.407 -22.907 1.00 65.81 597 THR A CA 1
ATOM 4759 C C . THR A 1 597 ? 28.152 7.657 -23.311 1.00 65.81 597 THR A C 1
ATOM 4761 O O . THR A 1 597 ? 27.596 8.748 -23.456 1.00 65.81 597 THR A O 1
ATOM 4764 N N . LYS A 1 598 ? 29.477 7.540 -23.459 1.00 56.50 598 LYS A N 1
ATOM 4765 C CA . LYS A 1 598 ? 30.292 8.640 -23.992 1.00 56.50 598 LYS A CA 1
ATOM 4766 C C . LYS A 1 598 ? 29.820 8.883 -25.432 1.00 56.50 598 LYS A C 1
ATOM 4768 O O . LYS A 1 598 ? 29.887 7.959 -26.232 1.00 56.50 598 LYS A O 1
ATOM 4773 N N . HIS A 1 599 ? 29.365 10.104 -25.735 1.00 56.75 599 HIS A N 1
ATOM 4774 C CA . HIS A 1 599 ? 28.880 10.558 -27.055 1.00 56.75 599 HIS A CA 1
ATOM 4775 C C . HIS A 1 599 ? 27.401 10.281 -27.402 1.00 56.75 599 HIS A C 1
ATOM 4777 O O . HIS A 1 599 ? 27.096 9.887 -28.525 1.00 56.75 599 HIS A O 1
ATOM 4783 N N . LEU A 1 600 ? 26.463 10.570 -26.492 1.00 62.22 600 LEU A N 1
ATOM 4784 C CA . LEU A 1 600 ? 25.050 10.712 -26.873 1.00 62.22 600 LEU A CA 1
ATOM 4785 C C . LEU A 1 600 ? 24.875 11.940 -27.783 1.00 62.22 600 LEU A C 1
ATOM 4787 O O . LEU A 1 600 ? 24.949 13.081 -27.327 1.00 62.22 600 LEU A O 1
ATOM 4791 N N . ASN A 1 601 ? 24.678 11.712 -29.081 1.00 66.44 601 ASN A N 1
ATOM 4792 C CA . ASN A 1 601 ? 24.427 12.773 -30.055 1.00 66.44 601 ASN A CA 1
ATOM 4793 C C . ASN A 1 601 ? 22.924 13.102 -30.064 1.00 66.44 601 ASN A C 1
ATOM 4795 O O . ASN A 1 601 ? 22.187 12.694 -30.958 1.00 66.44 601 ASN A O 1
ATOM 4799 N N . LEU A 1 602 ? 22.458 13.764 -29.002 1.00 70.62 602 LEU A N 1
ATOM 4800 C CA . LEU A 1 602 ? 21.049 14.117 -28.823 1.00 70.62 602 LEU A CA 1
ATOM 4801 C C . LEU A 1 602 ? 20.676 15.317 -29.703 1.00 70.62 602 LEU A C 1
ATOM 4803 O O . LEU A 1 602 ? 21.370 16.335 -29.714 1.00 70.62 602 LEU A O 1
ATOM 4807 N N . SER A 1 603 ? 19.558 15.207 -30.417 1.00 74.75 603 SER A N 1
ATOM 4808 C CA . SER A 1 603 ? 18.972 16.290 -31.209 1.00 74.75 603 SER A CA 1
ATOM 4809 C C . SER A 1 603 ? 17.687 16.810 -30.552 1.00 74.75 603 SER A C 1
ATOM 4811 O O . SER A 1 603 ? 17.147 16.198 -29.632 1.00 74.75 603 SER A O 1
ATOM 4813 N N . CYS A 1 604 ? 17.185 17.950 -31.028 1.00 76.69 604 CYS A N 1
ATOM 4814 C CA . CYS A 1 604 ? 15.914 18.543 -30.595 1.00 76.69 604 CYS A CA 1
ATOM 4815 C C . CYS A 1 604 ? 14.676 17.886 -31.233 1.00 76.69 604 CYS A C 1
ATOM 4817 O O . CYS A 1 604 ? 13.644 18.535 -31.411 1.00 76.69 604 CYS A O 1
ATOM 4819 N N . ASP A 1 605 ? 14.788 16.627 -31.648 1.00 71.75 605 ASP A N 1
ATOM 4820 C CA . ASP A 1 605 ? 13.735 15.940 -32.380 1.00 71.75 605 ASP A CA 1
ATOM 4821 C C . ASP A 1 605 ? 12.641 15.421 -31.434 1.00 71.75 605 ASP A C 1
ATOM 4823 O O . ASP A 1 605 ? 12.760 14.358 -30.824 1.00 71.75 605 ASP A O 1
ATOM 4827 N N . PHE A 1 606 ? 11.547 16.181 -31.332 1.00 69.06 606 PHE A N 1
ATOM 4828 C CA . PHE A 1 606 ? 10.346 15.795 -30.585 1.00 69.06 606 PHE A CA 1
ATOM 4829 C C . PHE A 1 606 ? 9.710 14.497 -31.096 1.00 69.06 606 PHE A C 1
ATOM 4831 O O . PHE A 1 606 ? 9.025 13.826 -30.325 1.00 69.06 606 PHE A O 1
ATOM 4838 N N . SER A 1 607 ? 9.951 14.101 -32.353 1.00 69.12 607 SER A N 1
ATOM 4839 C CA . SER A 1 607 ? 9.409 12.842 -32.874 1.00 69.12 607 SER A CA 1
ATOM 4840 C C . SER A 1 607 ? 9.968 11.630 -32.131 1.00 69.12 607 SER A C 1
ATOM 4842 O O . SER A 1 607 ? 9.284 10.618 -32.013 1.00 69.12 607 SER A O 1
ATOM 4844 N N . LEU A 1 608 ? 11.166 11.746 -31.552 1.00 66.12 608 LEU A N 1
ATOM 4845 C CA . LEU A 1 608 ? 11.760 10.695 -30.736 1.00 66.12 608 LEU A CA 1
ATOM 4846 C C . LEU A 1 608 ? 11.035 10.515 -29.400 1.00 66.12 608 LEU A C 1
ATOM 4848 O O . LEU A 1 608 ? 10.875 9.391 -28.936 1.00 66.12 608 LEU A O 1
ATOM 4852 N N . PHE A 1 609 ? 10.588 11.617 -28.793 1.00 68.00 609 PHE A N 1
ATOM 4853 C CA . PHE A 1 609 ? 9.808 11.582 -27.560 1.00 68.00 609 PHE A CA 1
ATOM 4854 C C . PHE A 1 609 ? 8.406 11.017 -27.806 1.00 68.00 609 PHE A C 1
ATOM 4856 O O . PHE A 1 609 ? 7.953 10.174 -27.041 1.00 68.00 609 PHE A O 1
ATOM 4863 N N . GLU A 1 610 ? 7.752 11.398 -28.905 1.00 69.25 610 GLU A N 1
ATOM 4864 C CA . GLU A 1 610 ? 6.475 10.790 -29.307 1.00 69.25 610 GLU A CA 1
ATOM 4865 C C . GLU A 1 610 ? 6.629 9.280 -29.553 1.00 69.25 610 GLU A C 1
ATOM 4867 O O . GLU A 1 610 ? 5.856 8.487 -29.021 1.00 69.25 610 GLU A O 1
ATOM 4872 N N . ARG A 1 611 ? 7.696 8.854 -30.243 1.00 68.38 611 ARG A N 1
ATOM 4873 C CA . ARG A 1 611 ? 8.033 7.428 -30.431 1.00 68.38 611 ARG A CA 1
ATOM 4874 C C . ARG A 1 611 ? 8.335 6.708 -29.113 1.00 68.38 611 ARG A C 1
ATOM 4876 O O . ARG A 1 611 ? 8.004 5.537 -28.955 1.00 68.38 611 ARG A O 1
ATOM 4883 N N . LEU A 1 612 ? 8.946 7.394 -28.146 1.00 65.38 612 LEU A N 1
ATOM 4884 C CA . LEU A 1 612 ? 9.159 6.867 -26.797 1.00 65.38 612 LEU A CA 1
ATOM 4885 C C . LEU A 1 612 ? 7.824 6.651 -26.069 1.00 65.38 612 LEU A C 1
ATOM 4887 O O . LEU A 1 612 ? 7.628 5.612 -25.444 1.00 65.38 612 LEU A O 1
ATOM 4891 N N . LEU A 1 613 ? 6.896 7.607 -26.166 1.00 66.38 613 LEU A N 1
ATOM 4892 C CA . LEU A 1 613 ? 5.542 7.457 -25.630 1.00 66.38 613 LEU A CA 1
ATOM 4893 C C . LEU A 1 613 ? 4.789 6.313 -26.328 1.00 66.38 613 LEU A C 1
ATOM 4895 O O . LEU A 1 613 ? 4.028 5.598 -25.680 1.00 66.38 613 LEU A O 1
ATOM 4899 N N . GLU A 1 614 ? 5.029 6.089 -27.622 1.00 63.25 614 GLU A N 1
ATOM 4900 C CA . GLU A 1 614 ? 4.515 4.926 -28.357 1.00 63.25 614 GLU A CA 1
ATOM 4901 C C . GLU A 1 614 ? 5.132 3.599 -27.887 1.00 63.25 614 GLU A C 1
ATOM 4903 O O . GLU A 1 614 ? 4.432 2.588 -27.853 1.00 63.25 614 GLU A O 1
ATOM 4908 N N . LEU A 1 615 ? 6.386 3.585 -27.426 1.00 61.19 615 LEU A N 1
ATOM 4909 C CA . LEU A 1 615 ? 7.008 2.394 -26.833 1.00 61.19 615 LEU A CA 1
ATOM 4910 C C . LEU A 1 615 ? 6.307 1.952 -25.538 1.00 61.19 615 LEU A C 1
ATOM 4912 O O . LEU A 1 615 ? 6.167 0.756 -25.292 1.00 61.19 615 LEU A O 1
ATOM 4916 N N . LEU A 1 616 ? 5.780 2.897 -24.748 1.00 54.53 616 LEU A N 1
ATOM 4917 C CA . LEU A 1 616 ? 4.927 2.592 -23.582 1.00 54.53 616 LEU A CA 1
ATOM 4918 C C . LEU A 1 616 ? 3.647 1.853 -23.976 1.00 54.53 616 LEU A C 1
ATOM 4920 O O . LEU A 1 616 ? 3.089 1.083 -23.189 1.00 54.53 616 LEU A O 1
ATOM 4924 N N . ARG A 1 617 ? 3.172 2.126 -25.193 1.00 57.69 617 ARG A N 1
ATOM 4925 C CA . ARG A 1 617 ? 1.954 1.548 -25.752 1.00 57.69 617 ARG A CA 1
ATOM 4926 C C . ARG A 1 617 ? 2.236 0.191 -26.393 1.00 57.69 617 ARG A C 1
ATOM 4928 O O . ARG A 1 617 ? 1.365 -0.678 -26.334 1.00 57.69 617 ARG A O 1
ATOM 4935 N N . ASN A 1 618 ? 3.426 -0.032 -26.969 1.00 54.47 618 ASN A N 1
ATOM 4936 C CA . ASN A 1 618 ? 3.719 -1.283 -27.668 1.00 54.47 618 ASN A CA 1
ATOM 4937 C C . ASN A 1 618 ? 5.213 -1.690 -27.736 1.00 54.47 618 ASN A C 1
ATOM 4939 O O . ASN A 1 618 ? 6.058 -0.891 -28.148 1.00 54.47 618 ASN A O 1
ATOM 4943 N N . PRO A 1 619 ? 5.535 -2.968 -27.450 1.00 51.50 619 PRO A N 1
ATOM 4944 C CA . PRO A 1 619 ? 6.894 -3.497 -27.513 1.00 51.50 619 PRO A CA 1
ATOM 4945 C C . PRO A 1 619 ? 7.468 -3.640 -28.934 1.00 51.50 619 PRO A C 1
ATOM 4947 O O . PRO A 1 619 ? 8.681 -3.658 -29.066 1.00 51.50 619 PRO A O 1
ATOM 4950 N N . LEU A 1 620 ? 6.686 -3.679 -30.017 1.00 51.25 620 LEU A N 1
ATOM 4951 C CA . LEU A 1 620 ? 7.197 -3.696 -31.403 1.00 51.25 620 LEU A CA 1
ATOM 4952 C C . LEU A 1 620 ? 7.937 -2.404 -31.780 1.00 51.25 620 LEU A C 1
ATOM 4954 O O . LEU A 1 620 ? 8.886 -2.449 -32.562 1.00 51.25 620 LEU A O 1
ATOM 4958 N N . HIS A 1 621 ? 7.581 -1.264 -31.174 1.00 56.66 621 HIS A N 1
ATOM 4959 C CA . HIS A 1 621 ? 8.347 -0.021 -31.328 1.00 56.66 621 HIS A CA 1
ATOM 4960 C C . HIS A 1 621 ? 9.725 -0.089 -30.658 1.00 56.66 621 HIS A C 1
ATOM 4962 O O . HIS A 1 621 ? 10.583 0.741 -30.961 1.00 56.66 621 HIS A O 1
ATOM 4968 N N . SER A 1 622 ? 9.981 -1.094 -29.806 1.00 55.81 622 SER A N 1
ATOM 4969 C CA . SER A 1 622 ? 11.309 -1.312 -29.232 1.00 55.81 622 SER A CA 1
ATOM 4970 C C . SER A 1 622 ? 12.369 -1.543 -30.305 1.00 55.81 622 SER A C 1
ATOM 4972 O O . SER A 1 622 ? 13.450 -0.998 -30.160 1.00 55.81 622 SER A O 1
ATOM 4974 N N . LEU A 1 623 ? 12.066 -2.218 -31.421 1.00 53.69 623 LEU A N 1
ATOM 4975 C CA . LEU A 1 623 ? 13.028 -2.466 -32.508 1.00 53.69 623 LEU A CA 1
ATOM 4976 C C . LEU A 1 623 ? 13.467 -1.180 -33.221 1.00 53.69 623 LEU A C 1
ATOM 4978 O O . LEU A 1 623 ? 14.648 -0.983 -33.505 1.00 53.69 623 LEU A O 1
ATOM 4982 N N . GLU A 1 624 ? 12.527 -0.270 -33.478 1.00 53.78 624 GLU A N 1
ATOM 4983 C CA . GLU A 1 624 ? 12.833 1.035 -34.074 1.00 53.78 624 GLU A CA 1
ATOM 4984 C C . GLU A 1 624 ? 13.614 1.913 -33.079 1.00 53.78 624 GLU A C 1
ATOM 4986 O O . GLU A 1 624 ? 14.568 2.598 -33.445 1.00 53.78 624 GLU A O 1
ATOM 4991 N N . VAL A 1 625 ? 13.291 1.808 -31.791 1.00 56.62 625 VAL A N 1
ATOM 4992 C CA . VAL A 1 625 ? 14.035 2.411 -30.679 1.00 56.62 625 VAL A CA 1
ATOM 4993 C C . VAL A 1 625 ? 15.443 1.823 -30.510 1.00 56.62 625 VAL A C 1
ATOM 4995 O O . VAL A 1 625 ? 16.387 2.563 -30.222 1.00 56.62 625 VAL A O 1
ATOM 4998 N N . LEU A 1 626 ? 15.632 0.525 -30.749 1.00 56.41 626 LEU A N 1
ATOM 4999 C CA . LEU A 1 626 ? 16.945 -0.120 -30.743 1.00 56.41 626 LEU A CA 1
ATOM 5000 C C . LEU A 1 626 ? 17.842 0.463 -31.844 1.00 56.41 626 LEU A C 1
ATOM 5002 O O . LEU A 1 626 ? 19.034 0.649 -31.603 1.00 56.41 626 LEU A O 1
ATOM 5006 N N . SER A 1 627 ? 17.269 0.859 -32.990 1.00 55.06 627 SER A N 1
ATOM 5007 C CA . SER A 1 627 ? 18.001 1.538 -34.075 1.00 55.06 627 SER A CA 1
ATOM 5008 C C . SER A 1 627 ? 18.472 2.961 -33.718 1.00 55.06 627 SER A C 1
ATOM 5010 O O . SER A 1 627 ? 19.501 3.419 -34.213 1.00 55.06 627 SER A O 1
ATOM 5012 N N . ILE A 1 628 ? 17.764 3.641 -32.807 1.00 58.66 628 ILE A N 1
ATOM 5013 C CA . ILE A 1 628 ? 18.111 4.963 -32.245 1.00 58.66 628 ILE A CA 1
ATOM 5014 C C . ILE A 1 628 ? 19.204 4.842 -31.157 1.00 58.66 628 ILE A C 1
ATOM 5016 O O . ILE A 1 628 ? 19.912 5.806 -30.847 1.00 58.66 628 ILE A O 1
ATOM 5020 N N . GLY A 1 629 ? 19.362 3.641 -30.594 1.00 69.50 629 GLY A N 1
ATOM 5021 C CA . GLY A 1 629 ? 20.272 3.312 -29.503 1.00 69.50 629 GLY A CA 1
ATOM 5022 C C . GLY A 1 629 ? 19.561 3.336 -28.150 1.00 69.50 629 GLY A C 1
ATOM 5023 O O . GLY A 1 629 ? 19.361 4.399 -27.567 1.00 69.50 629 GLY A O 1
ATOM 5024 N N . TYR A 1 630 ? 19.253 2.151 -27.609 1.00 70.31 630 TYR A N 1
ATOM 5025 C CA . TYR A 1 630 ? 18.587 1.939 -26.307 1.00 70.31 630 TYR A CA 1
ATOM 5026 C C . TYR A 1 630 ? 19.137 2.821 -25.178 1.00 70.31 630 TYR A C 1
ATOM 5028 O O . TYR A 1 630 ? 18.371 3.420 -24.426 1.00 70.31 630 TYR A O 1
ATOM 5036 N N . ARG A 1 631 ? 20.466 2.969 -25.098 1.00 75.50 631 ARG A N 1
ATOM 5037 C CA . ARG A 1 631 ? 21.125 3.779 -24.062 1.00 75.50 631 ARG A CA 1
ATOM 5038 C C . ARG A 1 631 ? 20.730 5.249 -24.119 1.00 75.50 631 ARG A C 1
ATOM 5040 O O . ARG A 1 631 ? 20.489 5.853 -23.082 1.00 75.50 631 ARG A O 1
ATOM 5047 N N . THR A 1 632 ? 20.590 5.809 -25.321 1.00 76.38 632 THR A N 1
ATOM 5048 C CA . THR A 1 632 ? 20.105 7.180 -25.528 1.00 76.38 632 THR A CA 1
ATOM 5049 C C . THR A 1 632 ? 18.747 7.377 -24.877 1.00 76.38 632 THR A C 1
ATOM 5051 O O . THR A 1 632 ? 18.484 8.420 -24.289 1.00 76.38 632 THR A O 1
ATOM 5054 N N . ILE A 1 633 ? 17.897 6.360 -24.941 1.00 77.00 633 ILE A N 1
ATOM 5055 C CA . ILE A 1 633 ? 16.544 6.413 -24.416 1.00 77.00 633 ILE A CA 1
ATOM 5056 C C . ILE A 1 633 ? 16.524 6.296 -22.897 1.00 77.00 633 ILE A C 1
ATOM 5058 O O . ILE A 1 633 ? 15.930 7.142 -22.231 1.00 77.00 633 ILE A O 1
ATOM 5062 N N . VAL A 1 634 ? 17.206 5.300 -22.340 1.00 80.88 634 VAL A N 1
ATOM 5063 C CA . VAL A 1 634 ? 17.134 5.043 -20.901 1.00 80.88 634 VAL A CA 1
ATOM 5064 C C . VAL A 1 634 ? 18.052 5.946 -20.068 1.00 80.88 634 VAL A C 1
ATOM 5066 O O . VAL A 1 634 ? 17.795 6.101 -18.879 1.00 80.88 634 VAL A O 1
ATOM 5069 N N . GLU A 1 635 ? 19.063 6.598 -20.653 1.00 86.69 635 GLU A N 1
ATOM 5070 C CA . GLU A 1 635 ? 20.005 7.497 -19.949 1.00 86.69 635 GLU A CA 1
ATOM 5071 C C . GLU A 1 635 ? 19.662 9.001 -20.077 1.00 86.69 635 GLU A C 1
ATOM 5073 O O . GLU A 1 635 ? 20.399 9.845 -19.559 1.00 86.69 635 GLU A O 1
ATOM 5078 N N . THR A 1 636 ? 18.550 9.361 -20.729 1.00 86.31 636 THR A N 1
ATOM 5079 C CA . THR A 1 636 ? 18.150 10.761 -20.998 1.00 86.31 636 THR A CA 1
ATOM 5080 C C . THR A 1 636 ? 16.851 11.138 -20.277 1.00 86.31 636 THR A C 1
ATOM 5082 O O . THR A 1 636 ? 15.904 10.353 -20.247 1.00 86.31 636 THR A O 1
ATOM 5085 N N . ASP A 1 637 ? 16.777 12.356 -19.722 1.00 87.69 637 ASP A N 1
ATOM 5086 C CA . ASP A 1 637 ? 15.529 12.940 -19.209 1.00 87.69 637 ASP A CA 1
ATOM 5087 C C . ASP A 1 637 ? 14.733 13.544 -20.370 1.00 87.69 637 ASP A C 1
ATOM 5089 O O . ASP A 1 637 ? 14.839 14.729 -20.688 1.00 87.69 637 ASP A O 1
ATOM 5093 N N . TRP A 1 638 ? 13.935 12.714 -21.036 1.00 82.69 638 TRP A N 1
ATOM 5094 C CA . TRP A 1 638 ? 13.136 13.148 -22.183 1.00 82.69 638 TRP A CA 1
ATOM 5095 C C . TRP A 1 638 ? 12.084 14.201 -21.843 1.00 82.69 638 TRP A C 1
ATOM 5097 O O . TRP A 1 638 ? 11.711 15.000 -22.698 1.00 82.69 638 TRP A O 1
ATOM 5107 N N . LEU A 1 639 ? 11.633 14.248 -20.592 1.00 81.44 639 LEU A N 1
ATOM 5108 C CA . LEU A 1 639 ? 10.662 15.240 -20.146 1.00 81.44 639 LEU A CA 1
ATOM 5109 C C . LEU A 1 639 ? 11.306 16.615 -19.938 1.00 81.44 639 LEU A C 1
ATOM 5111 O O . LEU A 1 639 ? 10.595 17.617 -19.919 1.00 81.44 639 LEU A O 1
ATOM 5115 N N . SER A 1 640 ? 12.640 16.701 -19.865 1.00 83.88 640 SER A N 1
ATOM 5116 C CA . SER A 1 640 ? 13.338 17.988 -19.879 1.00 83.88 640 SER A CA 1
ATOM 5117 C C . SER A 1 640 ? 13.226 18.697 -21.230 1.00 83.88 640 SER A C 1
ATOM 5119 O O . SER A 1 640 ? 13.491 19.894 -21.295 1.00 83.88 640 SER A O 1
ATOM 5121 N N . LEU A 1 641 ? 12.850 17.998 -22.309 1.00 79.38 641 LEU A N 1
ATOM 5122 C CA . LEU A 1 641 ? 12.768 18.562 -23.661 1.00 79.38 641 LEU A CA 1
ATOM 5123 C C . LEU A 1 641 ? 11.794 19.749 -23.744 1.00 79.38 641 LEU A C 1
ATOM 5125 O O . LEU A 1 641 ? 11.960 20.642 -24.574 1.00 79.38 641 LEU A O 1
ATOM 5129 N N . THR A 1 642 ? 10.803 19.805 -22.849 1.00 77.06 642 THR A N 1
ATOM 5130 C CA . THR A 1 642 ? 9.858 20.926 -22.766 1.00 77.06 642 THR A CA 1
ATOM 5131 C C . THR A 1 642 ? 10.498 22.219 -22.252 1.00 77.06 642 THR A C 1
ATOM 5133 O O . THR A 1 642 ? 9.905 23.285 -22.405 1.00 77.06 642 THR A O 1
ATOM 5136 N N . SER A 1 643 ? 11.672 22.147 -21.614 1.00 81.38 643 SER A N 1
ATOM 5137 C CA . SER A 1 643 ? 12.352 23.288 -20.986 1.00 81.38 643 SER A CA 1
ATOM 5138 C C . SER A 1 643 ? 13.796 23.503 -21.460 1.00 81.38 643 SER A C 1
ATOM 5140 O O . SER A 1 643 ? 14.265 24.642 -21.458 1.00 81.38 643 SER A O 1
ATOM 5142 N N . VAL A 1 644 ? 14.497 22.451 -21.892 1.00 84.12 644 VAL A N 1
ATOM 5143 C CA . VAL A 1 644 ? 15.910 22.469 -22.299 1.00 84.12 644 VAL A CA 1
ATOM 5144 C C . VAL A 1 644 ? 16.103 21.600 -23.542 1.00 84.12 644 VAL A C 1
ATOM 5146 O O . VAL A 1 644 ? 15.609 20.478 -23.598 1.00 84.12 644 VAL A O 1
ATOM 5149 N N . CYS A 1 645 ? 16.847 22.108 -24.531 1.00 81.81 645 CYS A N 1
ATOM 5150 C CA . CYS A 1 645 ? 17.132 21.389 -25.770 1.00 81.81 645 CYS A CA 1
ATOM 5151 C C . CYS A 1 645 ? 18.625 21.450 -26.148 1.00 81.81 645 CYS A C 1
ATOM 5153 O O . CYS A 1 645 ? 19.157 22.564 -26.226 1.00 81.81 645 CYS A O 1
ATOM 5155 N N . PRO A 1 646 ? 19.306 20.313 -26.417 1.00 82.75 646 PRO A N 1
ATOM 5156 C CA . PRO A 1 646 ? 18.816 18.924 -26.356 1.00 82.75 646 PRO A CA 1
ATOM 5157 C C . PRO A 1 646 ? 18.425 18.492 -24.927 1.00 82.75 646 PRO A C 1
ATOM 5159 O O . PRO A 1 646 ? 18.790 19.184 -23.971 1.00 82.75 646 PRO A O 1
ATOM 5162 N N . PRO A 1 647 ? 17.672 17.387 -24.767 1.00 83.06 647 PRO A N 1
ATOM 5163 C CA . PRO A 1 647 ? 17.250 16.925 -23.451 1.00 83.06 647 PRO A CA 1
ATOM 5164 C C . PRO A 1 647 ? 18.465 16.585 -22.581 1.00 83.06 647 PRO A C 1
ATOM 5166 O O . PRO A 1 647 ? 19.530 16.205 -23.078 1.00 83.06 647 PRO A O 1
ATOM 5169 N N . THR A 1 648 ? 18.333 16.771 -21.271 1.00 86.62 648 THR A N 1
ATOM 5170 C CA . THR A 1 648 ? 19.460 16.623 -20.351 1.00 86.62 648 THR A CA 1
ATOM 5171 C C . THR A 1 648 ? 19.747 15.149 -20.073 1.00 86.62 648 THR A C 1
ATOM 5173 O O . THR A 1 648 ? 18.816 14.397 -19.781 1.00 86.62 648 THR A O 1
ATOM 5176 N N . PRO A 1 649 ? 21.020 14.716 -20.088 1.00 87.81 649 PRO A N 1
ATOM 5177 C CA . PRO A 1 649 ? 21.388 13.397 -19.591 1.00 87.81 649 PRO A CA 1
ATOM 5178 C C . PRO A 1 649 ? 21.037 13.252 -18.111 1.00 87.81 649 PRO A C 1
ATOM 5180 O O . PRO A 1 649 ? 21.178 14.205 -17.336 1.00 87.81 649 PRO A O 1
ATOM 5183 N N . LEU A 1 650 ? 20.650 12.049 -17.703 1.00 90.06 650 LEU A N 1
ATOM 5184 C CA . LEU A 1 650 ? 20.347 11.758 -16.307 1.00 90.06 650 LEU A CA 1
ATOM 5185 C C . LEU A 1 650 ? 21.606 11.809 -15.421 1.00 90.06 650 LEU A C 1
ATOM 5187 O O . LEU A 1 650 ? 22.748 11.651 -15.892 1.00 90.06 650 LEU A O 1
ATOM 5191 N N . PRO A 1 651 ? 21.436 12.076 -14.114 1.00 90.50 651 PRO A N 1
ATOM 5192 C CA . PRO A 1 651 ? 22.530 11.975 -13.162 1.00 90.50 651 PRO A CA 1
ATOM 5193 C C . PRO A 1 651 ? 23.030 10.528 -13.074 1.00 90.50 651 PRO A C 1
ATOM 5195 O O . PRO A 1 651 ? 22.249 9.579 -12.996 1.00 90.50 651 PRO A O 1
ATOM 5198 N N . GLU A 1 652 ? 24.353 10.378 -13.075 1.00 89.00 652 GLU A N 1
ATOM 5199 C CA . GLU A 1 652 ? 24.999 9.081 -12.894 1.00 89.00 652 GLU A CA 1
ATOM 5200 C C . GLU A 1 652 ? 24.834 8.613 -11.446 1.00 89.00 652 GLU A C 1
ATOM 5202 O O . GLU A 1 652 ? 24.929 9.398 -10.493 1.00 89.00 652 GLU A O 1
ATOM 5207 N N . LEU A 1 653 ? 24.561 7.326 -11.291 1.00 86.12 653 LEU A N 1
ATOM 5208 C CA . LEU A 1 653 ? 24.417 6.676 -10.009 1.00 86.12 653 LEU A CA 1
ATOM 5209 C C . LEU A 1 653 ? 25.800 6.508 -9.373 1.00 86.12 653 LEU A C 1
ATOM 5211 O O . LEU A 1 653 ? 26.690 5.863 -9.916 1.00 86.12 653 LEU A O 1
ATOM 5215 N N . SER A 1 654 ? 25.975 7.098 -8.196 1.00 87.31 654 SER A N 1
ATOM 5216 C CA . SER A 1 654 ? 27.161 6.934 -7.352 1.00 87.31 654 SER A CA 1
ATOM 5217 C C . SER A 1 654 ? 26.721 6.638 -5.925 1.00 87.31 654 SER A C 1
ATOM 5219 O O . SER A 1 654 ? 25.610 7.017 -5.544 1.00 87.31 654 SER A O 1
ATOM 5221 N N . ILE A 1 655 ? 27.589 6.018 -5.117 1.00 86.88 655 ILE A N 1
ATOM 5222 C CA . ILE A 1 655 ? 27.289 5.727 -3.705 1.00 86.88 655 ILE A CA 1
ATOM 5223 C C . ILE A 1 655 ? 26.789 6.986 -2.967 1.00 86.88 655 ILE A C 1
ATOM 5225 O O . ILE A 1 655 ? 25.689 6.937 -2.412 1.00 86.88 655 ILE A O 1
ATOM 5229 N N . PRO A 1 656 ? 27.470 8.154 -3.023 1.00 89.56 656 PRO A N 1
ATOM 5230 C CA . PRO A 1 656 ? 26.985 9.343 -2.321 1.00 89.56 656 PRO A CA 1
ATOM 5231 C C . PRO A 1 656 ? 25.644 9.861 -2.859 1.00 89.56 656 PRO A C 1
ATOM 5233 O O . PRO A 1 656 ? 24.796 10.299 -2.081 1.00 89.56 656 PRO A O 1
ATOM 5236 N N . ALA A 1 657 ? 25.422 9.810 -4.178 1.00 86.06 657 ALA A N 1
ATOM 5237 C CA . ALA A 1 657 ? 24.163 10.245 -4.790 1.00 86.06 657 ALA A CA 1
ATOM 5238 C C . ALA A 1 657 ? 22.990 9.335 -4.400 1.00 86.06 657 ALA A C 1
ATOM 5240 O O . ALA A 1 657 ? 21.889 9.818 -4.144 1.00 86.06 657 ALA A O 1
ATOM 5241 N N . MET A 1 658 ? 23.238 8.031 -4.303 1.00 85.31 658 MET A N 1
ATOM 5242 C CA . MET A 1 658 ? 22.248 7.067 -3.851 1.00 85.31 658 MET A CA 1
ATOM 5243 C C . MET A 1 658 ? 21.911 7.263 -2.374 1.00 85.31 658 MET A C 1
ATOM 5245 O O . MET A 1 658 ? 20.749 7.466 -2.045 1.00 85.31 658 MET A O 1
ATOM 5249 N N . LEU A 1 659 ? 22.913 7.293 -1.490 1.00 87.00 659 LEU A N 1
ATOM 5250 C CA . LEU A 1 659 ? 22.700 7.450 -0.048 1.00 87.00 659 LEU A CA 1
ATOM 5251 C C . LEU A 1 659 ? 22.047 8.790 0.310 1.00 87.00 659 LEU A C 1
ATOM 5253 O O . LEU A 1 659 ? 21.216 8.854 1.214 1.00 87.00 659 LEU A O 1
ATOM 5257 N N . SER A 1 660 ? 22.421 9.872 -0.381 1.00 87.00 660 SER A N 1
ATOM 5258 C CA . SER A 1 660 ? 21.766 11.175 -0.207 1.00 87.00 660 SER A CA 1
ATOM 5259 C C . SER A 1 660 ? 20.352 11.184 -0.779 1.00 87.00 660 SER A C 1
ATOM 5261 O O . SER A 1 660 ? 19.457 11.775 -0.184 1.00 87.00 660 SER A O 1
ATOM 5263 N N . GLY A 1 661 ? 20.128 10.501 -1.901 1.00 85.25 661 GLY A N 1
ATOM 5264 C CA . GLY A 1 661 ? 18.812 10.379 -2.501 1.00 85.25 661 GLY A CA 1
ATOM 5265 C C . GLY A 1 661 ? 17.840 9.559 -1.645 1.00 85.25 661 GLY A C 1
ATOM 5266 O O . GLY A 1 661 ? 16.726 10.025 -1.434 1.00 85.25 661 GLY A O 1
ATOM 5267 N N . PHE A 1 662 ? 18.264 8.419 -1.088 1.00 85.44 662 PHE A N 1
ATOM 5268 C CA . PHE A 1 662 ? 17.425 7.590 -0.210 1.00 85.44 662 PHE A CA 1
ATOM 5269 C C . PHE A 1 662 ? 16.914 8.378 1.000 1.00 85.44 662 PHE A C 1
ATOM 5271 O O . PHE A 1 662 ? 15.787 8.166 1.431 1.00 85.44 662 PHE A O 1
ATOM 5278 N N . GLN A 1 663 ? 17.721 9.329 1.484 1.00 83.25 663 GLN A N 1
ATOM 5279 C CA . GLN A 1 663 ? 17.376 10.253 2.566 1.00 83.25 663 GLN A CA 1
ATOM 5280 C C . GLN A 1 663 ? 16.453 11.402 2.136 1.00 83.25 663 GLN A C 1
ATOM 5282 O O . GLN A 1 663 ? 15.718 11.945 2.957 1.00 83.25 663 GLN A O 1
ATOM 5287 N N . ALA A 1 664 ? 16.538 11.831 0.877 1.00 85.38 664 ALA A N 1
ATOM 5288 C CA . ALA A 1 664 ? 15.844 13.017 0.380 1.00 85.38 664 ALA A CA 1
ATOM 5289 C C . ALA A 1 664 ? 14.426 12.727 -0.136 1.00 85.38 664 ALA A C 1
ATOM 5291 O O . ALA A 1 664 ? 13.588 13.630 -0.145 1.00 85.38 664 ALA A O 1
ATOM 5292 N N . HIS A 1 665 ? 14.152 11.497 -0.575 1.00 88.62 665 HIS A N 1
ATOM 5293 C CA . HIS A 1 665 ? 12.862 11.114 -1.151 1.00 88.62 665 HIS A CA 1
ATOM 5294 C C . HIS A 1 665 ? 12.094 10.201 -0.196 1.00 88.62 665 HIS A C 1
ATOM 5296 O O . HIS A 1 665 ? 12.666 9.286 0.399 1.00 88.62 665 HIS A O 1
ATOM 5302 N N . GLY A 1 666 ? 10.784 10.422 -0.060 1.00 85.06 666 GLY A N 1
ATOM 5303 C CA . GLY A 1 666 ? 9.964 9.576 0.810 1.00 85.06 666 GLY A CA 1
ATOM 5304 C C . GLY A 1 666 ? 9.663 8.203 0.206 1.00 85.06 666 GLY A C 1
ATOM 5305 O O . GLY A 1 666 ? 9.418 7.254 0.949 1.00 85.06 666 GLY A O 1
ATOM 5306 N N . MET A 1 667 ? 9.756 8.056 -1.118 1.00 89.81 667 MET A N 1
ATOM 5307 C CA . MET A 1 667 ? 9.702 6.759 -1.787 1.00 89.81 667 MET A CA 1
ATOM 5308 C C . MET A 1 667 ? 10.928 6.541 -2.665 1.00 89.81 667 MET A C 1
ATOM 5310 O O . MET A 1 667 ? 11.318 7.418 -3.433 1.00 89.81 667 MET A O 1
ATOM 5314 N N . ASN A 1 668 ? 11.515 5.352 -2.566 1.00 91.06 668 ASN A N 1
ATOM 5315 C CA . ASN A 1 668 ? 12.696 4.957 -3.316 1.00 91.06 668 ASN A CA 1
ATOM 5316 C C . ASN A 1 668 ? 12.420 3.646 -4.059 1.00 91.06 668 ASN A C 1
ATOM 5318 O O . ASN A 1 668 ? 12.012 2.654 -3.458 1.00 91.06 668 ASN A O 1
ATOM 5322 N N . LEU A 1 669 ? 12.638 3.646 -5.371 1.00 90.75 669 LEU A N 1
ATOM 5323 C CA . LEU A 1 669 ? 12.512 2.470 -6.222 1.00 90.75 669 LEU A CA 1
ATOM 5324 C C . LEU A 1 669 ? 13.892 2.106 -6.739 1.00 90.75 669 LEU A C 1
ATOM 5326 O O . LEU A 1 669 ? 14.555 2.926 -7.378 1.00 90.75 669 LEU A O 1
ATOM 5330 N N . TYR A 1 670 ? 14.319 0.883 -6.466 1.00 88.12 670 TYR A N 1
ATOM 5331 C CA . TYR A 1 670 ? 15.591 0.365 -6.929 1.00 88.12 670 TYR A CA 1
ATOM 5332 C C . TYR A 1 670 ? 15.374 -0.772 -7.928 1.00 88.12 670 TYR A C 1
ATOM 5334 O O . TYR A 1 670 ? 14.779 -1.805 -7.617 1.00 88.12 670 TYR A O 1
ATOM 5342 N N . PHE A 1 671 ? 15.906 -0.551 -9.125 1.00 85.19 671 PHE A N 1
ATOM 5343 C CA . PHE A 1 671 ? 15.877 -1.437 -10.274 1.00 85.19 671 PHE A CA 1
ATOM 5344 C C . PHE A 1 671 ? 17.313 -1.844 -10.602 1.00 85.19 671 PHE A C 1
ATOM 5346 O O . PHE A 1 671 ? 18.009 -1.141 -11.330 1.00 85.19 671 PHE A O 1
ATOM 5353 N N . GLY A 1 672 ? 17.804 -2.957 -10.067 1.00 78.25 672 GLY A N 1
ATOM 5354 C CA . GLY A 1 672 ? 19.199 -3.349 -10.274 1.00 78.25 672 GLY A CA 1
ATOM 5355 C C . GLY A 1 672 ? 19.571 -4.665 -9.607 1.00 78.25 672 GLY A C 1
ATOM 5356 O O . GLY A 1 672 ? 18.686 -5.404 -9.191 1.00 78.25 672 GLY A O 1
ATOM 5357 N N . LEU A 1 673 ? 20.869 -4.969 -9.551 1.00 76.81 673 LEU A N 1
ATOM 5358 C CA . LEU A 1 673 ? 21.383 -6.223 -9.000 1.00 76.81 673 LEU A CA 1
ATOM 5359 C C . LEU A 1 673 ? 21.677 -6.128 -7.500 1.00 76.81 673 LEU A C 1
ATOM 5361 O O . LEU A 1 673 ? 21.981 -5.072 -6.958 1.00 76.81 673 LEU A O 1
ATOM 5365 N N . GLY A 1 674 ? 21.656 -7.265 -6.821 1.00 74.00 674 GLY A N 1
ATOM 5366 C CA . GLY A 1 674 ? 21.826 -7.353 -5.381 1.00 74.00 674 GLY A CA 1
ATOM 5367 C C . GLY A 1 674 ? 21.701 -8.794 -4.891 1.00 74.00 674 GLY A C 1
ATOM 5368 O O . GLY A 1 674 ? 21.380 -9.682 -5.669 1.00 74.00 674 GLY A O 1
ATOM 5369 N N . ASN A 1 675 ? 21.990 -9.032 -3.620 1.00 73.75 675 ASN A N 1
ATOM 5370 C CA . ASN A 1 675 ? 21.728 -10.297 -2.939 1.00 73.75 675 ASN A CA 1
ATOM 5371 C C . ASN A 1 675 ? 21.191 -10.035 -1.531 1.00 73.75 675 ASN A C 1
ATOM 5373 O O . ASN A 1 675 ? 20.833 -8.918 -1.203 1.00 73.75 675 ASN A O 1
ATOM 5377 N N . GLU A 1 676 ? 21.199 -11.023 -0.647 1.00 69.50 676 GLU A N 1
ATOM 5378 C CA . GLU A 1 676 ? 20.674 -10.932 0.713 1.00 69.50 676 GLU A CA 1
ATOM 5379 C C . GLU A 1 676 ? 21.427 -9.966 1.658 1.00 69.50 676 GLU A C 1
ATOM 5381 O O . GLU A 1 676 ? 20.987 -9.731 2.789 1.00 69.50 676 GLU A O 1
ATOM 5386 N N . THR A 1 677 ? 22.553 -9.387 1.216 1.00 73.94 677 THR A N 1
ATOM 5387 C CA . THR A 1 677 ? 23.389 -8.475 2.020 1.00 73.94 677 THR A CA 1
ATOM 5388 C C . THR A 1 677 ? 23.788 -7.171 1.328 1.00 73.94 677 THR A C 1
ATOM 5390 O O . THR A 1 677 ? 24.050 -6.185 2.017 1.00 73.94 677 THR A O 1
ATOM 5393 N N . HIS A 1 678 ? 23.851 -7.142 -0.000 1.00 81.81 678 HIS A N 1
ATOM 5394 C CA . HIS A 1 678 ? 24.395 -6.023 -0.759 1.00 81.81 678 HIS A CA 1
ATOM 5395 C C . HIS A 1 678 ? 23.545 -5.708 -1.976 1.00 81.81 678 HIS A C 1
ATOM 5397 O O . HIS A 1 678 ? 22.907 -6.572 -2.567 1.00 81.81 678 HIS A O 1
ATOM 5403 N N . VAL A 1 679 ? 23.625 -4.453 -2.388 1.00 80.06 679 VAL A N 1
ATOM 5404 C CA . VAL A 1 679 ? 23.209 -4.001 -3.708 1.00 80.06 679 VAL A CA 1
ATOM 5405 C C . VAL A 1 679 ? 24.466 -3.838 -4.569 1.00 80.06 679 VAL A C 1
ATOM 5407 O O . VAL A 1 679 ? 25.478 -3.320 -4.085 1.00 80.06 679 VAL A O 1
ATOM 5410 N N . TYR A 1 680 ? 24.433 -4.319 -5.814 1.00 75.50 680 TYR A N 1
ATOM 5411 C CA . TYR A 1 680 ? 25.586 -4.426 -6.713 1.00 75.50 680 TYR A CA 1
ATOM 5412 C C . TYR A 1 680 ? 25.485 -3.501 -7.930 1.00 75.50 680 TYR A C 1
ATOM 5414 O O . TYR A 1 680 ? 24.412 -3.291 -8.493 1.00 75.50 680 TYR A O 1
ATOM 5422 N N . TRP A 1 681 ? 26.650 -3.025 -8.377 1.00 75.94 681 TRP A N 1
ATOM 5423 C CA . TRP A 1 681 ? 26.870 -2.293 -9.627 1.00 75.94 681 TRP A CA 1
ATOM 5424 C C . TRP A 1 681 ? 28.180 -2.727 -10.280 1.00 75.94 681 TRP A C 1
ATOM 5426 O O . TRP A 1 681 ? 29.044 -3.307 -9.621 1.00 75.94 681 TRP A O 1
ATOM 5436 N N . VAL A 1 682 ? 28.374 -2.368 -11.554 1.00 69.00 682 VAL A N 1
ATOM 5437 C CA . VAL A 1 682 ? 29.562 -2.732 -12.347 1.00 69.00 682 VAL A CA 1
ATOM 5438 C C . VAL A 1 682 ? 30.886 -2.410 -11.635 1.00 69.00 682 VAL A C 1
ATOM 5440 O O . VAL A 1 682 ? 31.857 -3.138 -11.822 1.00 69.00 682 VAL A O 1
ATOM 5443 N N . ASN A 1 683 ? 30.944 -1.359 -10.803 1.00 71.69 683 ASN A N 1
ATOM 5444 C CA . ASN A 1 683 ? 32.189 -0.904 -10.165 1.00 71.69 683 ASN A CA 1
ATOM 5445 C C . ASN A 1 683 ? 32.169 -0.850 -8.626 1.00 71.69 683 ASN A C 1
ATOM 5447 O O . ASN A 1 683 ? 33.189 -0.491 -8.038 1.00 71.69 683 ASN A O 1
ATOM 5451 N N . PHE A 1 684 ? 31.044 -1.131 -7.963 1.00 79.31 684 PHE A N 1
ATOM 5452 C CA . PHE A 1 684 ? 30.943 -1.043 -6.501 1.00 79.31 684 PHE A CA 1
ATOM 5453 C C . PHE A 1 684 ? 29.751 -1.832 -5.948 1.00 79.31 684 PHE A C 1
ATOM 5455 O O . PHE A 1 684 ? 28.844 -2.213 -6.681 1.00 79.31 684 PHE A O 1
ATOM 5462 N N . SER A 1 685 ? 29.740 -2.037 -4.633 1.00 85.12 685 SER A N 1
ATOM 5463 C CA . SER A 1 685 ? 28.613 -2.595 -3.885 1.00 85.12 685 SER A CA 1
ATOM 5464 C C . SER A 1 685 ? 28.322 -1.730 -2.665 1.00 85.12 685 SER A C 1
ATOM 5466 O O . SER A 1 685 ? 29.248 -1.165 -2.085 1.00 85.12 685 SER A O 1
ATOM 5468 N N . VAL A 1 686 ? 27.059 -1.651 -2.257 1.00 85.06 686 VAL A N 1
ATOM 5469 C CA . VAL A 1 686 ? 26.639 -0.951 -1.033 1.00 85.06 686 VAL A CA 1
ATOM 5470 C C . VAL A 1 686 ? 25.921 -1.935 -0.127 1.00 85.06 686 VAL A C 1
ATOM 5472 O O . VAL A 1 686 ? 25.097 -2.722 -0.594 1.00 85.06 686 VAL A O 1
ATOM 5475 N N . ASP A 1 687 ? 26.255 -1.906 1.161 1.00 84.31 687 ASP A N 1
ATOM 5476 C CA . ASP A 1 687 ? 25.593 -2.731 2.166 1.00 84.31 687 ASP A CA 1
ATOM 5477 C C . ASP A 1 687 ? 24.117 -2.315 2.271 1.00 84.31 687 ASP A C 1
ATOM 5479 O O . ASP A 1 687 ? 23.785 -1.132 2.401 1.00 84.31 687 ASP A O 1
ATOM 5483 N N . ALA A 1 688 ? 23.224 -3.302 2.231 1.00 77.00 688 ALA A N 1
ATOM 5484 C CA . ALA A 1 688 ? 21.785 -3.125 2.398 1.00 77.00 688 ALA A CA 1
ATOM 5485 C C . ALA A 1 688 ? 21.429 -2.238 3.600 1.00 77.00 688 ALA A C 1
ATOM 5487 O O . ALA A 1 688 ? 20.555 -1.372 3.531 1.00 77.00 688 ALA A O 1
ATOM 5488 N N . SER A 1 689 ? 22.139 -2.435 4.712 1.00 76.44 689 SER A N 1
ATOM 5489 C CA . SER A 1 689 ? 21.915 -1.726 5.968 1.00 76.44 689 SER A CA 1
ATOM 5490 C C . SER A 1 689 ? 22.216 -0.242 5.880 1.00 76.44 689 SER A C 1
ATOM 5492 O O . SER A 1 689 ? 21.687 0.520 6.685 1.00 76.44 689 SER A O 1
ATOM 5494 N N . GLU A 1 690 ? 23.031 0.196 4.925 1.00 80.44 690 GLU A N 1
ATOM 5495 C CA . GLU A 1 690 ? 23.312 1.611 4.724 1.00 80.44 690 GLU A CA 1
ATOM 5496 C C . GLU A 1 690 ? 22.162 2.316 3.992 1.00 80.44 690 GLU A C 1
ATOM 5498 O O . GLU A 1 690 ? 21.801 3.442 4.343 1.00 80.44 690 GLU A O 1
ATOM 5503 N N . LEU A 1 691 ? 21.538 1.626 3.032 1.00 78.00 691 LEU A N 1
ATOM 5504 C CA . LEU A 1 691 ? 20.398 2.131 2.262 1.00 78.00 691 LEU A CA 1
ATOM 5505 C C . LEU A 1 691 ? 19.136 2.225 3.114 1.00 78.00 691 LEU A C 1
ATOM 5507 O O . LEU A 1 691 ? 18.486 3.270 3.168 1.00 78.00 691 LEU A O 1
ATOM 5511 N N . MET A 1 692 ? 18.829 1.144 3.828 1.00 73.62 692 MET A N 1
ATOM 5512 C CA . MET A 1 692 ? 17.564 0.998 4.547 1.00 73.62 692 MET A CA 1
ATOM 5513 C C . MET A 1 692 ? 17.440 1.950 5.745 1.00 73.62 692 MET A C 1
ATOM 5515 O O . MET A 1 692 ? 16.329 2.317 6.117 1.00 73.62 692 MET A O 1
ATOM 5519 N N . ARG A 1 693 ? 18.564 2.441 6.298 1.00 71.12 693 ARG A N 1
ATOM 5520 C CA . ARG A 1 693 ? 18.569 3.463 7.369 1.00 71.12 693 ARG A CA 1
ATOM 5521 C C . ARG A 1 693 ? 17.895 4.768 6.972 1.00 71.12 693 ARG A C 1
ATOM 5523 O O . ARG A 1 693 ? 17.491 5.523 7.846 1.00 71.12 693 ARG A O 1
ATOM 5530 N N . LYS A 1 694 ? 17.872 5.088 5.679 1.00 68.31 694 LYS A N 1
ATOM 5531 C CA . LYS A 1 694 ? 17.591 6.447 5.208 1.00 68.31 694 LYS A CA 1
ATOM 5532 C C . LYS A 1 694 ? 16.244 6.590 4.509 1.00 68.31 694 LYS A C 1
ATOM 5534 O O . LYS A 1 694 ? 15.829 7.713 4.263 1.00 68.31 694 LYS A O 1
ATOM 5539 N N . SER A 1 695 ? 15.562 5.487 4.220 1.00 66.12 695 SER A N 1
ATOM 5540 C CA . SER A 1 695 ? 14.356 5.448 3.389 1.00 66.12 695 SER A CA 1
ATOM 5541 C C . SER A 1 695 ? 13.072 5.205 4.173 1.00 66.12 695 SER A C 1
ATOM 5543 O O . SER A 1 695 ? 13.056 4.424 5.122 1.00 66.12 695 SER A O 1
ATOM 5545 N N . SER A 1 696 ? 11.965 5.795 3.707 1.00 75.88 696 SER A N 1
ATOM 5546 C CA . SER A 1 696 ? 10.626 5.485 4.226 1.00 75.88 696 SER A CA 1
ATOM 5547 C C . SER A 1 696 ? 9.978 4.328 3.452 1.00 75.88 696 SER A C 1
ATOM 5549 O O . SER A 1 696 ? 9.799 3.248 4.004 1.00 75.88 696 SER A O 1
ATOM 5551 N N . ILE A 1 697 ? 9.679 4.504 2.165 1.00 86.12 697 ILE A N 1
ATOM 5552 C CA . ILE A 1 697 ? 9.137 3.431 1.316 1.00 86.12 697 ILE A CA 1
ATOM 5553 C C . ILE A 1 697 ? 10.226 2.949 0.362 1.00 86.12 697 ILE A C 1
ATOM 5555 O O . ILE A 1 697 ? 10.846 3.772 -0.317 1.00 86.12 697 ILE A O 1
ATOM 5559 N N . VAL A 1 698 ? 10.441 1.635 0.292 1.00 87.06 698 VAL A N 1
ATOM 5560 C CA . VAL A 1 698 ? 11.417 1.020 -0.611 1.00 87.06 698 VAL A CA 1
ATOM 5561 C C . VAL A 1 698 ? 10.790 -0.100 -1.425 1.00 87.06 698 VAL A C 1
ATOM 5563 O O . VAL A 1 698 ? 10.125 -0.985 -0.888 1.00 87.06 698 VAL A O 1
ATOM 5566 N N . ILE A 1 699 ? 11.031 -0.062 -2.731 1.00 86.50 699 ILE A N 1
ATOM 5567 C CA . ILE A 1 699 ? 10.595 -1.082 -3.682 1.00 86.50 699 ILE A CA 1
ATOM 5568 C C . ILE A 1 699 ? 11.839 -1.613 -4.379 1.00 86.50 699 ILE A C 1
ATOM 5570 O O . ILE A 1 699 ? 12.540 -0.852 -5.048 1.00 86.50 699 ILE A O 1
ATOM 5574 N N . PHE A 1 700 ? 12.111 -2.904 -4.212 1.00 82.00 700 PHE A N 1
ATOM 5575 C CA . PHE A 1 700 ? 13.219 -3.582 -4.872 1.00 82.00 700 PHE A CA 1
ATOM 5576 C C . PHE A 1 700 ? 12.703 -4.480 -5.982 1.00 82.00 700 PHE A C 1
ATOM 5578 O O . PHE A 1 700 ? 11.872 -5.347 -5.732 1.00 82.00 700 PHE A O 1
ATOM 5585 N N . ASP A 1 701 ? 13.215 -4.278 -7.193 1.00 72.19 701 ASP A N 1
ATOM 5586 C CA . ASP A 1 701 ? 12.817 -5.031 -8.382 1.00 72.19 701 ASP A CA 1
ATOM 5587 C C . ASP A 1 701 ? 13.557 -6.371 -8.532 1.00 72.19 701 ASP A C 1
ATOM 5589 O O . ASP A 1 701 ? 12.963 -7.315 -9.018 1.00 72.19 701 ASP A O 1
ATOM 5593 N N . HIS A 1 702 ? 14.822 -6.525 -8.123 1.00 65.06 702 HIS A N 1
ATOM 5594 C CA . HIS A 1 702 ? 15.610 -7.735 -8.448 1.00 65.06 702 HIS A CA 1
ATOM 5595 C C . HIS A 1 702 ? 16.876 -7.830 -7.574 1.00 65.06 702 HIS A C 1
ATOM 5597 O O . HIS A 1 702 ? 17.247 -6.827 -6.958 1.00 65.06 702 HIS A O 1
ATOM 5603 N N . PRO A 1 703 ? 17.642 -8.933 -7.594 1.00 51.22 703 PRO A N 1
ATOM 5604 C CA . PRO A 1 703 ? 17.642 -10.150 -6.762 1.00 51.22 703 PRO A CA 1
ATOM 5605 C C . PRO A 1 703 ? 17.939 -9.938 -5.257 1.00 51.22 703 PRO A C 1
ATOM 5607 O O . PRO A 1 703 ? 18.679 -10.688 -4.615 1.00 51.22 703 PRO A O 1
ATOM 5610 N N . LEU A 1 704 ? 17.341 -8.922 -4.637 1.00 53.78 704 LEU A N 1
ATOM 5611 C CA . LEU A 1 704 ? 17.312 -8.818 -3.177 1.00 53.78 704 LEU A CA 1
ATOM 5612 C C . LEU A 1 704 ? 16.282 -9.799 -2.621 1.00 53.78 704 LEU A C 1
ATOM 5614 O O . LEU A 1 704 ? 15.186 -9.401 -2.224 1.00 53.78 704 LEU A O 1
ATOM 5618 N N . SER A 1 705 ? 16.636 -11.087 -2.638 1.00 56.75 705 SER A N 1
ATOM 5619 C CA . SER A 1 705 ? 15.814 -12.118 -2.026 1.00 56.75 705 SER A CA 1
ATOM 5620 C C . SER A 1 705 ? 15.658 -11.766 -0.550 1.00 56.75 705 SER A C 1
ATOM 5622 O O . SER A 1 705 ? 16.613 -11.704 0.233 1.00 56.75 705 SER A O 1
ATOM 5624 N N . VAL A 1 706 ? 14.420 -11.520 -0.151 1.00 57.00 706 VAL A N 1
ATOM 5625 C CA . VAL A 1 706 ? 13.970 -11.389 1.230 1.00 57.00 706 VAL A CA 1
ATOM 5626 C C . VAL A 1 706 ? 13.797 -12.797 1.804 1.00 57.00 706 VAL A C 1
ATOM 5628 O O . VAL A 1 706 ? 12.861 -13.052 2.559 1.00 57.00 706 VAL A O 1
ATOM 5631 N N . TYR A 1 707 ? 14.698 -13.718 1.418 1.00 67.62 707 TYR A N 1
ATOM 5632 C CA . TYR A 1 707 ? 14.677 -15.109 1.827 1.00 67.62 707 TYR A CA 1
ATOM 5633 C C . TYR A 1 707 ? 14.560 -15.148 3.347 1.00 67.62 707 TYR A C 1
ATOM 5635 O O . TYR A 1 707 ? 15.482 -14.711 4.051 1.00 67.62 707 TYR A O 1
ATOM 5643 N N . PRO A 1 708 ? 13.435 -15.630 3.886 1.00 62.06 708 PRO A N 1
ATOM 5644 C CA . PRO A 1 708 ? 13.068 -15.344 5.268 1.00 62.06 708 PRO A CA 1
ATOM 5645 C C . PRO A 1 708 ? 14.014 -15.979 6.294 1.00 62.06 708 PRO A C 1
ATOM 5647 O O . PRO A 1 708 ? 13.989 -15.621 7.470 1.00 62.06 708 PRO A O 1
ATOM 5650 N N . LEU A 1 709 ? 14.860 -16.913 5.850 1.00 64.56 709 LEU A N 1
ATOM 5651 C CA . LEU A 1 709 ? 15.807 -17.650 6.681 1.00 64.56 709 LEU A CA 1
ATOM 5652 C C . LEU A 1 709 ? 17.210 -17.021 6.728 1.00 64.56 709 LEU A C 1
ATOM 5654 O O . LEU A 1 709 ? 17.973 -17.332 7.641 1.00 64.56 709 LEU A O 1
ATOM 5658 N N . THR A 1 710 ? 17.582 -16.185 5.755 1.00 67.12 710 THR A N 1
ATOM 5659 C CA . THR A 1 710 ? 18.975 -15.713 5.589 1.00 67.12 710 THR A CA 1
ATOM 5660 C C . THR A 1 710 ? 19.100 -14.230 5.266 1.00 67.12 710 THR A C 1
ATOM 5662 O O . THR A 1 710 ? 20.196 -13.678 5.381 1.00 67.12 710 THR A O 1
ATOM 5665 N N . SER A 1 711 ? 18.009 -13.569 4.877 1.00 70.62 711 SER A N 1
ATOM 5666 C CA . SER A 1 711 ? 18.089 -12.220 4.344 1.00 70.62 711 SER A CA 1
ATOM 5667 C C . SER A 1 711 ? 18.154 -11.147 5.415 1.00 70.62 711 SER A C 1
ATOM 5669 O O . SER A 1 711 ? 17.268 -11.002 6.258 1.00 70.62 711 SER A O 1
ATOM 5671 N N . LYS A 1 712 ? 19.215 -10.336 5.348 1.00 72.00 712 LYS A N 1
ATOM 5672 C CA . LYS A 1 712 ? 19.376 -9.183 6.237 1.00 72.00 712 LYS A CA 1
ATOM 5673 C C . LYS A 1 712 ? 18.390 -8.071 5.900 1.00 72.00 712 LYS A C 1
ATOM 5675 O O . LYS A 1 712 ? 18.081 -7.271 6.771 1.00 72.00 712 LYS A O 1
ATOM 5680 N N . PHE A 1 713 ? 17.859 -8.017 4.676 1.00 70.62 713 PHE A N 1
ATOM 5681 C CA . PHE A 1 713 ? 16.879 -6.997 4.276 1.00 70.62 713 PHE A CA 1
ATOM 5682 C C . PHE A 1 713 ? 15.623 -7.033 5.137 1.00 70.62 713 PHE A C 1
ATOM 5684 O O . PHE A 1 713 ? 15.106 -5.988 5.532 1.00 70.62 713 PHE A O 1
ATOM 5691 N N . VAL A 1 714 ? 15.185 -8.247 5.466 1.00 67.75 714 VAL A N 1
ATOM 5692 C CA . VAL A 1 714 ? 14.036 -8.520 6.327 1.00 67.75 714 VAL A CA 1
ATOM 5693 C C . VAL A 1 714 ? 14.292 -7.879 7.707 1.00 67.75 714 VAL A C 1
ATOM 5695 O O . VAL A 1 714 ? 13.433 -7.190 8.250 1.00 67.75 714 VAL A O 1
ATOM 5698 N N . GLU A 1 715 ? 15.513 -8.022 8.241 1.00 71.62 715 GLU A N 1
ATOM 5699 C CA . GLU A 1 715 ? 15.948 -7.484 9.542 1.00 71.62 715 GLU A CA 1
ATOM 5700 C C . GLU A 1 715 ? 16.291 -5.986 9.547 1.00 71.62 715 GLU A C 1
ATOM 5702 O O . GLU A 1 715 ? 16.533 -5.417 10.606 1.00 71.62 715 GLU A O 1
ATOM 5707 N N . LEU A 1 716 ? 16.352 -5.327 8.393 1.00 70.12 716 LEU A N 1
ATOM 5708 C CA . LEU A 1 716 ? 16.743 -3.914 8.276 1.00 70.12 716 LEU A CA 1
ATOM 5709 C C . LEU A 1 716 ? 15.563 -3.024 7.874 1.00 70.12 716 LEU A C 1
ATOM 5711 O O . LEU A 1 716 ? 15.750 -1.878 7.478 1.00 70.12 716 LEU A O 1
ATOM 5715 N N . ASN A 1 717 ? 14.360 -3.585 7.938 1.00 65.19 717 ASN A N 1
ATOM 5716 C CA . ASN A 1 717 ? 13.177 -3.117 7.244 1.00 65.19 717 ASN A CA 1
ATOM 5717 C C . ASN A 1 717 ? 12.878 -1.614 7.453 1.00 65.19 717 ASN A C 1
ATOM 5719 O O . ASN A 1 717 ? 12.700 -1.187 8.600 1.00 65.19 717 ASN A O 1
ATOM 5723 N N . PRO A 1 718 ? 12.789 -0.810 6.376 1.00 69.88 718 PRO A N 1
ATOM 5724 C CA . PRO A 1 718 ? 12.307 0.557 6.427 1.00 69.88 718 PRO A CA 1
ATOM 5725 C C . PRO A 1 718 ? 10.819 0.565 6.788 1.00 69.88 718 PRO A C 1
ATOM 5727 O O . PRO A 1 718 ? 10.193 -0.452 7.100 1.00 69.88 718 PRO A O 1
ATOM 5730 N N . PHE A 1 719 ? 10.237 1.755 6.759 1.00 77.94 719 PHE A N 1
ATOM 5731 C CA . PHE A 1 719 ? 8.831 1.941 7.067 1.00 77.94 719 PHE A CA 1
ATOM 5732 C C . PHE A 1 719 ? 7.899 1.036 6.226 1.00 77.94 719 PHE A C 1
ATOM 5734 O O . PHE A 1 719 ? 6.959 0.460 6.779 1.00 77.94 719 PHE A O 1
ATOM 5741 N N . LEU A 1 720 ? 8.194 0.854 4.935 1.00 86.62 720 LEU A N 1
ATOM 5742 C CA . LEU A 1 720 ? 7.548 -0.134 4.071 1.00 86.62 720 LEU A CA 1
ATOM 5743 C C . LEU A 1 720 ? 8.556 -0.693 3.061 1.00 86.62 720 LEU A C 1
ATOM 5745 O O . LEU A 1 720 ? 9.275 0.076 2.420 1.00 86.62 720 LEU A O 1
ATOM 5749 N N . LEU A 1 721 ? 8.565 -2.014 2.885 1.00 88.25 721 LEU A N 1
ATOM 5750 C CA . LEU A 1 721 ? 9.426 -2.728 1.946 1.00 88.25 721 LEU A CA 1
ATOM 5751 C C . LEU A 1 721 ? 8.604 -3.658 1.057 1.00 88.25 721 LEU A C 1
ATOM 5753 O O . LEU A 1 721 ? 7.860 -4.500 1.555 1.00 88.25 721 LEU A O 1
ATOM 5757 N N . ILE A 1 722 ? 8.809 -3.563 -0.252 1.00 88.69 722 ILE A N 1
ATOM 5758 C CA . ILE A 1 722 ? 8.379 -4.588 -1.206 1.00 88.69 722 ILE A CA 1
ATOM 5759 C C . ILE A 1 722 ? 9.625 -5.252 -1.766 1.00 88.69 722 ILE A C 1
ATOM 5761 O O . ILE A 1 722 ? 10.489 -4.577 -2.331 1.00 88.69 722 ILE A O 1
ATOM 5765 N N . GLY A 1 723 ? 9.710 -6.566 -1.598 1.00 83.94 723 GLY A N 1
ATOM 5766 C CA . GLY A 1 723 ? 10.816 -7.376 -2.097 1.00 83.94 723 GLY A CA 1
ATOM 5767 C C . GLY A 1 723 ? 10.337 -8.734 -2.594 1.00 83.94 723 GLY A C 1
ATOM 5768 O O . GLY A 1 723 ? 9.160 -9.064 -2.469 1.00 83.94 723 GLY A O 1
ATOM 5769 N N . SER A 1 724 ? 11.248 -9.495 -3.188 1.00 80.81 724 SER A N 1
ATOM 5770 C CA . SER A 1 724 ? 10.985 -10.837 -3.712 1.00 80.81 724 SER A CA 1
ATOM 5771 C C . SER A 1 724 ? 11.455 -11.902 -2.718 1.00 80.81 724 SER A C 1
ATOM 5773 O O . SER A 1 724 ? 12.473 -11.710 -2.061 1.00 80.81 724 SER A O 1
ATOM 5775 N N . SER A 1 725 ? 10.740 -13.017 -2.572 1.00 77.38 725 SER A N 1
ATOM 5776 C CA . SER A 1 725 ? 11.208 -14.187 -1.818 1.00 77.38 725 SER A CA 1
ATOM 5777 C C . SER A 1 725 ? 12.237 -15.031 -2.574 1.00 77.38 725 SER A C 1
ATOM 5779 O O . SER A 1 725 ? 12.970 -15.785 -1.938 1.00 77.38 725 SER A O 1
ATOM 5781 N N . GLY A 1 726 ? 12.259 -14.943 -3.904 1.00 71.06 726 GLY A N 1
ATOM 5782 C CA . GLY A 1 726 ? 13.117 -15.715 -4.799 1.00 71.06 726 GLY A CA 1
ATOM 5783 C C . GLY A 1 726 ? 14.284 -14.893 -5.339 1.00 71.06 726 GLY A C 1
ATOM 5784 O O . GLY A 1 726 ? 14.470 -13.721 -4.994 1.00 71.06 726 GLY A O 1
ATOM 5785 N N . ILE A 1 727 ? 15.099 -15.529 -6.172 1.00 65.50 727 ILE A N 1
ATOM 5786 C CA . ILE A 1 727 ? 16.077 -14.860 -7.022 1.00 65.50 727 ILE A CA 1
ATOM 5787 C C . ILE A 1 727 ? 15.501 -14.978 -8.420 1.00 65.50 727 ILE A C 1
ATOM 5789 O O . ILE A 1 727 ? 15.794 -15.914 -9.156 1.00 65.50 727 ILE A O 1
ATOM 5793 N N . THR A 1 728 ? 14.683 -14.010 -8.809 1.00 55.66 728 THR A N 1
ATOM 5794 C CA . THR A 1 728 ? 14.393 -13.855 -10.225 1.00 55.66 728 THR A CA 1
ATOM 5795 C C . THR A 1 728 ? 15.702 -13.511 -10.921 1.00 55.66 728 THR A C 1
ATOM 5797 O O . THR A 1 728 ? 16.469 -12.677 -10.448 1.00 55.66 728 THR A O 1
ATOM 5800 N N . HIS A 1 729 ? 15.997 -14.173 -12.039 1.00 55.97 729 HIS A N 1
ATOM 5801 C CA . HIS A 1 729 ? 16.996 -13.727 -13.017 1.00 55.97 729 HIS A CA 1
ATOM 5802 C C . HIS A 1 729 ? 16.332 -13.222 -14.301 1.00 55.97 729 HIS A C 1
ATOM 5804 O O . HIS A 1 729 ? 16.997 -12.935 -15.297 1.00 55.97 729 HIS A O 1
ATOM 5810 N N . ASP A 1 730 ? 15.014 -13.035 -14.247 1.00 55.59 730 ASP A N 1
ATOM 5811 C CA . ASP A 1 730 ? 14.220 -13.061 -15.458 1.00 55.59 730 ASP A CA 1
ATOM 5812 C C . ASP A 1 730 ? 14.106 -11.716 -16.150 1.00 55.59 730 ASP A C 1
ATOM 5814 O O . ASP A 1 730 ? 13.900 -10.653 -15.555 1.00 55.59 730 ASP A O 1
ATOM 5818 N N . TYR A 1 731 ? 14.158 -11.806 -17.473 1.00 54.97 731 TYR A N 1
ATOM 5819 C CA . TYR A 1 731 ? 13.970 -10.714 -18.412 1.00 54.97 731 TYR A CA 1
ATOM 5820 C C . TYR A 1 731 ? 12.524 -10.180 -18.444 1.00 54.97 731 TYR A C 1
ATOM 5822 O O . TYR A 1 731 ? 12.234 -9.360 -19.306 1.00 54.97 731 TYR A O 1
ATOM 5830 N N . PHE A 1 732 ? 11.614 -10.627 -17.561 1.00 58.47 732 PHE A N 1
ATOM 5831 C CA . PHE A 1 732 ? 10.166 -10.365 -17.661 1.00 58.47 732 PHE A CA 1
ATOM 5832 C C . PHE A 1 732 ? 9.515 -9.681 -16.445 1.00 58.47 732 PHE A C 1
ATOM 5834 O O . PHE A 1 732 ? 8.296 -9.501 -16.430 1.00 58.47 732 PHE A O 1
ATOM 5841 N N . ALA A 1 733 ? 10.304 -9.238 -15.458 1.00 63.38 733 ALA A N 1
ATOM 5842 C CA . ALA A 1 733 ? 9.812 -8.607 -14.220 1.00 63.38 733 ALA A CA 1
ATOM 5843 C C . ALA A 1 733 ? 8.911 -7.378 -14.456 1.00 63.38 733 ALA A C 1
ATOM 5845 O O . ALA A 1 733 ? 8.021 -7.059 -13.666 1.00 63.38 733 ALA A O 1
ATOM 5846 N N . LEU A 1 734 ? 9.112 -6.680 -15.576 1.00 68.44 734 LEU A N 1
ATOM 5847 C CA . LEU A 1 734 ? 8.409 -5.439 -15.860 1.00 68.44 734 LEU A CA 1
ATOM 5848 C C . LEU A 1 734 ? 6.907 -5.627 -16.119 1.00 68.44 734 LEU A C 1
ATOM 5850 O O . LEU A 1 734 ? 6.109 -4.774 -15.728 1.00 68.44 734 LEU A O 1
ATOM 5854 N N . LEU A 1 735 ? 6.508 -6.704 -16.799 1.00 66.94 735 LEU A N 1
ATOM 5855 C CA . LEU A 1 735 ? 5.108 -6.935 -17.167 1.00 66.94 735 LEU A CA 1
ATOM 5856 C C . LEU A 1 735 ? 4.170 -6.987 -15.949 1.00 66.94 735 LEU A C 1
ATOM 5858 O O . LEU A 1 735 ? 3.209 -6.210 -15.923 1.00 66.94 735 LEU A O 1
ATOM 5862 N N . PRO A 1 736 ? 4.427 -7.821 -14.923 1.00 68.69 736 PRO A N 1
ATOM 5863 C CA . PRO A 1 736 ? 3.592 -7.837 -13.728 1.00 68.69 736 PRO A CA 1
ATOM 5864 C C . PRO A 1 736 ? 3.752 -6.549 -12.900 1.00 68.69 736 PRO A C 1
ATOM 5866 O O . PRO A 1 736 ? 2.780 -6.063 -12.317 1.00 68.69 736 PRO A O 1
ATOM 5869 N N . LEU A 1 737 ? 4.935 -5.922 -12.917 1.00 77.50 737 LEU A N 1
ATOM 5870 C CA . LEU A 1 737 ? 5.207 -4.703 -12.155 1.00 77.50 737 LEU A CA 1
ATOM 5871 C C . LEU A 1 737 ? 4.532 -3.445 -12.735 1.00 77.50 737 LEU A C 1
ATOM 5873 O O . LEU A 1 737 ? 4.180 -2.535 -11.983 1.00 77.50 737 LEU A O 1
ATOM 5877 N N . LYS A 1 738 ? 4.292 -3.381 -14.052 1.00 79.31 738 LYS A N 1
ATOM 5878 C CA . LYS A 1 738 ? 3.659 -2.235 -14.733 1.00 79.31 738 LYS A CA 1
ATOM 5879 C C . LYS A 1 738 ? 2.323 -1.846 -14.095 1.00 79.31 738 LYS A C 1
ATOM 5881 O O . LYS A 1 738 ? 2.096 -0.667 -13.822 1.00 79.31 738 LYS A O 1
ATOM 5886 N N . ASN A 1 739 ? 1.445 -2.818 -13.839 1.00 80.00 739 ASN A N 1
ATOM 5887 C CA . ASN A 1 739 ? 0.129 -2.555 -13.245 1.00 80.00 739 ASN A CA 1
ATOM 5888 C C . ASN A 1 739 ? 0.244 -2.015 -11.822 1.00 80.00 739 ASN A C 1
ATOM 5890 O O . ASN A 1 739 ? -0.461 -1.073 -11.459 1.00 80.00 739 ASN A O 1
ATOM 5894 N N . PHE A 1 740 ? 1.188 -2.545 -11.052 1.00 86.75 740 PHE A N 1
ATOM 5895 C CA . PHE A 1 740 ? 1.490 -2.049 -9.721 1.00 86.75 740 PHE A CA 1
ATOM 5896 C C . PHE A 1 740 ? 2.043 -0.621 -9.738 1.00 86.75 740 PHE A C 1
ATOM 5898 O O . PHE A 1 740 ? 1.513 0.235 -9.034 1.00 86.75 740 PHE A O 1
ATOM 5905 N N . LEU A 1 741 ? 3.025 -0.316 -10.592 1.00 86.06 741 LEU A N 1
ATOM 5906 C CA . LEU A 1 741 ? 3.592 1.033 -10.727 1.00 86.06 741 LEU A CA 1
ATOM 5907 C C . LEU A 1 741 ? 2.552 2.053 -11.201 1.00 86.06 741 LEU A C 1
ATOM 5909 O O . LEU A 1 741 ? 2.534 3.182 -10.717 1.00 86.06 741 LEU A O 1
ATOM 5913 N N . ARG A 1 742 ? 1.648 1.646 -12.101 1.00 83.75 742 ARG A N 1
ATOM 5914 C CA . ARG A 1 742 ? 0.486 2.444 -12.521 1.00 83.75 742 ARG A CA 1
ATOM 5915 C C . ARG A 1 742 ? -0.508 2.653 -11.373 1.00 83.75 742 ARG A C 1
ATOM 5917 O O . ARG A 1 742 ? -1.116 3.717 -11.284 1.00 83.75 742 ARG A O 1
ATOM 5924 N N . CYS A 1 743 ? -0.679 1.653 -10.509 1.00 85.81 743 CYS A N 1
ATOM 5925 C CA . CYS A 1 743 ? -1.602 1.695 -9.379 1.00 85.81 743 CYS A CA 1
ATOM 5926 C C . CYS A 1 743 ? -1.080 2.523 -8.196 1.00 85.81 743 CYS A C 1
ATOM 5928 O O . CYS A 1 743 ? -1.878 3.194 -7.548 1.00 85.81 743 CYS A O 1
ATOM 5930 N N . LEU A 1 744 ? 0.220 2.524 -7.896 1.00 86.56 744 LEU A N 1
ATOM 5931 C CA . LEU A 1 744 ? 0.777 3.254 -6.747 1.00 86.56 744 LEU A CA 1
ATOM 5932 C C . LEU A 1 744 ? 0.342 4.732 -6.644 1.00 86.56 744 LEU A C 1
ATOM 5934 O O . LEU A 1 744 ? -0.028 5.157 -5.547 1.00 86.56 744 LEU A O 1
ATOM 5938 N N . PRO A 1 745 ? 0.314 5.521 -7.737 1.00 82.94 745 PRO A N 1
ATOM 5939 C CA . PRO A 1 745 ? -0.196 6.890 -7.691 1.00 82.94 745 PRO A CA 1
ATOM 5940 C C . PRO A 1 745 ? -1.738 7.005 -7.713 1.00 82.94 745 PRO A C 1
ATOM 5942 O O . PRO A 1 745 ? -2.260 8.114 -7.767 1.00 82.94 745 PRO A O 1
ATOM 5945 N N . SER A 1 746 ? -2.498 5.900 -7.699 1.00 73.12 746 SER A N 1
ATOM 5946 C CA . SER A 1 746 ? -3.936 5.864 -8.034 1.00 73.12 746 SER A CA 1
ATOM 5947 C C . SER A 1 746 ? -4.917 6.019 -6.856 1.00 73.12 746 SER A C 1
ATOM 5949 O O . SER A 1 746 ? -6.072 5.609 -6.958 1.00 73.12 746 SER A O 1
ATOM 5951 N N . SER A 1 747 ? -4.494 6.576 -5.710 1.00 74.19 747 SER A N 1
ATOM 5952 C CA . SER A 1 747 ? -5.269 6.662 -4.440 1.00 74.19 747 SER A CA 1
ATOM 5953 C C . SER A 1 747 ? -5.594 5.334 -3.741 1.00 74.19 747 SER A C 1
ATOM 5955 O O . SER A 1 747 ? -6.135 5.323 -2.623 1.00 74.19 747 SER A O 1
ATOM 5957 N N . ARG A 1 748 ? -5.230 4.220 -4.375 1.00 84.69 748 ARG A N 1
ATOM 5958 C CA . ARG A 1 748 ? -5.276 2.877 -3.807 1.00 84.69 748 ARG A CA 1
ATOM 5959 C C . ARG A 1 748 ? -4.147 2.686 -2.796 1.00 84.69 748 ARG A C 1
ATOM 5961 O O . ARG A 1 748 ? -3.151 3.410 -2.792 1.00 84.69 748 ARG A O 1
ATOM 5968 N N . SER A 1 749 ? -4.352 1.747 -1.883 1.00 90.25 749 SER A N 1
ATOM 5969 C CA . SER A 1 749 ? -3.320 1.362 -0.927 1.00 90.25 749 SER A CA 1
ATOM 5970 C C . SER A 1 749 ? -2.244 0.510 -1.601 1.00 90.25 749 SER A C 1
ATOM 5972 O O . SER A 1 749 ? -2.499 -0.143 -2.612 1.00 90.25 749 SER A O 1
ATOM 5974 N N . VAL A 1 750 ? -1.041 0.491 -1.034 1.00 91.56 750 VAL A N 1
ATOM 5975 C CA . VAL A 1 750 ? 0.090 -0.291 -1.545 1.00 91.56 750 VAL A CA 1
ATOM 5976 C C . VAL A 1 750 ? -0.263 -1.776 -1.620 1.00 91.56 750 VAL A C 1
ATOM 5978 O O . VAL A 1 750 ? 0.041 -2.418 -2.620 1.00 91.56 750 VAL A O 1
ATOM 5981 N N . GLY A 1 751 ? -0.965 -2.312 -0.616 1.00 93.44 751 GLY A N 1
ATOM 5982 C CA . GLY A 1 751 ? -1.439 -3.694 -0.626 1.00 93.44 751 GLY A CA 1
ATOM 5983 C C . GLY A 1 751 ? -2.464 -3.960 -1.731 1.00 93.44 751 GLY A C 1
ATOM 5984 O O . GLY A 1 751 ? -2.364 -4.976 -2.411 1.00 93.44 751 GLY A O 1
ATOM 5985 N N . SER A 1 752 ? -3.404 -3.034 -1.971 1.00 91.00 752 SER A N 1
ATOM 5986 C CA . SER A 1 752 ? -4.348 -3.125 -3.100 1.00 91.00 752 SER A CA 1
ATOM 5987 C C . SER A 1 752 ? -3.610 -3.133 -4.440 1.00 91.00 752 SER A C 1
ATOM 5989 O O . SER A 1 752 ? -3.883 -3.965 -5.296 1.00 91.00 752 SER A O 1
ATOM 5991 N N . CYS A 1 753 ? -2.595 -2.282 -4.596 1.00 90.94 753 CYS A N 1
ATOM 5992 C CA . CYS A 1 753 ? -1.767 -2.280 -5.795 1.00 90.94 753 CYS A CA 1
ATOM 5993 C C . CYS A 1 753 ? -0.941 -3.550 -5.952 1.00 90.94 753 CYS A C 1
ATOM 5995 O O . CYS A 1 753 ? -0.747 -4.009 -7.073 1.00 90.94 753 CYS A O 1
ATOM 5997 N N . LEU A 1 754 ? -0.451 -4.133 -4.858 1.00 91.00 754 LEU A N 1
ATOM 5998 C CA . LEU A 1 754 ? 0.300 -5.380 -4.927 1.00 91.00 754 LEU A CA 1
ATOM 5999 C C . LEU A 1 754 ? -0.591 -6.546 -5.383 1.00 91.00 754 LEU A C 1
ATOM 6001 O O . LEU A 1 754 ? -0.119 -7.384 -6.149 1.00 91.00 754 LEU A O 1
ATOM 6005 N N . LYS A 1 755 ? -1.884 -6.560 -5.015 1.00 89.12 755 LYS A N 1
ATOM 6006 C CA . LYS A 1 755 ? -2.861 -7.535 -5.540 1.00 89.12 755 LYS A CA 1
ATOM 6007 C C . LYS A 1 755 ? -2.927 -7.532 -7.075 1.00 89.12 755 LYS A C 1
ATOM 6009 O O . LYS A 1 755 ? -3.142 -8.588 -7.661 1.00 89.12 755 LYS A O 1
ATOM 6014 N N . GLU A 1 756 ? -2.683 -6.392 -7.727 1.00 84.25 756 GLU A N 1
ATOM 6015 C CA . GLU A 1 756 ? -2.652 -6.291 -9.197 1.00 84.25 756 GLU A CA 1
ATOM 6016 C C . GLU A 1 756 ? -1.479 -7.072 -9.822 1.00 84.25 756 GLU A C 1
ATOM 6018 O O . GLU A 1 756 ? -1.596 -7.555 -10.947 1.00 84.25 756 GLU A O 1
ATOM 6023 N N . ILE A 1 757 ? -0.361 -7.248 -9.098 1.00 81.88 757 ILE A N 1
ATOM 6024 C CA . ILE A 1 757 ? 0.757 -8.117 -9.527 1.00 81.88 757 ILE A CA 1
ATOM 6025 C C . ILE A 1 757 ? 0.349 -9.591 -9.419 1.00 81.88 757 ILE A C 1
ATOM 6027 O O . ILE A 1 757 ? 0.686 -10.408 -10.275 1.00 81.88 757 ILE A O 1
ATOM 6031 N N . LYS A 1 758 ? -0.424 -9.936 -8.380 1.00 82.81 758 LYS A N 1
ATOM 6032 C CA . LYS A 1 758 ? -0.836 -11.317 -8.070 1.00 82.81 758 LYS A CA 1
ATOM 6033 C C . LYS A 1 758 ? -1.801 -11.921 -9.087 1.00 82.81 758 LYS A C 1
ATOM 6035 O O . LYS A 1 758 ? -2.080 -13.116 -9.023 1.00 82.81 758 LYS A O 1
ATOM 6040 N N . PHE A 1 759 ? -2.258 -11.131 -10.058 1.00 68.81 759 PHE A N 1
ATOM 6041 C CA . PHE A 1 759 ? -3.106 -11.572 -11.161 1.00 68.81 759 PHE A CA 1
ATOM 6042 C C . PHE A 1 759 ? -2.588 -12.849 -11.862 1.00 68.81 759 PHE A C 1
ATOM 6044 O O . PHE A 1 759 ? -3.388 -13.692 -12.265 1.00 68.81 759 PHE A O 1
ATOM 6051 N N . TYR A 1 760 ? -1.266 -13.022 -11.961 1.00 61.53 760 TYR A N 1
ATOM 6052 C CA . TYR A 1 760 ? -0.627 -14.127 -12.689 1.00 61.53 760 TYR A CA 1
ATOM 6053 C C . TYR A 1 760 ? -0.361 -15.388 -11.848 1.00 61.53 760 TYR A C 1
ATOM 6055 O O . TYR A 1 760 ? 0.003 -16.418 -12.407 1.00 61.53 760 TYR A O 1
ATOM 6063 N N . SER A 1 761 ? -0.572 -15.348 -10.525 1.00 55.41 761 SER A N 1
ATOM 6064 C CA . SER A 1 761 ? -0.246 -16.439 -9.582 1.00 55.41 761 SER A CA 1
ATOM 6065 C C . SER A 1 761 ? -1.100 -17.720 -9.789 1.00 55.41 761 SER A C 1
ATOM 6067 O O . SER A 1 761 ? -0.857 -18.780 -9.211 1.00 55.41 761 SER A O 1
ATOM 6069 N N . LEU A 1 762 ? -2.125 -17.668 -10.648 1.00 50.56 762 LEU A N 1
ATOM 6070 C CA . LEU A 1 762 ? -3.318 -18.510 -10.516 1.00 50.56 762 LEU A CA 1
ATOM 6071 C C . LEU A 1 762 ? -3.339 -19.710 -11.459 1.00 50.56 762 LEU A C 1
ATOM 6073 O O . LEU A 1 762 ? -3.893 -19.646 -12.552 1.00 50.56 762 LEU A O 1
ATOM 6077 N N . SER A 1 763 ? -2.775 -20.837 -11.024 1.00 45.12 763 SER A N 1
ATOM 6078 C CA . SER A 1 763 ? -3.249 -22.179 -11.419 1.00 45.12 763 SER A CA 1
ATOM 6079 C C . SER A 1 763 ? -2.444 -23.282 -10.731 1.00 45.12 763 SER A C 1
ATOM 6081 O O . SER A 1 763 ? -1.231 -23.375 -10.910 1.00 45.12 763 SER A O 1
ATOM 6083 N N . SER A 1 764 ? -3.110 -24.170 -9.992 1.00 42.75 764 SER A N 1
ATOM 6084 C CA . SER A 1 764 ? -2.607 -25.527 -9.755 1.00 42.75 764 SER A CA 1
ATOM 6085 C C . SER A 1 764 ? -3.252 -26.480 -10.768 1.00 42.75 764 SER A C 1
ATOM 6087 O O . SER A 1 764 ? -4.397 -26.294 -11.187 1.00 42.75 764 SER A O 1
ATOM 6089 N N . ARG A 1 765 ? -2.486 -27.477 -11.220 1.00 41.53 765 ARG A N 1
ATOM 6090 C CA . ARG A 1 765 ? -2.779 -28.300 -12.408 1.00 41.53 765 ARG A CA 1
ATOM 6091 C C . ARG A 1 765 ? -3.927 -29.306 -12.218 1.00 41.53 765 ARG A C 1
ATOM 6093 O O . ARG A 1 765 ? -4.434 -29.831 -13.202 1.00 41.53 765 ARG A O 1
ATOM 6100 N N . GLU A 1 766 ? -4.339 -29.599 -10.982 1.00 37.19 766 GLU A N 1
ATOM 6101 C CA . GLU A 1 766 ? -5.007 -30.877 -10.675 1.00 37.19 766 GLU A CA 1
ATOM 6102 C C . GLU A 1 766 ? -6.527 -30.849 -10.416 1.00 37.19 766 GLU A C 1
ATOM 6104 O O . GLU A 1 766 ? -7.097 -31.917 -10.194 1.00 37.19 766 GLU A O 1
ATOM 6109 N N . LYS A 1 767 ? -7.245 -29.711 -10.467 1.00 38.94 767 LYS A N 1
ATOM 6110 C CA . LYS A 1 767 ? -8.677 -29.713 -10.056 1.00 38.94 767 LYS A CA 1
ATOM 6111 C C . LYS A 1 767 ? -9.714 -28.900 -10.840 1.00 38.94 767 LYS A C 1
ATOM 6113 O O . LYS A 1 767 ? -10.851 -28.822 -10.383 1.00 38.94 767 LYS A O 1
ATOM 6118 N N . LEU A 1 768 ? -9.407 -28.292 -11.982 1.00 41.19 768 LEU A N 1
ATOM 6119 C CA . LEU A 1 768 ? -10.173 -27.104 -12.387 1.00 41.19 768 LEU A CA 1
ATOM 6120 C C . LEU A 1 768 ? -10.817 -27.194 -13.784 1.00 41.19 768 LEU A C 1
ATOM 6122 O O . LEU A 1 768 ? -10.196 -26.882 -14.795 1.00 41.19 768 LEU A O 1
ATOM 6126 N N . GLU A 1 769 ? -12.112 -27.528 -13.824 1.00 36.62 769 GLU A N 1
ATOM 6127 C CA . GLU A 1 769 ? -13.017 -27.060 -14.885 1.00 36.62 769 GLU A CA 1
ATOM 6128 C C . GLU A 1 769 ? -13.256 -25.548 -14.682 1.00 36.62 769 GLU A C 1
ATOM 6130 O O . GLU A 1 769 ? -13.624 -25.122 -13.589 1.00 36.62 769 GLU A O 1
ATOM 6135 N N . GLY A 1 770 ? -13.025 -24.714 -15.705 1.00 54.28 770 GLY A N 1
ATOM 6136 C CA . GLY A 1 770 ? -13.188 -23.251 -15.619 1.00 54.28 770 GLY A CA 1
ATOM 6137 C C . GLY A 1 770 ? -11.874 -22.464 -15.716 1.00 54.28 770 GLY A C 1
ATOM 6138 O O . GLY A 1 770 ? -11.060 -22.739 -16.594 1.00 54.28 770 GLY A O 1
ATOM 6139 N N . LEU A 1 771 ? -11.683 -21.451 -14.856 1.00 43.22 771 LEU A N 1
ATOM 6140 C CA . LEU A 1 771 ? -10.638 -20.411 -14.941 1.00 43.22 771 LEU A CA 1
ATOM 6141 C C . LEU A 1 771 ? -9.214 -20.930 -15.219 1.00 43.22 771 LEU A C 1
ATOM 6143 O O . LEU A 1 771 ? -8.467 -20.292 -15.951 1.00 43.22 771 LEU A O 1
ATOM 6147 N N . ALA A 1 772 ? -8.837 -22.094 -14.691 1.00 41.16 772 ALA A N 1
ATOM 6148 C CA . ALA A 1 772 ? -7.510 -22.663 -14.929 1.00 41.16 772 ALA A CA 1
ATOM 6149 C C . ALA A 1 772 ? -7.340 -23.288 -16.321 1.00 41.16 772 ALA A C 1
ATOM 6151 O O . ALA A 1 772 ? -6.229 -23.282 -16.833 1.00 41.16 772 ALA A O 1
ATOM 6152 N N . GLY A 1 773 ? -8.412 -23.766 -16.963 1.00 46.97 773 GLY A N 1
ATOM 6153 C CA . GLY A 1 773 ? -8.380 -24.124 -18.385 1.00 46.97 773 GLY A CA 1
ATOM 6154 C C . GLY A 1 773 ? -8.186 -22.883 -19.257 1.00 46.97 773 GLY A C 1
ATOM 6155 O O . GLY A 1 773 ? -7.398 -22.899 -20.186 1.00 46.97 773 GLY A O 1
ATOM 6156 N N . ILE A 1 774 ? -8.812 -21.765 -18.875 1.00 51.00 774 ILE A N 1
ATOM 6157 C CA . ILE A 1 774 ? -8.644 -20.458 -19.527 1.00 51.00 774 ILE A CA 1
ATOM 6158 C C . ILE A 1 774 ? -7.208 -19.938 -19.360 1.00 51.00 774 ILE A C 1
ATOM 6160 O O . ILE A 1 774 ? -6.602 -19.501 -20.329 1.00 51.00 774 ILE A O 1
ATOM 6164 N N . ILE A 1 775 ? -6.651 -19.994 -18.149 1.00 48.56 775 ILE A N 1
ATOM 6165 C CA . ILE A 1 775 ? -5.294 -19.510 -17.864 1.00 48.56 775 ILE A CA 1
ATOM 6166 C C . ILE A 1 775 ? -4.242 -20.450 -18.458 1.00 48.56 775 ILE A C 1
ATOM 6168 O O . ILE A 1 775 ? -3.278 -19.961 -19.028 1.00 48.56 775 ILE A O 1
ATOM 6172 N N . SER A 1 776 ? -4.439 -21.770 -18.417 1.00 45.66 776 SER A N 1
ATOM 6173 C CA . SER A 1 776 ? -3.573 -22.721 -19.119 1.00 45.66 776 SER A CA 1
ATOM 6174 C C . SER A 1 776 ? -3.634 -22.498 -20.637 1.00 45.66 776 SER A C 1
ATOM 6176 O O . SER A 1 776 ? -2.599 -22.334 -21.259 1.00 45.66 776 SER A O 1
ATOM 6178 N N . ASP A 1 777 ? -4.809 -22.388 -21.262 1.00 46.34 777 ASP A N 1
ATOM 6179 C CA . ASP A 1 777 ? -4.910 -22.172 -22.719 1.00 46.34 777 ASP A CA 1
ATOM 6180 C C . ASP A 1 777 ? -4.265 -20.849 -23.180 1.00 46.34 777 ASP A C 1
ATOM 6182 O O . ASP A 1 777 ? -3.727 -20.763 -24.287 1.00 46.34 777 ASP A O 1
ATOM 6186 N N . ILE A 1 778 ? -4.300 -19.821 -22.326 1.00 51.62 778 ILE A N 1
ATOM 6187 C CA . ILE A 1 778 ? -3.699 -18.509 -22.577 1.00 51.62 778 ILE A CA 1
ATOM 6188 C C . ILE A 1 778 ? -2.172 -18.578 -22.320 1.00 51.62 778 ILE A C 1
ATOM 6190 O O . ILE A 1 778 ? -1.385 -18.279 -23.213 1.00 51.62 778 ILE A O 1
ATOM 6194 N N . PHE A 1 779 ? -1.717 -19.065 -21.166 1.00 52.72 779 PHE A N 1
ATOM 6195 C CA . PHE A 1 779 ? -0.377 -18.814 -20.610 1.00 52.72 779 PHE A CA 1
ATOM 6196 C C . PHE A 1 779 ? 0.550 -20.055 -20.530 1.00 52.72 779 PHE A C 1
ATOM 6198 O O . PHE A 1 779 ? 1.173 -20.313 -19.504 1.00 52.72 779 PHE A O 1
ATOM 6205 N N . LEU A 1 780 ? 0.670 -20.844 -21.602 1.00 51.34 780 LEU A N 1
ATOM 6206 C CA . LEU A 1 780 ? 1.475 -22.088 -21.634 1.00 51.34 780 LEU A CA 1
ATOM 6207 C C . LEU A 1 780 ? 2.983 -21.918 -21.968 1.00 51.34 780 LEU A C 1
ATOM 6209 O O . LEU A 1 780 ? 3.585 -22.841 -22.506 1.00 51.34 780 LEU A O 1
ATOM 6213 N N . GLY A 1 781 ? 3.618 -20.773 -21.678 1.00 57.41 781 GLY A N 1
ATOM 6214 C CA . GLY A 1 781 ? 5.052 -20.535 -21.967 1.00 57.41 781 GLY A CA 1
ATOM 6215 C C . GLY A 1 781 ? 5.929 -20.222 -20.742 1.00 57.41 781 GLY A C 1
ATOM 6216 O O . GLY A 1 781 ? 5.418 -19.859 -19.684 1.00 57.41 781 GLY A O 1
ATOM 6217 N N . GLU A 1 782 ? 7.260 -20.276 -20.885 1.00 59.88 782 GLU A N 1
ATOM 6218 C CA . GLU A 1 782 ? 8.214 -19.899 -19.816 1.00 59.88 782 GLU A CA 1
ATOM 6219 C C . GLU A 1 782 ? 7.996 -18.472 -19.293 1.00 59.88 782 GLU A C 1
ATOM 6221 O O . GLU A 1 782 ? 8.042 -18.233 -18.092 1.00 59.88 782 GLU A O 1
ATOM 6226 N N . LYS A 1 783 ? 7.654 -17.514 -20.162 1.00 60.59 783 LYS A N 1
ATOM 6227 C CA . LYS A 1 783 ? 7.393 -16.118 -19.755 1.00 60.59 783 LYS A CA 1
ATOM 6228 C C . LYS A 1 783 ? 6.203 -15.970 -18.816 1.00 60.59 783 LYS A C 1
ATOM 6230 O O . LYS A 1 783 ? 6.186 -15.107 -17.946 1.00 60.59 783 LYS A O 1
ATOM 6235 N N . SER A 1 784 ? 5.180 -16.791 -19.011 1.00 62.59 784 SER A N 1
ATOM 6236 C CA . SER A 1 784 ? 4.026 -16.837 -18.119 1.00 62.59 784 SER A CA 1
ATOM 6237 C C . SER A 1 784 ? 4.358 -17.493 -16.790 1.00 62.59 784 SER A C 1
ATOM 6239 O O . SER A 1 784 ? 3.844 -17.053 -15.766 1.00 62.59 784 SER A O 1
ATOM 6241 N N . LEU A 1 785 ? 5.232 -18.501 -16.795 1.00 71.81 785 LEU A N 1
ATOM 6242 C CA . LEU A 1 785 ? 5.772 -19.077 -15.567 1.00 71.81 785 LEU A CA 1
ATOM 6243 C C . LEU A 1 785 ? 6.626 -18.036 -14.824 1.00 71.81 785 LEU A C 1
ATOM 6245 O O . LEU A 1 785 ? 6.462 -17.903 -13.618 1.00 71.81 785 LEU A O 1
ATOM 6249 N N . ALA A 1 786 ? 7.385 -17.198 -15.539 1.00 73.19 786 ALA A N 1
ATOM 6250 C CA . ALA A 1 786 ? 8.093 -16.039 -14.985 1.00 73.19 786 ALA A CA 1
ATOM 6251 C C . ALA A 1 786 ? 7.148 -14.992 -14.387 1.00 73.19 786 ALA A C 1
ATOM 6253 O O . ALA A 1 786 ? 7.313 -14.590 -13.242 1.00 73.19 786 ALA A O 1
ATOM 6254 N N . ALA A 1 787 ? 6.097 -14.586 -15.106 1.00 74.00 787 ALA A N 1
ATOM 6255 C CA . ALA A 1 787 ? 5.101 -13.653 -14.571 1.00 74.00 787 ALA A CA 1
ATOM 6256 C C . ALA A 1 787 ? 4.359 -14.231 -13.351 1.00 74.00 787 ALA A C 1
ATOM 6258 O O . ALA A 1 787 ? 4.022 -13.497 -12.422 1.00 74.00 787 ALA A O 1
ATOM 6259 N N . LYS A 1 788 ? 4.122 -15.548 -13.336 1.00 78.06 788 LYS A N 1
ATOM 6260 C CA . LYS A 1 788 ? 3.556 -16.274 -12.196 1.00 78.06 788 LYS A CA 1
ATOM 6261 C C . LYS A 1 788 ? 4.525 -16.309 -11.012 1.00 78.06 788 LYS A C 1
ATOM 6263 O O . LYS A 1 788 ? 4.084 -16.019 -9.902 1.00 78.06 788 LYS A O 1
ATOM 6268 N N . LYS A 1 789 ? 5.813 -16.601 -11.243 1.00 81.69 789 LYS A N 1
ATOM 6269 C CA . LYS A 1 789 ? 6.899 -16.543 -10.246 1.00 81.69 789 LYS A CA 1
ATOM 6270 C C . LYS A 1 789 ? 6.963 -15.155 -9.620 1.00 81.69 789 LYS A C 1
ATOM 6272 O O . LYS A 1 789 ? 6.756 -15.035 -8.419 1.00 81.69 789 LYS A O 1
ATOM 6277 N N . GLU A 1 790 ? 7.077 -14.118 -10.450 1.00 79.00 790 GLU A N 1
ATOM 6278 C CA . GLU A 1 790 ? 7.032 -12.700 -10.064 1.00 79.00 790 GLU A CA 1
ATOM 6279 C C . GLU A 1 790 ? 5.769 -12.343 -9.272 1.00 79.00 790 GLU A C 1
ATOM 6281 O O . GLU A 1 790 ? 5.823 -11.620 -8.281 1.00 79.00 790 GLU A O 1
ATOM 6286 N N . GLY A 1 791 ? 4.609 -12.869 -9.667 1.00 82.50 791 GLY A N 1
ATOM 6287 C CA . GLY A 1 791 ? 3.381 -12.747 -8.893 1.00 82.50 791 GLY A CA 1
ATOM 6288 C C . GLY A 1 791 ? 3.553 -13.321 -7.489 1.00 82.50 791 GLY A C 1
ATOM 6289 O O . GLY A 1 791 ? 3.364 -12.604 -6.515 1.00 82.50 791 GLY A O 1
ATOM 6290 N N . ILE A 1 792 ? 3.942 -14.587 -7.374 1.00 85.19 792 ILE A N 1
ATOM 6291 C CA . ILE A 1 792 ? 4.033 -15.337 -6.112 1.00 85.19 792 ILE A CA 1
ATOM 6292 C C . ILE A 1 792 ? 5.066 -14.740 -5.150 1.00 85.19 792 ILE A C 1
ATOM 6294 O O . ILE A 1 792 ? 4.773 -14.578 -3.962 1.00 85.19 792 ILE A O 1
ATOM 6298 N N . GLU A 1 793 ? 6.253 -14.406 -5.654 1.00 83.94 793 GLU A N 1
ATOM 6299 C CA . GLU A 1 793 ? 7.424 -14.086 -4.835 1.00 83.94 793 GLU A CA 1
ATOM 6300 C C . GLU A 1 793 ? 7.380 -12.694 -4.202 1.00 83.94 793 GLU A C 1
ATOM 6302 O O . GLU A 1 793 ? 8.074 -12.433 -3.220 1.00 83.94 793 GLU A O 1
ATOM 6307 N N . ARG A 1 794 ? 6.585 -11.767 -4.754 1.00 88.00 794 ARG A N 1
ATOM 6308 C CA . ARG A 1 794 ? 6.538 -10.386 -4.261 1.00 88.00 794 ARG A CA 1
ATOM 6309 C C . ARG A 1 794 ? 5.795 -10.321 -2.940 1.00 88.00 794 ARG A C 1
ATOM 6311 O O . ARG A 1 794 ? 4.593 -10.576 -2.863 1.00 88.00 794 ARG A O 1
ATOM 6318 N N . LEU A 1 795 ? 6.512 -9.919 -1.906 1.00 89.25 795 LEU A N 1
ATOM 6319 C CA . LEU A 1 795 ? 6.017 -9.809 -0.546 1.00 89.25 795 LEU A CA 1
ATOM 6320 C C . LEU A 1 795 ? 6.026 -8.350 -0.104 1.00 89.25 795 LEU A C 1
ATOM 6322 O O . LEU A 1 795 ? 6.963 -7.599 -0.387 1.00 89.25 795 LEU A O 1
ATOM 6326 N N . LEU A 1 796 ? 4.983 -7.967 0.629 1.00 92.38 796 LEU A N 1
ATOM 6327 C CA . LEU A 1 796 ? 4.901 -6.674 1.290 1.00 92.38 796 LEU A CA 1
ATOM 6328 C C . LEU A 1 796 ? 5.234 -6.825 2.768 1.00 92.38 796 LEU A C 1
ATOM 6330 O O . LEU A 1 796 ? 4.502 -7.473 3.518 1.00 92.38 796 LEU A O 1
ATOM 6334 N N . PHE A 1 797 ? 6.289 -6.149 3.201 1.00 91.25 797 PHE A N 1
ATOM 6335 C CA . PHE A 1 797 ? 6.612 -6.001 4.606 1.00 91.25 797 PHE A CA 1
ATOM 6336 C C . PHE A 1 797 ? 6.279 -4.585 5.081 1.00 91.25 797 PHE A C 1
ATOM 6338 O O . PHE A 1 797 ? 6.846 -3.602 4.603 1.00 91.25 797 PHE A O 1
ATOM 6345 N N . GLY A 1 798 ? 5.358 -4.487 6.032 1.00 92.12 798 GLY A N 1
ATOM 6346 C CA . GLY A 1 798 ? 4.783 -3.235 6.510 1.00 92.12 798 GLY A CA 1
ATOM 6347 C C . GLY A 1 798 ? 3.265 -3.198 6.346 1.00 92.12 798 GLY A C 1
ATOM 6348 O O . GLY A 1 798 ? 2.604 -4.227 6.210 1.00 92.12 798 GLY A O 1
ATOM 6349 N N . ASP A 1 799 ? 2.706 -1.991 6.394 1.00 93.19 799 ASP A N 1
ATOM 6350 C CA . ASP A 1 799 ? 1.259 -1.785 6.390 1.00 93.19 799 ASP A CA 1
ATOM 6351 C C . ASP A 1 799 ? 0.660 -1.839 4.971 1.00 93.19 799 ASP A C 1
ATOM 6353 O O . ASP A 1 799 ? 0.940 -0.948 4.161 1.00 93.19 799 ASP A O 1
ATOM 6357 N N . PRO A 1 800 ? -0.225 -2.810 4.669 1.00 94.50 800 PRO A N 1
ATOM 6358 C CA . PRO A 1 800 ? -0.860 -2.914 3.359 1.00 94.50 800 PRO A CA 1
ATOM 6359 C C . PRO A 1 800 ? -1.857 -1.792 3.068 1.00 94.50 800 PRO A C 1
ATOM 6361 O O . PRO A 1 800 ? -2.161 -1.550 1.903 1.00 94.50 800 PRO A O 1
ATOM 6364 N N . SER A 1 801 ? -2.354 -1.090 4.087 1.00 92.25 801 SER A N 1
ATOM 6365 C CA . SER A 1 801 ? -3.333 -0.008 3.943 1.00 92.25 801 SER A CA 1
ATOM 6366 C C . SER A 1 801 ? -2.717 1.350 3.593 1.00 92.25 801 SER A C 1
ATOM 6368 O O . SER A 1 801 ? -3.451 2.292 3.277 1.00 92.25 801 SER A O 1
ATOM 6370 N N . LEU A 1 802 ? -1.382 1.460 3.602 1.00 90.44 802 LEU A N 1
ATOM 6371 C CA . LEU A 1 802 ? -0.678 2.704 3.303 1.00 90.44 802 LEU A CA 1
ATOM 6372 C C . LEU A 1 802 ? -1.000 3.209 1.890 1.00 90.44 802 LEU A C 1
ATOM 6374 O O . LEU A 1 802 ? -0.990 2.434 0.942 1.00 90.44 802 LEU A O 1
ATOM 6378 N N . LYS A 1 803 ? -1.218 4.518 1.728 1.00 87.38 803 LYS A N 1
ATOM 6379 C CA . LYS A 1 803 ? -1.426 5.179 0.426 1.00 87.38 803 LYS A CA 1
ATOM 6380 C C . LYS A 1 803 ? -0.249 6.105 0.106 1.00 87.38 803 LYS A C 1
ATOM 6382 O O . LYS A 1 803 ? 0.195 6.845 0.985 1.00 87.38 803 LYS A O 1
ATOM 6387 N N . VAL A 1 804 ? 0.251 6.069 -1.134 1.00 79.06 804 VAL A N 1
ATOM 6388 C CA . VAL A 1 804 ? 1.481 6.792 -1.521 1.00 79.06 804 VAL A CA 1
ATOM 6389 C C . VAL A 1 804 ? 1.214 8.260 -1.880 1.00 79.06 804 VAL A C 1
ATOM 6391 O O . VAL A 1 804 ? 1.934 9.114 -1.381 1.00 79.06 804 VAL A O 1
ATOM 6394 N N . ASP A 1 805 ? 0.161 8.575 -2.638 1.00 67.50 805 ASP A N 1
ATOM 6395 C CA . ASP A 1 805 ? -0.470 9.906 -2.790 1.00 67.50 805 ASP A CA 1
ATOM 6396 C C . ASP A 1 805 ? -1.662 9.730 -3.758 1.00 67.50 805 ASP A C 1
ATOM 6398 O O . ASP A 1 805 ? -1.501 9.031 -4.763 1.00 67.50 805 ASP A O 1
ATOM 6402 N N . PRO A 1 806 ? -2.869 10.258 -3.494 1.00 57.09 806 PRO A N 1
ATOM 6403 C CA . PRO A 1 806 ? -4.024 9.976 -4.340 1.00 57.09 806 PRO A CA 1
ATOM 6404 C C . PRO A 1 806 ? -4.101 10.841 -5.609 1.00 57.09 806 PRO A C 1
ATOM 6406 O O . PRO A 1 806 ? -4.381 12.035 -5.540 1.00 57.09 806 PRO A O 1
ATOM 6409 N N . ILE A 1 807 ? -3.994 10.227 -6.793 1.00 58.50 807 ILE A N 1
ATOM 6410 C CA . ILE A 1 807 ? -4.476 10.802 -8.061 1.00 58.50 807 ILE A CA 1
ATOM 6411 C C . ILE A 1 807 ? -5.462 9.863 -8.739 1.00 58.50 807 ILE A C 1
ATOM 6413 O O . ILE A 1 807 ? -5.307 8.648 -8.755 1.00 58.50 807 ILE A O 1
ATOM 6417 N N . PHE A 1 808 ? -6.498 10.450 -9.327 1.00 55.06 808 PHE A N 1
ATOM 6418 C CA . PHE A 1 808 ? -7.505 9.717 -10.076 1.00 55.06 808 PHE A CA 1
ATOM 6419 C C . PHE A 1 808 ? -7.053 9.561 -11.521 1.00 55.06 808 PHE A C 1
ATOM 6421 O O . PHE A 1 808 ? -6.955 10.540 -12.259 1.00 55.06 808 PHE A O 1
ATOM 6428 N N . LEU A 1 809 ? -6.812 8.320 -11.933 1.00 54.75 809 LEU A N 1
ATOM 6429 C CA . LEU A 1 809 ? -6.841 7.958 -13.345 1.00 54.75 809 LEU A CA 1
ATOM 6430 C C . LEU A 1 809 ? -8.315 7.773 -13.729 1.00 54.75 809 LEU A C 1
ATOM 6432 O O . LEU A 1 809 ? -9.063 7.127 -12.993 1.00 54.75 809 LEU A O 1
ATOM 6436 N N . SER A 1 810 ? -8.769 8.395 -14.824 1.00 47.31 810 SER A N 1
ATOM 6437 C CA . SER A 1 810 ? -10.175 8.286 -15.229 1.00 47.31 810 SER A CA 1
ATOM 6438 C C . SER A 1 810 ? -10.497 6.845 -15.607 1.00 47.31 810 SER A C 1
ATOM 6440 O O . SER A 1 810 ? -9.876 6.297 -16.517 1.00 47.31 810 SER A O 1
ATOM 6442 N N . LEU A 1 811 ? -11.488 6.264 -14.941 1.00 56.12 811 LEU A N 1
ATOM 6443 C CA . LEU A 1 811 ? -12.079 4.991 -15.332 1.00 56.12 811 LEU A CA 1
ATOM 6444 C C . LEU A 1 811 ? -13.221 5.234 -16.324 1.00 56.12 811 LEU A C 1
ATOM 6446 O O . LEU A 1 811 ? -13.907 6.258 -16.273 1.00 56.12 811 LEU A O 1
ATOM 6450 N N . GLU A 1 812 ? -13.397 4.296 -17.251 1.00 62.69 812 GLU A N 1
ATOM 6451 C CA . GLU A 1 812 ? -14.520 4.293 -18.188 1.00 62.69 812 GLU A CA 1
ATOM 6452 C C . GLU A 1 812 ? -15.836 4.104 -17.411 1.00 62.69 812 GLU A C 1
ATOM 6454 O O . GLU A 1 812 ? -16.002 3.136 -16.670 1.00 62.69 812 GLU A O 1
ATOM 6459 N N . ASN A 1 813 ? -16.792 5.026 -17.578 1.00 65.81 813 ASN A N 1
ATOM 6460 C CA . ASN A 1 813 ? -18.106 4.917 -16.943 1.00 65.81 813 ASN A CA 1
ATOM 6461 C C . ASN A 1 813 ? -18.941 3.846 -17.659 1.00 65.81 813 ASN A C 1
ATOM 6463 O O . ASN A 1 813 ? -19.396 4.056 -18.785 1.00 65.81 813 ASN A O 1
ATOM 6467 N N . LEU A 1 814 ? -19.196 2.730 -16.982 1.00 74.62 814 LEU A N 1
ATOM 6468 C CA . LEU A 1 814 ? -20.054 1.651 -17.468 1.00 74.62 814 LEU A CA 1
ATOM 6469 C C . LEU A 1 814 ? -21.360 1.666 -16.672 1.00 74.62 814 LEU A C 1
ATOM 6471 O O . LEU A 1 814 ? -21.374 1.459 -15.461 1.00 74.62 814 LEU A O 1
ATOM 6475 N N . THR A 1 815 ? -22.465 1.953 -17.359 1.00 83.19 815 THR A N 1
ATOM 6476 C CA . THR A 1 815 ? -23.792 2.109 -16.747 1.00 83.19 815 THR A CA 1
ATOM 6477 C C . THR A 1 815 ? -24.734 1.003 -17.227 1.00 83.19 815 THR A C 1
ATOM 6479 O O . THR A 1 815 ? -25.012 0.952 -18.432 1.00 83.19 815 THR A O 1
ATOM 6482 N N . PRO A 1 816 ? -25.234 0.114 -16.351 1.00 87.81 816 PRO A N 1
ATOM 6483 C CA . PRO A 1 816 ? -26.213 -0.888 -16.756 1.00 87.81 816 PRO A CA 1
ATOM 6484 C C . PRO A 1 816 ? -27.544 -0.248 -17.170 1.00 87.81 816 PRO A C 1
ATOM 6486 O O . PRO A 1 816 ? -27.994 0.746 -16.606 1.00 87.81 816 PRO A O 1
ATOM 6489 N N . THR A 1 817 ? -28.199 -0.858 -18.153 1.00 90.38 817 THR A N 1
ATOM 6490 C CA . THR A 1 817 ? -29.553 -0.514 -18.615 1.00 90.38 817 THR A CA 1
ATOM 6491 C C . THR A 1 817 ? -30.517 -1.643 -18.262 1.00 90.38 817 THR A C 1
ATOM 6493 O O . THR A 1 817 ? -30.088 -2.783 -18.129 1.00 90.38 817 THR A O 1
ATOM 6496 N N . PHE A 1 818 ? -31.810 -1.370 -18.078 1.00 90.19 818 PHE A N 1
ATOM 6497 C CA . PHE A 1 818 ? -32.787 -2.411 -17.736 1.00 90.19 818 PHE A CA 1
ATOM 6498 C C . PHE A 1 818 ? -33.711 -2.725 -18.916 1.00 90.19 818 PHE A C 1
ATOM 6500 O O . PHE A 1 818 ? -34.475 -1.868 -19.362 1.00 90.19 818 PHE A O 1
ATOM 6507 N N . GLU A 1 819 ? -33.684 -3.973 -19.385 1.00 91.44 819 GLU A N 1
ATOM 6508 C CA . GLU A 1 819 ? -34.464 -4.466 -20.523 1.00 91.44 819 GLU A CA 1
ATOM 6509 C C . GLU A 1 819 ? -34.984 -5.885 -20.246 1.00 91.44 819 GLU A C 1
ATOM 6511 O O . GLU A 1 819 ? -34.262 -6.740 -19.735 1.00 91.44 819 GLU A O 1
ATOM 6516 N N . ASN A 1 820 ? -36.239 -6.173 -20.611 1.00 89.56 820 ASN A N 1
ATOM 6517 C CA . ASN A 1 820 ? -36.832 -7.520 -20.523 1.00 89.56 820 ASN A CA 1
ATOM 6518 C C . ASN A 1 820 ? -36.672 -8.209 -19.147 1.00 89.56 820 ASN A C 1
ATOM 6520 O O . ASN A 1 820 ? -36.360 -9.394 -19.083 1.00 89.56 820 ASN A O 1
ATOM 6524 N N . ASN A 1 821 ? -36.888 -7.477 -18.047 1.00 89.56 821 ASN A N 1
ATOM 6525 C CA . ASN A 1 821 ? -36.701 -7.957 -16.665 1.00 89.56 821 ASN A CA 1
ATOM 6526 C C . ASN A 1 821 ? -35.263 -8.373 -16.303 1.00 89.56 821 ASN A C 1
ATOM 6528 O O . ASN A 1 821 ? -35.052 -9.125 -15.353 1.00 89.56 821 ASN A O 1
ATOM 6532 N N . SER A 1 822 ? -34.276 -7.866 -17.035 1.00 92.81 822 SER A N 1
ATOM 6533 C CA . SER A 1 822 ? -32.854 -8.099 -16.795 1.00 92.81 822 SER A CA 1
ATOM 6534 C C . SER A 1 822 ? -32.069 -6.796 -16.913 1.00 92.81 822 SER A C 1
ATOM 6536 O O . SER A 1 822 ? -32.506 -5.851 -17.569 1.00 92.81 822 SER A O 1
ATOM 6538 N N . PHE A 1 823 ? -30.907 -6.746 -16.279 1.00 93.94 823 PHE A N 1
ATOM 6539 C CA . PHE A 1 823 ? -29.929 -5.694 -16.494 1.00 93.94 823 PHE A CA 1
ATOM 6540 C C . PHE A 1 823 ? -29.020 -6.082 -17.655 1.00 93.94 823 PHE A C 1
ATOM 6542 O O . PHE A 1 823 ? -28.648 -7.243 -17.820 1.00 93.94 823 PHE A O 1
ATOM 6549 N N . LEU A 1 824 ? -28.681 -5.096 -18.470 1.00 92.62 824 LEU A N 1
ATOM 6550 C CA . LEU A 1 824 ? -27.842 -5.205 -19.643 1.00 92.62 824 LEU A CA 1
ATOM 6551 C C . LEU A 1 824 ? -26.712 -4.188 -19.519 1.00 92.62 824 LEU A C 1
ATOM 6553 O O . LEU A 1 824 ? -26.933 -2.976 -19.586 1.00 92.62 824 LEU A O 1
ATOM 6557 N N . LEU A 1 825 ? -25.491 -4.689 -19.372 1.00 89.38 825 LEU A N 1
ATOM 6558 C CA . LEU A 1 825 ? -24.281 -3.909 -19.590 1.00 89.38 825 LEU A CA 1
ATOM 6559 C C . LEU A 1 825 ? -23.937 -4.009 -21.072 1.00 89.38 825 LEU A C 1
ATOM 6561 O O . LEU A 1 825 ? -23.599 -5.084 -21.571 1.00 89.38 825 LEU A O 1
ATOM 6565 N N . ARG A 1 826 ? -24.055 -2.881 -21.772 1.00 89.25 826 ARG A N 1
ATOM 6566 C CA . ARG A 1 826 ? -23.625 -2.742 -23.159 1.00 89.25 826 ARG A CA 1
ATOM 6567 C C . ARG A 1 826 ? -22.443 -1.798 -23.211 1.00 89.25 826 ARG A C 1
ATOM 6569 O O . ARG A 1 826 ? -22.561 -0.648 -22.798 1.00 89.25 826 ARG A O 1
ATOM 6576 N N . PHE A 1 827 ? -21.343 -2.262 -23.778 1.00 85.94 827 PHE A N 1
ATOM 6577 C CA . PHE A 1 827 ? -20.209 -1.401 -24.065 1.00 85.94 827 PHE A CA 1
ATOM 6578 C C . PHE A 1 827 ? -19.534 -1.820 -25.363 1.00 85.94 827 PHE A C 1
ATOM 6580 O O . PHE A 1 827 ? -19.501 -2.993 -25.744 1.00 85.94 827 PHE A O 1
ATOM 6587 N N . GLU A 1 828 ? -19.072 -0.808 -26.083 1.00 84.88 828 GLU A N 1
ATOM 6588 C CA . GLU A 1 828 ? -18.423 -0.945 -27.375 1.00 84.88 828 GLU A CA 1
ATOM 6589 C C . GLU A 1 828 ? -16.954 -0.611 -27.181 1.00 84.88 828 GLU A C 1
ATOM 6591 O O . GLU A 1 828 ? -16.598 0.508 -26.820 1.00 84.88 828 GLU A O 1
ATOM 6596 N N . LEU A 1 829 ? -16.108 -1.610 -27.393 1.00 82.75 829 LEU A N 1
ATOM 6597 C CA . LEU A 1 829 ? -14.667 -1.473 -27.333 1.00 82.75 829 LEU A CA 1
ATOM 6598 C C . LEU A 1 829 ? -14.157 -1.424 -28.761 1.00 82.75 829 LEU A C 1
ATOM 6600 O O . LEU A 1 829 ? -14.057 -2.439 -29.458 1.00 82.75 829 LEU A O 1
ATOM 6604 N N . ASN A 1 830 ? -13.892 -0.197 -29.197 1.00 83.56 830 ASN A N 1
ATOM 6605 C CA . ASN A 1 830 ? -13.249 0.056 -30.467 1.00 83.56 830 ASN A CA 1
ATOM 6606 C C . ASN A 1 830 ? -11.737 0.023 -30.263 1.00 83.56 830 ASN A C 1
ATOM 6608 O O . ASN A 1 830 ? -11.114 1.006 -29.862 1.00 83.56 830 ASN A O 1
ATOM 6612 N N . PHE A 1 831 ? -11.163 -1.130 -30.559 1.00 82.19 831 PHE A N 1
ATOM 6613 C CA . PHE A 1 831 ? -9.734 -1.313 -30.616 1.00 82.19 831 PHE A CA 1
ATOM 6614 C C . PHE A 1 831 ? -9.290 -0.847 -32.001 1.00 82.19 831 PHE A C 1
ATOM 6616 O O . PHE A 1 831 ? -9.393 -1.580 -32.977 1.00 82.19 831 PHE A O 1
ATOM 6623 N N . THR A 1 832 ? -8.866 0.413 -32.116 1.00 81.50 832 THR A N 1
ATOM 6624 C CA . THR A 1 832 ? -8.308 0.947 -33.367 1.00 81.50 832 THR A CA 1
ATOM 6625 C C . THR A 1 832 ? -6.790 0.757 -33.348 1.00 81.50 832 THR A C 1
ATOM 6627 O O . THR A 1 832 ? -6.097 1.610 -32.791 1.00 81.50 832 THR A O 1
ATOM 6630 N N . PRO A 1 833 ? -6.246 -0.350 -33.895 1.00 85.12 833 PRO A N 1
ATOM 6631 C CA . PRO A 1 833 ? -4.809 -0.536 -33.930 1.00 85.12 833 PRO A CA 1
ATOM 6632 C C . PRO A 1 833 ? -4.158 0.354 -34.989 1.00 85.12 833 PRO A C 1
ATOM 6634 O O . PRO A 1 833 ? -4.730 0.625 -36.049 1.00 85.12 833 PRO A O 1
ATOM 6637 N N . SER A 1 834 ? -2.908 0.717 -34.741 1.00 80.62 834 SER A N 1
ATOM 6638 C CA . SER A 1 834 ? -1.994 1.221 -35.761 1.00 80.62 834 SER A CA 1
ATOM 6639 C C . SER A 1 834 ? -1.396 0.043 -36.528 1.00 80.62 834 SER A C 1
ATOM 6641 O O . SER A 1 834 ? -1.033 -0.964 -35.934 1.00 80.62 834 SER A O 1
ATOM 6643 N N . TYR A 1 835 ? -1.283 0.139 -37.851 1.00 83.44 835 TYR A N 1
ATOM 6644 C CA . TYR A 1 835 ? -0.590 -0.874 -38.652 1.00 83.44 835 TYR A CA 1
ATOM 6645 C C . TYR A 1 835 ? 0.848 -0.428 -38.895 1.00 83.44 835 TYR A C 1
ATOM 6647 O O . TYR A 1 835 ? 1.067 0.562 -39.598 1.00 83.44 835 TYR A O 1
ATOM 6655 N N . VAL A 1 836 ? 1.809 -1.141 -38.314 1.00 75.38 836 VAL A N 1
ATOM 6656 C CA . VAL A 1 836 ? 3.225 -0.759 -38.318 1.00 75.38 836 VAL A CA 1
ATOM 6657 C C . VAL A 1 836 ? 4.021 -1.811 -39.079 1.00 75.38 836 VAL A C 1
ATOM 6659 O O . VAL A 1 836 ? 3.861 -3.007 -38.848 1.00 75.38 836 VAL A O 1
ATOM 6662 N N . CYS A 1 837 ? 4.871 -1.361 -40.002 1.00 78.69 837 CYS A N 1
ATOM 6663 C CA . CYS A 1 837 ? 5.794 -2.219 -40.737 1.00 78.69 837 CYS A CA 1
ATOM 6664 C C . CYS A 1 837 ? 7.231 -1.772 -40.493 1.00 78.69 837 CYS A C 1
ATOM 6666 O O . CYS A 1 837 ? 7.544 -0.591 -40.643 1.00 78.69 837 CYS A O 1
ATOM 6668 N N . ILE A 1 838 ? 8.100 -2.722 -40.169 1.00 70.81 838 ILE A N 1
ATOM 6669 C CA . ILE A 1 838 ? 9.519 -2.513 -39.888 1.00 70.81 838 ILE A CA 1
ATOM 6670 C C . ILE A 1 838 ? 10.313 -3.450 -40.797 1.00 70.81 838 ILE A C 1
ATOM 6672 O O . ILE A 1 838 ? 9.920 -4.588 -41.031 1.00 70.81 838 ILE A O 1
ATOM 6676 N N . THR A 1 839 ? 11.428 -2.968 -41.341 1.00 72.12 839 THR A N 1
ATOM 6677 C CA . THR A 1 839 ? 12.354 -3.805 -42.117 1.00 72.12 839 THR A CA 1
ATOM 6678 C C . THR A 1 839 ? 13.610 -4.009 -41.291 1.00 72.12 839 THR A C 1
ATOM 6680 O O . THR A 1 839 ? 14.243 -3.020 -40.928 1.00 72.12 839 THR A O 1
ATOM 6683 N N . ASN A 1 840 ? 13.951 -5.258 -40.985 1.00 63.25 840 ASN A N 1
ATOM 6684 C CA . ASN A 1 840 ? 15.175 -5.610 -40.272 1.00 63.25 840 ASN A CA 1
ATOM 6685 C C . ASN A 1 840 ? 15.873 -6.759 -41.010 1.00 63.25 840 ASN A C 1
ATOM 6687 O O . ASN A 1 840 ? 15.221 -7.754 -41.314 1.00 63.25 840 ASN A O 1
ATOM 6691 N N . ASP A 1 841 ? 17.159 -6.598 -41.329 1.00 73.56 841 ASP A N 1
ATOM 6692 C CA . ASP A 1 841 ? 17.966 -7.575 -42.082 1.00 73.56 841 ASP A CA 1
ATOM 6693 C C . ASP A 1 841 ? 17.285 -8.099 -43.366 1.00 73.56 841 ASP A C 1
ATOM 6695 O O . ASP A 1 841 ? 17.202 -9.300 -43.608 1.00 73.56 841 ASP A O 1
ATOM 6699 N N . ASP A 1 842 ? 16.745 -7.183 -44.181 1.00 80.25 842 ASP A N 1
ATOM 6700 C CA . ASP A 1 842 ? 15.978 -7.463 -45.411 1.00 80.25 842 ASP A CA 1
ATOM 6701 C C . ASP A 1 842 ? 14.660 -8.247 -45.213 1.00 80.25 842 ASP A C 1
ATOM 6703 O O . ASP A 1 842 ? 13.944 -8.521 -46.181 1.00 80.25 842 ASP A O 1
ATOM 6707 N N . VAL A 1 843 ? 14.274 -8.550 -43.970 1.00 74.06 843 VAL A N 1
ATOM 6708 C CA . VAL A 1 843 ? 12.972 -9.134 -43.632 1.00 74.06 843 VAL A CA 1
ATOM 6709 C C . VAL A 1 843 ? 11.982 -8.019 -43.293 1.00 74.06 843 VAL A C 1
ATOM 6711 O O . VAL A 1 843 ? 12.213 -7.185 -42.415 1.00 74.06 843 VAL A O 1
ATOM 6714 N N . HIS A 1 844 ? 10.856 -7.993 -44.007 1.00 79.50 844 HIS A N 1
ATOM 6715 C CA . HIS A 1 844 ? 9.762 -7.057 -43.759 1.00 79.50 844 HIS A CA 1
ATOM 6716 C C . HIS A 1 844 ? 8.779 -7.646 -42.748 1.00 79.50 844 HIS A C 1
ATOM 6718 O O . HIS A 1 844 ? 8.021 -8.558 -43.079 1.00 79.50 844 HIS A O 1
ATOM 6724 N N . TYR A 1 845 ? 8.760 -7.092 -41.542 1.00 79.56 845 TYR A N 1
ATOM 6725 C CA . TYR A 1 845 ? 7.780 -7.406 -40.512 1.00 79.56 845 TYR A CA 1
ATOM 6726 C C . TYR A 1 845 ? 6.646 -6.393 -40.572 1.00 79.56 845 TYR A C 1
ATOM 6728 O O . TYR A 1 845 ? 6.886 -5.194 -40.699 1.00 79.56 845 TYR A O 1
ATOM 6736 N N . CYS A 1 846 ? 5.407 -6.852 -40.473 1.00 81.81 846 CYS A N 1
ATOM 6737 C CA . CYS A 1 846 ? 4.243 -5.982 -40.409 1.00 81.81 846 CYS A CA 1
ATOM 6738 C C . CYS A 1 846 ? 3.238 -6.542 -39.416 1.00 81.81 846 CYS A C 1
ATOM 6740 O O . CYS A 1 846 ? 2.861 -7.706 -39.538 1.00 81.81 846 CYS A O 1
ATOM 6742 N N . ASP A 1 847 ? 2.765 -5.705 -38.496 1.00 82.81 847 ASP A N 1
ATOM 6743 C CA . ASP A 1 847 ? 1.810 -6.123 -37.476 1.00 82.81 847 ASP A CA 1
ATOM 6744 C C . ASP A 1 847 ? 0.883 -4.986 -37.015 1.00 82.81 847 ASP A C 1
ATOM 6746 O O . ASP A 1 847 ? 1.047 -3.815 -37.376 1.00 82.81 847 ASP A O 1
ATOM 6750 N N . PHE A 1 848 ? -0.128 -5.348 -36.229 1.00 83.56 848 PHE A N 1
ATOM 6751 C CA . PHE A 1 848 ? -1.053 -4.426 -35.589 1.00 83.56 848 PHE A CA 1
ATOM 6752 C C . PHE A 1 848 ? -0.592 -4.063 -34.176 1.00 83.56 848 PHE A C 1
ATOM 6754 O O . PHE A 1 848 ? -0.310 -4.913 -33.337 1.00 83.56 848 PHE A O 1
ATOM 6761 N N . VAL A 1 849 ? -0.594 -2.766 -33.900 1.00 76.12 849 VAL A N 1
ATOM 6762 C CA . VAL A 1 849 ? -0.194 -2.162 -32.636 1.00 76.12 849 VAL A CA 1
ATOM 6763 C C . VAL A 1 849 ? -1.422 -1.589 -31.950 1.00 76.12 849 VAL A C 1
ATOM 6765 O O . VAL A 1 849 ? -2.030 -0.637 -32.436 1.00 76.12 849 VAL A O 1
ATOM 6768 N N . PHE A 1 850 ? -1.789 -2.165 -30.811 1.00 82.56 850 PHE A N 1
ATOM 6769 C CA . PHE A 1 850 ? -2.921 -1.704 -30.015 1.00 82.56 850 PHE A CA 1
ATOM 6770 C C . PHE A 1 850 ? -2.446 -0.757 -28.905 1.00 82.56 850 PHE A C 1
ATOM 6772 O O . PHE A 1 850 ? -1.435 -1.054 -28.266 1.00 82.56 850 PHE A O 1
ATOM 6779 N N . PRO A 1 851 ? -3.138 0.374 -28.669 1.00 74.88 851 PRO A N 1
ATOM 6780 C CA . PRO A 1 851 ? -2.796 1.280 -27.581 1.00 74.88 851 PRO A CA 1
ATOM 6781 C C . PRO A 1 851 ? -3.220 0.703 -26.224 1.00 74.88 851 PRO A C 1
ATOM 6783 O O . PRO A 1 851 ? -4.294 0.118 -26.104 1.00 74.88 851 PRO A O 1
ATOM 6786 N N . ASP A 1 852 ? -2.373 0.910 -25.215 1.00 73.50 852 ASP A N 1
ATOM 6787 C CA . ASP A 1 852 ? -2.641 0.655 -23.793 1.00 73.50 852 ASP A CA 1
ATOM 6788 C C . ASP A 1 852 ? -3.227 -0.732 -23.435 1.00 73.50 852 ASP A C 1
ATOM 6790 O O . ASP A 1 852 ? -4.159 -0.801 -22.628 1.00 73.50 852 ASP A O 1
ATOM 6794 N N . PRO A 1 853 ? -2.704 -1.854 -23.972 1.00 79.69 853 PRO A N 1
ATOM 6795 C CA . PRO A 1 853 ? -3.108 -3.165 -23.481 1.00 79.69 853 PRO A CA 1
ATOM 6796 C C . PRO A 1 853 ? -2.668 -3.354 -22.027 1.00 79.69 853 PRO A C 1
ATOM 6798 O O . PRO A 1 853 ? -1.617 -2.850 -21.600 1.00 79.69 853 PRO A O 1
ATOM 6801 N N . ASP A 1 854 ? -3.467 -4.113 -21.277 1.00 76.12 854 ASP A N 1
ATOM 6802 C CA . ASP A 1 854 ? -3.155 -4.452 -19.889 1.00 76.12 854 ASP A CA 1
ATOM 6803 C C . ASP A 1 854 ? -1.938 -5.385 -19.833 1.00 76.12 854 ASP A C 1
ATOM 6805 O O . ASP A 1 854 ? -1.066 -5.195 -18.987 1.00 76.12 854 ASP A O 1
ATOM 6809 N N . PHE A 1 855 ? -1.822 -6.318 -20.786 1.00 72.00 855 PHE A N 1
ATOM 6810 C CA . PHE A 1 855 ? -0.613 -7.114 -21.024 1.00 72.00 855 PHE A CA 1
ATOM 6811 C C . PHE A 1 855 ? -0.585 -7.722 -22.437 1.00 72.00 855 PHE A C 1
ATOM 6813 O O . PHE A 1 855 ? -1.534 -7.579 -23.209 1.00 72.00 855 PHE A O 1
ATOM 6820 N N . TYR A 1 856 ? 0.517 -8.392 -22.785 1.00 72.75 856 TYR A N 1
ATOM 6821 C CA . TYR A 1 856 ? 0.662 -9.157 -24.025 1.00 72.75 856 TYR A CA 1
ATOM 6822 C C . TYR A 1 856 ? 0.739 -10.648 -23.722 1.00 72.75 856 TYR A C 1
ATOM 6824 O O . TYR A 1 856 ? 1.362 -11.076 -22.753 1.00 72.75 856 TYR A O 1
ATOM 6832 N N . LEU A 1 857 ? 0.103 -11.429 -24.582 1.00 72.56 857 LEU A N 1
ATOM 6833 C CA . LEU A 1 857 ? 0.168 -12.867 -24.603 1.00 72.56 857 LEU A CA 1
ATOM 6834 C C . LEU A 1 857 ? 1.262 -13.320 -25.560 1.00 72.56 857 LEU A C 1
ATOM 6836 O O . LEU A 1 857 ? 1.146 -13.151 -26.775 1.00 72.56 857 LEU A O 1
ATOM 6840 N N . GLU A 1 858 ? 2.310 -13.916 -25.012 1.00 69.12 858 GLU A N 1
ATOM 6841 C CA . GLU A 1 858 ? 3.490 -14.329 -25.761 1.00 69.12 858 GLU A CA 1
ATOM 6842 C C . GLU A 1 858 ? 3.678 -15.841 -25.612 1.00 69.12 858 GLU A C 1
ATOM 6844 O O . GLU A 1 858 ? 3.829 -16.348 -24.502 1.00 69.12 858 GLU A O 1
ATOM 6849 N N . ARG A 1 859 ? 3.666 -16.561 -26.737 1.00 70.88 859 ARG A N 1
ATOM 6850 C CA . ARG A 1 859 ? 3.965 -17.995 -26.811 1.00 70.88 859 ARG A CA 1
ATOM 6851 C C . ARG A 1 859 ? 4.975 -18.214 -27.926 1.00 70.88 859 ARG A C 1
ATOM 6853 O O . ARG A 1 859 ? 4.895 -17.564 -28.966 1.00 70.88 859 ARG A O 1
ATOM 6860 N N . GLU A 1 860 ? 5.924 -19.103 -27.687 1.00 70.69 860 GLU A N 1
ATOM 6861 C CA . GLU A 1 860 ? 6.962 -19.441 -28.653 1.00 70.69 860 GLU A CA 1
ATOM 6862 C C . GLU A 1 860 ? 6.369 -19.915 -29.989 1.00 70.69 860 GLU A C 1
ATOM 6864 O O . GLU A 1 860 ? 5.316 -20.560 -30.014 1.00 70.69 860 GLU A O 1
ATOM 6869 N N . GLY A 1 861 ? 7.006 -19.532 -31.101 1.00 77.38 861 GLY A N 1
ATOM 6870 C CA . GLY A 1 861 ? 6.535 -19.847 -32.451 1.00 77.38 861 GLY A CA 1
ATOM 6871 C C . GLY A 1 861 ? 5.237 -19.130 -32.844 1.00 77.38 861 GLY A C 1
ATOM 6872 O O . GLY A 1 861 ? 4.656 -19.430 -33.889 1.00 77.38 861 GLY A O 1
ATOM 6873 N N . ARG A 1 862 ? 4.744 -18.188 -32.023 1.00 85.19 862 ARG A N 1
ATOM 6874 C CA . ARG A 1 862 ? 3.488 -17.459 -32.251 1.00 85.19 862 ARG A CA 1
ATOM 6875 C C . ARG A 1 862 ? 3.684 -15.939 -32.143 1.00 85.19 862 ARG A C 1
ATOM 6877 O O . ARG A 1 862 ? 4.530 -15.480 -31.377 1.00 85.19 862 ARG A O 1
ATOM 6884 N N . PRO A 1 863 ? 2.895 -15.137 -32.881 1.00 84.56 863 PRO A N 1
ATOM 6885 C CA . PRO A 1 863 ? 2.905 -13.680 -32.742 1.00 84.56 863 PRO A CA 1
ATOM 6886 C C . PRO A 1 863 ? 2.461 -13.226 -31.341 1.00 84.56 863 PRO A C 1
ATOM 6888 O O . PRO A 1 863 ? 1.577 -13.866 -30.771 1.00 84.56 863 PRO A O 1
ATOM 6891 N N . PRO A 1 864 ? 2.994 -12.123 -30.787 1.00 78.19 864 PRO A N 1
ATOM 6892 C CA . PRO A 1 864 ? 2.507 -11.553 -29.533 1.00 78.19 864 PRO A CA 1
ATOM 6893 C C . PRO A 1 864 ? 1.095 -10.980 -29.703 1.00 78.19 864 PRO A C 1
ATOM 6895 O O . PRO A 1 864 ? 0.785 -10.338 -30.704 1.00 78.19 864 PRO A O 1
ATOM 6898 N N . VAL A 1 865 ? 0.225 -11.181 -28.714 1.00 84.44 865 VAL A N 1
ATOM 6899 C CA . VAL A 1 865 ? -1.189 -10.795 -28.814 1.00 84.44 865 VAL A CA 1
ATOM 6900 C C . VAL A 1 865 ? -1.603 -9.916 -27.627 1.00 84.44 865 VAL A C 1
ATOM 6902 O O . VAL A 1 865 ? -1.498 -10.361 -26.492 1.00 84.44 865 VAL A O 1
ATOM 6905 N N . PRO A 1 866 ? -2.097 -8.683 -27.821 1.00 85.25 866 PRO A N 1
ATOM 6906 C CA . PRO A 1 866 ? -2.528 -7.835 -26.712 1.00 85.25 866 PRO A CA 1
ATOM 6907 C C . PRO A 1 866 ? -3.781 -8.382 -26.023 1.00 85.25 866 PRO A C 1
ATOM 6909 O O . PRO A 1 866 ? -4.714 -8.855 -26.675 1.00 85.25 866 PRO A O 1
ATOM 6912 N N . VAL A 1 867 ? -3.822 -8.238 -24.702 1.00 83.31 867 VAL A N 1
ATOM 6913 C CA . VAL A 1 867 ? -4.955 -8.603 -23.854 1.00 83.31 867 VAL A CA 1
ATOM 6914 C C . VAL A 1 867 ? -5.423 -7.378 -23.077 1.00 83.31 867 VAL A C 1
ATOM 6916 O O . VAL A 1 867 ? -4.635 -6.673 -22.447 1.00 83.31 867 VAL A O 1
ATOM 6919 N N . PHE A 1 868 ? -6.731 -7.142 -23.120 1.00 86.44 868 PHE A N 1
ATOM 6920 C CA . PHE A 1 868 ? -7.419 -6.106 -22.361 1.00 86.44 868 PHE A CA 1
ATOM 6921 C C . PHE A 1 868 ? -8.313 -6.760 -21.314 1.00 86.44 868 PHE A C 1
ATOM 6923 O O . PHE A 1 868 ? -9.115 -7.638 -21.636 1.00 86.44 868 PHE A O 1
ATOM 6930 N N . VAL A 1 869 ? -8.195 -6.322 -20.066 1.00 84.69 869 VAL A N 1
ATOM 6931 C CA . VAL A 1 869 ? -8.989 -6.814 -18.944 1.00 84.69 869 VAL A CA 1
ATOM 6932 C C . VAL A 1 869 ? -10.085 -5.802 -18.636 1.00 84.69 869 VAL A C 1
ATOM 6934 O O . VAL A 1 869 ? -9.855 -4.592 -18.584 1.00 84.69 869 VAL A O 1
ATOM 6937 N N . ARG A 1 870 ? -11.316 -6.280 -18.461 1.00 88.12 870 ARG A N 1
ATOM 6938 C CA . ARG A 1 870 ? -12.438 -5.465 -17.982 1.00 88.12 870 ARG A CA 1
ATOM 6939 C C . ARG A 1 870 ? -13.128 -6.168 -16.829 1.00 88.12 870 ARG A C 1
ATOM 6941 O O . ARG A 1 870 ? -13.465 -7.344 -16.934 1.00 88.12 870 ARG A O 1
ATOM 6948 N N . GLU A 1 871 ? -13.340 -5.437 -15.747 1.00 87.25 871 GLU A N 1
ATOM 6949 C CA . GLU A 1 871 ? -13.877 -5.952 -14.493 1.00 87.25 871 GLU A CA 1
ATOM 6950 C C . GLU A 1 871 ? -15.183 -5.259 -14.130 1.00 87.25 871 GLU A C 1
ATOM 6952 O O . GLU A 1 871 ? -15.351 -4.059 -14.344 1.00 87.25 871 GLU A O 1
ATOM 6957 N N . PHE A 1 872 ? -16.122 -6.037 -13.598 1.00 89.19 872 PHE A N 1
ATOM 6958 C CA . PHE A 1 872 ? -17.457 -5.576 -13.253 1.00 89.19 872 PHE A CA 1
ATOM 6959 C C . PHE A 1 872 ? -17.910 -6.238 -11.966 1.00 89.19 872 PHE A C 1
ATOM 6961 O O . PHE A 1 872 ? -18.062 -7.458 -11.911 1.00 89.19 872 PHE A O 1
ATOM 6968 N N . VAL A 1 873 ? -18.225 -5.433 -10.959 1.00 93.19 873 VAL A N 1
ATOM 6969 C CA . VAL A 1 873 ? -18.900 -5.940 -9.768 1.00 93.19 873 VAL A CA 1
ATOM 6970 C C . VAL A 1 873 ? -20.405 -5.947 -10.001 1.00 93.19 873 VAL A C 1
ATOM 6972 O O . VAL A 1 873 ? -21.050 -4.900 -10.170 1.00 93.19 873 VAL A O 1
ATOM 6975 N N . LEU A 1 874 ? -20.967 -7.151 -10.014 1.00 95.62 874 LEU A N 1
ATOM 6976 C CA . LEU A 1 874 ? -22.400 -7.392 -10.054 1.00 95.62 874 LEU A CA 1
ATOM 6977 C C . LEU A 1 874 ? -22.979 -7.447 -8.630 1.00 95.62 874 LEU A C 1
ATOM 6979 O O . LEU A 1 874 ? -22.308 -7.938 -7.716 1.00 95.62 874 LEU A O 1
ATOM 6983 N N . PRO A 1 875 ? -24.239 -7.015 -8.432 1.00 96.56 875 PRO A N 1
ATOM 6984 C CA . PRO A 1 875 ? -24.885 -7.026 -7.123 1.00 96.56 875 PRO A CA 1
ATOM 6985 C C . PRO A 1 875 ? -24.942 -8.411 -6.474 1.00 96.56 875 PRO A C 1
ATOM 6987 O O . PRO A 1 875 ? -24.919 -9.445 -7.154 1.00 96.56 875 PRO A O 1
ATOM 6990 N N . THR A 1 876 ? -25.100 -8.435 -5.150 1.00 95.81 876 THR A N 1
ATOM 6991 C CA . THR A 1 876 ? -25.334 -9.675 -4.400 1.00 95.81 876 THR A CA 1
ATOM 6992 C C . THR A 1 876 ? -26.563 -10.415 -4.936 1.00 95.81 876 THR A C 1
ATOM 6994 O O . THR A 1 876 ? -27.631 -9.828 -5.130 1.00 95.81 876 THR A O 1
ATOM 6997 N N . GLY A 1 877 ? -26.428 -11.728 -5.140 1.00 94.81 877 GLY A N 1
ATOM 6998 C CA . GLY A 1 877 ? -27.502 -12.568 -5.679 1.00 94.81 877 GLY A CA 1
ATOM 6999 C C . GLY A 1 877 ? -27.756 -12.368 -7.176 1.00 94.81 877 GLY A C 1
ATOM 7000 O O . GLY A 1 877 ? -28.840 -12.695 -7.654 1.00 94.81 877 GLY A O 1
ATOM 7001 N N . SER A 1 878 ? -26.788 -11.808 -7.905 1.00 96.12 878 SER A N 1
ATOM 7002 C CA . SER A 1 878 ? -26.852 -11.718 -9.360 1.00 96.12 878 SER A CA 1
ATOM 7003 C C . SER A 1 878 ? -26.681 -13.083 -10.032 1.00 96.12 878 SER A C 1
ATOM 7005 O O . SER A 1 878 ? -25.892 -13.932 -9.604 1.00 96.12 878 SER A O 1
ATOM 7007 N N . GLU A 1 879 ? -27.404 -13.281 -11.128 1.00 95.56 879 GLU A N 1
ATOM 7008 C CA . GLU A 1 879 ? -27.267 -14.441 -12.006 1.00 95.56 879 GLU A CA 1
ATOM 7009 C C . GLU A 1 879 ? -26.914 -13.950 -13.406 1.00 95.56 879 GLU A C 1
ATOM 7011 O O . GLU A 1 879 ? -27.602 -13.094 -13.968 1.00 95.56 879 GLU A O 1
ATOM 7016 N N . LEU A 1 880 ? -25.814 -14.465 -13.955 1.00 93.00 880 LEU A N 1
ATOM 7017 C CA . LEU A 1 880 ? -25.413 -14.159 -15.318 1.00 93.00 880 LEU A CA 1
ATOM 7018 C C . LEU A 1 880 ? -26.299 -14.955 -16.279 1.00 93.00 880 LEU A C 1
ATOM 7020 O O . LEU A 1 880 ? -26.239 -16.181 -16.292 1.00 93.00 880 LEU A O 1
ATOM 7024 N N . LEU A 1 881 ? -27.109 -14.255 -17.072 1.00 93.25 881 LEU A N 1
ATOM 7025 C CA . LEU A 1 881 ? -28.094 -14.869 -17.962 1.00 93.25 881 LEU A CA 1
ATOM 7026 C C . LEU A 1 881 ? -27.520 -15.118 -19.357 1.00 93.25 881 LEU A C 1
ATOM 7028 O O . LEU A 1 881 ? -27.760 -16.163 -19.954 1.00 93.25 881 LEU A O 1
ATOM 7032 N N . GLU A 1 882 ? -26.791 -14.141 -19.898 1.00 91.56 882 GLU A N 1
ATOM 7033 C CA . GLU A 1 882 ? -26.287 -14.182 -21.271 1.00 91.56 882 GLU A CA 1
ATOM 7034 C C . GLU A 1 882 ? -25.031 -13.311 -21.401 1.00 91.56 882 GLU A C 1
ATOM 7036 O O . GLU A 1 882 ? -24.985 -12.189 -20.895 1.00 91.56 882 GLU A O 1
ATOM 7041 N N . LEU A 1 883 ? -24.024 -13.812 -22.116 1.00 89.75 883 LEU A N 1
ATOM 7042 C CA . LEU A 1 883 ? -22.908 -13.019 -22.625 1.00 89.75 883 LEU A CA 1
ATOM 7043 C C . LEU A 1 883 ? -22.936 -13.125 -24.147 1.00 89.75 883 LEU A C 1
ATOM 7045 O O . LEU A 1 883 ? -22.611 -14.172 -24.706 1.00 89.75 883 LEU A O 1
ATOM 7049 N N . ASN A 1 884 ? -23.323 -12.043 -24.811 1.00 91.81 884 ASN A N 1
ATOM 7050 C CA . ASN A 1 884 ? -23.268 -11.954 -26.260 1.00 91.81 884 ASN A CA 1
ATOM 7051 C C . ASN A 1 884 ? -22.140 -11.001 -26.663 1.00 91.81 884 ASN A C 1
ATOM 7053 O O . ASN A 1 884 ? -22.133 -9.824 -26.302 1.00 91.81 884 ASN A O 1
ATOM 7057 N N . VAL A 1 885 ? -21.173 -11.533 -27.402 1.00 87.12 885 VAL A N 1
ATOM 7058 C CA . VAL A 1 885 ? -20.037 -10.783 -27.927 1.00 87.12 885 VAL A CA 1
ATOM 7059 C C . VAL A 1 885 ? -20.206 -10.696 -29.433 1.00 87.12 885 VAL A C 1
ATOM 7061 O O . VAL A 1 885 ? -19.913 -11.641 -30.169 1.00 87.12 885 VAL A O 1
ATOM 7064 N N . VAL A 1 886 ? -20.663 -9.541 -29.901 1.00 88.44 886 VAL A N 1
ATOM 7065 C CA . VAL A 1 886 ? -20.682 -9.241 -31.330 1.00 88.44 886 VAL A CA 1
ATOM 7066 C C . VAL A 1 886 ? -19.328 -8.660 -31.689 1.00 88.44 886 VAL A C 1
ATOM 7068 O O . VAL A 1 886 ? -18.825 -7.787 -30.986 1.00 88.44 886 VAL A O 1
ATOM 7071 N N . HIS A 1 887 ? -18.730 -9.139 -32.774 1.00 84.88 887 HIS A N 1
ATOM 7072 C CA . HIS A 1 887 ? -17.478 -8.583 -33.256 1.00 84.88 887 HIS A CA 1
ATOM 7073 C C . HIS A 1 887 ? -17.566 -8.158 -34.715 1.00 84.88 887 HIS A C 1
ATOM 7075 O O . HIS A 1 887 ? -18.135 -8.852 -35.559 1.00 84.88 887 HIS A O 1
ATOM 7081 N N . HIS A 1 888 ? -16.961 -7.014 -35.013 1.00 80.00 888 HIS A N 1
ATOM 7082 C CA . HIS A 1 888 ? -16.667 -6.605 -36.379 1.00 80.00 888 HIS A CA 1
ATOM 7083 C C . HIS A 1 888 ? -15.228 -6.975 -36.682 1.00 80.00 888 HIS A C 1
ATOM 7085 O O . HIS A 1 888 ? -14.341 -6.657 -35.890 1.00 80.00 888 HIS A O 1
ATOM 7091 N N . LEU A 1 889 ? -15.012 -7.650 -37.812 1.00 87.38 889 LEU A N 1
ATOM 7092 C CA . LEU A 1 889 ? -13.692 -8.137 -38.176 1.00 87.38 889 LEU A CA 1
ATOM 7093 C C . LEU A 1 889 ? -13.135 -7.449 -39.415 1.00 87.38 889 LEU A C 1
ATOM 7095 O O . LEU A 1 889 ? -13.847 -7.218 -40.392 1.00 87.38 889 LEU A O 1
ATOM 7099 N N . THR A 1 890 ? -11.837 -7.175 -39.374 1.00 88.81 890 THR A N 1
ATOM 7100 C CA . THR A 1 890 ? -11.039 -6.798 -40.543 1.00 88.81 890 THR A CA 1
ATOM 7101 C C . THR A 1 890 ? -9.923 -7.816 -40.692 1.00 88.81 890 THR A C 1
ATOM 7103 O O . THR A 1 890 ? -9.242 -8.122 -39.718 1.00 88.81 890 THR A O 1
ATOM 7106 N N . LYS A 1 891 ? -9.740 -8.362 -41.897 1.00 92.44 891 LYS A N 1
ATOM 7107 C CA . LYS A 1 891 ? -8.658 -9.311 -42.187 1.00 92.44 891 LYS A CA 1
ATOM 7108 C C . LYS A 1 891 ? -7.566 -8.635 -42.990 1.00 92.44 891 LYS A C 1
ATOM 7110 O O . LYS A 1 891 ? -7.861 -7.885 -43.920 1.00 92.44 891 LYS A O 1
ATOM 7115 N N . ARG A 1 892 ? -6.319 -8.942 -42.659 1.00 92.75 892 ARG A N 1
ATOM 7116 C CA . ARG A 1 892 ? -5.152 -8.489 -43.403 1.00 92.75 892 ARG A CA 1
ATOM 7117 C C . ARG A 1 892 ? -4.065 -9.548 -43.348 1.00 92.75 892 ARG A C 1
ATOM 7119 O O . ARG A 1 892 ? -3.806 -10.124 -42.298 1.00 92.75 892 ARG A O 1
ATOM 7126 N N . GLU A 1 893 ? -3.448 -9.799 -44.489 1.00 92.44 893 GLU A N 1
ATOM 7127 C CA . GLU A 1 893 ? -2.226 -10.590 -44.548 1.00 92.44 893 GLU A CA 1
ATOM 7128 C C . GLU A 1 893 ? -1.081 -9.788 -43.930 1.00 92.44 893 GLU A C 1
ATOM 7130 O O . GLU A 1 893 ? -0.915 -8.598 -44.214 1.00 92.44 893 GLU A O 1
ATOM 7135 N N . VAL A 1 894 ? -0.343 -10.432 -43.040 1.00 92.50 894 VAL A N 1
ATOM 7136 C CA . VAL A 1 894 ? 0.706 -9.837 -42.223 1.00 92.50 894 VAL A CA 1
ATOM 7137 C C . VAL A 1 894 ? 1.901 -10.775 -42.157 1.00 92.50 894 VAL A C 1
ATOM 7139 O O . VAL A 1 894 ? 1.787 -11.978 -42.381 1.00 92.50 894 VAL A O 1
ATOM 7142 N N . ASN A 1 895 ? 3.052 -10.209 -41.823 1.00 90.06 895 ASN A N 1
ATOM 7143 C CA . ASN A 1 895 ? 4.234 -10.975 -41.461 1.00 90.06 895 ASN A CA 1
ATOM 7144 C C . ASN A 1 895 ? 4.641 -10.521 -40.057 1.00 90.06 895 ASN A C 1
ATOM 7146 O O . ASN A 1 895 ? 5.536 -9.681 -39.929 1.00 90.06 895 ASN A O 1
ATOM 7150 N N . PRO A 1 896 ? 3.887 -10.926 -39.021 1.00 86.50 896 PRO A N 1
ATOM 7151 C CA . PRO A 1 896 ? 4.142 -10.474 -37.667 1.00 86.50 896 PRO A CA 1
ATOM 7152 C C . PRO A 1 896 ? 5.515 -10.963 -37.223 1.00 86.50 896 PRO A C 1
ATOM 7154 O O . PRO A 1 896 ? 6.005 -11.996 -37.684 1.00 86.50 896 PRO A O 1
ATOM 7157 N N . MET A 1 897 ? 6.133 -10.229 -36.306 1.00 76.75 897 MET A N 1
ATOM 7158 C CA . MET A 1 897 ? 7.355 -10.715 -35.689 1.00 76.75 897 MET A CA 1
ATOM 7159 C C . MET A 1 897 ? 7.011 -11.912 -34.801 1.00 76.75 897 MET A C 1
ATOM 7161 O O . MET A 1 897 ? 6.285 -11.779 -33.817 1.00 76.75 897 MET A O 1
ATOM 7165 N N . ILE A 1 898 ? 7.542 -13.076 -35.159 1.00 79.44 898 ILE A N 1
ATOM 7166 C CA . ILE A 1 898 ? 7.538 -14.257 -34.303 1.00 79.44 898 ILE A CA 1
ATOM 7167 C C . ILE A 1 898 ? 8.879 -14.261 -33.587 1.00 79.44 898 ILE A C 1
ATOM 7169 O O . ILE A 1 898 ? 9.926 -14.204 -34.229 1.00 79.44 898 ILE A O 1
ATOM 7173 N N . VAL A 1 899 ? 8.838 -14.249 -32.259 1.00 65.19 899 VAL A N 1
ATOM 7174 C CA . VAL A 1 899 ? 10.063 -14.292 -31.466 1.00 65.19 899 VAL A CA 1
ATOM 7175 C C . VAL A 1 899 ? 10.537 -15.737 -31.420 1.00 65.19 899 VAL A C 1
ATOM 7177 O O . VAL A 1 899 ? 9.866 -16.583 -30.829 1.00 65.19 899 VAL A O 1
ATOM 7180 N N . ASP A 1 900 ? 11.661 -15.991 -32.079 1.00 61.72 900 ASP A N 1
ATOM 7181 C CA . ASP A 1 900 ? 12.360 -17.272 -32.067 1.00 61.72 900 ASP A CA 1
ATOM 7182 C C . ASP A 1 900 ? 13.352 -17.291 -30.893 1.00 61.72 900 ASP A C 1
ATOM 7184 O O . ASP A 1 900 ? 14.125 -16.341 -30.702 1.00 61.72 900 ASP A O 1
ATOM 7188 N N . TYR A 1 901 ? 13.285 -18.334 -30.067 1.00 57.72 901 TYR A N 1
ATOM 7189 C CA . TYR A 1 901 ? 14.115 -18.479 -28.878 1.00 57.72 901 TYR A CA 1
ATOM 7190 C C . TYR A 1 901 ? 15.130 -19.601 -29.095 1.00 57.72 901 TYR A C 1
ATOM 7192 O O . TYR A 1 901 ? 14.747 -20.758 -29.221 1.00 57.72 901 TYR A O 1
ATOM 7200 N N . PRO A 1 902 ? 16.442 -19.312 -29.036 1.00 46.66 902 PRO A N 1
ATOM 7201 C CA . PRO A 1 902 ? 17.482 -20.271 -29.417 1.00 46.66 902 PRO A CA 1
ATOM 7202 C C . PRO A 1 902 ? 17.618 -21.489 -28.483 1.00 46.66 902 PRO A C 1
ATOM 7204 O O . PRO A 1 902 ? 18.491 -22.322 -28.714 1.00 46.66 902 PRO A O 1
ATOM 7207 N N . PHE A 1 903 ? 16.825 -21.576 -27.411 1.00 49.09 903 PHE A N 1
ATOM 7208 C CA . PHE A 1 903 ? 16.920 -22.612 -26.377 1.00 49.09 903 PHE A CA 1
ATOM 7209 C C . PHE A 1 903 ? 15.832 -23.687 -26.462 1.00 49.09 903 PHE A C 1
ATOM 7211 O O . PHE A 1 903 ? 15.888 -24.654 -25.707 1.00 49.09 903 PHE A O 1
ATOM 7218 N N . PHE A 1 904 ? 14.872 -23.549 -27.372 1.00 52.53 904 PHE A N 1
ATOM 7219 C CA . PHE A 1 904 ? 13.767 -24.485 -27.521 1.00 52.53 904 PHE A CA 1
ATOM 7220 C C . PHE A 1 904 ? 13.891 -25.245 -28.839 1.00 52.53 904 PHE A C 1
ATOM 7222 O O . PHE A 1 904 ? 14.181 -24.673 -29.887 1.00 52.53 904 PHE A O 1
ATOM 7229 N N . GLU A 1 905 ? 13.744 -26.569 -28.774 1.00 52.28 905 GLU A N 1
ATOM 7230 C CA . GLU A 1 905 ? 14.074 -27.455 -29.897 1.00 52.28 905 GLU A CA 1
ATOM 7231 C C . GLU A 1 905 ? 12.858 -27.858 -30.760 1.00 52.28 905 GLU A C 1
ATOM 7233 O O . GLU A 1 905 ? 13.047 -28.529 -31.774 1.00 52.28 905 GLU A O 1
ATOM 7238 N N . GLU A 1 906 ? 11.623 -27.442 -30.432 1.00 56.06 906 GLU A N 1
ATOM 7239 C CA . GLU A 1 906 ? 10.422 -27.827 -31.197 1.00 56.06 906 GLU A CA 1
ATOM 7240 C C . GLU A 1 906 ? 9.432 -26.666 -31.433 1.00 56.06 906 GLU A C 1
ATOM 7242 O O . GLU A 1 906 ? 8.623 -26.320 -30.574 1.00 56.06 906 GLU A O 1
ATOM 7247 N N . GLU A 1 907 ? 9.421 -26.122 -32.656 1.00 63.50 907 GLU A N 1
ATOM 7248 C CA . GLU A 1 907 ? 8.371 -25.205 -33.118 1.00 63.50 907 GLU A CA 1
ATOM 7249 C C . GLU A 1 907 ? 7.042 -25.962 -33.327 1.00 63.50 907 GLU A C 1
ATOM 7251 O O . GLU A 1 907 ? 6.793 -26.561 -34.381 1.00 63.50 907 GLU A O 1
ATOM 7256 N N . GLU A 1 908 ? 6.127 -25.912 -32.356 1.00 69.62 908 GLU A N 1
ATOM 7257 C CA . GLU A 1 908 ? 4.731 -26.276 -32.620 1.00 69.62 908 GLU A CA 1
ATOM 7258 C C . GLU A 1 908 ? 4.099 -25.243 -33.568 1.00 69.62 908 GLU A C 1
ATOM 7260 O O . GLU A 1 908 ? 3.681 -24.155 -33.158 1.00 69.62 908 GLU A O 1
ATOM 7265 N N . SER A 1 909 ? 3.960 -25.593 -34.851 1.00 78.12 909 SER A N 1
ATOM 7266 C CA . SER A 1 909 ? 3.223 -24.762 -35.807 1.00 78.12 909 SER A CA 1
ATOM 7267 C C . SER A 1 909 ? 1.787 -24.517 -35.316 1.00 78.12 909 SER A C 1
ATOM 7269 O O . SER A 1 909 ? 1.051 -25.469 -35.046 1.00 78.12 909 SER A O 1
ATOM 7271 N N . PHE A 1 910 ? 1.350 -23.257 -35.234 1.00 87.94 910 PHE A N 1
ATOM 7272 C CA . PHE A 1 910 ? -0.031 -22.914 -34.877 1.00 87.94 910 PHE A CA 1
ATOM 7273 C C . PHE A 1 910 ? -0.915 -22.804 -36.125 1.00 87.94 910 PHE A C 1
ATOM 7275 O O . PHE A 1 910 ? -0.463 -22.322 -37.157 1.00 87.94 910 PHE A O 1
ATOM 7282 N N . VAL A 1 911 ? -2.190 -23.200 -36.034 1.00 91.56 911 VAL A N 1
ATOM 7283 C CA . VAL A 1 911 ? -3.177 -22.986 -37.115 1.00 91.56 911 VAL A CA 1
ATOM 7284 C C . VAL A 1 911 ? -3.902 -21.655 -36.921 1.00 91.56 911 VAL A C 1
ATOM 7286 O O . VAL A 1 911 ? -3.960 -20.840 -37.838 1.00 91.56 911 VAL A O 1
ATOM 7289 N N . ILE A 1 912 ? -4.432 -21.416 -35.719 1.00 91.56 912 ILE A N 1
ATOM 7290 C CA . ILE A 1 912 ? -5.070 -20.163 -35.296 1.00 91.56 912 ILE A CA 1
ATOM 7291 C C . ILE A 1 912 ? -4.541 -19.817 -33.903 1.00 91.56 912 ILE A C 1
ATOM 7293 O O . ILE A 1 912 ? -4.415 -20.704 -33.060 1.00 91.56 912 ILE A O 1
ATOM 7297 N N . TYR A 1 913 ? -4.232 -18.544 -33.660 1.00 90.44 913 TYR A N 1
ATOM 7298 C CA . TYR A 1 913 ? -3.771 -18.067 -32.362 1.00 90.44 913 TYR A CA 1
ATOM 7299 C C . TYR A 1 913 ? -4.248 -16.638 -32.041 1.00 90.44 913 TYR A C 1
ATOM 7301 O O . TYR A 1 913 ? -4.059 -15.753 -32.872 1.00 90.44 913 TYR A O 1
ATOM 7309 N N . PRO A 1 914 ? -4.809 -16.378 -30.846 1.00 89.81 914 PRO A N 1
ATOM 7310 C CA . PRO A 1 914 ? -5.280 -17.380 -29.892 1.00 89.81 914 PRO A CA 1
ATOM 7311 C C . PRO A 1 914 ? -6.499 -18.126 -30.449 1.00 89.81 914 PRO A C 1
ATOM 7313 O O . PRO A 1 914 ? -7.134 -17.690 -31.407 1.00 89.81 914 PRO A O 1
ATOM 7316 N N . GLU A 1 915 ? -6.840 -19.262 -29.845 1.00 85.31 915 GLU A N 1
ATOM 7317 C CA . GLU A 1 915 ? -7.994 -20.067 -30.275 1.00 85.31 915 GLU A CA 1
ATOM 7318 C C . GLU A 1 915 ? -9.335 -19.372 -29.996 1.00 85.31 915 GLU A C 1
ATOM 7320 O O . GLU A 1 915 ? -10.339 -19.637 -30.662 1.00 85.31 915 GLU A O 1
ATOM 7325 N N . ARG A 1 916 ? -9.358 -18.466 -29.011 1.00 86.44 916 ARG A N 1
ATOM 7326 C CA . ARG A 1 916 ? -10.515 -17.645 -28.646 1.00 86.44 916 ARG A CA 1
ATOM 7327 C C . ARG A 1 916 ? -10.076 -16.220 -28.341 1.00 86.44 916 ARG A C 1
ATOM 7329 O O . ARG A 1 916 ? -8.986 -15.993 -27.823 1.00 86.44 916 ARG A O 1
ATOM 7336 N N . ASN A 1 917 ? -10.980 -15.280 -28.604 1.00 89.00 917 ASN A N 1
ATOM 7337 C CA . ASN A 1 917 ? -10.712 -13.847 -28.458 1.00 89.00 917 ASN A CA 1
ATOM 7338 C C . ASN A 1 917 ? -11.394 -13.207 -27.242 1.00 89.00 917 ASN A C 1
ATOM 7340 O O . ASN A 1 917 ? -11.140 -12.045 -26.936 1.00 89.00 917 ASN A O 1
ATOM 7344 N N . VAL A 1 918 ? -12.285 -13.943 -26.571 1.00 88.25 918 VAL A N 1
ATOM 7345 C CA . VAL A 1 918 ? -12.930 -13.509 -25.330 1.00 88.25 918 VAL A CA 1
ATOM 7346 C C . VAL A 1 918 ? -12.921 -14.648 -24.330 1.00 88.25 918 VAL A C 1
ATOM 7348 O O . VAL A 1 918 ? -13.340 -15.762 -24.651 1.00 88.25 918 VAL A O 1
ATOM 7351 N N . TYR A 1 919 ? -12.502 -14.337 -23.109 1.00 84.88 919 TYR A N 1
ATOM 7352 C CA . TYR A 1 919 ? -12.578 -15.237 -21.968 1.00 84.88 919 TYR A CA 1
ATOM 7353 C C . TYR A 1 919 ? -13.276 -14.538 -20.808 1.00 84.88 919 TYR A C 1
ATOM 7355 O O . TYR A 1 919 ? -13.157 -13.326 -20.638 1.00 84.88 919 TYR A O 1
ATOM 7363 N N . LEU A 1 920 ? -14.014 -15.310 -20.016 1.00 85.12 920 LEU A N 1
ATOM 7364 C CA . LEU A 1 920 ? -14.818 -14.814 -18.907 1.00 85.12 920 LEU A CA 1
ATOM 7365 C C . LEU A 1 920 ? -14.434 -15.557 -17.631 1.00 85.12 920 LEU A C 1
ATOM 7367 O O . LEU A 1 920 ? -14.375 -16.784 -17.615 1.00 85.12 920 LEU A O 1
ATOM 7371 N N . SER A 1 921 ? -14.239 -14.801 -16.562 1.00 83.81 921 SER A N 1
ATOM 7372 C CA . SER A 1 921 ? -14.084 -15.283 -15.199 1.00 83.81 921 SER A CA 1
ATOM 7373 C C . SER A 1 921 ? -15.170 -14.688 -14.316 1.00 83.81 921 SER A C 1
ATOM 7375 O O . SER A 1 921 ? -15.585 -13.543 -14.508 1.00 83.81 921 SER A O 1
ATOM 7377 N N . ARG A 1 922 ? -15.617 -15.466 -13.334 1.00 87.88 922 ARG A N 1
ATOM 7378 C CA . ARG A 1 922 ? -16.520 -15.011 -12.283 1.00 87.88 922 ARG A CA 1
ATOM 7379 C C . ARG A 1 922 ? -15.942 -15.438 -10.943 1.00 87.88 922 ARG A C 1
ATOM 7381 O O . ARG A 1 922 ? -15.764 -16.629 -10.718 1.00 87.88 922 ARG A O 1
ATOM 7388 N N . VAL A 1 923 ? -15.718 -14.464 -10.073 1.00 88.50 923 VAL A N 1
ATOM 7389 C CA . VAL A 1 923 ? -15.219 -14.640 -8.706 1.00 88.50 923 VAL A CA 1
ATOM 7390 C C . VAL A 1 923 ? -16.290 -14.156 -7.732 1.00 88.50 923 VAL A C 1
ATOM 7392 O O . VAL A 1 923 ? -17.012 -13.195 -8.021 1.00 88.50 923 VAL A O 1
ATOM 7395 N N . LEU A 1 924 ? -16.432 -14.831 -6.592 1.00 90.62 924 LEU A N 1
ATOM 7396 C CA . LEU A 1 924 ? -17.327 -14.396 -5.522 1.00 90.62 924 LEU A CA 1
ATOM 7397 C C . LEU A 1 924 ? -16.530 -13.586 -4.496 1.00 90.62 924 LEU A C 1
ATOM 7399 O O . LEU A 1 924 ? -15.641 -14.122 -3.851 1.00 90.62 924 LEU A O 1
ATOM 7403 N N . LEU A 1 925 ? -16.877 -12.310 -4.332 1.00 92.88 925 LEU A N 1
ATOM 7404 C CA . LEU A 1 925 ? -16.255 -11.421 -3.351 1.00 92.88 925 LEU A CA 1
ATOM 7405 C C . LEU A 1 925 ? -16.708 -11.765 -1.919 1.00 92.88 925 LEU A C 1
ATOM 7407 O O . LEU A 1 925 ? -17.742 -12.409 -1.715 1.00 92.88 925 LEU A O 1
ATOM 7411 N N . LEU A 1 926 ? -15.982 -11.269 -0.910 1.00 91.69 926 LEU A N 1
ATOM 7412 C CA . LEU A 1 926 ? -16.232 -11.551 0.515 1.00 91.69 926 LEU A CA 1
ATOM 7413 C C . LEU A 1 926 ? -17.648 -11.152 0.980 1.00 91.69 926 LEU A C 1
ATOM 7415 O O . LEU A 1 926 ? -18.217 -11.767 1.886 1.00 91.69 926 LEU A O 1
ATOM 7419 N N . ASP A 1 927 ? -18.251 -10.157 0.328 1.00 91.00 927 ASP A N 1
ATOM 7420 C CA . ASP A 1 927 ? -19.614 -9.673 0.582 1.00 91.00 927 ASP A CA 1
ATOM 7421 C C . ASP A 1 927 ? -20.693 -10.314 -0.316 1.00 91.00 927 ASP A C 1
ATOM 7423 O O . ASP A 1 927 ? -21.823 -9.822 -0.405 1.00 91.00 927 ASP A O 1
ATOM 7427 N N . ASN A 1 928 ? -20.366 -11.429 -0.973 1.00 92.38 928 ASN A N 1
ATOM 7428 C CA . ASN A 1 928 ? -21.223 -12.178 -1.895 1.00 92.38 928 ASN A CA 1
ATOM 7429 C C . ASN A 1 928 ? -21.628 -11.428 -3.179 1.00 92.38 928 ASN A C 1
ATOM 7431 O O . ASN A 1 928 ? -22.517 -11.894 -3.905 1.00 92.38 928 ASN A O 1
ATOM 7435 N N . ARG A 1 929 ? -21.020 -10.278 -3.494 1.00 94.50 929 ARG A N 1
ATOM 7436 C CA . ARG A 1 929 ? -21.079 -9.725 -4.856 1.00 94.50 929 ARG A CA 1
ATOM 7437 C C . ARG A 1 929 ? -20.254 -10.597 -5.802 1.00 94.50 929 ARG A C 1
ATOM 7439 O O . ARG A 1 929 ? -19.375 -11.342 -5.380 1.00 94.50 929 ARG A O 1
ATOM 7446 N N . SER A 1 930 ? -20.559 -10.543 -7.094 1.00 93.69 930 SER A N 1
ATOM 7447 C CA . SER A 1 930 ? -19.798 -11.287 -8.105 1.00 93.69 930 SER A CA 1
ATOM 7448 C C . SER A 1 930 ? -18.916 -10.338 -8.899 1.00 93.69 930 SER A C 1
ATOM 7450 O O . SER A 1 930 ? -19.440 -9.456 -9.574 1.00 93.69 930 SER A O 1
ATOM 7452 N N . LEU A 1 931 ? -17.605 -10.550 -8.865 1.00 91.56 931 LEU A N 1
ATOM 7453 C CA . LEU A 1 931 ? -16.666 -9.901 -9.769 1.00 91.56 931 LEU A CA 1
ATOM 7454 C C . LEU A 1 931 ? -16.639 -10.688 -11.080 1.00 91.56 931 LEU A C 1
ATOM 7456 O O . LEU A 1 931 ? -16.212 -11.841 -11.127 1.00 91.56 931 LEU A O 1
ATOM 7460 N N . VAL A 1 932 ? -17.130 -10.075 -12.150 1.00 90.62 932 VAL A N 1
ATOM 7461 C CA . VAL A 1 932 ? -17.041 -10.603 -13.509 1.00 90.62 932 VAL A CA 1
ATOM 7462 C C . VAL A 1 932 ? -15.851 -9.960 -14.196 1.00 90.62 932 VAL A C 1
ATOM 7464 O O . VAL A 1 932 ? -15.807 -8.743 -14.359 1.00 90.62 932 VAL A O 1
ATOM 7467 N N . ARG A 1 933 ? -14.902 -10.782 -14.631 1.00 87.25 933 ARG A N 1
ATOM 7468 C CA . ARG A 1 933 ? -13.686 -10.349 -15.316 1.00 87.25 933 ARG A CA 1
ATOM 7469 C C . ARG A 1 933 ? -13.679 -10.892 -16.738 1.00 87.25 933 ARG A C 1
ATOM 7471 O O . ARG A 1 933 ? -13.861 -12.086 -16.956 1.00 87.25 933 ARG A O 1
ATOM 7478 N N . MET A 1 934 ? -13.473 -10.015 -17.709 1.00 87.19 934 MET A N 1
ATOM 7479 C CA . MET A 1 934 ? -13.404 -10.346 -19.127 1.00 87.19 934 MET A CA 1
ATOM 7480 C C . MET A 1 934 ? -12.015 -10.067 -19.675 1.00 87.19 934 MET A C 1
ATOM 7482 O O . MET A 1 934 ? -11.490 -8.972 -19.494 1.00 87.19 934 MET A O 1
ATOM 7486 N N . PHE A 1 935 ? -11.465 -11.048 -20.382 1.00 87.31 935 PHE A N 1
ATOM 7487 C CA . PHE A 1 935 ? -10.220 -10.937 -21.132 1.00 87.31 935 PHE A CA 1
ATOM 7488 C C . PHE A 1 935 ? -10.557 -10.821 -22.604 1.00 87.31 935 PHE A C 1
ATOM 7490 O O . PHE A 1 935 ? -11.196 -11.711 -23.166 1.00 87.31 935 PHE A O 1
ATOM 7497 N N . LEU A 1 936 ? -10.149 -9.718 -23.209 1.00 89.69 936 LEU A N 1
ATOM 7498 C CA . LEU A 1 936 ? -10.516 -9.342 -24.561 1.00 89.69 936 LEU A CA 1
ATOM 7499 C C . LEU A 1 936 ? -9.263 -9.237 -25.403 1.00 89.69 936 LEU A C 1
ATOM 7501 O O . LEU A 1 936 ? -8.328 -8.515 -25.063 1.00 89.69 936 LEU A O 1
ATOM 7505 N N . ILE A 1 937 ? -9.269 -9.966 -26.507 1.00 92.44 937 ILE A N 1
ATOM 7506 C CA . ILE A 1 937 ? -8.122 -10.110 -27.380 1.00 92.44 937 ILE A CA 1
ATOM 7507 C C . ILE A 1 937 ? -8.511 -9.639 -28.781 1.00 92.44 937 ILE A C 1
ATOM 7509 O O . ILE A 1 937 ? -9.150 -10.376 -29.533 1.00 92.44 937 ILE A O 1
ATOM 7513 N N . PRO A 1 938 ? -8.162 -8.404 -29.165 1.00 93.94 938 PRO A N 1
ATOM 7514 C CA . PRO A 1 938 ? -8.676 -7.790 -30.381 1.00 93.94 938 PRO A CA 1
ATOM 7515 C C . PRO A 1 938 ? -7.977 -8.252 -31.658 1.00 93.94 938 PRO A C 1
ATOM 7517 O O . PRO A 1 938 ? -8.188 -7.651 -32.709 1.00 93.94 938 PRO A O 1
ATOM 7520 N N . ILE A 1 939 ? -7.164 -9.307 -31.614 1.00 93.75 939 ILE A N 1
ATOM 7521 C CA . ILE A 1 939 ? -6.494 -9.847 -32.794 1.00 93.75 939 ILE A CA 1
ATOM 7522 C C . ILE A 1 939 ? -6.286 -11.358 -32.697 1.00 93.75 939 ILE A C 1
ATOM 7524 O O . ILE A 1 939 ? -5.929 -11.880 -31.648 1.00 93.75 939 ILE A O 1
ATOM 7528 N N . SER A 1 940 ? -6.477 -12.052 -33.818 1.00 94.50 940 SER A N 1
ATOM 7529 C CA . SER A 1 940 ? -6.084 -13.452 -33.986 1.00 94.50 940 SER A CA 1
ATOM 7530 C C . SER A 1 940 ? -5.315 -13.642 -35.286 1.00 94.50 940 SER A C 1
ATOM 7532 O O . SER A 1 940 ? -5.717 -13.113 -36.323 1.00 94.50 940 SER A O 1
ATOM 7534 N N . TYR A 1 941 ? -4.290 -14.475 -35.262 1.00 93.75 941 TYR A N 1
ATOM 7535 C CA . TYR A 1 941 ? -3.450 -14.838 -36.390 1.00 93.75 941 TYR A CA 1
ATOM 7536 C C . TYR A 1 941 ? -3.817 -16.235 -36.883 1.00 93.75 941 TYR A C 1
ATOM 7538 O O . TYR A 1 941 ? -3.969 -17.158 -36.091 1.00 93.75 941 TYR A O 1
ATOM 7546 N N . THR A 1 942 ? -3.978 -16.407 -38.191 1.00 95.69 942 THR A N 1
ATOM 7547 C CA . THR A 1 942 ? -4.177 -17.715 -38.830 1.00 95.69 942 THR A CA 1
ATOM 7548 C C . THR A 1 942 ? -2.993 -18.010 -39.734 1.00 95.69 942 THR A C 1
ATOM 7550 O O . THR A 1 942 ? -2.721 -17.218 -40.633 1.00 95.69 942 THR A O 1
ATOM 7553 N N . ASN A 1 943 ? -2.307 -19.128 -39.519 1.00 94.06 943 ASN A N 1
ATOM 7554 C CA . ASN A 1 943 ? -1.198 -19.558 -40.365 1.00 94.06 943 ASN A CA 1
ATOM 7555 C C . ASN A 1 943 ? -1.740 -20.423 -41.513 1.00 94.06 943 ASN A C 1
ATOM 7557 O O . ASN A 1 943 ? -2.251 -21.523 -41.291 1.00 94.06 943 ASN A O 1
ATOM 7561 N N . VAL A 1 944 ? -1.677 -19.914 -42.743 1.00 92.00 944 VAL A N 1
ATOM 7562 C CA . VAL A 1 944 ? -2.185 -20.592 -43.940 1.00 92.00 944 VAL A CA 1
ATOM 7563 C C . VAL A 1 944 ? -1.038 -20.770 -44.924 1.00 92.00 944 VAL A C 1
ATOM 7565 O O . VAL A 1 944 ? -0.647 -19.816 -45.582 1.00 92.00 944 VAL A O 1
ATOM 7568 N N . SER A 1 945 ? -0.520 -21.998 -45.036 1.00 80.06 945 SER A N 1
ATOM 7569 C CA . SER A 1 945 ? 0.366 -22.490 -46.110 1.00 80.06 945 SER A CA 1
ATOM 7570 C C . SER A 1 945 ? 1.254 -21.416 -46.776 1.00 80.06 945 SER A C 1
ATOM 7572 O O . SER A 1 945 ? 1.183 -21.254 -47.996 1.00 80.06 945 SER A O 1
ATOM 7574 N N . ASN A 1 946 ? 2.074 -20.719 -45.970 1.00 81.56 946 ASN A N 1
ATOM 7575 C CA . ASN A 1 946 ? 3.069 -19.677 -46.310 1.00 81.56 946 ASN A CA 1
ATOM 7576 C C . ASN A 1 946 ? 2.701 -18.210 -46.016 1.00 81.56 946 ASN A C 1
ATOM 7578 O O . ASN A 1 946 ? 3.524 -17.339 -46.296 1.00 81.56 946 ASN A O 1
ATOM 7582 N N . SER A 1 947 ? 1.539 -17.901 -45.439 1.00 90.56 947 SER A N 1
ATOM 7583 C CA . SER A 1 947 ? 1.293 -16.558 -44.904 1.00 90.56 947 SER A CA 1
ATOM 7584 C C . SER A 1 947 ? 0.448 -16.542 -43.639 1.00 90.56 947 SER A C 1
ATOM 7586 O O . SER A 1 947 ? -0.320 -17.464 -43.353 1.00 90.56 947 SER A O 1
ATOM 7588 N N . ILE A 1 948 ? 0.619 -15.480 -42.850 1.00 92.88 948 ILE A N 1
ATOM 7589 C CA . ILE A 1 948 ? -0.132 -15.266 -41.619 1.00 92.88 948 ILE A CA 1
ATOM 7590 C C . ILE A 1 948 ? -1.209 -14.219 -41.894 1.00 92.88 948 ILE A C 1
ATOM 7592 O O . ILE A 1 948 ? -0.938 -13.111 -42.349 1.00 92.88 948 ILE A O 1
ATOM 7596 N N . VAL A 1 949 ? -2.462 -14.559 -41.614 1.00 95.31 949 VAL A N 1
ATOM 7597 C CA . VAL A 1 949 ? -3.590 -13.632 -41.733 1.00 95.31 949 VAL A CA 1
ATOM 7598 C C . VAL A 1 949 ? -3.993 -13.168 -40.343 1.00 95.31 949 VAL A C 1
ATOM 7600 O O . VAL A 1 949 ? -4.501 -13.955 -39.545 1.00 95.31 949 VAL A O 1
ATOM 7603 N N . ALA A 1 950 ? -3.814 -11.880 -40.066 1.00 94.31 950 ALA A N 1
ATOM 7604 C CA . ALA A 1 950 ? -4.337 -11.234 -38.875 1.00 94.31 950 ALA A CA 1
ATOM 7605 C C . ALA A 1 950 ? -5.804 -10.863 -39.094 1.00 94.31 950 ALA A C 1
ATOM 7607 O O . ALA A 1 950 ? -6.182 -10.248 -40.096 1.00 94.31 950 ALA A O 1
ATOM 7608 N N . THR A 1 951 ? -6.640 -11.230 -38.134 1.00 94.31 951 THR A N 1
ATOM 7609 C CA . THR A 1 951 ? -8.034 -10.812 -38.034 1.00 94.31 951 THR A CA 1
ATOM 7610 C C . THR A 1 951 ? -8.151 -9.906 -36.819 1.00 94.31 951 THR A C 1
ATOM 7612 O O . THR A 1 951 ? -7.943 -10.370 -35.705 1.00 94.31 951 THR A O 1
ATOM 7615 N N . VAL A 1 952 ? -8.453 -8.627 -37.037 1.00 92.19 952 VAL A N 1
ATOM 7616 C CA . VAL A 1 952 ? -8.670 -7.630 -35.979 1.00 92.19 952 VAL A CA 1
ATOM 7617 C C . VAL A 1 952 ? -10.146 -7.600 -35.617 1.00 92.19 952 VAL A C 1
ATOM 7619 O O . VAL A 1 952 ? -10.982 -7.540 -36.519 1.00 92.19 952 VAL A O 1
ATOM 7622 N N . TYR A 1 953 ? -10.452 -7.599 -34.323 1.00 90.81 953 TYR A N 1
ATOM 7623 C CA . TYR A 1 953 ? -11.796 -7.608 -33.762 1.00 90.81 953 TYR A CA 1
ATOM 7624 C C . TYR A 1 953 ? -12.072 -6.315 -32.994 1.00 90.81 953 TYR A C 1
ATOM 7626 O O . TYR A 1 953 ? -11.353 -5.963 -32.064 1.00 90.81 953 TYR A O 1
ATOM 7634 N N . ASN A 1 954 ? -13.176 -5.660 -33.340 1.00 89.88 954 ASN A N 1
ATOM 7635 C CA . ASN A 1 954 ? -13.840 -4.705 -32.457 1.00 89.88 954 ASN A CA 1
ATOM 7636 C C . ASN A 1 954 ? -14.976 -5.413 -31.746 1.00 89.88 954 ASN A C 1
ATOM 7638 O O . ASN A 1 954 ? -15.723 -6.135 -32.405 1.00 89.88 954 ASN A O 1
ATOM 7642 N N . PHE A 1 955 ? -15.129 -5.193 -30.444 1.00 89.94 955 PHE A N 1
ATOM 7643 C CA . PHE A 1 955 ? -16.116 -5.912 -29.648 1.00 89.94 955 PHE A CA 1
ATOM 7644 C C . PHE A 1 955 ? -17.265 -5.000 -29.240 1.00 89.94 955 PHE A C 1
ATOM 7646 O O . PHE A 1 955 ? -17.065 -3.923 -28.686 1.00 89.94 955 PHE A O 1
ATOM 7653 N N . THR A 1 956 ? -18.483 -5.478 -29.440 1.00 90.88 956 THR A N 1
ATOM 7654 C CA . THR A 1 956 ? -19.668 -5.006 -28.735 1.00 90.88 956 THR A CA 1
ATOM 7655 C C . THR A 1 956 ? -20.062 -6.095 -27.757 1.00 90.88 956 THR A C 1
ATOM 7657 O O . THR A 1 956 ? -20.477 -7.185 -28.159 1.00 90.88 956 THR A O 1
ATOM 7660 N N . ILE A 1 957 ? -19.905 -5.806 -26.471 1.00 90.00 957 ILE A N 1
ATOM 7661 C CA . ILE A 1 957 ? -20.188 -6.758 -25.405 1.00 90.00 957 ILE A CA 1
ATOM 7662 C C . ILE A 1 957 ? -21.542 -6.423 -24.803 1.00 90.00 957 ILE A C 1
ATOM 7664 O O . ILE A 1 957 ? -21.813 -5.282 -24.428 1.00 90.00 957 ILE A O 1
ATOM 7668 N N . LEU A 1 958 ? -22.391 -7.443 -24.744 1.00 93.00 958 LEU A N 1
ATOM 7669 C CA . LEU A 1 958 ? -23.724 -7.418 -24.168 1.00 93.00 958 LEU A CA 1
ATOM 7670 C C . LEU A 1 958 ? -23.740 -8.448 -23.041 1.00 93.00 958 LEU A C 1
ATOM 7672 O O . LEU A 1 958 ? -23.898 -9.646 -23.279 1.00 93.00 958 LEU A O 1
ATOM 7676 N N . LEU A 1 959 ? -23.533 -7.974 -21.817 1.00 93.44 959 LEU A N 1
ATOM 7677 C CA . LEU A 1 959 ? -23.578 -8.798 -20.616 1.00 93.44 959 LEU A CA 1
ATOM 7678 C C . LEU A 1 959 ? -24.947 -8.616 -19.958 1.00 93.44 959 LEU A C 1
ATOM 7680 O O . LEU A 1 959 ? -25.243 -7.556 -19.401 1.00 93.44 959 LEU A O 1
ATOM 7684 N N . ARG A 1 960 ? -25.792 -9.642 -20.040 1.00 95.50 960 ARG A N 1
ATOM 7685 C CA . ARG A 1 960 ? -27.128 -9.654 -19.447 1.00 95.50 960 ARG A CA 1
ATOM 7686 C C . ARG A 1 960 ? -27.121 -10.448 -18.150 1.00 95.50 960 ARG A C 1
ATOM 7688 O O . ARG A 1 960 ? -26.707 -11.605 -18.122 1.00 95.50 960 ARG A O 1
ATOM 7695 N N . TYR A 1 961 ? -27.644 -9.851 -17.091 1.00 96.69 961 TYR A N 1
ATOM 7696 C CA . TYR A 1 961 ? -27.742 -10.472 -15.776 1.00 96.69 961 TYR A CA 1
ATOM 7697 C C . TYR A 1 961 ? -29.050 -10.085 -15.090 1.00 96.69 961 TYR A C 1
ATOM 7699 O O . TYR A 1 961 ? -29.614 -9.021 -15.339 1.00 96.69 961 TYR A O 1
ATOM 7707 N N . SER A 1 962 ? -29.555 -10.944 -14.213 1.00 96.62 962 SER A N 1
ATOM 7708 C CA . SER A 1 962 ? -30.626 -10.577 -13.286 1.00 96.62 962 SER A CA 1
ATOM 7709 C C . SER A 1 962 ? -30.034 -10.226 -11.934 1.00 96.62 962 SER A C 1
ATOM 7711 O O . SER A 1 962 ? -29.133 -10.910 -11.457 1.00 96.62 962 SER A O 1
ATOM 7713 N N . ALA A 1 963 ? -30.566 -9.185 -11.303 1.00 96.50 963 ALA A N 1
ATOM 7714 C CA . ALA A 1 963 ? -30.247 -8.813 -9.933 1.00 96.50 963 ALA A CA 1
ATOM 7715 C C . ALA A 1 963 ? -31.528 -8.351 -9.215 1.00 96.50 963 ALA A C 1
ATOM 7717 O O . ALA A 1 963 ? -32.432 -7.817 -9.863 1.00 96.50 963 ALA A O 1
ATOM 7718 N N . PRO A 1 964 ? -31.639 -8.538 -7.889 1.00 95.38 964 PRO A N 1
ATOM 7719 C CA . PRO A 1 964 ? -32.801 -8.070 -7.130 1.00 95.38 964 PRO A CA 1
ATOM 7720 C C . PRO A 1 964 ? -32.881 -6.538 -7.027 1.00 95.38 964 PRO A C 1
ATOM 7722 O O . PRO A 1 964 ? -33.972 -5.981 -6.887 1.00 95.38 964 PRO A O 1
ATOM 7725 N N . VAL A 1 965 ? -31.728 -5.867 -7.053 1.00 96.50 965 VAL A N 1
ATOM 7726 C CA . VAL A 1 965 ? -31.580 -4.411 -6.994 1.00 96.50 965 VAL A CA 1
ATOM 7727 C C . VAL A 1 965 ? -30.257 -4.006 -7.651 1.00 96.50 965 VAL A C 1
ATOM 7729 O O . VAL A 1 965 ? -29.278 -4.743 -7.557 1.00 96.50 965 VAL A O 1
ATOM 7732 N N . GLU A 1 966 ? -30.243 -2.865 -8.340 1.00 96.56 966 GLU A N 1
ATOM 7733 C CA . GLU A 1 966 ? -29.087 -2.339 -9.074 1.00 96.56 966 GLU A CA 1
ATOM 7734 C C . GLU A 1 966 ? -29.076 -0.799 -9.087 1.00 96.56 966 GLU A C 1
ATOM 7736 O O . GLU A 1 966 ? -30.132 -0.156 -9.079 1.00 96.56 966 GLU A O 1
ATOM 7741 N N . ILE A 1 967 ? -27.876 -0.216 -9.148 1.00 96.38 967 ILE A N 1
ATOM 7742 C CA . ILE A 1 967 ? -27.650 1.190 -9.477 1.00 96.38 967 ILE A CA 1
ATOM 7743 C C . ILE A 1 967 ? -27.399 1.249 -10.987 1.00 96.38 967 ILE A C 1
ATOM 7745 O O . ILE A 1 967 ? -26.379 0.776 -11.488 1.00 96.38 967 ILE A O 1
ATOM 7749 N N . GLU A 1 968 ? -28.349 1.826 -11.716 1.00 94.25 968 GLU A N 1
ATOM 7750 C CA . GLU A 1 968 ? -28.299 1.947 -13.175 1.00 94.25 968 GLU A CA 1
ATOM 7751 C C . GLU A 1 968 ? -27.273 3.009 -13.593 1.00 94.25 968 GLU A C 1
ATOM 7753 O O . GLU A 1 968 ? -26.487 2.802 -14.518 1.00 94.25 968 GLU A O 1
ATOM 7758 N N . ARG A 1 969 ? -27.246 4.160 -12.905 1.00 93.50 969 ARG A N 1
ATOM 7759 C CA . ARG A 1 969 ? -26.372 5.273 -13.295 1.00 93.50 969 ARG A CA 1
ATOM 7760 C C . ARG A 1 969 ? -26.074 6.246 -12.159 1.00 93.50 969 ARG A C 1
ATOM 7762 O O . ARG A 1 969 ? -26.936 6.532 -11.331 1.00 93.50 969 ARG A O 1
ATOM 7769 N N . VAL A 1 970 ? -24.873 6.824 -12.200 1.00 93.81 970 VAL A N 1
ATOM 7770 C CA . VAL A 1 970 ? -24.489 8.028 -11.453 1.00 93.81 970 VAL A CA 1
ATOM 7771 C C . VAL A 1 970 ? -24.279 9.161 -12.460 1.00 93.81 970 VAL A C 1
ATOM 7773 O O . VAL A 1 970 ? -23.481 9.043 -13.386 1.00 93.81 970 VAL A O 1
ATOM 7776 N N . GLU A 1 971 ? -25.036 10.243 -12.321 1.00 94.25 971 GLU A N 1
ATOM 7777 C CA . GLU A 1 971 ? -24.993 11.419 -13.192 1.00 94.25 971 GLU A CA 1
ATOM 7778 C C . GLU A 1 971 ? -24.480 12.629 -12.409 1.00 94.25 971 GLU A C 1
ATOM 7780 O O . GLU A 1 971 ? -24.859 12.847 -11.257 1.00 94.25 971 GLU A O 1
ATOM 7785 N N . VAL A 1 972 ? -23.648 13.446 -13.053 1.00 91.44 972 VAL A N 1
ATOM 7786 C CA . VAL A 1 972 ? -23.120 14.690 -12.482 1.00 91.44 972 VAL A CA 1
ATOM 7787 C C . VAL A 1 972 ? -23.487 15.845 -13.392 1.00 91.44 972 VAL A C 1
ATOM 7789 O O . VAL A 1 972 ? -23.479 15.702 -14.613 1.00 91.44 972 VAL A O 1
ATOM 7792 N N . GLN A 1 973 ? -23.810 16.994 -12.804 1.00 87.62 973 GLN A N 1
ATOM 7793 C CA . GLN A 1 973 ? -23.986 18.232 -13.556 1.00 87.62 973 GLN A CA 1
ATOM 7794 C C . GLN A 1 973 ? -22.725 18.551 -14.383 1.00 87.62 973 GLN A C 1
ATOM 7796 O O . GLN A 1 973 ? -21.632 18.631 -13.830 1.00 87.62 973 GLN A O 1
ATOM 7801 N N . GLU A 1 974 ? -22.894 18.755 -15.696 1.00 74.75 974 GLU A N 1
ATOM 7802 C CA . GLU A 1 974 ? -21.794 18.905 -16.669 1.00 74.75 974 GLU A CA 1
ATOM 7803 C C . GLU A 1 974 ? -20.839 20.073 -16.361 1.00 74.75 974 GLU A C 1
ATOM 7805 O O . GLU A 1 974 ? -19.649 20.002 -16.662 1.00 74.75 974 GLU A O 1
ATOM 7810 N N . GLU A 1 975 ? -21.335 21.134 -15.719 1.00 79.25 975 GLU A N 1
ATOM 7811 C CA . GLU A 1 975 ? -20.537 22.292 -15.310 1.00 79.25 975 GLU A CA 1
ATOM 7812 C C . GLU A 1 975 ? -20.364 22.334 -13.788 1.00 79.25 975 GLU A C 1
ATOM 7814 O O . GLU A 1 975 ? -21.166 22.928 -13.062 1.00 79.25 975 GLU A O 1
ATOM 7819 N N . ALA A 1 976 ? -19.286 21.723 -13.298 1.00 82.25 976 ALA A N 1
ATOM 7820 C CA . ALA A 1 976 ? -18.872 21.853 -11.909 1.00 82.25 976 ALA A CA 1
ATOM 7821 C C . ALA A 1 976 ? -17.915 23.041 -11.750 1.00 82.25 976 ALA A C 1
ATOM 7823 O O . ALA A 1 976 ? -16.806 23.062 -12.290 1.00 82.25 976 ALA A O 1
ATOM 7824 N N . LEU A 1 977 ? -18.355 24.043 -10.992 1.00 85.75 977 LEU A N 1
ATOM 7825 C CA . LEU A 1 977 ? -17.563 25.225 -10.672 1.00 85.75 977 LEU A CA 1
ATOM 7826 C C . LEU A 1 977 ? -17.166 25.198 -9.202 1.00 85.75 977 LEU A C 1
ATOM 7828 O O . LEU A 1 977 ? -17.964 24.823 -8.341 1.00 85.75 977 LEU A O 1
ATOM 7832 N N . LEU A 1 978 ? -15.944 25.643 -8.919 1.00 84.56 978 LEU A N 1
ATOM 7833 C CA . LEU A 1 978 ? -15.463 25.784 -7.552 1.00 84.56 978 LEU A CA 1
ATOM 7834 C C . LEU A 1 978 ? -16.437 26.638 -6.723 1.00 84.56 978 LEU A C 1
ATOM 7836 O O . LEU A 1 978 ? -16.938 27.656 -7.206 1.00 84.56 978 LEU A O 1
ATOM 7840 N N . PHE A 1 979 ? -16.709 26.215 -5.485 1.00 80.25 979 PHE A N 1
ATOM 7841 C CA . PHE A 1 979 ? -17.644 26.866 -4.553 1.00 80.25 979 PHE A CA 1
ATOM 7842 C C . PHE A 1 979 ? -19.125 26.884 -4.965 1.00 80.25 979 PHE A C 1
ATOM 7844 O O . PHE A 1 979 ? -19.935 27.500 -4.270 1.00 80.25 979 PHE A O 1
ATOM 7851 N N . ARG A 1 980 ? -19.517 26.210 -6.054 1.00 85.81 980 ARG A N 1
ATOM 7852 C CA . ARG A 1 980 ? -20.932 25.980 -6.376 1.00 85.81 980 ARG A CA 1
ATOM 7853 C C . ARG A 1 980 ? -21.330 24.541 -6.049 1.00 85.81 980 ARG A C 1
ATOM 7855 O O . ARG A 1 980 ? -20.574 23.637 -6.395 1.00 85.81 980 ARG A O 1
ATOM 7862 N N . PRO A 1 981 ? -22.513 24.312 -5.450 1.00 91.00 981 PRO A N 1
ATOM 7863 C CA . PRO A 1 981 ? -23.014 22.962 -5.246 1.00 91.00 981 PRO A CA 1
ATOM 7864 C C . PRO A 1 981 ? -23.125 22.217 -6.578 1.00 91.00 981 PRO A C 1
ATOM 7866 O O . PRO A 1 981 ? -23.830 22.651 -7.488 1.00 91.00 981 PRO A O 1
ATOM 7869 N N . VAL A 1 982 ? -22.438 21.088 -6.676 1.00 93.50 982 VAL A N 1
ATOM 7870 C CA . VAL A 1 982 ? -22.514 20.133 -7.776 1.00 93.50 982 VAL A CA 1
ATOM 7871 C C . VAL A 1 982 ? -23.653 19.172 -7.477 1.00 93.50 982 VAL A C 1
ATOM 7873 O O . VAL A 1 982 ? -23.665 18.516 -6.432 1.00 93.50 982 VAL A O 1
ATOM 7876 N N . ARG A 1 983 ? -24.623 19.095 -8.390 1.00 96.25 983 ARG A N 1
ATOM 7877 C CA . ARG A 1 983 ? -25.719 18.128 -8.311 1.00 96.25 983 ARG A CA 1
ATOM 7878 C C . ARG A 1 983 ? -25.229 16.755 -8.770 1.00 96.25 983 ARG A C 1
ATOM 7880 O O . ARG A 1 983 ? -24.802 16.604 -9.914 1.00 96.25 983 ARG A O 1
ATOM 7887 N N . ILE A 1 984 ? -25.360 15.766 -7.894 1.00 96.81 984 ILE A N 1
ATOM 7888 C CA . ILE A 1 984 ? -25.077 14.353 -8.158 1.00 96.81 984 ILE A CA 1
ATOM 7889 C C . ILE A 1 984 ? -26.413 13.615 -8.125 1.00 96.81 984 ILE A C 1
ATOM 7891 O O . ILE A 1 984 ? -27.152 13.734 -7.151 1.00 96.81 984 ILE A O 1
ATOM 7895 N N . THR A 1 985 ? -26.740 12.879 -9.181 1.00 97.25 985 THR A N 1
ATOM 7896 C CA . THR A 1 985 ? -27.999 12.133 -9.301 1.00 97.25 985 THR A CA 1
ATOM 7897 C C . THR A 1 985 ? -27.688 10.648 -9.427 1.00 97.25 985 THR A C 1
ATOM 7899 O O . THR A 1 985 ? -26.998 10.244 -10.357 1.00 97.25 985 THR A O 1
ATOM 7902 N N . VAL A 1 986 ? -28.184 9.832 -8.503 1.00 97.19 986 VAL A N 1
ATOM 7903 C CA . VAL A 1 986 ? -28.039 8.373 -8.538 1.00 97.19 986 VAL A CA 1
ATOM 7904 C C . VAL A 1 986 ? -29.386 7.766 -8.903 1.00 97.19 986 VAL A C 1
ATOM 7906 O O . VAL A 1 986 ? -30.387 8.055 -8.251 1.00 97.19 986 VAL A O 1
ATOM 7909 N N . LYS A 1 987 ? -29.417 6.943 -9.950 1.00 97.19 987 LYS A N 1
ATOM 7910 C CA . LYS A 1 987 ? -30.617 6.254 -10.433 1.00 97.19 987 LYS A CA 1
ATOM 7911 C C . LYS A 1 987 ? -30.431 4.754 -10.322 1.00 97.19 987 LYS A C 1
ATOM 7913 O O . LYS A 1 987 ? -29.344 4.239 -10.587 1.00 97.19 987 LYS A O 1
ATOM 7918 N N . GLY A 1 988 ? -31.500 4.049 -9.991 1.00 96.56 988 GLY A N 1
ATOM 7919 C CA . GLY A 1 988 ? -31.472 2.599 -9.922 1.00 96.56 988 GLY A CA 1
ATOM 7920 C C . GLY A 1 988 ? -32.846 1.966 -10.010 1.00 96.56 988 GLY A C 1
ATOM 7921 O O . GLY A 1 988 ? -33.868 2.633 -10.203 1.00 96.56 988 GLY A O 1
ATOM 7922 N N . ARG A 1 989 ? -32.856 0.642 -9.873 1.00 96.94 989 ARG A N 1
ATOM 7923 C CA . ARG A 1 989 ? -34.072 -0.163 -9.932 1.00 96.94 989 ARG A CA 1
ATOM 7924 C C . ARG A 1 989 ? -33.988 -1.370 -9.010 1.00 96.94 989 ARG A C 1
ATOM 7926 O O . ARG A 1 989 ? -32.933 -1.980 -8.880 1.00 96.94 989 ARG A O 1
ATOM 7933 N N . GLY A 1 990 ? -35.107 -1.738 -8.402 1.00 95.25 990 GLY A N 1
ATOM 7934 C CA . GLY A 1 990 ? -35.244 -2.919 -7.556 1.00 95.25 990 GLY A CA 1
ATOM 7935 C C . GLY A 1 990 ? -36.083 -2.641 -6.321 1.00 95.25 990 GLY A C 1
ATOM 7936 O O . GLY A 1 990 ? -36.660 -1.566 -6.185 1.00 95.25 990 GLY A O 1
ATOM 7937 N N . ASN A 1 991 ? -36.134 -3.628 -5.428 1.00 95.25 991 ASN A N 1
ATOM 7938 C CA . ASN A 1 991 ? -36.863 -3.522 -4.167 1.00 95.25 991 ASN A CA 1
ATOM 7939 C C . ASN A 1 991 ? -35.924 -3.791 -2.992 1.00 95.25 991 ASN A C 1
ATOM 7941 O O . ASN A 1 991 ? -35.420 -4.911 -2.845 1.00 95.25 991 ASN A O 1
ATOM 7945 N N . CYS A 1 992 ? -35.673 -2.773 -2.172 1.00 95.50 992 CYS A N 1
ATOM 7946 C CA . CYS A 1 992 ? -34.854 -2.882 -0.973 1.00 95.50 992 CYS A CA 1
ATOM 7947 C C . CYS A 1 992 ? -35.063 -1.682 -0.037 1.00 95.50 992 CYS A C 1
ATOM 7949 O O . CYS A 1 992 ? -35.432 -0.594 -0.465 1.00 95.50 992 CYS A O 1
ATOM 7951 N N . GLU A 1 993 ? -34.807 -1.875 1.248 1.00 96.88 993 GLU A N 1
ATOM 7952 C CA . GLU A 1 993 ? -34.666 -0.785 2.210 1.00 96.88 993 GLU A CA 1
ATOM 7953 C C . GLU A 1 993 ? -33.207 -0.772 2.654 1.00 96.88 993 GLU A C 1
ATOM 7955 O O . GLU A 1 993 ? -32.652 -1.826 2.985 1.00 96.88 993 GLU A O 1
ATOM 7960 N N . GLY A 1 994 ? -32.564 0.391 2.588 1.00 95.44 994 GLY A N 1
ATOM 7961 C CA . GLY A 1 994 ? -31.121 0.463 2.758 1.00 95.44 994 GLY A CA 1
ATOM 7962 C C . GLY A 1 994 ? -30.552 1.870 2.860 1.00 95.44 994 GLY A C 1
ATOM 7963 O O . GLY A 1 994 ? -31.271 2.866 2.917 1.00 95.44 994 GLY A O 1
ATOM 7964 N N . GLU A 1 995 ? -29.227 1.944 2.887 1.00 96.56 995 GLU A N 1
ATOM 7965 C CA . GLU A 1 995 ? -28.460 3.187 2.893 1.00 96.56 995 GLU A CA 1
ATOM 7966 C C . GLU A 1 995 ? -27.726 3.347 1.557 1.00 96.56 995 GLU A C 1
ATOM 7968 O O . GLU A 1 995 ? -26.893 2.520 1.185 1.00 96.56 995 GLU A O 1
ATOM 7973 N N . LEU A 1 996 ? -28.029 4.425 0.833 1.00 97.44 996 LEU A N 1
ATOM 7974 C CA . LEU A 1 996 ? -27.265 4.853 -0.330 1.00 97.44 996 LEU A CA 1
ATOM 7975 C C . LEU A 1 996 ? -26.095 5.720 0.131 1.00 97.44 996 LEU A C 1
ATOM 7977 O O . LEU A 1 996 ? -26.290 6.743 0.794 1.00 97.44 996 LEU A O 1
ATOM 7981 N N . ILE A 1 997 ? -24.888 5.313 -0.247 1.00 96.94 997 ILE A N 1
ATOM 7982 C CA . ILE A 1 997 ? -23.634 5.952 0.137 1.00 96.94 997 ILE A CA 1
ATOM 7983 C C . ILE A 1 997 ? -22.940 6.428 -1.133 1.00 96.94 997 ILE A C 1
ATOM 7985 O O . ILE A 1 997 ? -22.642 5.642 -2.031 1.00 96.94 997 ILE A O 1
ATOM 7989 N N . VAL A 1 998 ? -22.682 7.729 -1.202 1.00 96.69 998 VAL A N 1
ATOM 7990 C CA . VAL A 1 998 ? -21.979 8.379 -2.304 1.00 96.69 998 VAL A CA 1
ATOM 7991 C C . VAL A 1 998 ? -20.667 8.934 -1.778 1.00 96.69 998 VAL A C 1
ATOM 7993 O O . VAL A 1 998 ? -20.651 9.832 -0.940 1.00 96.69 998 VAL A O 1
ATOM 7996 N N . LYS A 1 999 ? -19.563 8.400 -2.284 1.00 94.69 999 LYS A N 1
ATOM 7997 C CA . LYS A 1 999 ? -18.207 8.833 -1.975 1.00 94.69 999 LYS A CA 1
ATOM 7998 C C . LYS A 1 999 ? -17.729 9.763 -3.082 1.00 94.69 999 LYS A C 1
ATOM 8000 O O . LYS A 1 999 ? -17.728 9.374 -4.245 1.00 94.69 999 LYS A O 1
ATOM 8005 N N . VAL A 1 1000 ? -17.352 10.986 -2.729 1.00 92.25 1000 VAL A N 1
ATOM 8006 C CA . VAL A 1 1000 ? -16.749 11.966 -3.635 1.00 92.25 1000 VAL A CA 1
ATOM 8007 C C . VAL A 1 1000 ? -15.285 12.116 -3.258 1.00 92.25 1000 VAL A C 1
ATOM 8009 O O . VAL A 1 1000 ? -14.961 12.489 -2.133 1.00 92.25 1000 VAL A O 1
ATOM 8012 N N . GLU A 1 1001 ? -14.394 11.816 -4.188 1.00 87.62 1001 GLU A N 1
ATOM 8013 C CA . GLU A 1 1001 ? -12.958 11.814 -3.960 1.00 87.62 1001 GLU A CA 1
ATOM 8014 C C . GLU A 1 1001 ? -12.256 12.803 -4.891 1.00 87.62 1001 GLU A C 1
ATOM 8016 O O . GLU A 1 1001 ? -12.579 12.918 -6.076 1.00 87.62 1001 GLU A O 1
ATOM 8021 N N . ASN A 1 1002 ? -11.282 13.522 -4.341 1.00 82.50 1002 ASN A N 1
ATOM 8022 C CA . ASN A 1 1002 ? -10.300 14.294 -5.089 1.00 82.50 1002 ASN A CA 1
ATOM 8023 C C . ASN A 1 1002 ? -8.897 14.018 -4.541 1.00 82.50 1002 ASN A C 1
ATOM 8025 O O . ASN A 1 1002 ? -8.726 13.233 -3.608 1.00 82.50 1002 ASN A O 1
ATOM 8029 N N . ASN A 1 1003 ? -7.887 14.632 -5.148 1.00 70.12 1003 ASN A N 1
ATOM 8030 C CA . ASN A 1 1003 ? -6.473 14.398 -4.848 1.00 70.12 1003 ASN A CA 1
ATOM 8031 C C . ASN A 1 1003 ? -6.029 14.742 -3.413 1.00 70.12 1003 ASN A C 1
ATOM 8033 O O . ASN A 1 1003 ? -4.847 14.655 -3.105 1.00 70.12 1003 ASN A O 1
ATOM 8037 N N . GLU A 1 1004 ? -6.938 15.153 -2.532 1.00 70.25 1004 GLU A N 1
ATOM 8038 C CA . GLU A 1 1004 ? -6.614 15.467 -1.140 1.00 70.25 1004 GLU A CA 1
ATOM 8039 C C . GLU A 1 1004 ? -7.627 14.961 -0.128 1.00 70.25 1004 GLU A C 1
ATOM 8041 O O . GLU A 1 1004 ? -7.277 14.683 1.019 1.00 70.25 1004 GLU A O 1
ATOM 8046 N N . LYS A 1 1005 ? -8.900 14.904 -0.519 1.00 80.81 1005 LYS A N 1
ATOM 8047 C CA . LYS A 1 1005 ? -10.002 14.639 0.389 1.00 80.81 1005 LYS A CA 1
ATOM 8048 C C . LYS A 1 1005 ? -10.982 13.657 -0.235 1.00 80.81 1005 LYS A C 1
ATOM 8050 O O . LYS A 1 1005 ? -11.385 13.774 -1.389 1.00 80.81 1005 LYS A O 1
ATOM 8055 N N . THR A 1 1006 ? -11.433 12.749 0.615 1.00 85.81 1006 THR A N 1
ATOM 8056 C CA . THR A 1 1006 ? -12.625 11.933 0.419 1.00 85.81 1006 THR A CA 1
ATOM 8057 C C . THR A 1 1006 ? -13.763 12.515 1.258 1.00 85.81 1006 THR A C 1
ATOM 8059 O O . THR A 1 1006 ? -13.584 12.804 2.442 1.00 85.81 1006 THR A O 1
ATOM 8062 N N . GLU A 1 1007 ? -14.939 12.677 0.663 1.00 91.69 1007 GLU A N 1
ATOM 8063 C CA . GLU A 1 1007 ? -16.174 13.069 1.338 1.00 91.69 1007 GLU A CA 1
ATOM 8064 C C . GLU A 1 1007 ? -17.253 12.007 1.112 1.00 91.69 1007 GLU A C 1
ATOM 8066 O O . GLU A 1 1007 ? -17.453 11.556 -0.011 1.00 91.69 1007 GLU A O 1
ATOM 8071 N N . GLU A 1 1008 ? -17.949 11.598 2.172 1.00 94.62 1008 GLU A N 1
ATOM 8072 C CA . GLU A 1 1008 ? -19.041 10.623 2.093 1.00 94.62 1008 GLU A CA 1
ATOM 8073 C C . GLU A 1 1008 ? -20.386 11.299 2.360 1.00 94.62 1008 GLU A C 1
ATOM 8075 O O . GLU A 1 1008 ? -20.572 11.978 3.370 1.00 94.62 1008 GLU A O 1
ATOM 8080 N N . LEU A 1 1009 ? -21.342 11.065 1.467 1.00 95.62 1009 LEU A N 1
ATOM 8081 C CA . LEU A 1 1009 ? -22.727 11.502 1.570 1.00 95.62 1009 LEU A CA 1
ATOM 8082 C C . LEU A 1 1009 ? -23.611 10.264 1.739 1.00 95.62 1009 LEU A C 1
ATOM 8084 O O . LEU A 1 1009 ? -23.462 9.292 1.003 1.00 95.62 1009 LEU A O 1
ATOM 8088 N N . ARG A 1 1010 ? -24.533 10.286 2.705 1.00 96.75 1010 ARG A N 1
ATOM 8089 C CA . ARG A 1 1010 ? -25.378 9.131 3.049 1.00 96.75 1010 ARG A CA 1
ATOM 8090 C C . ARG A 1 1010 ? -26.851 9.506 3.046 1.00 96.75 1010 ARG A C 1
ATOM 8092 O O . ARG A 1 1010 ? -27.210 10.610 3.463 1.00 96.75 1010 ARG A O 1
ATOM 8099 N N . ARG A 1 1011 ? -27.704 8.592 2.587 1.00 97.31 1011 ARG A N 1
ATOM 8100 C CA . ARG A 1 1011 ? -29.163 8.733 2.649 1.00 97.31 1011 ARG A CA 1
ATOM 8101 C C . ARG A 1 1011 ? -29.820 7.369 2.830 1.00 97.31 1011 ARG A C 1
ATOM 8103 O O . ARG A 1 1011 ? -29.586 6.466 2.034 1.00 97.31 1011 ARG A O 1
ATOM 8110 N N . SER A 1 1012 ? -30.666 7.231 3.848 1.00 97.38 1012 SER A N 1
ATOM 8111 C CA . SER A 1 1012 ? -31.564 6.078 3.968 1.00 97.38 1012 SER A CA 1
ATOM 8112 C C . SER A 1 1012 ? -32.657 6.176 2.911 1.00 97.38 1012 SER A C 1
ATOM 8114 O O . SER A 1 1012 ? -33.298 7.223 2.795 1.00 97.38 1012 SER A O 1
ATOM 8116 N N . ILE A 1 1013 ? -32.856 5.107 2.147 1.00 96.44 1013 ILE A N 1
ATOM 8117 C CA . ILE A 1 1013 ? -33.823 5.055 1.053 1.00 96.44 1013 ILE A CA 1
ATOM 8118 C C . ILE A 1 1013 ? -34.633 3.762 1.107 1.00 96.44 1013 ILE A C 1
ATOM 8120 O O . ILE A 1 1013 ? -34.133 2.702 1.487 1.00 96.44 1013 ILE A O 1
ATOM 8124 N N . VAL A 1 1014 ? -35.894 3.863 0.698 1.00 96.12 1014 VAL A N 1
ATOM 8125 C CA . VAL A 1 1014 ? -36.763 2.718 0.419 1.00 96.12 1014 VAL A CA 1
ATOM 8126 C C . VAL A 1 1014 ? -36.949 2.697 -1.089 1.00 96.12 1014 VAL A C 1
ATOM 8128 O O . VAL A 1 1014 ? -37.573 3.598 -1.649 1.00 96.12 1014 VAL A O 1
ATOM 8131 N N . VAL A 1 1015 ? -36.348 1.715 -1.754 1.00 92.44 1015 VAL A N 1
ATOM 8132 C CA . VAL A 1 1015 ? -36.442 1.566 -3.205 1.00 92.44 1015 VAL A CA 1
ATOM 8133 C C . VAL A 1 1015 ? -37.560 0.591 -3.540 1.00 92.44 1015 VAL A C 1
ATOM 8135 O O . VAL A 1 1015 ? -37.563 -0.541 -3.061 1.00 92.44 1015 VAL A O 1
ATOM 8138 N N . GLU A 1 1016 ? -38.512 1.046 -4.355 1.00 93.38 1016 GLU A N 1
ATOM 8139 C CA . GLU A 1 1016 ? -39.597 0.241 -4.917 1.00 93.38 1016 GLU A CA 1
ATOM 8140 C C . GLU A 1 1016 ? -39.683 0.502 -6.425 1.00 93.38 1016 GLU A C 1
ATOM 8142 O O . GLU A 1 1016 ? -40.041 1.593 -6.870 1.00 93.38 1016 GLU A O 1
ATOM 8147 N N . GLY A 1 1017 ? -39.340 -0.492 -7.243 1.00 95.06 1017 GLY A N 1
ATOM 8148 C CA . GLY A 1 1017 ? -39.270 -0.306 -8.692 1.00 95.06 1017 GLY A CA 1
ATOM 8149 C C . GLY A 1 1017 ? -38.116 0.617 -9.095 1.00 95.06 1017 GLY A C 1
ATOM 8150 O O . GLY A 1 1017 ? -36.975 0.352 -8.736 1.00 95.06 1017 GLY A O 1
ATOM 8151 N N . SER A 1 1018 ? -38.379 1.651 -9.898 1.00 96.06 1018 SER A N 1
ATOM 8152 C CA . SER A 1 1018 ? -37.361 2.618 -10.348 1.00 96.06 1018 SER A CA 1
ATOM 8153 C C . SER A 1 1018 ? -37.265 3.808 -9.395 1.00 96.06 1018 SER A C 1
ATOM 8155 O O . SER A 1 1018 ? -38.291 4.360 -9.005 1.00 96.06 1018 SER A O 1
ATOM 8157 N N . TRP A 1 1019 ? -36.045 4.238 -9.074 1.00 96.38 1019 TRP A N 1
ATOM 8158 C CA . TRP A 1 1019 ? -35.785 5.298 -8.097 1.00 96.38 1019 TRP A CA 1
ATOM 8159 C C . TRP A 1 1019 ? -34.694 6.275 -8.565 1.00 96.38 1019 TRP A C 1
ATOM 8161 O O . TRP A 1 1019 ? -33.840 5.935 -9.387 1.00 96.38 1019 TRP A O 1
ATOM 8171 N N . GLU A 1 1020 ? -34.735 7.500 -8.034 1.00 97.25 1020 GLU A N 1
ATOM 8172 C CA . GLU A 1 1020 ? -33.767 8.574 -8.289 1.00 97.25 1020 GLU A CA 1
ATOM 8173 C C . GLU A 1 1020 ? -33.492 9.338 -6.991 1.00 97.25 1020 GLU A C 1
ATOM 8175 O O . GLU A 1 1020 ? -34.419 9.785 -6.321 1.00 97.25 1020 GLU A O 1
ATOM 8180 N N . GLU A 1 1021 ? -32.215 9.535 -6.672 1.00 97.62 1021 GLU A N 1
ATOM 8181 C CA . GLU A 1 1021 ? -31.769 10.264 -5.489 1.00 97.62 1021 GLU A CA 1
ATOM 8182 C C . GLU A 1 1021 ? -30.761 11.350 -5.842 1.00 97.62 1021 GLU A C 1
ATOM 8184 O O . GLU A 1 1021 ? -29.846 11.145 -6.639 1.00 97.62 1021 GLU A O 1
ATOM 8189 N N . ILE A 1 1022 ? -30.922 12.521 -5.222 1.00 97.44 1022 ILE A N 1
ATOM 8190 C CA . ILE A 1 1022 ? -30.110 13.708 -5.512 1.00 97.44 1022 ILE A CA 1
ATOM 8191 C C . ILE A 1 1022 ? -29.284 14.111 -4.290 1.00 97.44 1022 ILE A C 1
ATOM 8193 O O . ILE A 1 1022 ? -29.830 14.375 -3.212 1.00 97.44 1022 ILE A O 1
ATOM 8197 N N . PHE A 1 1023 ? -27.977 14.244 -4.500 1.00 97.38 1023 PHE A N 1
ATOM 8198 C CA . PHE A 1 1023 ? -27.008 14.792 -3.560 1.00 97.38 1023 PHE A CA 1
ATOM 8199 C C . PHE A 1 1023 ? -26.445 16.120 -4.074 1.00 97.38 1023 PHE A C 1
ATOM 8201 O O . PHE A 1 1023 ? -26.400 16.378 -5.279 1.00 97.38 1023 PHE A O 1
ATOM 8208 N N . TYR A 1 1024 ? -25.993 16.957 -3.143 1.00 95.50 1024 TYR A N 1
ATOM 8209 C CA . TYR A 1 1024 ? -25.295 18.203 -3.438 1.00 95.50 1024 TYR A CA 1
ATOM 8210 C C . TYR A 1 1024 ? -23.923 18.165 -2.778 1.00 95.50 1024 TYR A C 1
ATOM 8212 O O . TYR A 1 1024 ? -23.827 17.935 -1.575 1.00 95.50 1024 TYR A O 1
ATOM 8220 N N . PHE A 1 1025 ? -22.880 18.403 -3.566 1.00 94.44 1025 PHE A N 1
ATOM 8221 C CA . PHE A 1 1025 ? -21.493 18.425 -3.112 1.00 94.44 1025 PHE A CA 1
ATOM 8222 C C . PHE A 1 1025 ? -20.875 19.796 -3.384 1.00 94.44 1025 PHE A C 1
ATOM 8224 O O . PHE A 1 1025 ? -20.989 20.307 -4.491 1.00 94.44 1025 PHE A O 1
ATOM 8231 N N . ASN A 1 1026 ? -20.208 20.396 -2.400 1.00 93.38 1026 ASN A N 1
ATOM 8232 C CA . ASN A 1 1026 ? -19.521 21.676 -2.582 1.00 93.38 1026 ASN A CA 1
ATOM 8233 C C . ASN A 1 1026 ? -18.021 21.424 -2.780 1.00 93.38 1026 ASN A C 1
ATOM 8235 O O . ASN A 1 1026 ? -17.324 21.192 -1.790 1.00 93.38 1026 ASN A O 1
ATOM 8239 N N . PRO A 1 1027 ? -17.496 21.484 -4.018 1.00 91.12 1027 PRO A N 1
ATOM 8240 C CA . PRO A 1 1027 ? -16.089 21.232 -4.257 1.00 91.12 1027 PRO A CA 1
ATOM 8241 C C . PRO A 1 1027 ? -15.241 22.310 -3.588 1.00 91.12 1027 PRO A C 1
ATOM 8243 O O . PRO A 1 1027 ? -15.461 23.511 -3.775 1.00 91.12 1027 PRO A O 1
ATOM 8246 N N . SER A 1 1028 ? -14.253 21.868 -2.814 1.00 87.88 1028 SER A N 1
ATOM 8247 C CA . SER A 1 1028 ? -13.281 22.738 -2.152 1.00 87.88 1028 SER A CA 1
ATOM 8248 C C . SER A 1 1028 ? -12.049 23.022 -3.011 1.00 87.88 1028 SER A C 1
ATOM 8250 O O . SER A 1 1028 ? -11.286 23.928 -2.674 1.00 87.88 1028 SER A O 1
ATOM 8252 N N . ARG A 1 1029 ? -11.845 22.273 -4.107 1.00 85.50 1029 ARG A N 1
ATOM 8253 C CA . ARG A 1 1029 ? -10.692 22.397 -5.014 1.00 85.50 1029 ARG A CA 1
ATOM 8254 C C . ARG A 1 1029 ? -11.054 22.182 -6.477 1.00 85.50 1029 ARG A C 1
ATOM 8256 O O . ARG A 1 1029 ? -12.076 21.578 -6.790 1.00 85.50 1029 ARG A O 1
ATOM 8263 N N . GLU A 1 1030 ? -10.219 22.718 -7.361 1.00 86.31 1030 GLU A N 1
ATOM 8264 C CA . GLU A 1 1030 ? -10.277 22.444 -8.797 1.00 86.31 1030 GLU A CA 1
ATOM 8265 C C . GLU A 1 1030 ? -9.646 21.085 -9.132 1.00 86.31 1030 GLU A C 1
ATOM 8267 O O . GLU A 1 1030 ? -8.856 20.552 -8.352 1.00 86.31 1030 GLU A O 1
ATOM 8272 N N . GLY A 1 1031 ? -9.984 20.538 -10.298 1.00 85.12 1031 GLY A N 1
ATOM 8273 C CA . GLY A 1 1031 ? -9.419 19.292 -10.810 1.00 85.12 1031 GLY A CA 1
ATOM 8274 C C . GLY A 1 1031 ? -10.438 18.167 -10.979 1.00 85.12 1031 GLY A C 1
ATOM 8275 O O . GLY A 1 1031 ? -11.648 18.344 -10.799 1.00 85.12 1031 GLY A O 1
ATOM 8276 N N . LEU A 1 1032 ? -9.932 16.991 -11.355 1.00 83.75 1032 LEU A N 1
ATOM 8277 C CA . LEU A 1 1032 ? -10.736 15.786 -11.535 1.00 83.75 1032 LEU A CA 1
ATOM 8278 C C . LEU A 1 1032 ? -11.256 15.288 -10.181 1.00 83.75 1032 LEU A C 1
ATOM 8280 O O . LEU A 1 1032 ? -10.487 15.104 -9.240 1.00 83.75 1032 LEU A O 1
ATOM 8284 N N . HIS A 1 1033 ? -12.564 15.078 -10.106 1.00 88.31 1033 HIS A N 1
ATOM 8285 C CA . HIS A 1 1033 ? -13.257 14.474 -8.979 1.00 88.31 1033 HIS A CA 1
ATOM 8286 C C . HIS A 1 1033 ? -13.872 13.152 -9.429 1.00 88.31 1033 HIS A C 1
ATOM 8288 O O . HIS A 1 1033 ? -14.425 13.058 -10.530 1.00 88.31 1033 HIS A O 1
ATOM 8294 N N . LYS A 1 1034 ? -13.801 12.149 -8.557 1.00 88.69 1034 LYS A N 1
ATOM 8295 C CA . LYS A 1 1034 ? -14.411 10.835 -8.742 1.00 88.69 1034 LYS A CA 1
ATOM 8296 C C . LYS A 1 1034 ? -15.595 10.692 -7.795 1.00 88.69 1034 LYS A C 1
ATOM 8298 O O . LYS A 1 1034 ? -15.519 11.080 -6.635 1.00 88.69 1034 LYS A O 1
ATOM 8303 N N . ILE A 1 1035 ? -16.693 10.146 -8.290 1.00 91.44 1035 ILE A N 1
ATOM 8304 C CA . ILE A 1 1035 ? -17.879 9.798 -7.515 1.00 91.44 1035 ILE A CA 1
ATOM 8305 C C . ILE A 1 1035 ? -18.048 8.299 -7.590 1.00 91.44 1035 ILE A C 1
ATOM 8307 O O . ILE A 1 1035 ? -18.006 7.733 -8.678 1.00 91.44 1035 ILE A O 1
ATOM 8311 N N . ILE A 1 1036 ? -18.291 7.679 -6.446 1.00 93.00 1036 ILE A N 1
ATOM 8312 C CA . ILE A 1 1036 ? -18.574 6.258 -6.341 1.00 93.00 1036 ILE A CA 1
ATOM 8313 C C . ILE A 1 1036 ? -19.847 6.097 -5.519 1.00 93.00 1036 ILE A C 1
ATOM 8315 O O . ILE A 1 1036 ? -19.939 6.621 -4.410 1.00 93.00 1036 ILE A O 1
ATOM 8319 N N . ALA A 1 1037 ? -20.840 5.401 -6.061 1.00 95.81 1037 ALA A N 1
ATOM 8320 C CA . ALA A 1 1037 ? -22.095 5.110 -5.383 1.00 95.81 1037 ALA A CA 1
ATOM 8321 C C . ALA A 1 1037 ? -22.203 3.619 -5.051 1.00 95.81 1037 ALA A C 1
ATOM 8323 O O . ALA A 1 1037 ? -21.942 2.762 -5.899 1.00 95.81 1037 ALA A O 1
ATOM 8324 N N . VAL A 1 1038 ? -22.633 3.336 -3.824 1.00 96.75 1038 VAL A N 1
ATOM 8325 C CA . VAL A 1 1038 ? -22.919 1.998 -3.301 1.00 96.75 1038 VAL A CA 1
ATOM 8326 C C . VAL A 1 1038 ? -24.257 2.039 -2.572 1.00 96.75 1038 VAL A C 1
ATOM 8328 O O . VAL A 1 1038 ? -24.538 2.994 -1.850 1.00 96.75 1038 VAL A O 1
ATOM 8331 N N . LEU A 1 1039 ? -25.072 0.997 -2.728 1.00 96.75 1039 LEU A N 1
ATOM 8332 C CA . LEU A 1 1039 ? -26.312 0.821 -1.974 1.00 96.75 1039 LEU A CA 1
ATOM 8333 C C . LEU A 1 1039 ? -26.206 -0.421 -1.079 1.00 96.75 1039 LEU A C 1
ATOM 8335 O O . LEU A 1 1039 ? -25.999 -1.537 -1.557 1.00 96.75 1039 LEU A O 1
ATOM 8339 N N . ASP A 1 1040 ? -26.350 -0.195 0.225 1.00 95.19 1040 ASP A N 1
ATOM 8340 C CA . ASP A 1 1040 ? -26.328 -1.195 1.291 1.00 95.19 1040 ASP A CA 1
ATOM 8341 C C . ASP A 1 1040 ? -27.766 -1.516 1.722 1.00 95.19 1040 ASP A C 1
ATOM 8343 O O . ASP A 1 1040 ? -28.384 -0.759 2.470 1.00 95.19 1040 ASP A O 1
ATOM 8347 N N . CYS A 1 1041 ? -28.306 -2.640 1.245 1.00 94.12 1041 CYS A N 1
ATOM 8348 C CA . CYS A 1 1041 ? -29.633 -3.147 1.608 1.00 94.12 1041 CYS A CA 1
ATOM 8349 C C . CYS A 1 1041 ? -29.558 -4.200 2.740 1.00 94.12 1041 CYS A C 1
ATOM 8351 O O . CYS A 1 1041 ? -30.344 -5.156 2.781 1.00 94.12 1041 CYS A O 1
ATOM 8353 N N . GLY A 1 1042 ? -28.551 -4.116 3.614 1.00 88.81 1042 GLY A N 1
ATOM 8354 C CA . GLY A 1 1042 ? -28.343 -5.002 4.759 1.00 88.81 1042 GLY A CA 1
ATOM 8355 C C . GLY A 1 1042 ? -27.733 -6.365 4.417 1.00 88.81 1042 GLY A C 1
ATOM 8356 O O . GLY A 1 1042 ? -26.681 -6.705 4.939 1.00 88.81 1042 GLY A O 1
ATOM 8357 N N . THR A 1 1043 ? -28.392 -7.174 3.580 1.00 87.94 1043 THR A N 1
ATOM 8358 C CA . THR A 1 1043 ? -27.859 -8.486 3.114 1.00 87.94 1043 THR A CA 1
ATOM 8359 C C . THR A 1 1043 ? -27.517 -8.502 1.628 1.00 87.94 1043 THR A C 1
ATOM 8361 O O . THR A 1 1043 ? -27.040 -9.508 1.106 1.00 87.94 1043 THR A O 1
ATOM 8364 N N . ARG A 1 1044 ? -27.804 -7.402 0.930 1.00 92.38 1044 ARG A N 1
ATOM 8365 C CA . ARG A 1 1044 ? -27.546 -7.238 -0.496 1.00 92.38 1044 ARG A CA 1
ATOM 8366 C C . ARG A 1 1044 ? -26.790 -5.939 -0.690 1.00 92.38 1044 ARG A C 1
ATOM 8368 O O . ARG A 1 1044 ? -27.254 -4.898 -0.230 1.00 92.38 1044 ARG A O 1
ATOM 8375 N N . PHE A 1 1045 ? -25.673 -6.018 -1.393 1.00 94.94 1045 PHE A N 1
ATOM 8376 C CA . PHE A 1 1045 ? -24.852 -4.872 -1.738 1.00 94.94 1045 PHE A CA 1
ATOM 8377 C C . PHE A 1 1045 ? -24.894 -4.647 -3.244 1.00 94.94 1045 PHE A C 1
ATOM 8379 O O . PHE A 1 1045 ? -24.947 -5.592 -4.039 1.00 94.94 1045 PHE A O 1
ATOM 8386 N N . VAL A 1 1046 ? -24.889 -3.376 -3.628 1.00 95.25 1046 VAL A N 1
ATOM 8387 C CA . VAL A 1 1046 ? -24.977 -2.926 -5.016 1.00 95.25 1046 VAL A CA 1
ATOM 8388 C C . VAL A 1 1046 ? -23.909 -1.872 -5.264 1.00 95.25 1046 VAL A C 1
ATOM 8390 O O . VAL A 1 1046 ? -23.711 -0.989 -4.431 1.00 95.25 1046 VAL A O 1
ATOM 8393 N N . GLY A 1 1047 ? -23.269 -1.934 -6.429 1.00 92.12 1047 GLY A N 1
ATOM 8394 C CA . GLY A 1 1047 ? -22.134 -1.089 -6.785 1.00 92.12 1047 GLY A CA 1
ATOM 8395 C C . GLY A 1 1047 ? -20.786 -1.799 -6.580 1.00 92.12 1047 GLY A C 1
ATOM 8396 O O . GLY A 1 1047 ? -20.774 -3.007 -6.327 1.00 92.12 1047 GLY A O 1
ATOM 8397 N N . PRO A 1 1048 ? -19.660 -1.077 -6.699 1.00 93.62 1048 PRO A N 1
ATOM 8398 C CA . PRO A 1 1048 ? -19.596 0.363 -6.944 1.00 93.62 1048 PRO A CA 1
ATOM 8399 C C . PRO A 1 1048 ? -20.106 0.748 -8.344 1.00 93.62 1048 PRO A C 1
ATOM 8401 O O . PRO A 1 1048 ? -19.997 -0.016 -9.306 1.00 93.62 1048 PRO A O 1
ATOM 8404 N N . ARG A 1 1049 ? -20.699 1.940 -8.465 1.00 93.06 1049 ARG A N 1
ATOM 8405 C CA . ARG A 1 1049 ? -20.937 2.611 -9.755 1.00 93.06 1049 ARG A CA 1
ATOM 8406 C C . ARG A 1 1049 ? -20.278 3.970 -9.733 1.00 93.06 1049 ARG A C 1
ATOM 8408 O O . ARG A 1 1049 ? -20.448 4.721 -8.775 1.00 93.06 1049 ARG A O 1
ATOM 8415 N N . GLU A 1 1050 ? -19.533 4.267 -10.785 1.00 91.25 1050 GLU A N 1
ATOM 8416 C CA . GLU A 1 1050 ? -18.627 5.404 -10.797 1.00 91.25 1050 GLU A CA 1
ATOM 8417 C C . GLU A 1 1050 ? -19.039 6.458 -11.821 1.00 91.25 1050 GLU A C 1
ATOM 8419 O O . GLU A 1 1050 ? -19.629 6.159 -12.861 1.00 91.25 1050 GLU A O 1
ATOM 8424 N N . ALA A 1 1051 ? -18.716 7.707 -11.507 1.00 90.56 1051 ALA A N 1
ATOM 8425 C CA . ALA A 1 1051 ? -18.728 8.816 -12.444 1.00 90.56 1051 ALA A CA 1
ATOM 8426 C C . ALA A 1 1051 ? -17.558 9.745 -12.123 1.00 90.56 1051 ALA A C 1
ATOM 8428 O O . ALA A 1 1051 ? -17.226 9.949 -10.960 1.00 90.56 1051 ALA A O 1
ATOM 8429 N N . SER A 1 1052 ? -16.951 10.349 -13.138 1.00 88.38 1052 SER A N 1
ATOM 8430 C CA . SER A 1 1052 ? -15.922 11.374 -12.946 1.00 88.38 1052 SER A CA 1
ATOM 8431 C C . SER A 1 1052 ? -16.376 12.704 -13.532 1.00 88.38 1052 SER A C 1
ATOM 8433 O O . SER A 1 1052 ? -17.095 12.737 -14.531 1.00 88.38 1052 SER A O 1
ATOM 8435 N N . PHE A 1 1053 ? -15.955 13.807 -12.921 1.00 89.75 1053 PHE A N 1
ATOM 8436 C CA . PHE A 1 1053 ? -16.242 15.157 -13.398 1.00 89.75 1053 PHE A CA 1
ATOM 8437 C C . PHE A 1 1053 ? -15.082 16.097 -13.072 1.00 89.75 1053 PHE A C 1
ATOM 8439 O O . PHE A 1 1053 ? -14.340 15.882 -12.118 1.00 89.75 1053 PHE A O 1
ATOM 8446 N N . PHE A 1 1054 ? -14.898 17.147 -13.870 1.00 87.12 1054 PHE A N 1
ATOM 8447 C CA . PHE A 1 1054 ? -13.828 18.117 -13.649 1.00 87.12 1054 PHE A CA 1
ATOM 8448 C C . PHE A 1 1054 ? -14.395 19.389 -13.021 1.00 87.12 1054 PHE A C 1
ATOM 8450 O O . PHE A 1 1054 ? -15.254 20.042 -13.613 1.00 87.12 1054 PHE A O 1
ATOM 8457 N N . VAL A 1 1055 ? -13.893 19.767 -11.846 1.00 87.75 1055 VAL A N 1
ATOM 8458 C CA . VAL A 1 1055 ? -14.217 21.048 -11.215 1.00 87.75 1055 VAL A CA 1
ATOM 8459 C C . VAL A 1 1055 ? -13.285 22.107 -11.770 1.00 87.75 1055 VAL A C 1
ATOM 8461 O O . VAL A 1 1055 ? -12.069 22.030 -11.596 1.00 87.75 1055 VAL A O 1
ATOM 8464 N N . ARG A 1 1056 ? -13.847 23.127 -12.413 1.00 85.19 1056 ARG A N 1
ATOM 8465 C CA . ARG A 1 1056 ? -13.072 24.281 -12.870 1.00 85.19 1056 ARG A CA 1
ATOM 8466 C C . ARG A 1 1056 ? -13.097 25.370 -11.811 1.00 85.19 1056 ARG A C 1
ATOM 8468 O O . ARG A 1 1056 ? -14.145 25.651 -11.222 1.00 85.19 1056 ARG A O 1
ATOM 8475 N N . LEU A 1 1057 ? -11.964 26.044 -11.622 1.00 81.19 1057 LEU A N 1
ATOM 8476 C CA . LEU A 1 1057 ? -11.998 27.378 -11.044 1.00 81.19 1057 LEU A CA 1
ATOM 8477 C C . LEU A 1 1057 ? -12.938 28.235 -11.895 1.00 81.19 1057 LEU A C 1
ATOM 8479 O O . LEU A 1 1057 ? -12.968 28.110 -13.121 1.00 81.19 1057 LEU A O 1
ATOM 8483 N N . LEU A 1 1058 ? -13.723 29.082 -11.238 1.00 67.56 1058 LEU A N 1
ATOM 8484 C CA . LEU A 1 1058 ? -14.652 29.999 -11.883 1.00 67.56 1058 LEU A CA 1
ATOM 8485 C C . LEU A 1 1058 ? -13.835 31.013 -12.707 1.00 67.56 1058 LEU A C 1
ATOM 8487 O O . LEU A 1 1058 ? -13.496 32.089 -12.225 1.00 67.56 1058 LEU A O 1
ATOM 8491 N N . GLN A 1 1059 ? -13.429 30.634 -13.923 1.00 52.22 1059 GLN A N 1
ATOM 8492 C CA . GLN A 1 1059 ? -12.719 31.521 -14.835 1.00 52.22 1059 GLN A CA 1
ATOM 8493 C C . GLN A 1 1059 ? -13.688 32.646 -15.213 1.00 52.22 1059 GLN A C 1
ATOM 8495 O O . GLN A 1 1059 ? -14.745 32.365 -15.785 1.00 52.22 1059 GLN A O 1
ATOM 8500 N N . PRO A 1 1060 ? -13.374 33.920 -14.918 1.00 45.88 1060 PRO A N 1
ATOM 8501 C CA . PRO A 1 1060 ? -14.127 35.010 -15.506 1.00 45.88 1060 PRO A CA 1
ATOM 8502 C C . PRO A 1 1060 ? -13.876 34.958 -17.019 1.00 45.88 1060 PRO A C 1
ATOM 8504 O O . PRO A 1 1060 ? -12.723 34.907 -17.448 1.00 45.88 1060 PRO A O 1
ATOM 8507 N N . LEU A 1 1061 ? -14.956 34.899 -17.806 1.00 43.28 1061 LEU A N 1
ATOM 8508 C CA . LEU A 1 1061 ? -14.951 34.849 -19.273 1.00 43.28 1061 LEU A CA 1
ATOM 8509 C C . LEU A 1 1061 ? -13.824 35.700 -19.887 1.00 43.28 1061 LEU A C 1
ATOM 8511 O O . LEU A 1 1061 ? -13.771 36.896 -19.629 1.00 43.28 1061 LEU A O 1
ATOM 8515 N N . ALA A 1 1062 ? -12.975 35.051 -20.695 1.00 44.81 1062 ALA A N 1
ATOM 8516 C CA . ALA A 1 1062 ? -11.943 35.582 -21.597 1.00 44.81 1062 ALA A CA 1
ATOM 8517 C C . ALA A 1 1062 ? -11.719 37.107 -21.548 1.00 44.81 1062 ALA A C 1
ATOM 8519 O O . ALA A 1 1062 ? -12.508 37.905 -22.053 1.00 44.81 1062 ALA A O 1
ATOM 8520 N N . LEU A 1 1063 ? -10.591 37.497 -20.964 1.00 43.22 1063 LEU A N 1
ATOM 8521 C CA . LEU A 1 1063 ? -10.340 38.858 -20.531 1.00 43.22 1063 LEU A CA 1
ATOM 8522 C C . LEU A 1 1063 ? -9.279 39.550 -21.379 1.00 43.22 1063 LEU A C 1
ATOM 8524 O O . LEU A 1 1063 ? -8.140 39.094 -21.475 1.00 43.22 1063 LEU A O 1
ATOM 8528 N N . SER A 1 1064 ? -9.661 40.694 -21.937 1.00 45.22 1064 SER A N 1
ATOM 8529 C CA . SER A 1 1064 ? -8.758 41.676 -22.531 1.00 45.22 1064 SER A CA 1
ATOM 8530 C C . SER A 1 1064 ? -7.641 42.065 -21.546 1.00 45.22 1064 SER A C 1
ATOM 8532 O O . SER A 1 1064 ? -7.895 42.155 -20.340 1.00 45.22 1064 SER A O 1
ATOM 8534 N N . PRO A 1 1065 ? -6.411 42.323 -22.030 1.00 46.16 1065 PRO A N 1
ATOM 8535 C CA . PRO A 1 1065 ? -5.302 42.742 -21.180 1.00 46.16 1065 PRO A CA 1
ATOM 8536 C C . PRO A 1 1065 ? -5.654 44.014 -20.388 1.00 46.16 1065 PRO A C 1
ATOM 8538 O O . PRO A 1 1065 ? -6.423 44.847 -20.877 1.00 46.16 1065 PRO A O 1
ATOM 8541 N N . PRO A 1 1066 ? -5.098 44.183 -19.173 1.00 57.91 1066 PRO A N 1
ATOM 8542 C CA . PRO A 1 1066 ? -5.407 45.317 -18.310 1.00 57.91 1066 PRO A CA 1
ATOM 8543 C C . PRO A 1 1066 ? -5.128 46.643 -19.026 1.00 57.91 1066 PRO A C 1
ATOM 8545 O O . PRO A 1 1066 ? -4.018 46.884 -19.503 1.00 57.91 1066 PRO A O 1
ATOM 8548 N N . SER A 1 1067 ? -6.132 47.518 -19.084 1.00 64.25 1067 SER A N 1
ATOM 8549 C CA . SER A 1 1067 ? -6.029 48.823 -19.737 1.00 64.25 1067 SER A CA 1
ATOM 8550 C C . SER A 1 1067 ? -5.856 49.928 -18.698 1.00 64.25 1067 SER A C 1
ATOM 8552 O O . SER A 1 1067 ? -6.673 50.062 -17.781 1.00 64.25 1067 SER A O 1
ATOM 8554 N N . LYS A 1 1068 ? -4.814 50.747 -18.864 1.00 76.56 1068 LYS A N 1
ATOM 8555 C CA . LYS A 1 1068 ? -4.664 52.035 -18.175 1.00 76.56 1068 LYS A CA 1
ATOM 8556 C C . LYS A 1 1068 ? -5.156 53.142 -19.097 1.00 76.56 1068 LYS A C 1
ATOM 8558 O O . LYS A 1 1068 ? -4.690 53.227 -20.231 1.00 76.56 1068 LYS A O 1
ATOM 8563 N N . SER A 1 1069 ? -6.039 54.005 -18.612 1.00 76.25 1069 SER A N 1
ATOM 8564 C CA . SER A 1 1069 ? -6.401 55.246 -19.297 1.00 76.25 1069 SER A CA 1
ATOM 8565 C C . SER A 1 1069 ? -6.199 56.447 -18.378 1.00 76.25 1069 SER A C 1
ATOM 8567 O O . SER A 1 1069 ? -6.397 56.381 -17.164 1.00 76.25 1069 SER A O 1
ATOM 8569 N N . VAL A 1 1070 ? -5.755 57.551 -18.977 1.00 76.94 1070 VAL A N 1
ATOM 8570 C CA . VAL A 1 1070 ? -5.567 58.841 -18.312 1.00 76.94 1070 VAL A CA 1
ATOM 8571 C C . VAL A 1 1070 ? -6.394 59.860 -19.077 1.00 76.94 1070 VAL A C 1
ATOM 8573 O O . VAL A 1 1070 ? -6.187 60.044 -20.277 1.00 76.94 1070 VAL A O 1
ATOM 8576 N N . HIS A 1 1071 ? -7.321 60.520 -18.392 1.00 78.00 1071 HIS A N 1
ATOM 8577 C CA . HIS A 1 1071 ? -8.149 61.572 -18.965 1.00 78.00 1071 HIS A CA 1
ATOM 8578 C C . HIS A 1 1071 ? -7.947 62.869 -18.174 1.00 78.00 1071 HIS A C 1
ATOM 8580 O O . HIS A 1 1071 ? -8.190 62.927 -16.970 1.00 78.00 1071 HIS A O 1
ATOM 8586 N N . MET A 1 1072 ? -7.487 63.920 -18.855 1.00 68.81 1072 MET A N 1
ATOM 8587 C CA . MET A 1 1072 ? -7.326 65.263 -18.291 1.00 68.81 1072 MET A CA 1
ATOM 8588 C C . MET A 1 1072 ? -8.344 66.206 -18.932 1.00 68.81 1072 MET A C 1
ATOM 8590 O O . MET A 1 1072 ? -8.359 66.346 -20.155 1.00 68.81 1072 MET A O 1
ATOM 8594 N N . PHE A 1 1073 ? -9.160 66.883 -18.121 1.00 67.25 1073 PHE A N 1
ATOM 8595 C CA . PHE A 1 1073 ? -10.161 67.845 -18.596 1.00 67.25 1073 PHE A CA 1
ATOM 8596 C C . PHE A 1 1073 ? -9.946 69.208 -17.913 1.00 67.25 1073 PHE A C 1
ATOM 8598 O O . PHE A 1 1073 ? -10.564 69.523 -16.906 1.00 67.25 1073 PHE A O 1
ATOM 8605 N N . GLY A 1 1074 ? -9.062 70.049 -18.460 1.00 68.56 1074 GLY A N 1
ATOM 8606 C CA . GLY A 1 1074 ? -8.747 71.367 -17.880 1.00 68.56 1074 GLY A CA 1
ATOM 8607 C C . GLY A 1 1074 ? -7.672 71.332 -16.780 1.00 68.56 1074 GLY A C 1
ATOM 8608 O O . GLY A 1 1074 ? -6.966 70.338 -16.640 1.00 68.56 1074 GLY A O 1
ATOM 8609 N N . ARG A 1 1075 ? -7.487 72.446 -16.045 1.00 65.31 1075 ARG A N 1
ATOM 8610 C CA . ARG A 1 1075 ? -6.429 72.584 -15.013 1.00 65.31 1075 ARG A CA 1
ATOM 8611 C C . ARG A 1 1075 ? -6.767 71.927 -13.670 1.00 65.31 1075 ARG A C 1
ATOM 8613 O O . ARG A 1 1075 ? -5.841 71.617 -12.931 1.00 65.31 1075 ARG A O 1
ATOM 8620 N N . ASP A 1 1076 ? -8.047 71.679 -13.396 1.00 70.00 1076 ASP A N 1
ATOM 8621 C CA . ASP A 1 1076 ? -8.526 71.312 -12.055 1.00 70.00 1076 ASP A CA 1
ATOM 8622 C C . ASP A 1 1076 ? -9.161 69.905 -11.989 1.00 70.00 1076 ASP A C 1
ATOM 8624 O O . ASP A 1 1076 ? -9.735 69.542 -10.961 1.00 70.00 1076 ASP A O 1
ATOM 8628 N N . PHE A 1 1077 ? -9.061 69.112 -13.070 1.00 80.81 1077 PHE A N 1
ATOM 8629 C CA . PHE A 1 1077 ? -9.640 67.766 -13.162 1.00 80.81 1077 PHE A CA 1
ATOM 8630 C C . PHE A 1 1077 ? -8.683 66.749 -13.796 1.00 80.81 1077 PHE A C 1
ATOM 8632 O O . PHE A 1 1077 ? -8.279 66.882 -14.959 1.00 80.81 1077 PHE A O 1
ATOM 8639 N N . VAL A 1 1078 ? -8.382 65.684 -13.049 1.00 81.25 1078 VAL A N 1
ATOM 8640 C CA . VAL A 1 1078 ? -7.596 64.535 -13.524 1.00 81.25 1078 VAL A CA 1
ATOM 8641 C C . VAL A 1 1078 ? -8.312 63.243 -13.148 1.00 81.25 1078 VAL A C 1
ATOM 8643 O O . VAL A 1 1078 ? -8.621 63.028 -11.977 1.00 81.25 1078 VAL A O 1
ATOM 8646 N N . GLU A 1 1079 ? -8.530 62.367 -14.130 1.00 87.56 1079 GLU A N 1
ATOM 8647 C CA . GLU A 1 1079 ? -9.061 61.020 -13.926 1.00 87.56 1079 GLU A CA 1
ATOM 8648 C C . GLU A 1 1079 ? -8.063 59.962 -14.417 1.00 87.56 1079 GLU A C 1
ATOM 8650 O O . GLU A 1 1079 ? -7.657 59.943 -15.583 1.00 87.56 1079 GLU A O 1
ATOM 8655 N N . LEU A 1 1080 ? -7.667 59.072 -13.510 1.00 85.12 1080 LEU A N 1
ATOM 8656 C CA . LEU A 1 1080 ? -6.800 57.927 -13.765 1.00 85.12 1080 LEU A CA 1
ATOM 8657 C C . LEU A 1 1080 ? -7.617 56.657 -13.572 1.00 85.12 1080 LEU A C 1
ATOM 8659 O O . LEU A 1 1080 ? -8.086 56.395 -12.467 1.00 85.12 1080 LEU A O 1
ATOM 8663 N N . SER A 1 1081 ? -7.759 55.858 -14.621 1.00 84.81 1081 SER A N 1
ATOM 8664 C CA . SER A 1 1081 ? -8.510 54.608 -14.569 1.00 84.81 1081 SER A CA 1
ATOM 8665 C C . SER A 1 1081 ? -7.604 53.429 -14.897 1.00 84.81 1081 SER A C 1
ATOM 8667 O O . SER A 1 1081 ? -6.879 53.416 -15.892 1.00 84.81 1081 SER A O 1
ATOM 8669 N N . TYR A 1 1082 ? -7.658 52.413 -14.046 1.00 81.12 1082 TYR A N 1
ATOM 8670 C CA . TYR A 1 1082 ? -7.088 51.100 -14.292 1.00 81.12 1082 TYR A CA 1
ATOM 8671 C C . TYR A 1 1082 ? -8.214 50.097 -14.285 1.00 81.12 1082 TYR A C 1
ATOM 8673 O O . TYR A 1 1082 ? -8.880 49.916 -13.271 1.00 81.12 1082 TYR A O 1
ATOM 8681 N N . SER A 1 1083 ? -8.419 49.439 -15.413 1.00 74.50 1083 SER A N 1
ATOM 8682 C CA . SER A 1 1083 ? -9.350 48.329 -15.487 1.00 74.50 1083 SER A CA 1
ATOM 8683 C C . SER A 1 1083 ? -8.555 47.051 -15.665 1.00 74.50 1083 SER A C 1
ATOM 8685 O O . SER A 1 1083 ? -7.775 46.909 -16.609 1.00 74.50 1083 SER A O 1
ATOM 8687 N N . SER A 1 1084 ? -8.740 46.139 -14.720 1.00 67.75 1084 SER A N 1
ATOM 8688 C CA . SER A 1 1084 ? -8.393 44.742 -14.878 1.00 67.75 1084 SER A CA 1
ATOM 8689 C C . SER A 1 1084 ? -9.676 43.917 -14.838 1.00 67.75 1084 SER A C 1
ATOM 8691 O O . SER A 1 1084 ? -10.717 44.378 -14.362 1.00 67.75 1084 SER A O 1
ATOM 8693 N N . PRO A 1 1085 ? -9.587 42.659 -15.251 1.00 54.84 1085 PRO A N 1
ATOM 8694 C CA . PRO A 1 1085 ? -10.697 41.730 -15.143 1.00 54.84 1085 PRO A CA 1
ATOM 8695 C C . PRO A 1 1085 ? -11.278 41.507 -13.755 1.00 54.84 1085 PRO A C 1
ATOM 8697 O O . PRO A 1 1085 ? -12.456 41.205 -13.594 1.00 54.84 1085 PRO A O 1
ATOM 8700 N N . PHE A 1 1086 ? -10.411 41.589 -12.753 1.00 62.38 1086 PHE A N 1
ATOM 8701 C CA . PHE A 1 1086 ? -10.731 41.218 -11.383 1.00 62.38 1086 PHE A CA 1
ATOM 8702 C C . PHE A 1 1086 ? -11.155 42.431 -10.564 1.00 62.38 1086 PHE A C 1
ATOM 8704 O O . PHE A 1 1086 ? -11.764 42.292 -9.506 1.00 62.38 1086 PHE A O 1
ATOM 8711 N N . TYR A 1 1087 ? -10.783 43.622 -11.026 1.00 77.31 1087 TYR A N 1
ATOM 8712 C CA . TYR A 1 1087 ? -11.151 44.882 -10.416 1.00 77.31 1087 TYR A CA 1
ATOM 8713 C C . TYR A 1 1087 ? -10.836 46.050 -11.354 1.00 77.31 1087 TYR A C 1
ATOM 8715 O O . TYR A 1 1087 ? -9.807 46.060 -12.035 1.00 77.31 1087 TYR A O 1
ATOM 8723 N N . GLY A 1 1088 ? -11.690 47.066 -11.341 1.00 84.38 1088 GLY A N 1
ATOM 8724 C CA . GLY A 1 1088 ? -11.402 48.391 -11.872 1.00 84.38 1088 GLY A CA 1
ATOM 8725 C C . GLY A 1 1088 ? -11.178 49.366 -10.726 1.00 84.38 1088 GLY A C 1
ATOM 8726 O O . GLY A 1 1088 ? -11.888 49.307 -9.729 1.00 84.38 1088 GLY A O 1
ATOM 8727 N N . ILE A 1 1089 ? -10.207 50.260 -10.846 1.00 89.31 1089 ILE A N 1
ATOM 8728 C CA . ILE A 1 1089 ? -10.057 51.387 -9.934 1.00 89.31 1089 ILE A CA 1
ATOM 8729 C C . ILE A 1 1089 ? -9.929 52.681 -10.731 1.00 89.31 1089 ILE A C 1
ATOM 8731 O O . ILE A 1 1089 ? -9.094 52.796 -11.629 1.00 89.31 1089 ILE A O 1
ATOM 8735 N N . THR A 1 1090 ? -10.762 53.654 -10.386 1.00 90.25 1090 THR A N 1
ATOM 8736 C CA . THR A 1 1090 ? -10.732 55.005 -10.944 1.00 90.25 1090 THR A CA 1
ATOM 8737 C C . THR A 1 1090 ? -10.398 55.995 -9.840 1.00 90.25 1090 THR A C 1
ATOM 8739 O O . THR A 1 1090 ? -10.993 55.966 -8.770 1.00 90.25 1090 THR A O 1
ATOM 8742 N N . CYS A 1 1091 ? -9.438 56.868 -10.096 1.00 89.69 1091 CYS A N 1
ATOM 8743 C CA . CYS A 1 1091 ? -8.950 57.904 -9.199 1.00 89.69 1091 CYS A CA 1
ATOM 8744 C C . CYS A 1 1091 ? -9.240 59.248 -9.860 1.00 89.69 1091 CYS A C 1
ATOM 8746 O O . CYS A 1 1091 ? -8.674 59.558 -10.907 1.00 89.69 1091 CYS A O 1
ATOM 8748 N N . ARG A 1 1092 ? -10.160 60.018 -9.284 1.00 89.94 1092 ARG A N 1
ATOM 8749 C CA . ARG A 1 1092 ? -10.613 61.310 -9.799 1.00 89.94 1092 ARG A CA 1
ATOM 8750 C C . ARG A 1 1092 ? -10.246 62.409 -8.815 1.00 89.94 1092 ARG A C 1
ATOM 8752 O O . ARG A 1 1092 ? -10.677 62.374 -7.667 1.00 89.94 1092 ARG A O 1
ATOM 8759 N N . MET A 1 1093 ? -9.474 63.386 -9.267 1.00 86.81 1093 MET A N 1
ATOM 8760 C CA . MET A 1 1093 ? -9.113 64.573 -8.494 1.00 86.81 1093 MET A CA 1
ATOM 8761 C C . MET A 1 1093 ? -9.896 65.763 -9.044 1.00 86.81 1093 MET A C 1
ATOM 8763 O O . MET A 1 1093 ? -9.735 66.098 -10.216 1.00 86.81 1093 MET A O 1
ATOM 8767 N N . GLU A 1 1094 ? -10.751 66.372 -8.220 1.00 87.19 1094 GLU A N 1
ATOM 8768 C CA . GLU A 1 1094 ? -11.614 67.494 -8.608 1.00 87.19 1094 GLU A CA 1
ATOM 8769 C C . GLU A 1 1094 ? -11.817 68.451 -7.420 1.00 87.19 1094 GLU A C 1
ATOM 8771 O O . GLU A 1 1094 ? -12.181 68.024 -6.320 1.00 87.19 1094 GLU A O 1
ATOM 8776 N N . ASN A 1 1095 ? -11.581 69.753 -7.631 1.00 81.50 1095 ASN A N 1
ATOM 8777 C CA . ASN A 1 1095 ? -11.861 70.830 -6.664 1.00 81.50 1095 ASN A CA 1
ATOM 8778 C C . ASN A 1 1095 ? -11.308 70.592 -5.239 1.00 81.50 1095 ASN A C 1
ATOM 8780 O O . ASN A 1 1095 ? -11.975 70.873 -4.243 1.00 81.50 1095 ASN A O 1
ATOM 8784 N N . GLY A 1 1096 ? -10.086 70.059 -5.128 1.00 78.00 1096 GLY A N 1
ATOM 8785 C CA . GLY A 1 1096 ? -9.437 69.785 -3.837 1.00 78.00 1096 GLY A CA 1
ATOM 8786 C C . GLY A 1 1096 ? -9.953 68.538 -3.107 1.00 78.00 1096 GLY A C 1
ATOM 8787 O O . GLY A 1 1096 ? -9.586 68.317 -1.956 1.00 78.00 1096 GLY A O 1
ATOM 8788 N N . SER A 1 1097 ? -10.779 67.718 -3.764 1.00 86.12 1097 SER A N 1
ATOM 8789 C CA . SER A 1 1097 ? -11.199 66.399 -3.287 1.00 86.12 1097 SER A CA 1
ATOM 8790 C C . SER A 1 1097 ? -10.652 65.289 -4.186 1.00 86.12 1097 SER A C 1
ATOM 8792 O O . SER A 1 1097 ? -10.475 65.481 -5.391 1.00 86.12 1097 SER A O 1
ATOM 8794 N N . THR A 1 1098 ? -10.374 64.124 -3.602 1.00 89.12 1098 THR A N 1
ATOM 8795 C CA . THR A 1 1098 ? -9.954 62.926 -4.344 1.00 89.12 1098 THR A CA 1
ATOM 8796 C C . THR A 1 1098 ? -10.985 61.825 -4.165 1.00 89.12 1098 THR A C 1
ATOM 8798 O O . THR A 1 1098 ? -11.284 61.436 -3.040 1.00 89.12 1098 THR A O 1
ATOM 8801 N N . THR A 1 1099 ? -11.523 61.314 -5.266 1.00 91.94 1099 THR A N 1
ATOM 8802 C CA . THR A 1 1099 ? -12.483 60.211 -5.291 1.00 91.94 1099 THR A CA 1
ATOM 8803 C C . THR A 1 1099 ? -11.826 58.954 -5.847 1.00 91.94 1099 THR A C 1
ATOM 8805 O O . THR A 1 1099 ? -11.298 58.972 -6.956 1.00 91.94 1099 THR A O 1
ATOM 8808 N N . TYR A 1 1100 ? -11.897 57.854 -5.106 1.00 91.75 1100 TYR A N 1
ATOM 8809 C CA . TYR A 1 1100 ? -11.493 56.522 -5.537 1.00 91.75 1100 TYR A CA 1
ATOM 8810 C C . TYR A 1 1100 ? -12.732 55.663 -5.751 1.00 91.75 1100 TYR A C 1
ATOM 8812 O O . TYR A 1 1100 ? -13.534 55.497 -4.840 1.00 91.75 1100 TYR A O 1
ATOM 8820 N N . VAL A 1 1101 ? -12.878 55.093 -6.938 1.00 93.81 1101 VAL A N 1
ATOM 8821 C CA . VAL A 1 1101 ? -13.957 54.166 -7.276 1.00 93.81 1101 VAL A CA 1
ATOM 8822 C C . VAL A 1 1101 ? -13.338 52.805 -7.539 1.00 93.81 1101 VAL A C 1
ATOM 8824 O O . VAL A 1 1101 ? -12.738 52.613 -8.591 1.00 93.81 1101 VAL A O 1
ATOM 8827 N N . LEU A 1 1102 ? -13.457 51.873 -6.595 1.00 90.69 1102 LEU A N 1
ATOM 8828 C CA . LEU A 1 1102 ? -13.040 50.479 -6.754 1.00 90.69 1102 LEU A CA 1
ATOM 8829 C C . LEU A 1 1102 ? -14.259 49.633 -7.125 1.00 90.69 1102 LEU A C 1
ATOM 8831 O O . LEU A 1 1102 ? -15.220 49.566 -6.368 1.00 90.69 1102 LEU A O 1
ATOM 8835 N N . VAL A 1 1103 ? -14.208 48.950 -8.260 1.00 89.75 1103 VAL A N 1
ATOM 8836 C CA . VAL A 1 1103 ? -15.234 48.013 -8.726 1.00 89.75 1103 VAL A CA 1
ATOM 8837 C C . VAL A 1 1103 ? -14.623 46.621 -8.760 1.00 89.75 1103 VAL A C 1
ATOM 8839 O O . VAL A 1 1103 ? -13.582 46.435 -9.376 1.00 89.75 1103 VAL A O 1
ATOM 8842 N N . THR A 1 1104 ? -15.252 45.642 -8.123 1.00 84.69 1104 THR A N 1
ATOM 8843 C CA . THR A 1 1104 ? -14.925 44.211 -8.211 1.00 84.69 1104 THR A CA 1
ATOM 8844 C C . THR A 1 1104 ? -16.178 43.439 -8.657 1.00 84.69 1104 THR A C 1
ATOM 8846 O O . THR A 1 1104 ? -17.267 44.018 -8.667 1.00 84.69 1104 THR A O 1
ATOM 8849 N N . PRO A 1 1105 ? -16.076 42.143 -9.012 1.00 78.44 1105 PRO A N 1
ATOM 8850 C CA . PRO A 1 1105 ? -17.257 41.318 -9.279 1.00 78.44 1105 PRO A CA 1
ATOM 8851 C C . PRO A 1 1105 ? -18.229 41.225 -8.093 1.00 78.44 1105 PRO A C 1
ATOM 8853 O O . PRO A 1 1105 ? -19.415 40.980 -8.286 1.00 78.44 1105 PRO A O 1
ATOM 8856 N N . GLU A 1 1106 ? -17.728 41.408 -6.872 1.00 81.50 1106 GLU A N 1
ATOM 8857 C CA . GLU A 1 1106 ? -18.481 41.198 -5.634 1.00 81.50 1106 GLU A CA 1
ATOM 8858 C C . GLU A 1 1106 ? -19.048 42.505 -5.063 1.00 81.50 1106 GLU A C 1
ATOM 8860 O O . GLU A 1 1106 ? -20.104 42.501 -4.427 1.00 81.50 1106 GLU A O 1
ATOM 8865 N N . TYR A 1 1107 ? -18.354 43.631 -5.260 1.00 89.31 1107 TYR A N 1
ATOM 8866 C CA . TYR A 1 1107 ? -18.723 44.911 -4.659 1.00 89.31 1107 TYR A CA 1
ATOM 8867 C C . TYR A 1 1107 ? -18.144 46.122 -5.402 1.00 89.31 1107 TYR A C 1
ATOM 8869 O O . TYR A 1 1107 ? -17.119 46.046 -6.079 1.00 89.31 1107 TYR A O 1
ATOM 8877 N N . LYS A 1 1108 ? -18.761 47.286 -5.199 1.00 94.69 1108 LYS A N 1
ATOM 8878 C CA . LYS A 1 1108 ? -18.264 48.600 -5.613 1.00 94.69 1108 LYS A CA 1
ATOM 8879 C C . LYS A 1 1108 ? -18.099 49.509 -4.398 1.00 94.69 1108 LYS A C 1
ATOM 8881 O O . LYS A 1 1108 ? -19.028 49.637 -3.609 1.00 94.69 1108 LYS A O 1
ATOM 8886 N N . LEU A 1 1109 ? -16.946 50.160 -4.271 1.00 95.62 1109 LEU A N 1
ATOM 8887 C CA . LEU A 1 1109 ? -16.646 51.161 -3.251 1.00 95.62 1109 LEU A CA 1
ATOM 8888 C C . LEU A 1 1109 ? -16.348 52.515 -3.906 1.00 95.62 1109 LEU A C 1
ATOM 8890 O O . LEU A 1 1109 ? -15.382 52.624 -4.656 1.00 95.62 1109 LEU A O 1
ATOM 8894 N N . ASP A 1 1110 ? -17.125 53.542 -3.567 1.00 95.00 1110 ASP A N 1
ATOM 8895 C CA . ASP A 1 1110 ? -16.805 54.944 -3.848 1.00 95.00 1110 ASP A CA 1
ATOM 8896 C C . ASP A 1 1110 ? -16.269 55.604 -2.563 1.00 95.00 1110 ASP A C 1
ATOM 8898 O O . ASP A 1 1110 ? -16.989 55.718 -1.573 1.00 95.00 1110 ASP A O 1
ATOM 8902 N N . LEU A 1 1111 ? -15.006 56.026 -2.557 1.00 94.75 1111 LEU A N 1
ATOM 8903 C CA . LEU A 1 1111 ? -14.326 56.687 -1.440 1.00 94.75 1111 LEU A CA 1
ATOM 8904 C C . LEU A 1 1111 ? -13.957 58.118 -1.839 1.00 94.75 1111 LEU A C 1
ATOM 8906 O O . LEU A 1 1111 ? -13.065 58.322 -2.655 1.00 94.75 1111 LEU A O 1
ATOM 8910 N N . VAL A 1 1112 ? -14.599 59.109 -1.233 1.00 94.12 1112 VAL A N 1
ATOM 8911 C CA . VAL A 1 1112 ? -14.336 60.537 -1.439 1.00 94.12 1112 VAL A CA 1
ATOM 8912 C C . VAL A 1 1112 ? -13.576 61.090 -0.239 1.00 94.12 1112 VAL A C 1
ATOM 8914 O O . VAL A 1 1112 ? -14.062 61.050 0.891 1.00 94.12 1112 VAL A O 1
ATOM 8917 N N . LEU A 1 1113 ? -12.394 61.640 -0.491 1.00 91.50 1113 LEU A N 1
ATOM 8918 C CA . LEU A 1 1113 ? -11.566 62.345 0.480 1.00 91.50 1113 LEU A CA 1
ATOM 8919 C C . LEU A 1 1113 ? -11.627 63.844 0.177 1.00 91.50 1113 LEU A C 1
ATOM 8921 O O . LEU A 1 1113 ? -10.999 64.319 -0.772 1.00 91.50 1113 LEU A O 1
ATOM 8925 N N . GLY A 1 1114 ? -12.414 64.582 0.955 1.00 87.94 1114 GLY A N 1
ATOM 8926 C CA . GLY A 1 1114 ? -12.420 66.042 0.957 1.00 87.94 1114 GLY A CA 1
ATOM 8927 C C . GLY A 1 1114 ? -11.434 66.605 1.984 1.00 87.94 1114 GLY A C 1
ATOM 8928 O O . GLY A 1 1114 ? -10.946 65.894 2.858 1.00 87.94 1114 GLY A O 1
ATOM 8929 N N . THR A 1 1115 ? -11.171 67.911 1.928 1.00 84.25 1115 THR A N 1
ATOM 8930 C CA . THR A 1 1115 ? -10.262 68.585 2.878 1.00 84.25 1115 THR A CA 1
ATOM 8931 C C . THR A 1 1115 ? -10.769 68.579 4.323 1.00 84.25 1115 THR A C 1
ATOM 8933 O O . THR A 1 1115 ? -9.977 68.689 5.254 1.00 84.25 1115 THR A O 1
ATOM 8936 N N . THR A 1 1116 ? -12.083 68.458 4.524 1.00 86.88 1116 THR A N 1
ATOM 8937 C CA . THR A 1 1116 ? -12.735 68.515 5.844 1.00 86.88 1116 THR A CA 1
ATOM 8938 C C . THR A 1 1116 ? -13.672 67.339 6.120 1.00 86.88 1116 THR A C 1
ATOM 8940 O O . THR A 1 1116 ? -14.307 67.302 7.177 1.00 86.88 1116 THR A O 1
ATOM 8943 N N . PHE A 1 1117 ? -13.780 66.380 5.194 1.00 90.31 1117 PHE A N 1
ATOM 8944 C CA . PHE A 1 1117 ? -14.682 65.237 5.321 1.00 90.31 1117 PHE A CA 1
ATOM 8945 C C . PHE A 1 1117 ? -14.185 64.012 4.548 1.00 90.31 1117 PHE A C 1
ATOM 8947 O O . PHE A 1 1117 ? -13.443 64.129 3.574 1.00 90.31 1117 PHE A O 1
ATOM 8954 N N . THR A 1 1118 ? -14.672 62.839 4.938 1.00 92.44 1118 THR A N 1
ATOM 8955 C CA . THR A 1 1118 ? -14.570 61.594 4.177 1.00 92.44 1118 THR A CA 1
ATOM 8956 C C . THR A 1 1118 ? -15.963 61.026 3.935 1.00 92.44 1118 THR A C 1
ATOM 8958 O O . THR A 1 1118 ? -16.842 61.104 4.793 1.00 92.44 1118 THR A O 1
ATOM 8961 N N . SER A 1 1119 ? -16.190 60.485 2.743 1.00 95.00 1119 SER A N 1
ATOM 8962 C CA . SER A 1 1119 ? -17.436 59.810 2.388 1.00 95.00 1119 SER A CA 1
ATOM 8963 C C . SER A 1 1119 ? -17.126 58.483 1.722 1.00 95.00 1119 SER A C 1
ATOM 8965 O O . SER A 1 1119 ? -16.276 58.410 0.844 1.00 95.00 1119 SER A O 1
ATOM 8967 N N . GLU A 1 1120 ? -17.842 57.443 2.108 1.00 96.50 1120 GLU A N 1
ATOM 8968 C CA . GLU A 1 1120 ? -17.647 56.077 1.646 1.00 96.50 1120 GLU A CA 1
ATOM 8969 C C . GLU A 1 1120 ? -18.985 55.477 1.284 1.00 96.50 1120 GLU A C 1
ATOM 8971 O O . GLU A 1 1120 ? -19.949 55.593 2.035 1.00 96.50 1120 GLU A O 1
ATOM 8976 N N . HIS A 1 1121 ? -19.043 54.833 0.133 1.00 96.31 1121 HIS A N 1
ATOM 8977 C CA . HIS A 1 1121 ? -20.252 54.217 -0.371 1.00 96.31 1121 HIS A CA 1
ATOM 8978 C C . HIS A 1 1121 ? -19.905 52.841 -0.932 1.00 96.31 1121 HIS A C 1
ATOM 8980 O O . HIS A 1 1121 ? -19.378 52.715 -2.035 1.00 96.31 1121 HIS A O 1
ATOM 8986 N N . LEU A 1 1122 ? -20.154 51.810 -0.130 1.00 94.94 1122 LEU A N 1
ATOM 8987 C CA . LEU A 1 1122 ? -19.991 50.406 -0.475 1.00 94.94 1122 LEU A CA 1
ATOM 8988 C C . LEU A 1 1122 ? -21.326 49.851 -0.973 1.00 94.94 1122 LEU A C 1
ATOM 8990 O O . LEU A 1 1122 ? -22.347 49.978 -0.306 1.00 94.94 1122 LEU A O 1
ATOM 8994 N N . SER A 1 1123 ? -21.313 49.195 -2.123 1.00 94.12 1123 SER A N 1
ATOM 8995 C CA . SER A 1 1123 ? -22.484 48.546 -2.706 1.00 94.12 1123 SER A CA 1
ATOM 8996 C C . SER A 1 1123 ? -22.147 47.128 -3.151 1.00 94.12 1123 SER A C 1
ATOM 8998 O O . SER A 1 1123 ? -21.125 46.896 -3.791 1.00 94.12 1123 SER A O 1
ATOM 9000 N N . THR A 1 1124 ? -23.004 46.180 -2.804 1.00 92.00 1124 THR A N 1
ATOM 9001 C CA . THR A 1 1124 ? -23.045 44.800 -3.302 1.00 92.00 1124 THR A CA 1
ATOM 9002 C C . THR A 1 1124 ? -24.434 44.567 -3.918 1.00 92.00 1124 THR A C 1
ATOM 9004 O O . THR A 1 1124 ? -25.294 45.448 -3.807 1.00 92.00 1124 THR A O 1
ATOM 9007 N N . PRO A 1 1125 ? -24.716 43.412 -4.550 1.00 86.62 1125 PRO A N 1
ATOM 9008 C CA . PRO A 1 1125 ? -26.066 43.107 -5.034 1.00 86.62 1125 PRO A CA 1
ATOM 9009 C C . PRO A 1 1125 ? -27.156 43.170 -3.949 1.00 86.62 1125 PRO A C 1
ATOM 9011 O O . PRO A 1 1125 ? -28.318 43.410 -4.265 1.00 86.62 1125 PRO A O 1
ATOM 9014 N N . GLU A 1 1126 ? -26.787 42.977 -2.679 1.00 87.56 1126 GLU A N 1
ATOM 9015 C CA . GLU A 1 1126 ? -27.729 42.867 -1.558 1.00 87.56 1126 GLU A CA 1
ATOM 9016 C C . GLU A 1 1126 ? -27.554 43.962 -0.494 1.00 87.56 1126 GLU A C 1
ATOM 9018 O O . GLU A 1 1126 ? -28.441 44.160 0.330 1.00 87.56 1126 GLU A O 1
ATOM 9023 N N . ILE A 1 1127 ? -26.431 44.684 -0.474 1.00 91.00 1127 ILE A N 1
ATOM 9024 C CA . ILE A 1 1127 ? -26.106 45.628 0.601 1.00 91.00 1127 ILE A CA 1
ATOM 9025 C C . ILE A 1 1127 ? -25.654 46.959 0.014 1.00 91.00 1127 ILE A C 1
ATOM 9027 O O . ILE A 1 1127 ? -24.723 47.009 -0.783 1.00 91.00 1127 ILE A O 1
ATOM 9031 N N . VAL A 1 1128 ? -26.245 48.056 0.484 1.00 94.81 1128 VAL A N 1
ATOM 9032 C CA . VAL A 1 1128 ? -25.739 49.414 0.260 1.00 94.81 1128 VAL A CA 1
ATOM 9033 C C . VAL A 1 1128 ? -25.380 50.022 1.608 1.00 94.81 1128 VAL A C 1
ATOM 9035 O O . VAL A 1 1128 ? -26.252 50.242 2.448 1.00 94.81 1128 VAL A O 1
ATOM 9038 N N . TYR A 1 1129 ? -24.095 50.283 1.823 1.00 96.81 1129 TYR A N 1
ATOM 9039 C CA . TYR A 1 1129 ? -23.557 50.835 3.057 1.00 96.81 1129 TYR A CA 1
ATOM 9040 C C . TYR A 1 1129 ? -22.808 52.139 2.794 1.00 96.81 1129 TYR A C 1
ATOM 9042 O O . TYR A 1 1129 ? -21.859 52.192 2.017 1.00 96.81 1129 TYR A O 1
ATOM 9050 N N . PHE A 1 1130 ? -23.242 53.203 3.455 1.00 96.50 1130 PHE A N 1
ATOM 9051 C CA . PHE A 1 1130 ? -22.723 54.552 3.310 1.00 96.50 1130 PHE A CA 1
ATOM 9052 C C . PHE A 1 1130 ? -22.193 55.061 4.645 1.00 96.50 1130 PHE A C 1
ATOM 9054 O O . PHE A 1 1130 ? -22.894 54.979 5.652 1.00 96.50 1130 PHE A O 1
ATOM 9061 N N . VAL A 1 1131 ? -20.995 55.638 4.645 1.00 96.06 1131 VAL A N 1
ATOM 9062 C CA . VAL A 1 1131 ? -20.388 56.277 5.814 1.00 96.06 1131 VAL A CA 1
ATOM 9063 C C . VAL A 1 1131 ? -19.908 57.665 5.424 1.00 96.06 1131 VAL A C 1
ATOM 9065 O O . VAL A 1 1131 ? -19.106 57.818 4.513 1.00 96.06 1131 VAL A O 1
ATOM 9068 N N . PHE A 1 1132 ? -20.368 58.687 6.130 1.00 95.88 1132 PHE A N 1
ATOM 9069 C CA . PHE A 1 1132 ? -19.872 60.051 6.009 1.00 95.88 1132 PHE A CA 1
ATOM 9070 C C . PHE A 1 1132 ? -19.289 60.494 7.343 1.00 95.88 1132 PHE A C 1
ATOM 9072 O O . PHE A 1 1132 ? -19.946 60.350 8.371 1.00 95.88 1132 PHE A O 1
ATOM 9079 N N . THR A 1 1133 ? -18.089 61.062 7.332 1.00 92.69 1133 THR A N 1
ATOM 9080 C CA . THR A 1 1133 ? -17.413 61.551 8.535 1.00 92.69 1133 THR A CA 1
ATOM 9081 C C . THR A 1 1133 ? -16.837 62.940 8.291 1.00 92.69 1133 THR A C 1
ATOM 9083 O O . THR A 1 1133 ? -16.145 63.167 7.305 1.00 92.69 1133 THR A O 1
ATOM 9086 N N . ASN A 1 1134 ? -17.079 63.874 9.206 1.00 92.38 1134 ASN A N 1
ATOM 9087 C CA . ASN A 1 1134 ? -16.365 65.149 9.296 1.00 92.38 1134 ASN A CA 1
ATOM 9088 C C . ASN A 1 1134 ? -15.945 65.411 10.756 1.00 92.38 1134 ASN A C 1
ATOM 9090 O O . ASN A 1 1134 ? -16.098 64.544 11.616 1.00 92.38 1134 ASN A O 1
ATOM 9094 N N . SER A 1 1135 ? -15.415 66.599 11.060 1.00 86.81 1135 SER A N 1
ATOM 9095 C CA . SER A 1 1135 ? -14.901 66.921 12.402 1.00 86.81 1135 SER A CA 1
ATOM 9096 C C . SER A 1 1135 ? -15.946 66.914 13.528 1.00 86.81 1135 SER A C 1
ATOM 9098 O O . SER A 1 1135 ? -15.564 66.849 14.695 1.00 86.81 1135 SER A O 1
ATOM 9100 N N . SER A 1 1136 ? -17.244 66.988 13.221 1.00 86.94 1136 SER A N 1
ATOM 9101 C CA . SER A 1 1136 ? -18.318 67.083 14.223 1.00 86.94 1136 SER A CA 1
ATOM 9102 C C . SER A 1 1136 ? -19.373 65.978 14.128 1.00 86.94 1136 SER A C 1
ATOM 9104 O O . SER A 1 1136 ? -20.157 65.812 15.069 1.00 86.94 1136 SER A O 1
ATOM 9106 N N . THR A 1 1137 ? -19.409 65.243 13.012 1.00 91.25 1137 THR A N 1
ATOM 9107 C CA . THR A 1 1137 ? -20.521 64.367 12.634 1.00 91.25 1137 THR A CA 1
ATOM 9108 C C . THR A 1 1137 ? -20.040 63.092 11.938 1.00 91.25 1137 THR A C 1
ATOM 9110 O O . THR A 1 1137 ? -19.234 63.152 11.008 1.00 91.25 1137 THR A O 1
ATOM 9113 N N . THR A 1 1138 ? -20.603 61.945 12.328 1.00 94.19 1138 THR A N 1
ATOM 9114 C CA . THR A 1 1138 ? -20.499 60.671 11.597 1.00 94.19 1138 THR A CA 1
ATOM 9115 C C . THR A 1 1138 ? -21.896 60.164 11.258 1.00 94.19 1138 THR A C 1
ATOM 9117 O O . THR A 1 1138 ? -22.727 60.029 12.150 1.00 94.19 1138 THR A O 1
ATOM 9120 N N . ILE A 1 1139 ? -22.167 59.871 9.989 1.00 94.44 1139 ILE A N 1
ATOM 9121 C CA . ILE A 1 1139 ? -23.444 59.329 9.517 1.00 94.44 1139 ILE A CA 1
ATOM 9122 C C . ILE A 1 1139 ? -23.177 57.991 8.835 1.00 94.44 1139 ILE A C 1
ATOM 9124 O O . ILE A 1 1139 ? -22.526 57.951 7.797 1.00 94.44 1139 ILE A O 1
ATOM 9128 N N . GLU A 1 1140 ? -23.726 56.913 9.379 1.00 96.56 1140 GLU A N 1
ATOM 9129 C CA . GLU A 1 1140 ? -23.751 55.589 8.763 1.00 96.56 1140 GLU A CA 1
ATOM 9130 C C . GLU A 1 1140 ? -25.167 55.292 8.255 1.00 96.56 1140 GLU A C 1
ATOM 9132 O O . GLU A 1 1140 ? -26.151 55.524 8.961 1.00 96.56 1140 GLU A O 1
ATOM 9137 N N . ARG A 1 1141 ? -25.297 54.776 7.033 1.00 96.50 1141 ARG A N 1
ATOM 9138 C CA . ARG A 1 1141 ? -26.569 54.307 6.470 1.00 96.50 1141 ARG A CA 1
ATOM 9139 C C . ARG A 1 1141 ? -26.373 52.941 5.834 1.00 96.50 1141 ARG A C 1
ATOM 9141 O O . ARG A 1 1141 ? -25.544 52.801 4.947 1.00 96.50 1141 ARG A O 1
ATOM 9148 N N . LEU A 1 1142 ? -27.156 51.961 6.254 1.00 96.00 1142 LEU A N 1
ATOM 9149 C CA . LEU A 1 1142 ? -27.220 50.624 5.680 1.00 96.00 1142 LEU A CA 1
ATOM 9150 C C . LEU A 1 1142 ? -28.604 50.419 5.062 1.00 96.00 1142 LEU A C 1
ATOM 9152 O O . LEU A 1 1142 ? -29.608 50.726 5.699 1.00 96.00 1142 LEU A O 1
ATOM 9156 N N . THR A 1 1143 ? -28.663 49.895 3.843 1.00 94.38 1143 THR A N 1
ATOM 9157 C CA . THR A 1 1143 ? -29.900 49.452 3.187 1.00 94.38 1143 THR A CA 1
ATOM 9158 C C . THR A 1 1143 ? -29.702 48.041 2.650 1.00 94.38 1143 THR A C 1
ATOM 9160 O O . THR A 1 1143 ? -28.744 47.803 1.917 1.00 94.38 1143 THR A O 1
ATOM 9163 N N . THR A 1 1144 ? -30.599 47.124 3.010 1.00 92.88 1144 THR A N 1
ATOM 9164 C CA . THR A 1 1144 ? -30.600 45.713 2.583 1.00 92.88 1144 THR A CA 1
ATOM 9165 C C . THR A 1 1144 ? -32.040 45.265 2.278 1.00 92.88 1144 THR A C 1
ATOM 9167 O O . THR A 1 1144 ? -32.985 46.005 2.577 1.00 92.88 1144 THR A O 1
ATOM 9170 N N . PRO A 1 1145 ? -32.278 44.060 1.721 1.00 88.94 1145 PRO A N 1
ATOM 9171 C CA . PRO A 1 1145 ? -33.627 43.516 1.552 1.00 88.94 1145 PRO A CA 1
ATOM 9172 C C . PRO A 1 1145 ? -34.445 43.439 2.850 1.00 88.94 1145 PRO A C 1
ATOM 9174 O O . PRO A 1 1145 ? -35.671 43.347 2.799 1.00 88.94 1145 PRO A O 1
ATOM 9177 N N . PHE A 1 1146 ? -33.790 43.474 4.016 1.00 81.56 1146 PHE A N 1
ATOM 9178 C CA . PHE A 1 1146 ? -34.432 43.344 5.327 1.00 81.56 1146 PHE A CA 1
ATOM 9179 C C . PHE A 1 1146 ? -34.771 44.690 5.982 1.00 81.56 1146 PHE A C 1
ATOM 9181 O O . PHE A 1 1146 ? -35.395 44.707 7.050 1.00 81.56 1146 PHE A O 1
ATOM 9188 N N . GLY A 1 1147 ? -34.401 45.807 5.345 1.00 91.56 1147 GLY A N 1
ATOM 9189 C CA . GLY A 1 1147 ? -34.744 47.156 5.779 1.00 91.56 1147 GLY A CA 1
ATOM 9190 C C . GLY A 1 1147 ? -33.609 48.169 5.630 1.00 91.56 1147 GLY A C 1
ATOM 9191 O O . GLY A 1 1147 ? -32.657 47.974 4.879 1.00 91.56 1147 GLY A O 1
ATOM 9192 N N . SER A 1 1148 ? -33.714 49.275 6.361 1.00 91.06 1148 SER A N 1
ATOM 9193 C CA . SER A 1 1148 ? -32.695 50.322 6.407 1.00 91.06 1148 SER A CA 1
ATOM 9194 C C . SER A 1 1148 ? -32.358 50.716 7.840 1.00 91.06 1148 SER A C 1
ATOM 9196 O O . SER A 1 1148 ? -33.256 50.859 8.672 1.00 91.06 1148 SER A O 1
ATOM 9198 N N . LEU A 1 1149 ? -31.082 50.968 8.104 1.00 95.81 1149 LEU A N 1
ATOM 9199 C CA . LEU A 1 1149 ? -30.566 51.469 9.372 1.00 95.81 1149 LEU A CA 1
ATOM 9200 C C . LEU A 1 1149 ? -29.785 52.756 9.112 1.00 95.81 1149 LEU A C 1
ATOM 9202 O O . LEU A 1 1149 ? -28.901 52.784 8.262 1.00 95.81 1149 LEU A O 1
ATOM 9206 N N . ARG A 1 1150 ? -30.087 53.823 9.851 1.00 95.12 1150 ARG A N 1
ATOM 9207 C CA . ARG A 1 1150 ? -29.314 55.067 9.865 1.00 95.12 1150 ARG A CA 1
ATOM 9208 C C . ARG A 1 1150 ? -28.813 55.319 11.277 1.00 95.12 1150 ARG A C 1
ATOM 9210 O O . ARG A 1 1150 ? -29.604 55.354 12.211 1.00 95.12 1150 ARG A O 1
ATOM 9217 N N . LYS A 1 1151 ? -27.512 55.533 11.422 1.00 92.50 1151 LYS A N 1
ATOM 9218 C CA . LYS A 1 1151 ? -26.867 55.888 12.683 1.00 92.50 1151 LYS A CA 1
ATOM 9219 C C . LYS A 1 1151 ? -26.137 57.208 12.506 1.00 92.50 1151 LYS A C 1
ATOM 9221 O O . LYS A 1 1151 ? -25.232 57.308 11.688 1.00 92.50 1151 LYS A O 1
ATOM 9226 N N . GLU A 1 1152 ? -26.535 58.221 13.256 1.00 93.25 1152 GLU A N 1
ATOM 9227 C CA . GLU A 1 1152 ? -25.942 59.552 13.210 1.00 93.25 1152 GLU A CA 1
ATOM 9228 C C . GLU A 1 1152 ? -25.336 59.887 14.567 1.00 93.25 1152 GLU A C 1
ATOM 9230 O O . GLU A 1 1152 ? -25.993 59.797 15.599 1.00 93.25 1152 GLU A O 1
ATOM 9235 N N . LYS A 1 1153 ? -24.052 60.238 14.571 1.00 90.75 1153 LYS A N 1
ATOM 9236 C CA . LYS A 1 1153 ? -23.320 60.673 15.752 1.00 90.75 1153 LYS A CA 1
ATOM 9237 C C . LYS A 1 1153 ? -22.958 62.138 15.582 1.00 90.75 1153 LYS A C 1
ATOM 9239 O O . LYS A 1 1153 ? -22.089 62.444 14.772 1.00 90.75 1153 LYS A O 1
ATOM 9244 N N . LEU A 1 1154 ? -23.584 63.022 16.352 1.00 87.88 1154 LEU A N 1
ATOM 9245 C CA . LEU A 1 1154 ? -23.360 64.467 16.290 1.00 87.88 1154 LEU A CA 1
ATOM 9246 C C . LEU A 1 1154 ? -22.902 64.963 17.663 1.00 87.88 1154 LEU A C 1
ATOM 9248 O O . LEU A 1 1154 ? -23.609 64.798 18.657 1.00 87.88 1154 LEU A O 1
ATOM 9252 N N . LEU A 1 1155 ? -21.682 65.509 17.738 1.00 81.75 1155 LEU A N 1
ATOM 9253 C CA . LEU A 1 1155 ? -21.071 66.007 18.985 1.00 81.75 1155 LEU A CA 1
ATOM 9254 C C . LEU A 1 1155 ? -21.113 65.004 20.163 1.00 81.75 1155 LEU A C 1
ATOM 9256 O O . LEU A 1 1155 ? -21.247 65.387 21.321 1.00 81.75 1155 LEU A O 1
ATOM 9260 N N . GLY A 1 1156 ? -20.999 63.705 19.868 1.00 74.62 1156 GLY A N 1
ATOM 9261 C CA . GLY A 1 1156 ? -20.978 62.630 20.870 1.00 74.62 1156 GLY A CA 1
ATOM 9262 C C . GLY A 1 1156 ? -22.331 61.972 21.158 1.00 74.62 1156 GLY A C 1
ATOM 9263 O O . GLY A 1 1156 ? -22.338 60.849 21.658 1.00 74.62 1156 GLY A O 1
ATOM 9264 N N . ASN A 1 1157 ? -23.450 62.588 20.769 1.00 76.69 1157 ASN A N 1
ATOM 9265 C CA . ASN A 1 1157 ? -24.775 61.974 20.871 1.00 76.69 1157 ASN A CA 1
ATOM 9266 C C . ASN A 1 1157 ? -25.030 61.061 19.671 1.00 76.69 1157 ASN A C 1
ATOM 9268 O O . ASN A 1 1157 ? -24.733 61.452 18.545 1.00 76.69 1157 ASN A O 1
ATOM 9272 N N . VAL A 1 1158 ? -25.563 59.860 19.911 1.00 88.25 1158 VAL A N 1
ATOM 9273 C CA . VAL A 1 1158 ? -25.853 58.858 18.874 1.00 88.25 1158 VAL A CA 1
ATOM 9274 C C . VAL A 1 1158 ? -27.361 58.706 18.724 1.00 88.25 1158 VAL A C 1
ATOM 9276 O O . VAL A 1 1158 ? -28.040 58.317 19.670 1.00 88.25 1158 VAL A O 1
ATOM 9279 N N . GLU A 1 1159 ? -27.866 58.963 17.526 1.00 88.75 1159 GLU A N 1
ATOM 9280 C CA . GLU A 1 1159 ? -29.246 58.712 17.124 1.00 88.75 1159 GLU A CA 1
ATOM 9281 C C . GLU A 1 1159 ? -29.276 57.531 16.143 1.00 88.75 1159 GLU A C 1
ATOM 9283 O O . GLU A 1 1159 ? -28.476 57.474 15.205 1.00 88.75 1159 GLU A O 1
ATOM 9288 N N . ILE A 1 1160 ? -30.160 56.556 16.381 1.00 90.56 1160 ILE A N 1
ATOM 9289 C CA . ILE A 1 1160 ? -30.307 55.362 15.538 1.00 90.56 1160 ILE A CA 1
ATOM 9290 C C . ILE A 1 1160 ? -31.758 55.270 15.066 1.00 90.56 1160 ILE A C 1
ATOM 9292 O O . ILE A 1 1160 ? -32.674 55.124 15.871 1.00 90.56 1160 ILE A O 1
ATOM 9296 N N . GLU A 1 1161 ? -31.958 55.317 13.754 1.00 90.75 1161 GLU A N 1
ATOM 9297 C CA . GLU A 1 1161 ? -33.240 55.110 13.089 1.00 90.75 1161 GLU A CA 1
ATOM 9298 C C . GLU A 1 1161 ? -33.204 53.755 12.365 1.00 90.75 1161 GLU A C 1
ATOM 9300 O O . GLU A 1 1161 ? -32.401 53.551 11.452 1.00 90.75 1161 GLU A O 1
ATOM 9305 N N . ILE A 1 1162 ? -34.070 52.816 12.762 1.00 89.94 1162 ILE A N 1
ATOM 9306 C CA . ILE A 1 1162 ? -34.176 51.477 12.159 1.00 89.94 1162 ILE A CA 1
ATOM 9307 C C . ILE A 1 1162 ? -35.561 51.319 11.531 1.00 89.94 1162 ILE A C 1
ATOM 9309 O O . ILE A 1 1162 ? -36.579 51.520 12.192 1.00 89.94 1162 ILE A O 1
ATOM 9313 N N . LYS A 1 1163 ? -35.606 50.911 10.261 1.00 86.56 1163 LYS A N 1
ATOM 9314 C CA . LYS A 1 1163 ? -36.831 50.551 9.534 1.00 86.56 1163 LYS A CA 1
ATOM 9315 C C . LYS A 1 1163 ? -36.675 49.141 8.976 1.00 86.56 1163 LYS A C 1
ATOM 9317 O O . LYS A 1 1163 ? -35.983 48.969 7.982 1.00 86.56 1163 LYS A O 1
ATOM 9322 N N . GLY A 1 1164 ? -37.302 48.145 9.600 1.00 88.50 1164 GLY A N 1
ATOM 9323 C CA . GLY A 1 1164 ? -37.202 46.733 9.204 1.00 88.50 1164 GLY A CA 1
ATOM 9324 C C . GLY A 1 1164 ? -36.788 45.826 10.364 1.00 88.50 1164 GLY A C 1
ATOM 9325 O O . GLY A 1 1164 ? -37.066 46.133 11.522 1.00 88.50 1164 GLY A O 1
ATOM 9326 N N . ASN A 1 1165 ? -36.136 44.699 10.065 1.00 86.81 1165 ASN A N 1
ATOM 9327 C CA . ASN A 1 1165 ? -35.689 43.748 11.088 1.00 86.81 1165 ASN A CA 1
ATOM 9328 C C . ASN A 1 1165 ? -34.374 44.213 11.739 1.00 86.81 1165 ASN A C 1
ATOM 9330 O O . ASN A 1 1165 ? -33.295 43.987 11.194 1.00 86.81 1165 ASN A O 1
ATOM 9334 N N . GLY A 1 1166 ? -34.469 44.842 12.914 1.00 81.81 1166 GLY A N 1
ATOM 9335 C CA . GLY A 1 1166 ? -33.326 45.452 13.604 1.00 81.81 1166 GLY A CA 1
ATOM 9336 C C . GLY A 1 1166 ? -32.167 44.498 13.898 1.00 81.81 1166 GLY A C 1
ATOM 9337 O O . GLY A 1 1166 ? -31.033 44.820 13.563 1.00 81.81 1166 GLY A O 1
ATOM 9338 N N . THR A 1 1167 ? -32.431 43.300 14.428 1.00 79.88 1167 THR A N 1
ATOM 9339 C CA . THR A 1 1167 ? -31.372 42.328 14.763 1.00 79.88 1167 THR A CA 1
ATOM 9340 C C . THR A 1 1167 ? -30.611 41.860 13.523 1.00 79.88 1167 THR A C 1
ATOM 9342 O O . THR A 1 1167 ? -29.394 41.694 13.557 1.00 79.88 1167 THR A O 1
ATOM 9345 N N . LYS A 1 1168 ? -31.319 41.668 12.403 1.00 79.44 1168 LYS A N 1
ATOM 9346 C CA . LYS A 1 1168 ? -30.683 41.266 11.146 1.00 79.44 1168 LYS A CA 1
ATOM 9347 C C . LYS A 1 1168 ? -29.878 42.408 10.523 1.00 79.44 1168 LYS A C 1
ATOM 9349 O O . LYS A 1 1168 ? -28.763 42.181 10.066 1.00 79.44 1168 LYS A O 1
ATOM 9354 N N . LEU A 1 1169 ? -30.405 43.631 10.582 1.00 86.81 1169 LEU A N 1
ATOM 9355 C CA . LEU A 1 1169 ? -29.718 44.833 10.106 1.00 86.81 1169 LEU A CA 1
ATOM 9356 C C . LEU A 1 1169 ? -28.446 45.140 10.911 1.00 86.81 1169 LEU A C 1
ATOM 9358 O O . LEU A 1 1169 ? -27.471 45.605 10.334 1.00 86.81 1169 LEU A O 1
ATOM 9362 N N . GLU A 1 1170 ? -28.414 44.856 12.214 1.00 85.62 1170 GLU A N 1
ATOM 9363 C CA . GLU A 1 1170 ? -27.199 44.996 13.031 1.00 85.62 1170 GLU A CA 1
ATOM 9364 C C . GLU A 1 1170 ? -26.109 43.984 12.644 1.00 85.62 1170 GLU A C 1
ATOM 9366 O O . GLU A 1 1170 ? -24.936 44.348 12.553 1.00 85.62 1170 GLU A O 1
ATOM 9371 N N . LEU A 1 1171 ? -26.480 42.732 12.356 1.00 83.75 1171 LEU A N 1
ATOM 9372 C CA . LEU A 1 1171 ? -25.531 41.719 11.883 1.00 83.75 1171 LEU A CA 1
ATOM 9373 C C . LEU A 1 1171 ? -24.962 42.084 10.501 1.00 83.75 1171 LEU A C 1
ATOM 9375 O O . LEU A 1 1171 ? -23.751 42.014 10.284 1.00 83.75 1171 LEU A O 1
ATOM 9379 N N . GLU A 1 1172 ? -25.829 42.516 9.583 1.00 89.88 1172 GLU A N 1
ATOM 9380 C CA . GLU A 1 1172 ? -25.435 42.959 8.241 1.00 89.88 1172 GLU A CA 1
ATOM 9381 C C . GLU A 1 1172 ? -24.596 44.241 8.282 1.00 89.88 1172 GLU A C 1
ATOM 9383 O O . GLU A 1 1172 ? -23.684 44.396 7.471 1.00 89.88 1172 GLU A O 1
ATOM 9388 N N . LEU A 1 1173 ? -24.829 45.124 9.260 1.00 92.94 1173 LEU A N 1
ATOM 9389 C CA . LEU A 1 1173 ? -23.991 46.298 9.503 1.00 92.94 1173 LEU A CA 1
ATOM 9390 C C . LEU A 1 1173 ? -22.556 45.897 9.862 1.00 92.94 1173 LEU A C 1
ATOM 9392 O O . LEU A 1 1173 ? -21.607 46.454 9.312 1.00 92.94 1173 LEU A O 1
ATOM 9396 N N . GLU A 1 1174 ? -22.371 44.921 10.754 1.00 90.62 1174 GLU A N 1
ATOM 9397 C CA . GLU A 1 1174 ? -21.033 44.443 11.125 1.00 90.62 1174 GLU A CA 1
ATOM 9398 C C . GLU A 1 1174 ? -20.333 43.720 9.966 1.00 90.62 1174 GLU A C 1
ATOM 9400 O O . GLU A 1 1174 ? -19.130 43.899 9.750 1.00 90.62 1174 GLU A O 1
ATOM 9405 N N . GLN A 1 1175 ? -21.079 42.966 9.155 1.00 87.00 1175 GLN A N 1
ATOM 9406 C CA . GLN A 1 1175 ? -20.550 42.373 7.927 1.00 87.00 1175 GLN A CA 1
ATOM 9407 C C . GLN A 1 1175 ? -20.132 43.448 6.912 1.00 87.00 1175 GLN A C 1
ATOM 9409 O O . GLN A 1 1175 ? -19.025 43.383 6.371 1.00 87.00 1175 GLN A O 1
ATOM 9414 N N . ALA A 1 1176 ? -20.968 44.467 6.696 1.00 90.69 1176 ALA A N 1
ATOM 9415 C CA . ALA A 1 1176 ? -20.678 45.583 5.801 1.00 90.69 1176 ALA A CA 1
ATOM 9416 C C . ALA A 1 1176 ? -19.443 46.375 6.255 1.00 90.69 1176 ALA A C 1
ATOM 9418 O O . ALA A 1 1176 ? -18.612 46.730 5.422 1.00 90.69 1176 ALA A O 1
ATOM 9419 N N . LYS A 1 1177 ? -19.253 46.583 7.566 1.00 93.31 1177 LYS A N 1
ATOM 9420 C CA . LYS A 1 1177 ? -18.042 47.214 8.124 1.00 93.31 1177 LYS A CA 1
ATOM 9421 C C . LYS A 1 1177 ? -16.778 46.397 7.876 1.00 93.31 1177 LYS A C 1
ATOM 9423 O O . LYS A 1 1177 ? -15.756 46.968 7.498 1.00 93.31 1177 LYS A O 1
ATOM 9428 N N . ARG A 1 1178 ? -16.828 45.072 8.062 1.00 87.06 1178 ARG A N 1
ATOM 9429 C CA . ARG A 1 1178 ? -15.685 44.186 7.764 1.00 87.06 1178 ARG A CA 1
ATOM 9430 C C . ARG A 1 1178 ? -15.326 44.231 6.281 1.00 87.06 1178 ARG A C 1
ATOM 9432 O O . ARG A 1 1178 ? -14.151 44.364 5.943 1.00 87.06 1178 ARG A O 1
ATOM 9439 N N . LEU A 1 1179 ? -16.332 44.177 5.408 1.00 83.56 1179 LEU A N 1
ATOM 9440 C CA . LEU A 1 1179 ? -16.134 44.264 3.962 1.00 83.56 1179 LEU A CA 1
ATOM 9441 C C . LEU A 1 1179 ? -15.589 45.638 3.547 1.00 83.56 1179 LEU A C 1
ATOM 9443 O O . LEU A 1 1179 ? -14.655 45.710 2.752 1.00 83.56 1179 LEU A O 1
ATOM 9447 N N . LEU A 1 1180 ? -16.103 46.721 4.136 1.00 91.25 1180 LEU A N 1
ATOM 9448 C CA . LEU A 1 1180 ? -15.609 48.082 3.926 1.00 91.25 1180 LEU A CA 1
ATOM 9449 C C . LEU A 1 1180 ? -14.143 48.226 4.350 1.00 91.25 1180 LEU A C 1
ATOM 9451 O O . LEU A 1 1180 ? -13.361 48.838 3.626 1.00 91.25 1180 LEU A O 1
ATOM 9455 N N . LEU A 1 1181 ? -13.742 47.640 5.483 1.00 87.56 1181 LEU A N 1
ATOM 9456 C CA . LEU A 1 1181 ? -12.350 47.650 5.939 1.00 87.56 1181 LEU A CA 1
ATOM 9457 C C . LEU A 1 1181 ? -11.422 46.941 4.942 1.00 87.56 1181 LEU A C 1
ATOM 9459 O O . LEU A 1 1181 ? -10.388 47.490 4.566 1.00 87.56 1181 LEU A O 1
ATOM 9463 N N . LEU A 1 1182 ? -11.816 45.760 4.460 1.00 80.75 1182 LEU A N 1
ATOM 9464 C CA . LEU A 1 1182 ? -11.059 45.019 3.449 1.00 80.75 1182 LEU A CA 1
ATOM 9465 C C . LEU A 1 1182 ? -10.962 45.805 2.129 1.00 80.75 1182 LEU A C 1
ATOM 9467 O O . LEU A 1 1182 ? -9.888 45.926 1.535 1.00 80.75 1182 LEU A O 1
ATOM 9471 N N . ALA A 1 1183 ? -12.080 46.389 1.690 1.00 84.88 1183 ALA A N 1
ATOM 9472 C CA . ALA A 1 1183 ? -12.147 47.201 0.484 1.00 84.88 1183 ALA A CA 1
ATOM 9473 C C . ALA A 1 1183 ? -11.281 48.469 0.594 1.00 84.88 1183 ALA A C 1
ATOM 9475 O O . ALA A 1 1183 ? -10.626 48.836 -0.384 1.00 84.88 1183 ALA A O 1
ATOM 9476 N N . ARG A 1 1184 ? -11.210 49.102 1.774 1.00 84.56 1184 ARG A N 1
ATOM 9477 C CA . ARG A 1 1184 ? -10.321 50.242 2.061 1.00 84.56 1184 ARG A CA 1
ATOM 9478 C C . ARG A 1 1184 ? -8.851 49.868 1.919 1.00 84.56 1184 ARG A C 1
ATOM 9480 O O . ARG A 1 1184 ? -8.130 50.567 1.215 1.00 84.56 1184 ARG A O 1
ATOM 9487 N N . GLU A 1 1185 ? -8.406 48.780 2.545 1.00 81.44 1185 GLU A N 1
ATOM 9488 C CA . GLU A 1 1185 ? -7.001 48.350 2.469 1.00 81.44 1185 GLU A CA 1
ATOM 9489 C C . GLU A 1 1185 ? -6.597 48.007 1.029 1.00 81.44 1185 GLU A C 1
ATOM 9491 O O . GLU A 1 1185 ? -5.554 48.450 0.544 1.00 81.44 1185 GLU A O 1
ATOM 9496 N N . LYS A 1 1186 ? -7.486 47.336 0.286 1.00 79.56 1186 LYS A N 1
ATOM 9497 C CA . LYS A 1 1186 ? -7.276 47.063 -1.141 1.00 79.56 1186 LYS A CA 1
ATOM 9498 C C . LYS A 1 1186 ? -7.230 48.348 -1.974 1.00 79.56 1186 LYS A C 1
ATOM 9500 O O . LYS A 1 1186 ? -6.364 48.490 -2.835 1.00 79.56 1186 LYS A O 1
ATOM 9505 N N . THR A 1 1187 ? -8.116 49.307 -1.695 1.00 84.75 1187 THR A N 1
ATOM 9506 C CA . THR A 1 1187 ? -8.131 50.613 -2.375 1.00 84.75 1187 THR A CA 1
ATOM 9507 C C . THR A 1 1187 ? -6.856 51.399 -2.090 1.00 84.75 1187 THR A C 1
ATOM 9509 O O . THR A 1 1187 ? -6.288 51.944 -3.026 1.00 84.75 1187 THR A O 1
ATOM 9512 N N . LYS A 1 1188 ? -6.348 51.413 -0.848 1.00 79.81 1188 LYS A N 1
ATOM 9513 C CA . LYS A 1 1188 ? -5.076 52.073 -0.495 1.00 79.81 1188 LYS A CA 1
ATOM 9514 C C . LYS A 1 1188 ? -3.892 51.478 -1.256 1.00 79.81 1188 LYS A C 1
ATOM 9516 O O . LYS A 1 1188 ? -3.114 52.229 -1.840 1.00 79.81 1188 LYS A O 1
ATOM 9521 N N . ALA A 1 1189 ? -3.774 50.148 -1.276 1.00 73.12 1189 ALA A N 1
ATOM 9522 C CA . ALA A 1 1189 ? -2.693 49.459 -1.980 1.00 73.12 1189 ALA A CA 1
ATOM 9523 C C . ALA A 1 1189 ? -2.705 49.767 -3.489 1.00 73.12 1189 ALA A C 1
ATOM 9525 O O . ALA A 1 1189 ? -1.670 50.079 -4.076 1.00 73.12 1189 ALA A O 1
ATOM 9526 N N . LEU A 1 1190 ? -3.890 49.746 -4.107 1.00 75.62 1190 LEU A N 1
ATOM 9527 C CA . LEU A 1 1190 ? -4.059 50.024 -5.535 1.00 75.62 1190 LEU A CA 1
ATOM 9528 C C . LEU A 1 1190 ? -3.913 51.515 -5.877 1.00 75.62 1190 LEU A C 1
ATOM 9530 O O . LEU A 1 1190 ? -3.308 51.857 -6.892 1.00 75.62 1190 LEU A O 1
ATOM 9534 N N . ALA A 1 1191 ? -4.417 52.408 -5.024 1.00 77.50 1191 ALA A N 1
ATOM 9535 C CA . ALA A 1 1191 ? -4.291 53.855 -5.179 1.00 77.50 1191 ALA A CA 1
ATOM 9536 C C . ALA A 1 1191 ? -2.829 54.310 -5.101 1.00 77.50 1191 ALA A C 1
ATOM 9538 O O . ALA A 1 1191 ? -2.405 55.126 -5.919 1.00 77.50 1191 ALA A O 1
ATOM 9539 N N . ALA A 1 1192 ? -2.042 53.739 -4.180 1.00 71.56 1192 ALA A N 1
ATOM 9540 C CA . ALA A 1 1192 ? -0.605 53.995 -4.086 1.00 71.56 1192 ALA A CA 1
ATOM 9541 C C . ALA A 1 1192 ? 0.130 53.622 -5.386 1.00 71.56 1192 ALA A C 1
ATOM 9543 O O . ALA A 1 1192 ? 1.041 54.329 -5.808 1.00 71.56 1192 ALA A O 1
ATOM 9544 N N . MET A 1 1193 ? -0.311 52.551 -6.055 1.00 68.88 1193 MET A N 1
ATOM 9545 C CA . MET A 1 1193 ? 0.239 52.105 -7.337 1.00 68.88 1193 MET A CA 1
ATOM 9546 C C . MET A 1 1193 ? -0.152 52.991 -8.529 1.00 68.88 1193 MET A C 1
ATOM 9548 O O . MET A 1 1193 ? 0.605 53.079 -9.495 1.00 68.88 1193 MET A O 1
ATOM 9552 N N . LEU A 1 1194 ? -1.344 53.597 -8.511 1.00 72.44 1194 LEU A N 1
ATOM 9553 C CA . LEU A 1 1194 ? -1.922 54.261 -9.686 1.00 72.44 1194 LEU A CA 1
ATOM 9554 C C . LEU A 1 1194 ? -1.860 55.780 -9.658 1.00 72.44 1194 LEU A C 1
ATOM 9556 O O . LEU A 1 1194 ? -1.621 56.378 -10.703 1.00 72.44 1194 LEU A O 1
ATOM 9560 N N . CYS A 1 1195 ? -2.049 56.402 -8.495 1.00 66.44 1195 CYS A N 1
ATOM 9561 C CA . CYS A 1 1195 ? -2.086 57.862 -8.382 1.00 66.44 1195 CYS A CA 1
ATOM 9562 C C . CYS A 1 1195 ? -0.724 58.458 -7.978 1.00 66.44 1195 CYS A C 1
ATOM 9564 O O . CYS A 1 1195 ? -0.618 59.672 -7.854 1.00 66.44 1195 CYS A O 1
ATOM 9566 N N . ASN A 1 1196 ? 0.316 57.621 -7.809 1.00 58.62 1196 ASN A N 1
ATOM 9567 C CA . ASN A 1 1196 ? 1.714 58.004 -7.549 1.00 58.62 1196 ASN A CA 1
ATOM 9568 C C . ASN A 1 1196 ? 1.869 59.110 -6.483 1.00 58.62 1196 ASN A C 1
ATOM 9570 O O . ASN A 1 1196 ? 2.691 60.018 -6.607 1.00 58.62 1196 ASN A O 1
ATOM 9574 N N . LEU A 1 1197 ? 1.063 59.036 -5.423 1.00 52.19 1197 LEU A N 1
ATOM 9575 C CA . LEU A 1 1197 ? 1.206 59.912 -4.269 1.00 52.19 1197 LEU A CA 1
ATOM 9576 C C . LEU A 1 1197 ? 2.378 59.401 -3.419 1.00 52.19 1197 LEU A C 1
ATOM 9578 O O . LEU A 1 1197 ? 2.400 58.216 -3.072 1.00 52.19 1197 LEU A O 1
ATOM 9582 N N . PRO A 1 1198 ? 3.362 60.247 -3.063 1.00 43.41 1198 PRO A N 1
ATOM 9583 C CA . PRO A 1 1198 ? 4.401 59.850 -2.128 1.00 43.41 1198 PRO A CA 1
ATOM 9584 C C . PRO A 1 1198 ? 3.734 59.432 -0.813 1.00 43.41 1198 PRO A C 1
ATOM 9586 O O . PRO A 1 1198 ? 2.934 60.171 -0.243 1.00 43.41 1198 PRO A O 1
ATOM 9589 N N . SER A 1 1199 ? 4.090 58.249 -0.314 1.00 45.19 1199 SER A N 1
ATOM 9590 C CA . SER A 1 1199 ? 3.516 57.579 0.866 1.00 45.19 1199 SER A CA 1
ATOM 9591 C C . SER A 1 1199 ? 3.523 58.389 2.178 1.00 45.19 1199 SER A C 1
ATOM 9593 O O . SER A 1 1199 ? 3.031 57.907 3.194 1.00 45.19 1199 SER A O 1
ATOM 9595 N N . ARG A 1 1200 ? 4.052 59.621 2.181 1.00 39.09 1200 ARG A N 1
ATOM 9596 C CA . ARG A 1 1200 ? 4.149 60.512 3.346 1.00 39.09 1200 ARG A CA 1
ATOM 9597 C C . ARG A 1 1200 ? 2.915 61.385 3.615 1.00 39.09 1200 ARG A C 1
ATOM 9599 O O . ARG A 1 1200 ? 2.803 61.862 4.737 1.00 39.09 1200 ARG A O 1
ATOM 9606 N N . GLU A 1 1201 ? 1.981 61.567 2.678 1.00 42.59 1201 GLU A N 1
ATOM 9607 C CA . GLU A 1 1201 ? 0.784 62.416 2.903 1.00 42.59 1201 GLU A CA 1
ATOM 9608 C C . GLU A 1 1201 ? -0.471 61.661 3.387 1.00 42.59 1201 GLU A C 1
ATOM 9610 O O . GLU A 1 1201 ? -1.493 62.274 3.676 1.00 42.59 1201 GLU A O 1
ATOM 9615 N N . LEU A 1 1202 ? -0.397 60.338 3.577 1.00 43.97 1202 LEU A N 1
ATOM 9616 C CA . LEU A 1 1202 ? -1.501 59.528 4.124 1.00 43.97 1202 LEU A CA 1
ATOM 9617 C C . LEU A 1 1202 ? -1.460 59.350 5.655 1.00 43.97 1202 LEU A C 1
ATOM 9619 O O . LEU A 1 1202 ? -2.196 58.527 6.199 1.00 43.97 1202 LEU A O 1
ATOM 9623 N N . HIS A 1 1203 ? -0.666 60.152 6.375 1.00 42.25 1203 HIS A N 1
ATOM 9624 C CA . HIS A 1 1203 ? -0.796 60.297 7.830 1.00 42.25 1203 HIS A CA 1
ATOM 9625 C C . HIS A 1 1203 ? -1.876 61.329 8.180 1.00 42.25 1203 HIS A C 1
ATOM 9627 O O . HIS A 1 1203 ? -1.608 62.391 8.735 1.00 42.25 1203 HIS A O 1
ATOM 9633 N N . ILE A 1 1204 ? -3.127 60.984 7.884 1.00 39.69 1204 ILE A N 1
ATOM 9634 C CA . ILE A 1 1204 ? -4.259 61.534 8.626 1.00 39.69 1204 ILE A CA 1
ATOM 9635 C C . ILE A 1 1204 ? -4.333 60.716 9.916 1.00 39.69 1204 ILE A C 1
ATOM 9637 O O . ILE A 1 1204 ? -4.491 59.497 9.870 1.00 39.69 1204 ILE A O 1
ATOM 9641 N N . SER A 1 1205 ? -4.159 61.357 11.071 1.00 36.06 1205 SER A N 1
ATOM 9642 C CA . SER A 1 1205 ? -4.507 60.753 12.356 1.00 36.06 1205 SER A CA 1
ATOM 9643 C C . SER A 1 1205 ? -6.021 60.547 12.380 1.00 36.06 1205 SER A C 1
ATOM 9645 O O . SER A 1 1205 ? -6.780 61.512 12.478 1.00 36.06 1205 SER A O 1
ATOM 9647 N N . TRP A 1 1206 ? -6.447 59.299 12.219 1.00 36.03 1206 TRP A N 1
ATOM 9648 C CA . TRP A 1 1206 ? -7.841 58.888 12.327 1.00 36.03 1206 TRP A CA 1
ATOM 9649 C C . TRP A 1 1206 ? -8.251 58.917 13.811 1.00 36.03 1206 TRP A C 1
ATOM 9651 O O . TRP A 1 1206 ? -7.499 58.367 14.620 1.00 36.03 1206 TRP A O 1
ATOM 9661 N N . PRO A 1 1207 ? -9.360 59.574 14.198 1.00 33.81 1207 PRO A N 1
ATOM 9662 C CA . PRO A 1 1207 ? -9.932 59.405 15.532 1.00 33.81 1207 PRO A CA 1
ATOM 9663 C C . PRO A 1 1207 ? -10.520 58.006 15.742 1.00 33.81 1207 PRO A C 1
ATOM 9665 O O . PRO A 1 1207 ? -10.959 57.383 14.745 1.00 33.81 1207 PRO A O 1
#

Secondary structure (DSSP, 8-state):
-----SSSSSSSSS-S------EEEEEEEHHHHEEEEEEETTSTT---TT-SEEEEE--SSSSS-EEEEEEEE--TTS-GGGEEEEEEEEEEEE-TT--SSSP-EEEEEEPTT----TTT--TTT-SEE---STT--EESEEEEEEEBSS--TTSEEEEE-HHHHTT-SEEEEEEEE-SS--S-EEEEE-SS-S-GGGS-EEEEEEEPP-------------PPP-----------------SSEEEEE-S-HHHHHHHHTSSS-EEE--TT-HHHHHHHHHHHHHH--SEEEEES---TT-SEEE-GGGGGGGS--SEEEEE-TT-HHHHHHHHHHHHHHTPEEEEGGGGGGTTT--SEEEESS----TT-EE--SHHHHHHHHHHHHHHTTPPB-EEEEEETTSGGGGGGGGSSSEEEEE---S-TT-GGGG--SSHHHHHHHTTHHHHHHHHHHHHHHHHHTT-B-TTHHHH--EEEEEESPPPEEEE-SS--TTT-SS-SEEEESHHHH-SSSSS---EEEEEE-S-HHHHHHHHHHHHH-----EEEEEE--SSSTTGGGS-TTSHHHHHHHHHHHHHHTT-EEEEEES---TT------HHHHHHHHHHHH-TTHHHHHHHH-HHHHHTEEGGGGGTSSSPEEPPBP-HHHHHHHHHH-SEEEEESEE-SSEEEETTEEEEHHHHHTT-SEEEE-SS-B--TTT-HHHHT--SEEEEESS----TTTHHHHHHHHHHTTBTSBHHHHHHHHGGG----TTS-SSHHHHHHHH--SHHHHHHHHHHHHEEEES-TT-BS-B--PPPP----EEETTEEEEEEEE----EEEEEEETTEEEEEEE-SS-SEEE--TTS--EEEEEEEEEEPTT-EEEEEEEEEEEEEEEEBPPP---TT-------SEESS-SEEEEEEE-TTS-EEEEEEE--EEEEEETTEEEEEEEEEEEEEEEE-SEEEEEEEE-S-EETTSPEEEEEEEEEEEEEEEEEEEE-SS-EEEEEEEEEEEEEEEEEEEE--SS-EEEEEEEEEE-SS-EEEEEEEEEEEEP---S--PPPEEEEEE-SSSEEEEEEE-SS-EEEEEEETTEEEEEEE-SS-EEEEEE-SSEEEEEEE-SS-EEEEEEESSEEEEEEEETTEEEEEEEETTEEEEEEEE-HHHHHHHHHHHHHHHHHHHHHHHHHHHHHS---TTTT-----

pLDDT: mean 81.05, std 16.09, range [29.28, 97.88]

Sequence (1207 aa):
MIYRVILFAALFLTLTTLRSNATMFIVVNSSQNAEDSYVNADHPSYRYGQSEELHVGGFYSGKYAKRVYIRYTIPQTIPLSSIIRAEFHIYVLQCPTCPISPLSIALHEVYSNASWNEYEITWDDQPCGTQQGNLGITGGCNASQLTASVCNEKNWCVFDITPLVKKDYVVNFVLVRQGEVDERWIVFCSRECVNSSLRHYVILTLEEPTSTTPITTSTTTSSLPIVTTSTLPSTTTLPKIGNRPLLMVNSNFYDVLAASVLPFPVLVYNYSNRFATQMFQDFITSYSPSSIIGINVNYYDVDLEIDRSDLYRLFPRNGFVVIDEKNRSIAIYAAFLAKYLEYGLLNSSQIEEFAPFEASIICTYDCNIPNATKLLSETQLLNYLLDRLRSLNFTVKEISLVNSARDYAALAPRRNSIPIVFYLPKDERNPNSYRGVSLEEVNEENGISRARERIAELINSLRDERIFDKSYLFDETFYLTIFGMPFGVVEDPLNETLANLDGDVLFTDDLYGDVNNDGFIDLAIGRFCCSPELVSLQLSNVENWKGTKSVGIYASYRSAEGQEFLAPQGSMMSGLLSELHFRLAGFEVKRFVERRTKHLNLSCDFSLFERLLELLRNPLHSLEVLSIGYRTIVETDWLSLTSVCPPTPLPELSIPAMLSGFQAHGMNLYFGLGNETHVYWVNFSVDASELMRKSSIVIFDHPLSVYPLTSKFVELNPFLLIGSSGITHDYFALLPLKNFLRCLPSSRSVGSCLKEIKFYSLSSREKLEGLAGIISDIFLGEKSLAAKKEGIERLLFGDPSLKVDPIFLSLENLTPTFENNSFLLRFELNFTPSYVCITNDDVHYCDFVFPDPDFYLEREGRPPVPVFVREFVLPTGSELLELNVVHHLTKREVNPMIVDYPFFEEEESFVIYPERNVYLSRVLLLDNRSLVRMFLIPISYTNVSNSIVATVYNFTILLRYSAPVEIERVEVQEEALLFRPVRITVKGRGNCEGELIVKVENNEKTEELRRSIVVEGSWEEIFYFNPSREGLHKIIAVLDCGTRFVGPREASFFVRLLQPLALSPPSKSVHMFGRDFVELSYSSPFYGITCRMENGSTTYVLVTPEYKLDLVLGTTFTSEHLSTPEIVYFVFTNSSTTIERLTTPFGSLRKEKLLGNVEIEIKGNGTKLELELEQAKRLLLLAREKTKALAAMLCNLPSRELHISWP